Protein AF-0000000087795811 (afdb_homodimer)

InterPro domains:
  IPR001466 Beta-lactamase-related [PF00144] (5-323)
  IPR012338 Beta-lactamase/transpeptidase-like [G3DSA:3.40.710.10] (1-322)
  IPR012338 Beta-lactamase/transpeptidase-like [SSF56601] (5-316)
  IPR058664 Beta-lactamase-like ARB_00930-like, C-terminal domain [PF26335] (332-472)

Radius of gyration: 29.48 Å; Cα contacts (8 Å, |Δi|>4): 2162; chains: 2; bounding box: 72×88×65 Å

Structure (mmCIF, N/CA/C/O backbone):
data_AF-0000000087795811-model_v1
#
loop_
_entity.id
_entity.type
_entity.pdbx_description
1 polymer 'Beta-lactamase/transpeptidase-like protein'
#
loop_
_atom_site.group_PDB
_atom_site.id
_atom_site.type_symbol
_atom_site.label_atom_id
_atom_site.label_alt_id
_atom_site.label_comp_id
_atom_site.label_asym_id
_atom_site.label_entity_id
_atom_site.label_seq_id
_atom_site.pdbx_PDB_ins_code
_atom_site.Cartn_x
_atom_site.Cartn_y
_atom_site.Cartn_z
_atom_site.occupancy
_atom_site.B_iso_or_equiv
_atom_site.auth_seq_id
_atom_site.auth_comp_id
_atom_site.auth_asym_id
_atom_site.auth_atom_id
_atom_site.pdbx_PDB_model_num
ATOM 1 N N . THR A 1 1 ? -34.625 22.969 23.938 1 56.94 1 THR A N 1
ATOM 2 C CA . THR A 1 1 ? -33.406 22.188 23.672 1 56.94 1 THR A CA 1
ATOM 3 C C . THR A 1 1 ? -33.188 22.031 22.172 1 56.94 1 THR A C 1
ATOM 5 O O . THR A 1 1 ? -34.125 21.734 21.422 1 56.94 1 THR A O 1
ATOM 8 N N . THR A 1 2 ? -32.25 22.828 21.625 1 80.12 2 THR A N 1
ATOM 9 C CA . THR A 1 2 ? -31.969 22.828 20.188 1 80.12 2 THR A CA 1
ATOM 10 C C . THR A 1 2 ? -31.469 21.469 19.734 1 80.12 2 THR A C 1
ATOM 12 O O . THR A 1 2 ? -30.594 20.875 20.359 1 80.12 2 THR A O 1
ATOM 15 N N . GLY A 1 3 ? -32.406 20.812 18.812 1 89.06 3 GLY A N 1
ATOM 16 C CA . GLY A 1 3 ? -32.062 19.531 18.234 1 89.06 3 GLY A CA 1
ATOM 17 C C . GLY A 1 3 ? -33.062 18.438 18.609 1 89.06 3 GLY A C 1
ATOM 18 O O . GLY A 1 3 ? -34.156 18.719 19.109 1 89.06 3 GLY A O 1
ATOM 19 N N . VAL A 1 4 ? -32.688 17.188 18.406 1 91.81 4 VAL A N 1
ATOM 20 C CA . VAL A 1 4 ? -33.562 16.062 18.688 1 91.81 4 VAL A CA 1
ATOM 21 C C . VAL A 1 4 ? -33.438 15.648 20.156 1 91.81 4 VAL A C 1
ATOM 23 O O . VAL A 1 4 ? -32.406 15.875 20.781 1 91.81 4 VAL A O 1
ATOM 26 N N . ARG A 1 5 ? -34.469 14.992 20.672 1 88.56 5 ARG A N 1
ATOM 27 C CA . ARG A 1 5 ? -34.469 14.477 22.031 1 88.56 5 ARG A CA 1
ATOM 28 C C . ARG A 1 5 ? -34.281 12.961 22.047 1 88.56 5 ARG A C 1
ATOM 30 O O . ARG A 1 5 ? -33.875 12.391 23.062 1 88.56 5 ARG A O 1
ATOM 37 N N . HIS A 1 6 ? -34.625 12.383 21.062 1 92.31 6 HIS A N 1
ATOM 38 C CA . HIS A 1 6 ? -34.469 10.945 20.875 1 92.31 6 HIS A CA 1
ATOM 39 C C . HIS A 1 6 ? -33.594 10.648 19.641 1 92.31 6 HIS A C 1
ATOM 41 O O . HIS A 1 6 ? -33.875 11.133 18.547 1 92.31 6 HIS A O 1
ATOM 47 N N . VAL A 1 7 ? -32.531 9.883 19.922 1 95.25 7 VAL A N 1
ATOM 48 C CA . VAL A 1 7 ? -31.594 9.531 18.859 1 95.25 7 VAL A CA 1
ATOM 49 C C . VAL A 1 7 ? -32 8.211 18.219 1 95.25 7 VAL A C 1
ATOM 51 O O . VAL A 1 7 ? -32.344 7.25 18.922 1 95.25 7 VAL A O 1
ATOM 54 N N . ASP A 1 8 ? -32.094 8.117 16.984 1 96 8 ASP A N 1
ATOM 55 C CA . ASP A 1 8 ? -32.344 6.898 16.219 1 96 8 ASP A CA 1
ATOM 56 C C . ASP A 1 8 ? -31.5 6.867 14.953 1 96 8 ASP A C 1
ATOM 58 O O . ASP A 1 8 ? -30.562 7.652 14.805 1 96 8 ASP A O 1
ATOM 62 N N . LYS A 1 9 ? -31.781 5.934 14.047 1 97.31 9 LYS A N 1
ATOM 63 C CA . LYS A 1 9 ? -30.938 5.676 12.891 1 97.31 9 LYS A CA 1
ATOM 64 C C . LYS A 1 9 ? -31.016 6.82 11.883 1 97.31 9 LYS A C 1
ATOM 66 O O . LYS A 1 9 ? -30.203 6.891 10.953 1 97.31 9 LYS A O 1
ATOM 71 N N . ASP A 1 10 ? -31.953 7.801 11.953 1 97.19 10 ASP A N 1
ATOM 72 C CA . ASP A 1 10 ? -32.156 8.891 11 1 97.19 10 ASP A CA 1
ATOM 73 C C . ASP A 1 10 ? -31.609 10.211 11.57 1 97.19 10 ASP A C 1
ATOM 75 O O . ASP A 1 10 ? -31.531 11.211 10.859 1 97.19 10 ASP A O 1
ATOM 79 N N . THR A 1 11 ? -31.312 10.156 12.875 1 98 11 THR A N 1
ATOM 80 C CA . THR A 1 11 ? -30.781 11.367 13.5 1 98 11 THR A CA 1
ATOM 81 C C . THR A 1 11 ? -29.469 11.789 12.836 1 98 11 THR A C 1
ATOM 83 O O . THR A 1 11 ? -28.594 10.953 12.586 1 98 11 THR A O 1
ATOM 86 N N . VAL A 1 12 ? -29.391 13.109 12.578 1 98.44 12 VAL A N 1
ATOM 87 C CA . VAL A 1 12 ? -28.25 13.633 11.828 1 98.44 12 VAL A CA 1
ATOM 88 C C . VAL A 1 12 ? -27.156 14.078 12.789 1 98.44 12 VAL A C 1
ATOM 90 O O . VAL A 1 12 ? -27.438 14.664 13.836 1 98.44 12 VAL A O 1
ATOM 93 N N . PHE A 1 13 ? -25.906 13.711 12.469 1 98.5 13 PHE A N 1
ATOM 94 C CA . PHE A 1 13 ? -24.672 14.148 13.133 1 98.5 13 PHE A CA 1
ATOM 95 C C . PHE A 1 13 ? -23.734 14.82 12.133 1 98.5 13 PHE A C 1
ATOM 97 O O . PHE A 1 13 ? -23.859 14.625 10.922 1 98.5 13 PHE A O 1
ATOM 104 N N . ARG A 1 14 ? -22.797 15.711 12.594 1 98.19 14 ARG A N 1
ATOM 105 C CA . ARG A 1 14 ? -21.625 16.031 11.789 1 98.19 14 ARG A CA 1
ATOM 106 C C . ARG A 1 14 ? -20.656 14.859 11.727 1 98.19 14 ARG A C 1
ATOM 108 O O . ARG A 1 14 ? -20.391 14.219 12.742 1 98.19 14 ARG A O 1
ATOM 115 N N . ILE A 1 15 ? -20.172 14.578 10.547 1 98.62 15 ILE A N 1
ATOM 116 C CA . ILE A 1 15 ? -19.344 13.383 10.484 1 98.62 15 ILE A CA 1
ATOM 117 C C . ILE A 1 15 ? -17.891 13.781 10.297 1 98.62 15 ILE A C 1
ATOM 119 O O . ILE A 1 15 ? -17 12.922 10.188 1 98.62 15 ILE A O 1
ATOM 123 N N . GLY A 1 16 ? -17.562 15.086 10.242 1 98.25 16 GLY A N 1
ATOM 124 C CA . GLY A 1 16 ? -16.188 15.562 10.195 1 98.25 16 GLY A CA 1
ATOM 125 C C . GLY A 1 16 ? -15.383 14.938 9.07 1 98.25 16 GLY A C 1
ATOM 126 O O . GLY A 1 16 ? -15.82 14.922 7.922 1 98.25 16 GLY A O 1
ATOM 127 N N . SER A 1 17 ? -14.242 14.414 9.414 1 98.62 17 SER A N 1
ATOM 128 C CA . SER A 1 17 ? -13.312 13.867 8.438 1 98.62 17 SER A CA 1
ATOM 129 C C . SER A 1 17 ? -13.883 12.625 7.754 1 98.62 17 SER A C 1
ATOM 131 O O . SER A 1 17 ? -13.344 12.164 6.75 1 98.62 17 SER A O 1
ATOM 133 N N . GLY A 1 18 ? -15 12.07 8.289 1 98.69 18 GLY A N 1
ATOM 134 C CA . GLY A 1 18 ? -15.695 11.047 7.527 1 98.69 18 GLY A CA 1
ATOM 135 C C . GLY A 1 18 ? -16.031 11.492 6.113 1 98.69 18 GLY A C 1
ATOM 136 O O . GLY A 1 18 ? -16.172 10.656 5.215 1 98.69 18 GLY A O 1
ATOM 137 N N . SER A 1 19 ? -16.125 12.82 5.918 1 98.88 19 SER A N 1
ATOM 138 C CA . SER A 1 19 ? -16.406 13.422 4.617 1 98.88 19 SER A CA 1
ATOM 139 C C . SER A 1 19 ? -15.359 13.008 3.586 1 98.88 19 SER A C 1
ATOM 141 O O . SER A 1 19 ? -15.672 12.867 2.402 1 98.88 19 SER A O 1
ATOM 143 N N . LYS A 1 20 ? -14.148 12.789 4.055 1 98.94 20 LYS A N 1
ATOM 144 C CA . LYS A 1 20 ? -13.047 12.469 3.152 1 98.94 20 LYS A CA 1
ATOM 145 C C . LYS A 1 20 ? -13.312 11.172 2.395 1 98.94 20 LYS A C 1
ATOM 147 O O . LYS A 1 20 ? -12.938 11.039 1.228 1 98.94 20 LYS A O 1
ATOM 152 N N . LEU A 1 21 ? -13.938 10.25 3.068 1 98.88 21 LEU A N 1
ATOM 153 C CA . LEU A 1 21 ? -14.273 8.984 2.41 1 98.88 21 LEU A CA 1
ATOM 154 C C . LEU A 1 21 ? -15.227 9.219 1.245 1 98.88 21 LEU A C 1
ATOM 156 O O . LEU A 1 21 ? -15.062 8.633 0.175 1 98.88 21 LEU A O 1
ATOM 160 N N . TRP A 1 22 ? -16.203 10.07 1.44 1 98.88 22 TRP A N 1
ATOM 161 C CA . TRP A 1 22 ? -17.156 10.383 0.387 1 98.88 22 TRP A CA 1
ATOM 162 C C . TRP A 1 22 ? -16.484 11.086 -0.781 1 98.88 22 TRP A C 1
ATOM 164 O O . TRP A 1 22 ? -16.828 10.852 -1.941 1 98.88 22 TRP A O 1
ATOM 174 N N . THR A 1 23 ? -15.562 11.945 -0.446 1 98.94 23 THR A N 1
ATOM 175 C CA . THR A 1 23 ? -14.812 12.664 -1.474 1 98.94 23 THR A CA 1
ATOM 176 C C . THR A 1 23 ? -14.055 11.695 -2.371 1 98.94 23 THR A C 1
ATOM 178 O O . THR A 1 23 ? -14.102 11.805 -3.598 1 98.94 23 THR A O 1
ATOM 181 N N . VAL A 1 24 ? -13.398 10.695 -1.794 1 98.94 24 VAL A N 1
ATOM 182 C CA . VAL A 1 24 ? -12.625 9.742 -2.588 1 98.94 24 VAL A CA 1
ATOM 183 C C . VAL A 1 24 ? -13.578 8.82 -3.348 1 98.94 24 VAL A C 1
ATOM 185 O O . VAL A 1 24 ? -13.336 8.492 -4.512 1 98.94 24 VAL A O 1
ATOM 188 N N . LEU A 1 25 ? -14.688 8.391 -2.689 1 98.88 25 LEU A N 1
ATOM 189 C CA . LEU A 1 25 ? -15.688 7.586 -3.383 1 98.88 25 LEU A CA 1
ATOM 190 C C . LEU A 1 25 ? -16.219 8.32 -4.605 1 98.88 25 LEU A C 1
ATOM 192 O O . LEU A 1 25 ? -16.359 7.734 -5.684 1 98.88 25 LEU A O 1
ATOM 196 N N . LEU A 1 26 ? -16.531 9.602 -4.41 1 98.62 26 LEU A N 1
ATOM 197 C CA . LEU A 1 26 ? -17.016 10.438 -5.5 1 98.62 26 LEU A CA 1
ATOM 198 C C . LEU A 1 26 ? -15.977 10.547 -6.613 1 98.62 26 LEU A C 1
ATOM 200 O O . LEU A 1 26 ? -16.312 10.438 -7.793 1 98.62 26 LEU A O 1
ATOM 204 N N . LEU A 1 27 ? -14.727 10.789 -6.242 1 98.75 27 LEU A N 1
ATOM 205 C CA . LEU A 1 27 ? -13.625 10.867 -7.191 1 98.75 27 LEU A CA 1
ATOM 206 C C . LEU A 1 27 ? -13.508 9.586 -8 1 98.75 27 LEU A C 1
ATOM 208 O O . LEU A 1 27 ? -13.43 9.625 -9.234 1 98.75 27 LEU A O 1
ATOM 212 N N . LEU A 1 28 ? -13.516 8.43 -7.352 1 98.75 28 LEU A N 1
ATOM 213 C CA . LEU A 1 28 ? -13.406 7.133 -8.008 1 98.75 28 LEU A CA 1
ATOM 214 C C . LEU A 1 28 ? -14.594 6.891 -8.938 1 98.75 28 LEU A C 1
ATOM 216 O O . LEU A 1 28 ? -14.422 6.371 -10.039 1 98.75 28 LEU A O 1
ATOM 220 N N . LYS A 1 29 ? -15.781 7.258 -8.453 1 98.56 29 LYS A N 1
ATOM 221 C CA . LYS A 1 29 ? -16.984 7.062 -9.25 1 98.56 29 LYS A CA 1
ATOM 222 C C . LYS A 1 29 ? -16.922 7.879 -10.539 1 98.56 29 LYS A C 1
ATOM 224 O O . LYS A 1 29 ? -17.25 7.375 -11.617 1 98.56 29 LYS A O 1
ATOM 229 N N . GLU A 1 30 ? -16.453 9.109 -10.43 1 98.56 30 GLU A N 1
ATOM 230 C CA . GLU A 1 30 ? -16.516 10.039 -11.547 1 98.56 30 GLU A CA 1
ATOM 231 C C . GLU A 1 30 ? -15.328 9.867 -12.484 1 98.56 30 GLU A C 1
ATOM 233 O O . GLU A 1 30 ? -15.445 10.094 -13.695 1 98.56 30 GLU A O 1
ATOM 238 N N . MET A 1 31 ? -14.203 9.445 -11.938 1 98.12 31 MET A N 1
ATOM 239 C CA . MET A 1 31 ? -12.984 9.562 -12.734 1 98.12 31 MET A CA 1
ATOM 240 C C . MET A 1 31 ? -12.25 8.234 -12.812 1 98.12 31 MET A C 1
ATOM 242 O O . MET A 1 31 ? -11.289 8.094 -13.57 1 98.12 31 MET A O 1
ATOM 246 N N . GLY A 1 32 ? -12.641 7.199 -12.016 1 97.62 32 GLY A N 1
ATOM 247 C CA . GLY A 1 32 ? -11.898 5.949 -11.945 1 97.62 32 GLY A CA 1
ATOM 248 C C . GLY A 1 32 ? -10.625 6.055 -11.125 1 97.62 32 GLY A C 1
ATOM 249 O O . GLY A 1 32 ? -10.227 7.152 -10.727 1 97.62 32 GLY A O 1
ATOM 250 N N . ASP A 1 33 ? -9.977 4.934 -10.906 1 97.12 33 ASP A N 1
ATOM 251 C CA . ASP A 1 33 ? -8.836 4.945 -9.992 1 97.12 33 ASP A CA 1
ATOM 252 C C . ASP A 1 33 ? -7.543 5.289 -10.734 1 97.12 33 ASP A C 1
ATOM 254 O O . ASP A 1 33 ? -6.52 5.559 -10.109 1 97.12 33 ASP A O 1
ATOM 258 N N . ARG A 1 34 ? -7.539 5.359 -12.094 1 96.25 34 ARG A N 1
ATOM 259 C CA . ARG A 1 34 ? -6.367 5.797 -12.844 1 96.25 34 ARG A CA 1
ATOM 260 C C . ARG A 1 34 ? -5.977 7.223 -12.477 1 96.25 34 ARG A C 1
ATOM 262 O O . ARG A 1 34 ? -4.805 7.59 -12.539 1 96.25 34 ARG A O 1
ATOM 269 N N . VAL A 1 35 ? -6.926 7.984 -12.008 1 97.69 35 VAL A N 1
ATOM 270 C CA . VAL A 1 35 ? -6.715 9.398 -11.703 1 97.69 35 VAL A CA 1
ATOM 271 C C . VAL A 1 35 ? -5.715 9.531 -10.562 1 97.69 35 VAL A C 1
ATOM 273 O O . VAL A 1 35 ? -5.039 10.562 -10.438 1 97.69 35 VAL A O 1
ATOM 276 N N . PHE A 1 36 ? -5.594 8.461 -9.742 1 98 36 PHE A N 1
ATOM 277 C CA . PHE A 1 36 ? -4.699 8.523 -8.594 1 98 36 PHE A CA 1
ATOM 278 C C . PHE A 1 36 ? -3.262 8.766 -9.039 1 98 36 PHE A C 1
ATOM 280 O O . PHE A 1 36 ? -2.467 9.344 -8.297 1 98 36 PHE A O 1
ATOM 287 N N . SER A 1 37 ? -2.889 8.391 -10.258 1 96.81 37 SER A N 1
ATOM 288 C CA . SER A 1 37 ? -1.517 8.539 -10.727 1 96.81 37 SER A CA 1
ATOM 289 C C . SER A 1 37 ? -1.321 9.867 -11.453 1 96.81 37 SER A C 1
ATOM 291 O O . SER A 1 37 ? -0.197 10.227 -11.812 1 96.81 37 SER A O 1
ATOM 293 N N . HIS A 1 38 ? -2.379 10.641 -11.711 1 97.44 38 HIS A N 1
ATOM 294 C CA . HIS A 1 38 ? -2.289 11.898 -12.445 1 97.44 38 HIS A CA 1
ATOM 295 C C . HIS A 1 38 ? -1.685 12.992 -11.578 1 97.44 38 HIS A C 1
ATOM 297 O O . HIS A 1 38 ? -1.966 13.07 -10.383 1 97.44 38 HIS A O 1
ATOM 303 N N . PRO A 1 39 ? -0.82 13.812 -12.211 1 97.06 39 PRO A N 1
ATOM 304 C CA . PRO A 1 39 ? -0.395 15.008 -11.477 1 97.06 39 PRO A CA 1
ATOM 305 C C . PRO A 1 39 ? -1.559 15.93 -11.133 1 97.06 39 PRO A C 1
ATOM 307 O O . PRO A 1 39 ? -2.471 16.109 -11.945 1 97.06 39 PRO A O 1
ATOM 310 N N . VAL A 1 40 ? -1.586 16.469 -10 1 98.31 40 VAL A N 1
ATOM 311 C CA . VAL A 1 40 ? -2.703 17.281 -9.523 1 98.31 40 VAL A CA 1
ATOM 312 C C . VAL A 1 40 ? -2.852 18.516 -10.398 1 98.31 40 VAL A C 1
ATOM 314 O O . VAL A 1 40 ? -3.965 19 -10.617 1 98.31 40 VAL A O 1
ATOM 317 N N . GLY A 1 41 ? -1.752 19.031 -10.977 1 97.75 41 GLY A N 1
ATOM 318 C CA . GLY A 1 41 ? -1.771 20.203 -11.82 1 97.75 41 GLY A CA 1
ATOM 319 C C . GLY A 1 41 ? -2.607 20.031 -13.07 1 97.75 41 GLY A C 1
ATOM 320 O O . GLY A 1 41 ? -3.014 21.016 -13.695 1 97.75 41 GLY A O 1
ATOM 321 N N . ALA A 1 42 ? -2.883 18.797 -13.469 1 97.75 42 ALA A N 1
ATOM 322 C CA . ALA A 1 42 ? -3.725 18.531 -14.633 1 97.75 42 ALA A CA 1
ATOM 323 C C . ALA A 1 42 ? -5.152 19.016 -14.398 1 97.75 42 ALA A C 1
ATOM 325 O O . ALA A 1 42 ? -5.887 19.281 -15.352 1 97.75 42 ALA A O 1
ATOM 326 N N . TYR A 1 43 ? -5.523 19.203 -13.133 1 98.56 43 TYR A N 1
ATOM 327 C CA . TYR A 1 43 ? -6.914 19.5 -12.812 1 98.56 43 TYR A CA 1
ATOM 328 C C . TYR A 1 43 ? -7.023 20.828 -12.055 1 98.56 43 TYR A C 1
ATOM 330 O O . TYR A 1 43 ? -8.109 21.391 -11.93 1 98.56 43 TYR A O 1
ATOM 338 N N . VAL A 1 44 ? -5.949 21.266 -11.508 1 98.75 44 VAL A N 1
ATOM 339 C CA . VAL A 1 44 ? -5.973 22.469 -10.672 1 98.75 44 VAL A CA 1
ATOM 340 C C . VAL A 1 44 ? -5 23.5 -11.227 1 98.75 44 VAL A C 1
ATOM 342 O O . VAL A 1 44 ? -3.818 23.516 -10.867 1 98.75 44 VAL A O 1
ATOM 345 N N . PRO A 1 45 ? -5.449 24.469 -11.953 1 98.19 45 PRO A N 1
ATOM 346 C CA . PRO A 1 45 ? -4.598 25.406 -12.68 1 98.19 45 PRO A CA 1
ATOM 347 C C . PRO A 1 45 ? -3.67 26.203 -11.75 1 98.19 45 PRO A C 1
ATOM 349 O O . PRO A 1 45 ? -2.543 26.516 -12.133 1 98.19 45 PRO A O 1
ATOM 352 N N . GLU A 1 46 ? -4.129 26.578 -10.578 1 98.44 46 GLU A N 1
ATOM 353 C CA . GLU A 1 46 ? -3.295 27.312 -9.625 1 98.44 46 GLU A CA 1
ATOM 354 C C . GLU A 1 46 ? -2.029 26.531 -9.281 1 98.44 46 GLU A C 1
ATOM 356 O O . GLU A 1 46 ? -0.948 27.109 -9.164 1 98.44 46 GLU A O 1
ATOM 361 N N . LEU A 1 47 ? -2.195 25.234 -9.156 1 98.44 47 LEU A N 1
ATOM 362 C CA . LEU A 1 47 ? -1.062 24.375 -8.805 1 98.44 47 LEU A CA 1
ATOM 363 C C . LEU A 1 47 ? -0.162 24.156 -10.016 1 98.44 47 LEU A C 1
ATOM 365 O O . LEU A 1 47 ? 1.057 24.031 -9.875 1 98.44 47 LEU A O 1
ATOM 369 N N . LEU A 1 48 ? -0.762 24.016 -11.203 1 97.38 48 LEU A N 1
ATOM 370 C CA . LEU A 1 48 ? 0.029 23.938 -12.43 1 97.38 48 LEU A CA 1
ATOM 371 C C . LEU A 1 48 ? 0.9 25.188 -12.594 1 97.38 48 LEU A C 1
ATOM 373 O O . LEU A 1 48 ? 2.086 25.078 -12.914 1 97.38 48 LEU A O 1
ATOM 377 N N . GLU A 1 49 ? 0.289 26.328 -12.367 1 96.88 49 GLU A N 1
ATOM 378 C CA . GLU A 1 49 ? 1.024 27.594 -12.477 1 96.88 49 GLU A CA 1
ATOM 379 C C . GLU A 1 49 ? 2.17 27.656 -11.477 1 96.88 49 GLU A C 1
ATOM 381 O O . GLU A 1 49 ? 3.27 28.094 -11.805 1 96.88 49 GLU A O 1
ATOM 386 N N . ALA A 1 50 ? 1.889 27.25 -10.25 1 95.12 50 ALA A N 1
ATOM 387 C CA . ALA A 1 50 ? 2.934 27.219 -9.234 1 95.12 50 ALA A CA 1
ATOM 388 C C . ALA A 1 50 ? 4.078 26.297 -9.648 1 95.12 50 ALA A C 1
ATOM 390 O O . ALA A 1 50 ? 5.25 26.641 -9.461 1 95.12 50 ALA A O 1
ATOM 391 N N . ALA A 1 51 ? 3.766 25.156 -10.172 1 93.5 51 ALA A N 1
ATOM 392 C CA . ALA A 1 51 ? 4.766 24.188 -10.633 1 93.5 51 ALA A CA 1
ATOM 393 C C . ALA A 1 51 ? 5.613 24.781 -11.758 1 93.5 51 ALA A C 1
ATOM 395 O O . ALA A 1 51 ? 6.832 24.578 -11.797 1 93.5 51 ALA A O 1
ATOM 396 N N . GLU A 1 52 ? 4.996 25.438 -12.695 1 93.19 52 GLU A N 1
ATOM 397 C CA . GLU A 1 52 ? 5.691 26.047 -13.828 1 93.19 52 GLU A CA 1
ATOM 398 C C . GLU A 1 52 ? 6.633 27.156 -13.367 1 93.19 52 GLU A C 1
ATOM 400 O O . GLU A 1 52 ? 7.75 27.281 -13.875 1 93.19 52 GLU A O 1
ATOM 405 N N . LYS A 1 53 ? 6.16 27.906 -12.43 1 89.56 53 LYS A N 1
ATOM 406 C CA . LYS A 1 53 ? 7.004 28.953 -11.875 1 89.56 53 LYS A CA 1
ATOM 407 C C . LYS A 1 53 ? 8.258 28.375 -11.234 1 89.56 53 LYS A C 1
ATOM 409 O O . LYS A 1 53 ? 9.344 28.953 -11.352 1 89.56 53 LYS A O 1
ATOM 414 N N . PHE A 1 54 ? 8.055 27.328 -10.555 1 87 54 PHE A N 1
ATOM 415 C CA . PHE A 1 54 ? 9.18 26.656 -9.914 1 87 54 PHE A CA 1
ATOM 416 C C . PHE A 1 54 ? 10.156 26.141 -10.961 1 87 54 PHE A C 1
ATOM 418 O O . PHE A 1 54 ? 11.375 26.234 -10.773 1 87 54 PHE A O 1
ATOM 425 N N . ARG A 1 55 ? 9.727 25.516 -12.008 1 84 55 ARG A N 1
ATOM 426 C CA . ARG A 1 55 ? 10.57 24.938 -13.047 1 84 55 ARG A CA 1
ATOM 427 C C . ARG A 1 55 ? 11.453 26 -13.695 1 84 55 ARG A C 1
ATOM 429 O O . ARG A 1 55 ? 12.57 25.703 -14.125 1 84 55 ARG A O 1
ATOM 436 N N . HIS A 1 56 ? 11.039 27.219 -13.672 1 85.19 56 HIS A N 1
ATOM 437 C CA . HIS A 1 56 ? 11.758 28.297 -14.328 1 85.19 56 HIS A CA 1
ATOM 438 C C . HIS A 1 56 ? 12.727 28.984 -13.359 1 85.19 56 HIS A C 1
ATOM 440 O O . HIS A 1 56 ? 13.523 29.828 -13.773 1 85.19 56 HIS A O 1
ATOM 446 N N . ASN A 1 57 ? 12.617 28.594 -12.133 1 83.56 57 ASN A N 1
ATOM 447 C CA . ASN A 1 57 ? 13.484 29.156 -11.109 1 83.56 57 ASN A CA 1
ATOM 448 C C . ASN A 1 57 ? 14.594 28.188 -10.719 1 83.56 57 ASN A C 1
ATOM 450 O O . ASN A 1 57 ? 14.391 27.312 -9.875 1 83.56 57 ASN A O 1
ATOM 454 N N . LYS A 1 58 ? 15.789 28.328 -11.188 1 76.69 58 LYS A N 1
ATOM 455 C CA . LYS A 1 58 ? 16.906 27.406 -10.992 1 76.69 58 LYS A CA 1
ATOM 456 C C . LYS A 1 58 ? 17.297 27.328 -9.523 1 76.69 58 LYS A C 1
ATOM 458 O O . LYS A 1 58 ? 17.719 26.266 -9.047 1 76.69 58 LYS A O 1
ATOM 463 N N . THR A 1 59 ? 17.188 28.453 -8.805 1 78.81 59 THR A N 1
ATOM 464 C CA . THR A 1 59 ? 17.562 28.469 -7.398 1 78.81 59 THR A CA 1
ATOM 465 C C . THR A 1 59 ? 16.562 27.656 -6.566 1 78.81 59 THR A C 1
ATOM 467 O O . THR A 1 59 ? 16.922 27.109 -5.52 1 78.81 59 THR A O 1
ATOM 470 N N . ALA A 1 60 ? 15.367 27.5 -7.078 1 82 60 ALA A N 1
ATOM 471 C CA . ALA A 1 60 ? 14.289 26.828 -6.363 1 82 60 ALA A CA 1
ATOM 472 C C . ALA A 1 60 ? 14.461 25.312 -6.402 1 82 60 ALA A C 1
ATOM 474 O O . ALA A 1 60 ? 13.914 24.594 -5.566 1 82 60 ALA A O 1
ATOM 475 N N . ALA A 1 61 ? 15.312 24.828 -7.254 1 81.44 61 ALA A N 1
ATOM 476 C CA . ALA A 1 61 ? 15.461 23.391 -7.453 1 81.44 61 ALA A CA 1
ATOM 477 C C . ALA A 1 61 ? 16 22.719 -6.199 1 81.44 61 ALA A C 1
ATOM 479 O O . ALA A 1 61 ? 15.641 21.578 -5.891 1 81.44 61 ALA A O 1
ATOM 480 N N . ASN A 1 62 ? 16.766 23.406 -5.426 1 88.12 62 ASN A N 1
ATOM 481 C CA . ASN A 1 62 ? 17.375 22.812 -4.246 1 88.12 62 ASN A CA 1
ATOM 482 C C . ASN A 1 62 ? 16.75 23.328 -2.959 1 88.12 62 ASN A C 1
ATOM 484 O O . ASN A 1 62 ? 17.312 23.141 -1.874 1 88.12 62 ASN A O 1
ATOM 488 N N . ASP A 1 63 ? 15.594 23.984 -3.051 1 94.38 63 ASP A N 1
ATOM 489 C CA . ASP A 1 63 ? 14.922 24.547 -1.887 1 94.38 63 ASP A CA 1
ATOM 490 C C . ASP A 1 63 ? 13.742 23.672 -1.455 1 94.38 63 ASP A C 1
ATOM 492 O O . ASP A 1 63 ? 12.586 24.109 -1.498 1 94.38 63 ASP A O 1
ATOM 496 N N . GLN A 1 64 ? 14.023 22.531 -0.868 1 94.12 64 GLN A N 1
ATOM 497 C CA . GLN A 1 64 ? 12.984 21.562 -0.551 1 94.12 64 GLN A CA 1
ATOM 498 C C . GLN A 1 64 ? 12.312 21.891 0.778 1 94.12 64 GLN A C 1
ATOM 500 O O . GLN A 1 64 ? 11.156 21.516 1.001 1 94.12 64 GLN A O 1
ATOM 505 N N . ALA A 1 65 ? 12.977 22.594 1.656 1 96.44 65 ALA A N 1
ATOM 506 C CA . ALA A 1 65 ? 12.469 22.844 2.998 1 96.44 65 ALA A CA 1
ATOM 507 C C . ALA A 1 65 ? 11.477 24.016 2.994 1 96.44 65 ALA A C 1
ATOM 509 O O . ALA A 1 65 ? 10.727 24.188 3.953 1 96.44 65 ALA A O 1
ATOM 510 N N . ASN A 1 66 ? 11.477 24.797 1.808 1 95.69 66 ASN A N 1
ATOM 511 C CA . ASN A 1 66 ? 10.688 26.031 1.848 1 95.69 66 ASN A CA 1
ATOM 512 C C . ASN A 1 66 ? 9.625 26.047 0.751 1 95.69 66 ASN A C 1
ATOM 514 O O . ASN A 1 66 ? 8.664 26.812 0.821 1 95.69 66 ASN A O 1
ATOM 518 N N . LEU A 1 67 ? 9.852 25.266 -0.212 1 93.88 67 LEU A N 1
ATOM 519 C CA . LEU A 1 67 ? 8.953 25.328 -1.364 1 93.88 67 LEU A CA 1
ATOM 520 C C . LEU A 1 67 ? 8.398 23.953 -1.693 1 93.88 67 LEU A C 1
ATOM 522 O O . LEU A 1 67 ? 9.156 23 -1.894 1 93.88 67 LEU A O 1
ATOM 526 N N . MET A 1 68 ? 7.086 23.891 -1.761 1 94.5 68 MET A N 1
ATOM 527 C CA . MET A 1 68 ? 6.414 22.656 -2.156 1 94.5 68 MET A CA 1
ATOM 528 C C . MET A 1 68 ? 6.574 22.406 -3.65 1 94.5 68 MET A C 1
ATOM 530 O O . MET A 1 68 ? 6.41 23.312 -4.461 1 94.5 68 MET A O 1
ATOM 534 N N . ARG A 1 69 ? 6.922 21.172 -4.023 1 93.56 69 ARG A N 1
ATOM 535 C CA . ARG A 1 69 ? 7.047 20.797 -5.426 1 93.56 69 ARG A CA 1
ATOM 536 C C . ARG A 1 69 ? 5.73 20.234 -5.961 1 93.56 69 ARG A C 1
ATOM 538 O O . ARG A 1 69 ? 5.586 19.031 -6.133 1 93.56 69 ARG A O 1
ATOM 545 N N . TRP A 1 70 ? 4.902 21.094 -6.41 1 96.38 70 TRP A N 1
ATOM 546 C CA . TRP A 1 70 ? 3.549 20.734 -6.816 1 96.38 70 TRP A CA 1
ATOM 547 C C . TRP A 1 70 ? 3.568 19.922 -8.102 1 96.38 70 TRP A C 1
ATOM 549 O O . TRP A 1 70 ? 2.598 19.234 -8.422 1 96.38 70 TRP A O 1
ATOM 559 N N . ASP A 1 71 ? 4.656 20.031 -8.875 1 93.94 71 ASP A N 1
ATOM 560 C CA . ASP A 1 71 ? 4.801 19.219 -10.086 1 93.94 71 ASP A CA 1
ATOM 561 C C . ASP A 1 71 ? 4.98 17.75 -9.75 1 93.94 71 ASP A C 1
ATOM 563 O O . ASP A 1 71 ? 4.773 16.875 -10.594 1 93.94 71 ASP A O 1
ATOM 567 N N . GLU A 1 72 ? 5.328 17.438 -8.492 1 94.94 72 GLU A N 1
ATOM 568 C CA . GLU A 1 72 ? 5.59 16.062 -8.078 1 94.94 72 GLU A CA 1
ATOM 569 C C . GLU A 1 72 ? 4.352 15.438 -7.441 1 94.94 72 GLU A C 1
ATOM 571 O O . GLU A 1 72 ? 4.301 14.219 -7.242 1 94.94 72 GLU A O 1
ATOM 576 N N . VAL A 1 73 ? 3.326 16.172 -7.145 1 97.94 73 VAL A N 1
ATOM 577 C CA . VAL A 1 73 ? 2.197 15.719 -6.34 1 97.94 73 VAL A CA 1
ATOM 578 C C . VAL A 1 73 ? 1.137 15.094 -7.242 1 97.94 73 VAL A C 1
ATOM 580 O O . VAL A 1 73 ? 0.735 15.688 -8.242 1 97.94 73 VAL A O 1
ATOM 583 N N . THR A 1 74 ? 0.686 13.906 -6.902 1 98.44 74 THR A N 1
ATOM 584 C CA . THR A 1 74 ? -0.382 13.242 -7.645 1 98.44 74 THR A CA 1
ATOM 585 C C . THR A 1 74 ? -1.702 13.328 -6.883 1 98.44 74 THR A C 1
ATOM 587 O O . THR A 1 74 ? -1.717 13.641 -5.688 1 98.44 74 THR A O 1
ATOM 590 N N . VAL A 1 75 ? -2.83 13.055 -7.598 1 98.75 75 VAL A N 1
ATOM 591 C CA . VAL A 1 75 ? -4.16 13.016 -6.996 1 98.75 75 VAL A CA 1
ATOM 592 C C . VAL A 1 75 ? -4.207 11.945 -5.91 1 98.75 75 VAL A C 1
ATOM 594 O O . VAL A 1 75 ? -4.746 12.18 -4.824 1 98.75 75 VAL A O 1
ATOM 597 N N . GLY A 1 76 ? -3.568 10.812 -6.18 1 98.56 76 GLY A N 1
ATOM 598 C CA . GLY A 1 76 ? -3.549 9.727 -5.215 1 98.56 76 GLY A CA 1
ATOM 599 C C . GLY A 1 76 ? -2.793 10.07 -3.943 1 98.56 76 GLY A C 1
ATOM 600 O O . GLY A 1 76 ? -3.164 9.625 -2.855 1 98.56 76 GLY A O 1
ATOM 601 N N . GLU A 1 77 ? -1.738 10.828 -4.086 1 98.69 77 GLU A N 1
ATOM 602 C CA . GLU A 1 77 ? -0.965 11.234 -2.918 1 98.69 77 GLU A CA 1
ATOM 603 C C . GLU A 1 77 ? -1.762 12.195 -2.035 1 98.69 77 GLU A C 1
ATOM 605 O O . GLU A 1 77 ? -1.63 12.172 -0.81 1 98.69 77 GLU A O 1
ATOM 610 N N . LEU A 1 78 ? -2.592 13.047 -2.65 1 98.88 78 LEU A N 1
ATOM 611 C CA . LEU A 1 78 ? -3.51 13.859 -1.864 1 98.88 78 LEU A CA 1
ATOM 612 C C . LEU A 1 78 ? -4.535 12.992 -1.149 1 98.88 78 LEU A C 1
ATOM 614 O O . LEU A 1 78 ? -4.754 13.141 0.055 1 98.88 78 LEU A O 1
ATOM 618 N N . ALA A 1 79 ? -5.074 12.016 -1.817 1 98.88 79 ALA A N 1
ATOM 619 C CA . ALA A 1 79 ? -6.16 11.18 -1.306 1 98.88 79 ALA A CA 1
ATOM 620 C C . ALA A 1 79 ? -5.676 10.281 -0.17 1 98.88 79 ALA A C 1
ATOM 622 O O . ALA A 1 79 ? -6.473 9.828 0.653 1 98.88 79 ALA A O 1
ATOM 623 N N . SER A 1 80 ? -4.371 10.031 -0.087 1 98.62 80 SER A N 1
ATOM 624 C CA . SER A 1 80 ? -3.828 9.062 0.858 1 98.62 80 SER A CA 1
ATOM 625 C C . SER A 1 80 ? -2.947 9.742 1.901 1 98.62 80 SER A C 1
ATOM 627 O O . SER A 1 80 ? -2.186 9.07 2.607 1 98.62 80 SER A O 1
ATOM 629 N N . HIS A 1 81 ? -2.928 11.055 1.926 1 98.5 81 HIS A N 1
ATOM 630 C CA . HIS A 1 81 ? -2.145 11.812 2.895 1 98.5 81 HIS A CA 1
ATOM 631 C C . HIS A 1 81 ? -0.651 11.57 2.699 1 98.5 81 HIS A C 1
ATOM 633 O O . HIS A 1 81 ? 0.117 11.594 3.664 1 98.5 81 HIS A O 1
ATOM 639 N N . MET A 1 82 ? -0.277 11.305 1.448 1 98.38 82 MET A N 1
ATOM 640 C CA . MET A 1 82 ? 1.124 11.031 1.145 1 98.38 82 MET A CA 1
ATOM 641 C C . MET A 1 82 ? 1.776 12.219 0.447 1 98.38 82 MET A C 1
ATOM 643 O O . MET A 1 82 ? 2.934 12.141 0.03 1 98.38 82 MET A O 1
ATOM 647 N N . ALA A 1 83 ? 1.107 13.344 0.338 1 98.38 83 ALA A N 1
ATOM 648 C CA . ALA A 1 83 ? 1.587 14.445 -0.49 1 98.38 83 ALA A CA 1
ATOM 649 C C . ALA A 1 83 ? 2.625 15.281 0.254 1 98.38 83 ALA A C 1
ATOM 651 O O . ALA A 1 83 ? 3.422 15.992 -0.365 1 98.38 83 ALA A O 1
ATOM 652 N N . GLY A 1 84 ? 2.613 15.25 1.586 1 97.94 84 GLY A N 1
ATOM 653 C CA . GLY A 1 84 ? 3.529 16.078 2.363 1 97.94 84 GLY A CA 1
ATOM 654 C C . GLY A 1 84 ? 3.148 17.547 2.377 1 97.94 84 GLY A C 1
ATOM 655 O O . GLY A 1 84 ? 4.004 18.406 2.58 1 97.94 84 GLY A O 1
ATOM 656 N N . VAL A 1 85 ? 1.888 17.875 2.168 1 97.5 85 VAL A N 1
ATOM 657 C CA . VAL A 1 85 ? 1.388 19.25 2.119 1 97.5 85 VAL A CA 1
ATOM 658 C C . VAL A 1 85 ? 0.88 19.656 3.498 1 97.5 85 VAL A C 1
ATOM 660 O O . VAL A 1 85 ? 0.666 18.812 4.367 1 97.5 85 VAL A O 1
ATOM 663 N N . THR A 1 86 ? 0.698 20.906 3.701 1 97.38 86 THR A N 1
ATOM 664 C CA . THR A 1 86 ? 0.276 21.469 4.98 1 97.38 86 THR A CA 1
ATOM 665 C C . THR A 1 86 ? -1.07 20.891 5.406 1 97.38 86 THR A C 1
ATOM 667 O O . THR A 1 86 ? -1.863 20.469 4.562 1 97.38 86 THR A O 1
ATOM 670 N N . ARG A 1 87 ? -1.276 20.891 6.664 1 96.94 87 ARG A N 1
ATOM 671 C CA . ARG A 1 87 ? -2.482 20.359 7.285 1 96.94 87 ARG A CA 1
ATOM 672 C C . ARG A 1 87 ? -3.717 21.141 6.848 1 96.94 87 ARG A C 1
ATOM 674 O O . ARG A 1 87 ? -4.746 20.547 6.516 1 96.94 87 ARG A O 1
ATOM 681 N N . ASP A 1 88 ? -3.654 22.469 6.941 1 96.06 88 ASP A N 1
ATOM 682 C CA . ASP A 1 88 ? -4.762 23.375 6.676 1 96.06 88 ASP A CA 1
ATOM 683 C C . ASP A 1 88 ? -4.25 24.766 6.301 1 96.06 88 ASP A C 1
ATOM 685 O O . ASP A 1 88 ? -3.064 25.062 6.473 1 96.06 88 ASP A O 1
ATOM 689 N N . TYR A 1 89 ? -5.121 25.547 5.711 1 96.56 89 TYR A N 1
ATOM 690 C CA . TYR A 1 89 ? -4.895 26.984 5.613 1 96.56 89 TYR A CA 1
ATOM 691 C C . TYR A 1 89 ? -6.07 27.766 6.188 1 96.56 89 TYR A C 1
ATOM 693 O O . TYR A 1 89 ? -7.219 27.562 5.777 1 96.56 89 TYR A O 1
ATOM 701 N N . GLY A 1 90 ? -5.754 28.609 7.059 1 94.62 90 GLY A N 1
ATOM 702 C CA . GLY A 1 90 ? -6.723 29.547 7.621 1 94.62 90 GLY A CA 1
ATOM 703 C C . GLY A 1 90 ? -7.57 28.922 8.719 1 94.62 90 GLY A C 1
ATOM 704 O O . GLY A 1 90 ? -7.746 29.516 9.781 1 94.62 90 GLY A O 1
ATOM 705 N N . PHE A 1 91 ? -8.047 27.734 8.461 1 89.06 91 PHE A N 1
ATOM 706 C CA . PHE A 1 91 ? -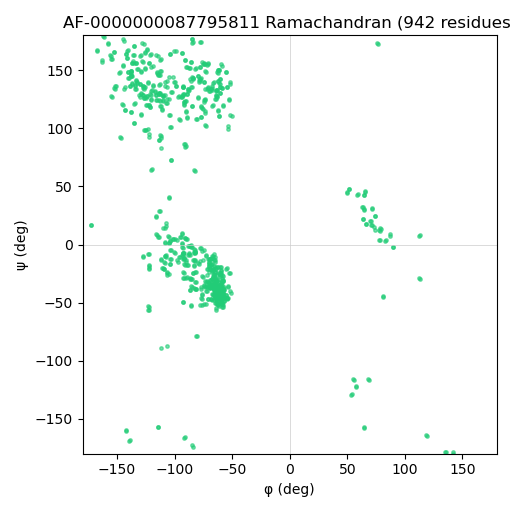8.953 27.078 9.398 1 89.06 91 PHE A CA 1
ATOM 707 C C . PHE A 1 91 ? -8.234 26.734 10.695 1 89.06 91 PHE A C 1
ATOM 709 O O . PHE A 1 91 ? -7.23 26.031 10.688 1 89.06 91 PHE A O 1
ATOM 716 N N . MET A 1 92 ? -8.664 27.25 11.852 1 85.69 92 MET A N 1
ATOM 717 C CA . MET A 1 92 ? -8.188 27 13.211 1 85.69 92 MET A CA 1
ATOM 718 C C . MET A 1 92 ? -6.738 27.453 13.375 1 85.69 92 MET A C 1
ATOM 720 O O . MET A 1 92 ? -6 26.906 14.195 1 85.69 92 MET A O 1
ATOM 724 N N . ASP A 1 93 ? -6.297 28.359 12.516 1 95.44 93 ASP A N 1
ATOM 725 C CA . ASP A 1 93 ? -4.988 28.984 12.719 1 95.44 93 ASP A CA 1
ATOM 726 C C . ASP A 1 93 ? -4.969 29.812 14.008 1 95.44 93 ASP A C 1
ATOM 728 O O . ASP A 1 93 ? -5.844 30.656 14.219 1 95.44 93 ASP A O 1
ATOM 732 N N . THR A 1 94 ? -3.959 29.656 14.82 1 95.94 94 THR A N 1
ATOM 733 C CA . THR A 1 94 ? -3.902 30.297 16.125 1 95.94 94 THR A CA 1
ATOM 734 C C . THR A 1 94 ? -3.52 31.766 15.992 1 95.94 94 THR A C 1
ATOM 736 O O . THR A 1 94 ? -3.547 32.5 16.969 1 95.94 94 THR A O 1
ATOM 739 N N . ALA A 1 95 ? -3.246 32.188 14.797 1 96.81 95 ALA A N 1
ATOM 740 C CA . ALA A 1 95 ? -3.014 33.594 14.523 1 96.81 95 ALA A CA 1
ATOM 741 C C . ALA A 1 95 ? -4.238 34.438 14.883 1 96.81 95 ALA A C 1
ATOM 743 O O . ALA A 1 95 ? -4.133 35.656 15.094 1 96.81 95 ALA A O 1
ATOM 744 N N . PHE A 1 96 ? -5.355 33.812 14.977 1 96 96 PHE A N 1
ATOM 745 C CA . PHE A 1 96 ? -6.594 34.531 15.281 1 96 96 PHE A CA 1
ATOM 746 C C . PHE A 1 96 ? -6.773 34.688 16.781 1 96 96 PHE A C 1
ATOM 748 O O . PHE A 1 96 ? -7.75 35.281 17.234 1 96 96 PHE A O 1
ATOM 755 N N . GLU A 1 97 ? -5.867 34.188 17.547 1 95.5 97 GLU A N 1
ATOM 756 C CA . GLU A 1 97 ? -5.781 34.406 19 1 95.5 97 GLU A CA 1
ATOM 757 C C . GLU A 1 97 ? -4.453 35.062 19.375 1 95.5 97 GLU A C 1
ATOM 759 O O . GLU A 1 97 ? -3.715 34.531 20.203 1 95.5 97 GLU A O 1
ATOM 764 N N . PRO A 1 98 ? -4.246 36.25 18.922 1 95.56 98 PRO A N 1
ATOM 765 C CA . PRO A 1 98 ? -2.92 36.844 19.047 1 95.56 98 PRO A CA 1
ATOM 766 C C . PRO A 1 98 ? -2.523 37.094 20.5 1 95.56 98 PRO A C 1
ATOM 768 O O . PRO A 1 98 ? -1.366 36.875 20.875 1 95.56 98 PRO A O 1
ATOM 771 N N . GLU A 1 99 ? -3.441 37.531 21.359 1 97.12 99 GLU A N 1
ATOM 772 C CA . GLU A 1 99 ? -3.109 37.812 22.75 1 97.12 99 GLU A CA 1
ATOM 773 C C . GLU A 1 99 ? -2.686 36.531 23.484 1 97.12 99 GLU A C 1
ATOM 775 O O . GLU A 1 99 ? -1.703 36.531 24.219 1 97.12 99 GLU A O 1
ATOM 780 N N . LEU A 1 100 ? -3.463 35.531 23.219 1 95.94 100 LEU A N 1
ATOM 781 C CA . LEU A 1 100 ? -3.139 34.25 23.828 1 95.94 100 LEU A CA 1
ATOM 782 C C . LEU A 1 100 ? -1.769 33.75 23.359 1 95.94 100 LEU A C 1
ATOM 784 O O . LEU A 1 100 ? -0.978 33.25 24.172 1 95.94 100 LEU A O 1
ATOM 788 N N . MET A 1 101 ? -1.481 33.906 22.078 1 97 101 MET A N 1
ATOM 789 C CA . MET A 1 101 ? -0.233 33.406 21.516 1 97 101 MET A CA 1
ATOM 790 C C . MET A 1 101 ? 0.953 34.25 21.969 1 97 101 MET A C 1
ATOM 792 O O . MET A 1 101 ? 2.027 33.719 22.25 1 97 101 MET A O 1
ATOM 796 N N . GLN A 1 102 ? 0.737 35.531 22.094 1 97.06 102 GLN A N 1
ATOM 797 C CA . GLN A 1 102 ? 1.801 36.375 22.594 1 97.06 102 GLN A CA 1
ATOM 798 C C . GLN A 1 102 ? 2.086 36.094 24.062 1 97.06 102 GLN A C 1
ATOM 800 O O . GLN A 1 102 ? 3.246 36.062 24.484 1 97.06 102 GLN A O 1
ATOM 805 N N . ALA A 1 103 ? 1.055 35.812 24.781 1 96.94 103 ALA A N 1
ATOM 806 C CA . ALA A 1 103 ? 1.219 35.438 26.188 1 96.94 103 ALA A CA 1
ATOM 807 C C . ALA A 1 103 ? 1.959 34.125 26.312 1 96.94 103 ALA A C 1
ATOM 809 O O . ALA A 1 103 ? 2.654 33.875 27.312 1 96.94 103 ALA A O 1
ATOM 810 N N . ALA A 1 104 ? 1.829 33.344 25.328 1 96.44 104 ALA A N 1
ATOM 811 C CA . ALA A 1 104 ? 2.457 32.031 25.344 1 96.44 104 ALA A CA 1
ATOM 812 C C . ALA A 1 104 ? 3.896 32.094 24.844 1 96.44 104 ALA A C 1
ATOM 814 O O . ALA A 1 104 ? 4.641 31.125 24.922 1 96.44 104 ALA A O 1
ATOM 815 N N . GLY A 1 105 ? 4.336 33.219 24.312 1 96.56 105 GLY A N 1
ATOM 816 C CA . GLY A 1 105 ? 5.727 33.406 23.938 1 96.56 105 GLY A CA 1
ATOM 817 C C . GLY A 1 105 ? 5.93 33.531 22.438 1 96.56 105 GLY A C 1
ATOM 818 O O . GLY A 1 105 ? 7.066 33.562 21.953 1 96.56 105 GLY A O 1
ATOM 819 N N . PHE A 1 106 ? 4.844 33.625 21.672 1 97.5 106 PHE A N 1
ATOM 820 C CA . PHE A 1 106 ? 4.969 33.812 20.234 1 97.5 106 PHE A CA 1
ATOM 821 C C . PHE A 1 106 ? 5 35.281 19.875 1 97.5 106 PHE A C 1
ATOM 823 O O . PHE A 1 106 ? 4.48 36.125 20.625 1 97.5 106 PHE A O 1
ATOM 830 N N . PRO A 1 107 ? 5.621 35.594 18.812 1 96.88 107 PRO A N 1
ATOM 831 C CA . PRO A 1 107 ? 5.715 37 18.422 1 96.88 107 PRO A CA 1
ATOM 832 C C . PRO A 1 107 ? 4.406 37.531 17.859 1 96.88 107 PRO A C 1
ATOM 834 O O . PRO A 1 107 ? 3.559 36.781 17.406 1 96.88 107 PRO A O 1
ATOM 837 N N . LYS A 1 108 ? 4.316 38.812 17.969 1 97.06 108 LYS A N 1
ATOM 838 C CA . LYS A 1 108 ? 3.236 39.438 17.219 1 97.06 108 LYS A CA 1
ATOM 839 C C . LYS A 1 108 ? 3.434 39.25 15.711 1 97.06 108 LYS A C 1
ATOM 841 O O . LYS A 1 108 ? 4.535 39.438 15.195 1 97.06 108 LYS A O 1
ATOM 846 N N . LEU A 1 109 ? 2.414 38.75 15.086 1 97.31 109 LEU A N 1
ATOM 847 C CA . LEU A 1 109 ? 2.494 38.531 13.641 1 97.31 109 LEU A CA 1
ATOM 848 C C . LEU A 1 109 ? 2.299 39.844 12.883 1 97.31 109 LEU A C 1
ATOM 850 O O . LEU A 1 109 ? 1.617 40.75 13.367 1 97.31 109 LEU A O 1
ATOM 854 N N . ARG A 1 110 ? 3.117 40.125 11.688 1 93.31 110 ARG A N 1
ATOM 855 C CA . ARG A 1 110 ? 2.781 41.188 10.734 1 93.31 110 ARG A CA 1
ATOM 856 C C . ARG A 1 110 ? 1.426 40.906 10.086 1 93.31 110 ARG A C 1
ATOM 858 O O . ARG A 1 110 ? 1.008 39.75 9.953 1 93.31 110 ARG A O 1
ATOM 865 N N . ASP A 1 111 ? 0.733 41.75 9.734 1 95.19 111 ASP A N 1
ATOM 866 C CA . ASP A 1 111 ? -0.596 41.656 9.141 1 95.19 111 ASP A CA 1
ATOM 867 C C . ASP A 1 111 ? -0.599 40.688 7.965 1 95.19 111 ASP A C 1
ATOM 869 O O . ASP A 1 111 ? -1.525 39.875 7.816 1 95.19 111 ASP A O 1
ATOM 873 N N . GLN A 1 112 ? 0.373 40.75 7.188 1 93.75 112 GLN A N 1
ATOM 874 C CA . GLN A 1 112 ? 0.451 39.906 5.992 1 93.75 112 GLN A CA 1
ATOM 875 C C . GLN A 1 112 ? 0.625 38.438 6.359 1 93.75 112 GLN A C 1
ATOM 877 O O . GLN A 1 112 ? 0.429 37.562 5.523 1 93.75 112 GLN A O 1
ATOM 882 N N . ASP A 1 113 ? 1.003 38.188 7.566 1 95.38 113 ASP A N 1
ATOM 883 C CA . ASP A 1 113 ? 1.234 36.812 8.008 1 95.38 113 ASP A CA 1
ATOM 884 C C . ASP A 1 113 ? -0.039 36.188 8.586 1 95.38 113 ASP A C 1
ATOM 886 O O . ASP A 1 113 ? -0.105 35 8.812 1 95.38 113 ASP A O 1
ATOM 890 N N . VAL A 1 114 ? -1.048 36.969 8.898 1 96.38 114 VAL A N 1
ATOM 891 C CA . VAL A 1 114 ? -2.34 36.5 9.383 1 96.38 114 VAL A CA 1
ATOM 892 C C . VAL A 1 114 ? -3.236 36.125 8.203 1 96.38 114 VAL A C 1
ATOM 894 O O . VAL A 1 114 ? -3.471 36.938 7.316 1 96.38 114 VAL A O 1
ATOM 897 N N . PRO A 1 115 ? -3.635 34.906 8.141 1 97.12 115 PRO A N 1
ATOM 898 C CA . PRO A 1 115 ? -4.543 34.562 7.035 1 97.12 115 PRO A CA 1
ATOM 899 C C . PRO A 1 115 ? -5.742 35.5 6.953 1 97.12 115 PRO A C 1
ATOM 901 O O . PRO A 1 115 ? -6.297 35.906 7.984 1 97.12 115 PRO A O 1
ATOM 904 N N . PRO A 1 116 ? -6.172 35.938 5.789 1 95.69 116 PRO A N 1
ATOM 905 C CA . PRO A 1 116 ? -7.309 36.844 5.637 1 95.69 116 PRO A CA 1
ATOM 906 C C . PRO A 1 116 ? -8.656 36.156 5.848 1 95.69 116 PRO A C 1
ATOM 908 O O . PRO A 1 116 ? -9.703 36.781 5.809 1 95.69 116 PRO A O 1
ATOM 911 N N . CYS A 1 117 ? -8.664 34.875 6.031 1 95.06 117 CYS A N 1
ATOM 912 C CA . CYS A 1 117 ? -9.844 34.031 6.199 1 95.06 117 CYS A CA 1
ATOM 913 C C . CYS A 1 117 ? -9.602 32.938 7.242 1 95.06 117 CYS A C 1
ATOM 915 O O . CYS A 1 117 ? -8.469 32.75 7.695 1 95.06 117 CYS A O 1
ATOM 917 N N . GLY A 1 118 ? -10.695 32.25 7.707 1 92.12 118 GLY A N 1
ATOM 918 C CA . GLY A 1 118 ? -10.57 31.125 8.633 1 92.12 118 GLY A CA 1
ATOM 919 C C . GLY A 1 118 ? -11.156 31.422 10 1 92.12 118 GLY A C 1
ATOM 920 O O . GLY A 1 118 ? -11.617 30.516 10.688 1 92.12 118 GLY A O 1
ATOM 921 N N . GLU A 1 119 ? -11.133 32.719 10.422 1 86.19 119 GLU A N 1
ATOM 922 C CA . GLU A 1 119 ? -11.656 33.094 11.734 1 86.19 119 GLU A CA 1
ATOM 923 C C . GLU A 1 119 ? -13.164 33.344 11.68 1 86.19 119 GLU A C 1
ATOM 925 O O . GLU A 1 119 ? -13.922 32.781 12.469 1 86.19 119 GLU A O 1
ATOM 930 N N . THR A 1 120 ? -13.531 34.188 10.758 1 84.38 120 THR A N 1
ATOM 931 C CA . THR A 1 120 ? -14.93 34.594 10.703 1 84.38 120 THR A CA 1
ATOM 932 C C . THR A 1 120 ? -15.633 33.938 9.516 1 84.38 120 THR A C 1
ATOM 934 O O . THR A 1 120 ? -16.859 33.812 9.508 1 84.38 120 THR A O 1
ATOM 937 N N . LYS A 1 121 ? -14.797 33.594 8.562 1 88.31 121 LYS A N 1
ATOM 938 C CA . LYS A 1 121 ? -15.344 33 7.344 1 88.31 121 LYS A CA 1
ATOM 939 C C . LYS A 1 121 ? -14.367 32 6.742 1 88.31 121 LYS A C 1
ATOM 941 O O . LYS A 1 121 ? -13.148 32.188 6.809 1 88.31 121 LYS A O 1
ATOM 946 N N . ALA A 1 122 ? -14.938 31 6.129 1 91.75 122 ALA A N 1
ATOM 947 C CA . ALA A 1 122 ? -14.117 30.031 5.41 1 91.75 122 ALA A CA 1
ATOM 948 C C . ALA A 1 122 ? -13.375 30.688 4.254 1 91.75 122 ALA A C 1
ATOM 950 O O . ALA A 1 122 ? -13.859 31.656 3.664 1 91.75 122 ALA A O 1
ATOM 951 N N . CYS A 1 123 ? -12.203 30.188 3.957 1 95.06 123 CYS A N 1
ATOM 952 C CA . CYS A 1 123 ? -11.43 30.719 2.842 1 95.06 123 CYS A CA 1
ATOM 953 C C . CYS A 1 123 ? -12.109 30.406 1.511 1 95.06 123 CYS A C 1
ATOM 955 O O . CYS A 1 123 ? -12.555 29.281 1.287 1 95.06 123 CYS A O 1
ATOM 957 N N . ASN A 1 124 ? -12.203 31.391 0.68 1 95 124 ASN A N 1
ATOM 958 C CA . ASN A 1 124 ? -12.562 31.094 -0.703 1 95 124 ASN A CA 1
ATOM 959 C C . ASN A 1 124 ? -11.367 30.547 -1.481 1 95 124 ASN A C 1
ATOM 961 O O . ASN A 1 124 ? -10.258 30.453 -0.943 1 95 124 ASN A O 1
ATOM 965 N N . ARG A 1 125 ? -11.656 30.156 -2.676 1 97.75 125 ARG A N 1
ATOM 966 C CA . ARG A 1 125 ? -10.641 29.5 -3.488 1 97.75 125 ARG A CA 1
ATOM 967 C C . ARG A 1 125 ? -9.406 30.375 -3.656 1 97.75 125 ARG A C 1
ATOM 969 O O . ARG A 1 125 ? -8.273 29.922 -3.516 1 97.75 125 ARG A O 1
ATOM 976 N N . LYS A 1 126 ? -9.555 31.672 -3.951 1 97.75 126 LYS A N 1
ATOM 977 C CA . LYS A 1 126 ? -8.453 32.594 -4.168 1 97.75 126 LYS A CA 1
ATOM 978 C C . LYS A 1 126 ? -7.594 32.719 -2.914 1 97.75 126 LYS A C 1
ATOM 980 O O . LYS A 1 126 ? -6.367 32.594 -2.975 1 97.75 126 LYS A O 1
ATOM 985 N N . ASP A 1 127 ? -8.227 33.031 -1.748 1 96.81 127 ASP A N 1
ATOM 986 C CA . ASP A 1 127 ? -7.496 33.188 -0.49 1 96.81 127 ASP A CA 1
ATOM 987 C C . ASP A 1 127 ? -6.773 31.875 -0.128 1 96.81 127 ASP A C 1
ATOM 989 O O . ASP A 1 127 ? -5.637 31.906 0.346 1 96.81 127 ASP A O 1
ATOM 993 N N . PHE A 1 128 ? -7.473 30.797 -0.374 1 97.94 128 PHE A N 1
ATOM 994 C CA . PHE A 1 128 ? -6.914 29.484 -0.068 1 97.94 128 PHE A CA 1
ATOM 995 C C . PHE A 1 128 ? -5.602 29.281 -0.814 1 97.94 128 PHE A C 1
ATOM 997 O O . PHE A 1 128 ? -4.574 28.984 -0.201 1 97.94 128 PHE A O 1
ATOM 1004 N N . PHE A 1 129 ? -5.57 29.453 -2.158 1 98.31 129 PHE A N 1
ATOM 1005 C CA . PHE A 1 129 ? -4.375 29.156 -2.941 1 98.31 129 PHE A CA 1
ATOM 1006 C C . PHE A 1 129 ? -3.287 30.188 -2.684 1 98.31 129 PHE A C 1
ATOM 1008 O O . PHE A 1 129 ? -2.098 29.859 -2.703 1 98.31 129 PHE A O 1
ATOM 1015 N N . GLU A 1 130 ? -3.641 31.453 -2.395 1 96.5 130 GLU A N 1
ATOM 1016 C CA . GLU A 1 130 ? -2.639 32.469 -2.059 1 96.5 130 GLU A CA 1
ATOM 1017 C C . GLU A 1 130 ? -1.868 32.062 -0.799 1 96.5 130 GLU A C 1
ATOM 1019 O O . GLU A 1 130 ? -0.655 32.281 -0.719 1 96.5 130 GLU A O 1
ATOM 1024 N N . GLY A 1 131 ? -2.607 31.562 0.138 1 96.88 131 GLY A N 1
ATOM 1025 C CA . GLY A 1 131 ? -1.983 31.125 1.373 1 96.88 131 GLY A CA 1
ATOM 1026 C C . GLY A 1 131 ? -1.276 29.781 1.234 1 96.88 131 GLY A C 1
ATOM 1027 O O . GLY A 1 131 ? -0.132 29.641 1.668 1 96.88 131 GLY A O 1
ATOM 1028 N N . LEU A 1 132 ? -1.941 28.812 0.615 1 97.44 132 LEU A N 1
ATOM 1029 C CA . LEU A 1 132 ? -1.42 27.469 0.453 1 97.44 132 LEU A CA 1
ATOM 1030 C C . LEU A 1 132 ? -0.056 27.484 -0.23 1 97.44 132 LEU A C 1
ATOM 1032 O O . LEU A 1 132 ? 0.855 26.766 0.172 1 97.44 132 LEU A O 1
ATOM 1036 N N . LEU A 1 133 ? 0.096 28.281 -1.255 1 96.88 133 LEU A N 1
ATOM 1037 C CA . LEU A 1 133 ? 1.302 28.297 -2.076 1 96.88 133 LEU A CA 1
ATOM 1038 C C . LEU A 1 133 ? 2.461 28.938 -1.326 1 96.88 133 LEU A C 1
ATOM 1040 O O . LEU A 1 133 ? 3.615 28.828 -1.745 1 96.88 133 LEU A O 1
ATOM 1044 N N . LYS A 1 134 ? 2.178 29.562 -0.164 1 95.69 134 LYS A N 1
ATOM 1045 C CA . LYS A 1 134 ? 3.217 30.156 0.676 1 95.69 134 LYS A CA 1
ATOM 1046 C C . LYS A 1 134 ? 3.576 29.234 1.835 1 95.69 134 LYS A C 1
ATOM 1048 O O . LYS A 1 134 ? 4.527 29.484 2.572 1 95.69 134 LYS A O 1
ATOM 1053 N N . SER A 1 135 ? 2.811 28.172 1.975 1 96.69 135 SER A N 1
ATOM 1054 C CA . SER A 1 135 ? 3.059 27.234 3.066 1 96.69 135 SER A CA 1
ATOM 1055 C C . SER A 1 135 ? 4.305 26.406 2.805 1 96.69 135 SER A C 1
ATOM 1057 O O . SER A 1 135 ? 4.621 26.094 1.654 1 96.69 135 SER A O 1
ATOM 1059 N N . HIS A 1 136 ? 5.027 26 3.879 1 96.94 136 HIS A N 1
ATOM 1060 C CA . HIS A 1 136 ? 6.172 25.094 3.795 1 96.94 136 HIS A CA 1
ATOM 1061 C C . HIS A 1 136 ? 5.723 23.641 3.627 1 96.94 136 HIS A C 1
ATOM 1063 O O . HIS A 1 136 ? 4.719 23.234 4.211 1 96.94 136 HIS A O 1
ATOM 1069 N N . PRO A 1 137 ? 6.477 22.844 2.793 1 97.69 137 PRO A N 1
ATOM 1070 C CA . PRO A 1 137 ? 6.207 21.406 2.795 1 97.69 137 PRO A CA 1
ATOM 1071 C C . PRO A 1 137 ? 6.465 20.75 4.156 1 97.69 137 PRO A C 1
ATOM 1073 O O . PRO A 1 137 ? 7.324 21.219 4.91 1 97.69 137 PRO A O 1
ATOM 1076 N N . VAL A 1 138 ? 5.75 19.703 4.488 1 98.25 138 VAL A N 1
ATOM 1077 C CA . VAL A 1 138 ? 5.887 19.047 5.781 1 98.25 138 VAL A CA 1
ATOM 1078 C C . VAL A 1 138 ? 6.898 17.906 5.68 1 98.25 138 VAL A C 1
ATOM 1080 O O . VAL A 1 138 ? 7.785 17.781 6.527 1 98.25 138 VAL A O 1
ATOM 1083 N N . VAL A 1 139 ? 6.785 17.047 4.734 1 97.62 139 VAL A N 1
ATOM 1084 C CA . VAL A 1 139 ? 7.684 15.961 4.367 1 97.62 139 VAL A CA 1
ATOM 1085 C C . VAL A 1 139 ? 7.738 15.828 2.85 1 97.62 139 VAL A C 1
ATOM 1087 O O . VAL A 1 139 ? 6.934 16.422 2.135 1 97.62 139 VAL A O 1
ATOM 1090 N N . PRO A 1 140 ? 8.781 15.094 2.342 1 96.94 140 PRO A N 1
ATOM 1091 C CA . PRO A 1 140 ? 8.805 14.883 0.891 1 96.94 140 PRO A CA 1
ATOM 1092 C C . PRO A 1 140 ? 7.566 14.141 0.388 1 96.94 140 PRO A C 1
ATOM 1094 O O . PRO A 1 140 ? 7.07 13.234 1.061 1 96.94 140 PRO A O 1
ATOM 1097 N N . THR A 1 141 ? 7.094 14.578 -0.833 1 97.06 141 THR A N 1
ATOM 1098 C CA . THR A 1 141 ? 6 13.844 -1.465 1 97.06 141 THR A CA 1
ATOM 1099 C C . THR A 1 141 ? 6.352 12.367 -1.601 1 97.06 141 THR A C 1
ATOM 1101 O O . THR A 1 141 ? 7.484 12.023 -1.948 1 97.06 141 THR A O 1
ATOM 1104 N N . GLY A 1 142 ? 5.379 11.492 -1.255 1 96.5 142 GLY A N 1
ATOM 1105 C CA . GLY A 1 142 ? 5.582 10.062 -1.356 1 96.5 142 GLY A CA 1
ATOM 1106 C C . GLY A 1 142 ? 6.406 9.492 -0.215 1 96.5 142 GLY A C 1
ATOM 1107 O O . GLY A 1 142 ? 6.742 8.305 -0.215 1 96.5 142 GLY A O 1
ATOM 1108 N N . GLY A 1 143 ? 6.793 10.281 0.8 1 94.94 143 GLY A N 1
ATOM 1109 C CA . GLY A 1 143 ? 7.641 9.844 1.896 1 94.94 143 GLY A CA 1
ATOM 1110 C C . GLY A 1 143 ? 6.883 9.094 2.977 1 94.94 143 GLY A C 1
ATOM 1111 O O . GLY A 1 143 ? 6.895 7.863 3.01 1 94.94 143 GLY A O 1
ATOM 1112 N N . THR A 1 144 ? 6.188 9.734 3.848 1 95 144 THR A N 1
ATOM 1113 C CA . THR A 1 144 ? 5.395 9.156 4.93 1 95 144 THR A CA 1
ATOM 1114 C C . THR A 1 144 ? 4.051 9.867 5.051 1 95 144 THR A C 1
ATOM 1116 O O . THR A 1 144 ? 3.875 10.977 4.531 1 95 144 THR A O 1
ATOM 1119 N N . PRO A 1 145 ? 3.111 9.18 5.613 1 96.38 145 PRO A N 1
ATOM 1120 C CA . PRO A 1 145 ? 1.803 9.828 5.715 1 96.38 145 PRO A CA 1
ATOM 1121 C C . PRO A 1 145 ? 1.792 10.992 6.711 1 96.38 145 PRO A C 1
ATOM 1123 O O . PRO A 1 145 ? 2.289 10.852 7.828 1 96.38 145 PRO A O 1
ATOM 1126 N N . VAL A 1 146 ? 1.258 12.078 6.309 1 97 146 VAL A N 1
ATOM 1127 C CA . VAL A 1 146 ? 0.946 13.242 7.133 1 97 146 VAL A CA 1
ATOM 1128 C C . VAL A 1 146 ? -0.455 13.75 6.801 1 97 146 VAL A C 1
ATOM 1130 O O . VAL A 1 146 ? -0.729 14.133 5.664 1 97 146 VAL A O 1
ATOM 1133 N N . TYR A 1 147 ? -1.226 13.758 7.801 1 97.38 147 TYR A N 1
ATOM 1134 C CA . TYR A 1 147 ? -2.641 14.07 7.629 1 97.38 147 TYR A CA 1
ATOM 1135 C C . TYR A 1 147 ? -2.828 15.484 7.113 1 97.38 147 TYR A C 1
ATOM 1137 O O . TYR A 1 147 ? -2.232 16.438 7.637 1 97.38 147 TYR A O 1
ATOM 1145 N N . SER A 1 148 ? -3.719 15.664 6.027 1 98.19 148 SER A N 1
ATOM 1146 C CA . SER A 1 148 ? -3.9 16.984 5.441 1 98.19 148 SER A CA 1
ATOM 1147 C C . SER A 1 148 ? -5.352 17.219 5.027 1 98.19 148 SER A C 1
ATOM 1149 O O . SER A 1 148 ? -5.855 16.547 4.125 1 98.19 148 SER A O 1
ATOM 1151 N N . ASN A 1 149 ? -6.027 18.172 5.648 1 98.06 149 ASN A N 1
ATOM 1152 C CA . ASN A 1 149 ? -7.34 18.625 5.211 1 98.06 149 ASN A CA 1
ATOM 1153 C C . ASN A 1 149 ? -7.25 19.438 3.918 1 98.06 149 ASN A C 1
ATOM 1155 O O . ASN A 1 149 ? -8.125 19.328 3.057 1 98.06 149 ASN A O 1
ATOM 1159 N N . ALA A 1 150 ? -6.16 20.219 3.812 1 98.25 150 ALA A N 1
ATOM 1160 C CA . ALA A 1 150 ? -5.941 21.016 2.613 1 98.25 150 ALA A CA 1
ATOM 1161 C C . ALA A 1 150 ? -5.914 20.141 1.362 1 98.25 150 ALA A C 1
ATOM 1163 O O . ALA A 1 150 ? -6.426 20.531 0.312 1 98.25 150 ALA A O 1
ATOM 1164 N N . ALA A 1 151 ? -5.328 18.969 1.47 1 98.81 151 ALA A N 1
ATOM 1165 C CA . ALA A 1 151 ? -5.285 18.031 0.356 1 98.81 151 ALA A CA 1
ATOM 1166 C C . ALA A 1 151 ? -6.695 17.688 -0.127 1 98.81 151 ALA A C 1
ATOM 1168 O O . ALA A 1 151 ? -6.938 17.594 -1.333 1 98.81 151 ALA A O 1
ATOM 1169 N N . PHE A 1 152 ? -7.633 17.562 0.746 1 98.88 152 PHE A N 1
ATOM 1170 C CA . PHE A 1 152 ? -8.977 17.141 0.378 1 98.88 152 PHE A CA 1
ATOM 1171 C C . PHE A 1 152 ? -9.781 18.328 -0.158 1 98.88 152 PHE A C 1
ATOM 1173 O O . PHE A 1 152 ? -10.664 18.156 -1.002 1 98.88 152 PHE A O 1
ATOM 1180 N N . GLN A 1 153 ? -9.508 19.531 0.364 1 98.69 153 GLN A N 1
ATOM 1181 C CA . GLN A 1 153 ? -10.078 20.688 -0.313 1 98.69 153 GLN A CA 1
ATOM 1182 C C . GLN A 1 153 ? -9.625 20.75 -1.771 1 98.69 153 GLN A C 1
ATOM 1184 O O . GLN A 1 153 ? -10.438 21 -2.666 1 98.69 153 GLN A O 1
ATOM 1189 N N . ILE A 1 154 ? -8.32 20.484 -2.023 1 98.88 154 ILE A N 1
ATOM 1190 C CA . ILE A 1 154 ? -7.797 20.438 -3.385 1 98.88 154 ILE A CA 1
ATOM 1191 C C . ILE A 1 154 ? -8.508 19.344 -4.176 1 98.88 154 ILE A C 1
ATOM 1193 O O . ILE A 1 154 ? -8.867 19.547 -5.34 1 98.88 154 ILE A O 1
ATOM 1197 N N . LEU A 1 155 ? -8.734 18.125 -3.58 1 98.94 155 LEU A N 1
ATOM 1198 C CA . LEU A 1 155 ? -9.43 17.047 -4.262 1 98.94 155 LEU A CA 1
ATOM 1199 C C . LEU A 1 155 ? -10.844 17.469 -4.656 1 98.94 155 LEU A C 1
ATOM 1201 O O . LEU A 1 155 ? -11.352 17.047 -5.695 1 98.94 155 LEU A O 1
ATOM 1205 N N . GLY A 1 156 ? -11.5 18.297 -3.758 1 98.81 156 GLY A N 1
ATOM 1206 C CA . GLY A 1 156 ? -12.766 18.891 -4.164 1 98.81 156 GLY A CA 1
ATOM 1207 C C . GLY A 1 156 ? -12.68 19.641 -5.473 1 98.81 156 GLY A C 1
ATOM 1208 O O . GLY A 1 156 ? -13.508 19.453 -6.363 1 98.81 156 GLY A O 1
ATOM 1209 N N . TYR A 1 157 ? -11.617 20.484 -5.605 1 98.88 157 TYR A N 1
ATOM 1210 C CA . TYR A 1 157 ? -11.414 21.25 -6.828 1 98.88 157 TYR A CA 1
ATOM 1211 C C . TYR A 1 157 ? -11.094 20.328 -8 1 98.88 157 TYR A C 1
ATOM 1213 O O . TYR A 1 157 ? -11.477 20.609 -9.141 1 98.88 157 TYR A O 1
ATOM 1221 N N . VAL A 1 158 ? -10.344 19.188 -7.77 1 98.88 158 VAL A N 1
ATOM 1222 C CA . VAL A 1 158 ? -10.023 18.219 -8.812 1 98.88 158 VAL A CA 1
ATOM 1223 C C . VAL A 1 158 ? -11.312 17.672 -9.422 1 98.88 158 VAL A C 1
ATOM 1225 O O . VAL A 1 158 ? -11.492 17.703 -10.641 1 98.88 158 VAL A O 1
ATOM 1228 N N . VAL A 1 159 ? -12.25 17.188 -8.578 1 98.69 159 VAL A N 1
ATOM 1229 C CA . VAL A 1 159 ? -13.453 16.562 -9.102 1 98.69 159 VAL A CA 1
ATOM 1230 C C . VAL A 1 159 ? -14.344 17.609 -9.766 1 98.69 159 VAL A C 1
ATOM 1232 O O . VAL A 1 159 ? -15 17.328 -10.773 1 98.69 159 VAL A O 1
ATOM 1235 N N . GLU A 1 160 ? -14.414 18.844 -9.203 1 98.75 160 GLU A N 1
ATOM 1236 C CA . GLU A 1 160 ? -15.18 19.938 -9.812 1 98.75 160 GLU A CA 1
ATOM 1237 C C . GLU A 1 160 ? -14.672 20.234 -11.219 1 98.75 160 GLU A C 1
ATOM 1239 O O . GLU A 1 160 ? -15.453 20.297 -12.172 1 98.75 160 GLU A O 1
ATOM 1244 N N . ASN A 1 161 ? -13.375 20.422 -11.32 1 98.75 161 ASN A N 1
ATOM 1245 C CA . ASN A 1 161 ? -12.789 20.812 -12.602 1 98.75 161 ASN A CA 1
ATOM 1246 C C . ASN A 1 161 ? -12.852 19.672 -13.609 1 98.75 161 ASN A C 1
ATOM 1248 O O . ASN A 1 161 ? -12.992 19.906 -14.812 1 98.75 161 ASN A O 1
ATOM 1252 N N . ALA A 1 162 ? -12.734 18.438 -13.141 1 98.5 162 ALA A N 1
ATOM 1253 C CA . ALA A 1 162 ? -12.797 17.281 -14.031 1 98.5 162 ALA A CA 1
ATOM 1254 C C . ALA A 1 162 ? -14.203 17.094 -14.594 1 98.5 162 ALA A C 1
ATOM 1256 O O . ALA A 1 162 ? -14.367 16.609 -15.711 1 98.5 162 ALA A O 1
ATOM 1257 N N . THR A 1 163 ? -15.281 17.484 -13.852 1 98.38 163 THR A N 1
ATOM 1258 C CA . THR A 1 163 ? -16.656 17.141 -14.227 1 98.38 163 THR A CA 1
ATOM 1259 C C . THR A 1 163 ? -17.406 18.391 -14.711 1 98.38 163 THR A C 1
ATOM 1261 O O . THR A 1 163 ? -18.453 18.281 -15.344 1 98.38 163 THR A O 1
ATOM 1264 N N . GLY A 1 164 ? -16.906 19.578 -14.328 1 98.44 164 GLY A N 1
ATOM 1265 C CA . GLY A 1 164 ? -17.594 20.812 -14.633 1 98.44 164 GLY A CA 1
ATOM 1266 C C . GLY A 1 164 ? -18.766 21.094 -13.711 1 98.44 164 GLY A C 1
ATOM 1267 O O . GLY A 1 164 ? -19.594 21.953 -13.992 1 98.44 164 GLY A O 1
ATOM 1268 N N . ARG A 1 165 ? -18.906 20.359 -12.625 1 98.44 165 ARG A N 1
ATOM 1269 C CA . ARG A 1 165 ? -19.984 20.5 -11.641 1 98.44 165 ARG A CA 1
ATOM 1270 C C . ARG A 1 165 ? -19.422 20.844 -10.266 1 98.44 165 ARG A C 1
ATOM 1272 O O . ARG A 1 165 ? -18.266 20.531 -9.969 1 98.44 165 ARG A O 1
ATOM 1279 N N . SER A 1 166 ? -20.219 21.516 -9.422 1 98.38 166 SER A N 1
ATOM 1280 C CA . SER A 1 166 ? -19.75 21.828 -8.078 1 98.38 166 SER A CA 1
ATOM 1281 C C . SER A 1 166 ? -19.672 20.578 -7.211 1 98.38 166 SER A C 1
ATOM 1283 O O . SER A 1 166 ? -20.406 19.609 -7.441 1 98.38 166 SER A O 1
ATOM 1285 N N . TYR A 1 167 ? -18.891 20.625 -6.246 1 98.38 167 TYR A N 1
ATOM 1286 C CA . TYR A 1 167 ? -18.734 19.5 -5.328 1 98.38 167 TYR A CA 1
ATOM 1287 C C . TYR A 1 167 ? -20.062 19.156 -4.66 1 98.38 167 TYR A C 1
ATOM 1289 O O . TYR A 1 167 ? -20.438 17.984 -4.605 1 98.38 167 TYR A O 1
ATOM 1297 N N . ASN A 1 168 ? -20.734 20.109 -4.148 1 98.06 168 ASN A N 1
ATOM 1298 C CA . ASN A 1 168 ? -21.984 19.875 -3.453 1 98.06 168 ASN A CA 1
ATOM 1299 C C . ASN A 1 168 ? -23.031 19.25 -4.375 1 98.06 168 ASN A C 1
ATOM 1301 O O . ASN A 1 168 ? -23.766 18.344 -3.961 1 98.06 168 ASN A O 1
ATOM 1305 N N . ASP A 1 169 ? -23.062 19.734 -5.598 1 98.25 169 ASP A N 1
ATOM 1306 C CA . ASP A 1 169 ? -23.969 19.125 -6.57 1 98.25 169 ASP A CA 1
ATOM 1307 C C . ASP A 1 169 ? -23.609 17.672 -6.82 1 98.25 169 ASP A C 1
ATOM 1309 O O . ASP A 1 169 ? -24.5 16.812 -6.914 1 98.25 169 ASP A O 1
ATOM 1313 N N . LEU A 1 170 ? -22.344 17.375 -6.941 1 98.69 170 LEU A N 1
ATOM 1314 C CA . LEU A 1 170 ? -21.891 16.016 -7.184 1 98.69 170 LEU A CA 1
ATOM 1315 C C . LEU A 1 170 ? -22.219 15.109 -6.008 1 98.69 170 LEU A C 1
ATOM 1317 O O . LEU A 1 170 ? -22.672 13.977 -6.199 1 98.69 170 LEU A O 1
ATOM 1321 N N . VAL A 1 171 ? -22.031 15.57 -4.75 1 98.62 171 VAL A N 1
ATOM 1322 C CA . VAL A 1 171 ? -22.375 14.789 -3.57 1 98.62 171 VAL A CA 1
ATOM 1323 C C . VAL A 1 171 ? -23.859 14.469 -3.586 1 98.62 171 VAL A C 1
ATOM 1325 O O . VAL A 1 171 ? -24.266 13.328 -3.348 1 98.62 171 VAL A O 1
ATOM 1328 N N . HIS A 1 172 ? -24.656 15.414 -3.883 1 98.19 172 HIS A N 1
ATOM 1329 C CA . HIS A 1 172 ? -26.109 15.242 -3.846 1 98.19 172 HIS A CA 1
ATOM 1330 C C . HIS A 1 172 ? -26.578 14.297 -4.945 1 98.19 172 HIS A C 1
ATOM 1332 O O . HIS A 1 172 ? -27.312 13.336 -4.68 1 98.19 172 HIS A O 1
ATOM 1338 N N . THR A 1 173 ? -26.125 14.469 -6.172 1 98.31 173 THR A N 1
ATOM 1339 C CA . THR A 1 173 ? -26.656 13.734 -7.309 1 98.31 173 THR A CA 1
ATOM 1340 C C . THR A 1 173 ? -26.016 12.352 -7.406 1 98.31 173 THR A C 1
ATOM 1342 O O . THR A 1 173 ? -26.672 11.367 -7.738 1 98.31 173 THR A O 1
ATOM 1345 N N . GLU A 1 174 ? -24.688 12.281 -7.098 1 98.38 174 GLU A N 1
ATOM 1346 C CA . GLU A 1 174 ? -23.953 11.062 -7.422 1 98.38 174 GLU A CA 1
ATOM 1347 C C . GLU A 1 174 ? -23.828 10.148 -6.207 1 98.38 174 GLU A C 1
ATOM 1349 O O . GLU A 1 174 ? -23.5 8.969 -6.34 1 98.38 174 GLU A O 1
ATOM 1354 N N . LEU A 1 175 ? -24.125 10.656 -4.98 1 98.5 175 LEU A N 1
ATOM 1355 C CA . LEU A 1 175 ? -24.062 9.82 -3.787 1 98.5 175 LEU A CA 1
ATOM 1356 C C . LEU A 1 175 ? -25.406 9.828 -3.064 1 98.5 175 LEU A C 1
ATOM 1358 O O . LEU A 1 175 ? -26.062 8.789 -2.939 1 98.5 175 LEU A O 1
ATOM 1362 N N . VAL A 1 176 ? -25.922 10.977 -2.697 1 98.5 176 VAL A N 1
ATOM 1363 C CA . VAL A 1 176 ? -27.125 11.086 -1.877 1 98.5 176 VAL A CA 1
ATOM 1364 C C . VAL A 1 176 ? -28.312 10.523 -2.639 1 98.5 176 VAL A C 1
ATOM 1366 O O . VAL A 1 176 ? -28.969 9.586 -2.176 1 98.5 176 VAL A O 1
ATOM 1369 N N . ASP A 1 177 ? -28.562 11.047 -3.822 1 98.38 177 ASP A N 1
ATOM 1370 C CA . ASP A 1 177 ? -29.703 10.602 -4.609 1 98.38 177 ASP A CA 1
ATOM 1371 C C . ASP A 1 177 ? -29.531 9.148 -5.047 1 98.38 177 ASP A C 1
ATOM 1373 O O . ASP A 1 177 ? -30.469 8.344 -4.926 1 98.38 177 ASP A O 1
ATOM 1377 N N . ARG A 1 178 ? -28.375 8.766 -5.488 1 98.12 178 ARG A N 1
ATOM 1378 C CA . ARG A 1 178 ? -28.109 7.441 -6.039 1 98.12 178 ARG A CA 1
ATOM 1379 C C . ARG A 1 178 ? -28.266 6.367 -4.969 1 98.12 178 ARG A C 1
ATOM 1381 O O . ARG A 1 178 ? -28.672 5.242 -5.266 1 98.12 178 ARG A O 1
ATOM 1388 N N . LEU A 1 179 ? -27.891 6.703 -3.703 1 98.56 179 LEU A N 1
ATOM 1389 C CA . LEU A 1 179 ? -27.891 5.703 -2.641 1 98.56 179 LEU A CA 1
ATOM 1390 C C . LEU A 1 179 ? -29.078 5.91 -1.7 1 98.56 179 LEU A C 1
ATOM 1392 O O . LEU A 1 179 ? -29.219 5.191 -0.708 1 98.56 179 LEU A O 1
ATOM 1396 N N . GLY A 1 180 ? -29.875 6.879 -1.988 1 98.31 180 GLY A N 1
ATOM 1397 C CA . GLY A 1 180 ? -31.031 7.148 -1.155 1 98.31 180 GLY A CA 1
ATOM 1398 C C . GLY A 1 180 ? -30.672 7.59 0.25 1 98.31 180 GLY A C 1
ATOM 1399 O O . GLY A 1 180 ? -31.25 7.105 1.226 1 98.31 180 GLY A O 1
ATOM 1400 N N . LEU A 1 181 ? -29.75 8.5 0.392 1 98.56 181 LEU A N 1
ATOM 1401 C CA . LEU A 1 181 ? -29.234 8.961 1.684 1 98.56 181 LEU A CA 1
ATOM 1402 C C . LEU A 1 181 ? -30.047 10.156 2.186 1 98.56 181 LEU A C 1
ATOM 1404 O O . LEU A 1 181 ? -29.547 11.281 2.207 1 98.56 181 LEU A O 1
ATOM 1408 N N . ASN A 1 182 ? -31.109 9.969 2.797 1 95.81 182 ASN A N 1
ATOM 1409 C CA . ASN A 1 182 ? -32.094 11.008 3.09 1 95.81 182 ASN A CA 1
ATOM 1410 C C . ASN A 1 182 ? -31.703 11.805 4.336 1 95.81 182 ASN A C 1
ATOM 1412 O O . ASN A 1 182 ? -32.344 12.805 4.656 1 95.81 182 ASN A O 1
ATOM 1416 N N . GLY A 1 183 ? -30.734 11.484 5.062 1 97.94 183 GLY A N 1
ATOM 1417 C CA . GLY A 1 183 ? -30.234 12.203 6.227 1 97.94 183 GLY A CA 1
ATOM 1418 C C . GLY A 1 183 ? -28.828 12.727 6.047 1 97.94 183 GLY A C 1
ATOM 1419 O O . GLY A 1 183 ? -28.078 12.836 7.016 1 97.94 183 GLY A O 1
ATOM 1420 N N . SER A 1 184 ? -28.422 12.922 4.824 1 98.75 184 SER A N 1
ATOM 1421 C CA . SER A 1 184 ? -27.062 13.383 4.559 1 98.75 184 SER A CA 1
ATOM 1422 C C . SER A 1 184 ? -27.062 14.734 3.854 1 98.75 184 SER A C 1
ATOM 1424 O O . SER A 1 184 ? -27.875 14.977 2.967 1 98.75 184 SER A O 1
ATOM 1426 N N . TYR A 1 185 ? -26.172 15.617 4.297 1 98.44 185 TYR A N 1
ATOM 1427 C CA . TYR A 1 185 ? -26.141 17 3.828 1 98.44 185 TYR A CA 1
ATOM 1428 C C . TYR A 1 185 ? -24.719 17.5 3.643 1 98.44 185 TYR A C 1
ATOM 1430 O O . TYR A 1 185 ? -23.812 17.047 4.352 1 98.44 185 TYR A O 1
ATOM 1438 N N . SER A 1 186 ? -24.547 18.406 2.664 1 98 186 SER A N 1
ATOM 1439 C CA . SER A 1 186 ? -23.234 18.969 2.391 1 98 186 SER A CA 1
ATOM 1440 C C . SER A 1 186 ? -23.125 20.391 2.934 1 98 186 SER A C 1
ATOM 1442 O O . SER A 1 186 ? -22.141 21.094 2.68 1 98 186 SER A O 1
ATOM 1444 N N . SER A 1 187 ? -24.141 20.875 3.588 1 96.5 187 SER A N 1
ATOM 1445 C CA . SER A 1 187 ? -24.219 22.125 4.344 1 96.5 187 SER A CA 1
ATOM 1446 C C . SER A 1 187 ? -25.031 21.953 5.613 1 96.5 187 SER A C 1
ATOM 1448 O O . SER A 1 187 ? -25.781 20.984 5.754 1 96.5 187 SER A O 1
ATOM 1450 N N . PRO A 1 188 ? -24.859 22.875 6.574 1 96.81 188 PRO A N 1
ATOM 1451 C CA . PRO A 1 188 ? -25.594 22.688 7.832 1 96.81 188 PRO A CA 1
ATOM 1452 C C . PRO A 1 188 ? -27.094 22.609 7.637 1 96.81 188 PRO A C 1
ATOM 1454 O O . PRO A 1 188 ? -27.703 23.562 7.137 1 96.81 188 PRO A O 1
ATOM 1457 N N . PRO A 1 189 ? -27.641 21.5 8.039 1 97.25 189 PRO A N 1
ATOM 1458 C CA . PRO A 1 189 ? -29.094 21.375 7.949 1 97.25 189 PRO A CA 1
ATOM 1459 C C . PRO A 1 189 ? -29.812 21.969 9.156 1 97.25 189 PRO A C 1
ATOM 1461 O O . PRO A 1 189 ? -29.172 22.438 10.094 1 97.25 189 PRO A O 1
ATOM 1464 N N . ASP A 1 190 ? -31.156 21.922 9.055 1 96.5 190 ASP A N 1
ATOM 1465 C CA . ASP A 1 190 ? -31.984 22.375 10.172 1 96.5 190 ASP A CA 1
ATOM 1466 C C . ASP A 1 190 ? -31.578 21.672 11.469 1 96.5 190 ASP A C 1
ATOM 1468 O O . ASP A 1 190 ? -31.562 20.438 11.523 1 96.5 190 ASP A O 1
ATOM 1472 N N . PRO A 1 191 ? -31.266 22.453 12.5 1 96.06 191 PRO A N 1
ATOM 1473 C CA . PRO A 1 191 ? -30.844 21.859 13.758 1 96.06 191 PRO A CA 1
ATOM 1474 C C . PRO A 1 191 ? -31.859 20.859 14.312 1 96.06 191 PRO A C 1
ATOM 1476 O O . PRO A 1 191 ? -31.5 19.984 15.102 1 96.06 191 PRO A O 1
ATOM 1479 N N . LYS A 1 192 ? -33.094 20.922 13.914 1 94.88 192 LYS A N 1
ATOM 1480 C CA . LYS A 1 192 ? -34.125 20.031 14.406 1 94.88 192 LYS A CA 1
ATOM 1481 C C . LYS A 1 192 ? -33.906 18.594 13.953 1 94.88 192 LYS A C 1
ATOM 1483 O O . LYS A 1 192 ? -34.5 17.672 14.492 1 94.88 192 LYS A O 1
ATOM 1488 N N . LEU A 1 193 ? -32.969 18.469 13.008 1 96.12 193 LEU A N 1
ATOM 1489 C CA . LEU A 1 193 ? -32.719 17.141 12.453 1 96.12 193 LEU A CA 1
ATOM 1490 C C . LEU A 1 193 ? -31.594 16.453 13.211 1 96.12 193 LEU A C 1
ATOM 1492 O O . LEU A 1 193 ? -31.406 15.242 13.055 1 96.12 193 LEU A O 1
ATOM 1496 N N . GLY A 1 194 ? -30.922 17.266 14.016 1 96.81 194 GLY A N 1
ATOM 1497 C CA . GLY A 1 194 ? -29.672 16.703 14.531 1 96.81 194 GLY A CA 1
ATOM 1498 C C . GLY A 1 194 ? -29.609 16.703 16.047 1 96.81 194 GLY A C 1
ATOM 1499 O O . GLY A 1 194 ? -30.516 17.203 16.719 1 96.81 194 GLY A O 1
ATOM 1500 N N . VAL A 1 195 ? -28.594 15.953 16.562 1 94.38 195 VAL A N 1
ATOM 1501 C CA . VAL A 1 195 ? -28.203 16.047 17.969 1 94.38 195 VAL A CA 1
ATOM 1502 C C . VAL A 1 195 ? -27.328 17.281 18.172 1 94.38 195 VAL A C 1
ATOM 1504 O O . VAL A 1 195 ? -26.312 17.469 17.5 1 94.38 195 VAL A O 1
ATOM 1507 N N . ILE A 1 196 ? -27.719 18.125 19.125 1 95.81 196 ILE A N 1
ATOM 1508 C CA . ILE A 1 196 ? -26.984 19.359 19.375 1 95.81 196 ILE A CA 1
ATOM 1509 C C . ILE A 1 196 ? -26.516 19.406 20.812 1 95.81 196 ILE A C 1
ATOM 1511 O O . ILE A 1 196 ? -27.234 19.875 21.703 1 95.81 196 ILE A O 1
ATOM 1515 N N . PRO A 1 197 ? -25.281 18.969 21 1 92.69 197 PRO A N 1
ATOM 1516 C CA . PRO A 1 197 ? -24.75 19.188 22.344 1 92.69 197 PRO A CA 1
ATOM 1517 C C . PRO A 1 197 ? -24.594 20.672 22.672 1 92.69 197 PRO A C 1
ATOM 1519 O O . PRO A 1 197 ? -23.875 21.391 21.953 1 92.69 197 PRO A O 1
ATOM 1522 N N . GLY A 1 198 ? -25.188 21.109 23.766 1 91.81 198 GLY A N 1
ATOM 1523 C CA . GLY A 1 198 ? -25.125 22.531 24.047 1 91.81 198 GLY A CA 1
ATOM 1524 C C . GLY A 1 198 ? -25.938 23.375 23.062 1 91.81 198 GLY A C 1
ATOM 1525 O O . GLY A 1 198 ? -27.141 23.188 22.922 1 91.81 198 GLY A O 1
ATOM 1526 N N . ASP A 1 199 ? -25.172 24.234 22.328 1 92.44 199 ASP A N 1
ATOM 1527 C CA . ASP A 1 199 ? -25.891 25.047 21.344 1 92.44 199 ASP A CA 1
ATOM 1528 C C . ASP A 1 199 ? -25.281 24.922 19.953 1 92.44 199 ASP A C 1
ATOM 1530 O O . ASP A 1 199 ? -24.234 24.281 19.797 1 92.44 199 ASP A O 1
ATOM 1534 N N . VAL A 1 200 ? -25.953 25.484 19.031 1 93.88 200 VAL A N 1
ATOM 1535 C CA . VAL A 1 200 ? -25.625 25.359 17.609 1 93.88 200 VAL A CA 1
ATOM 1536 C C . VAL A 1 200 ? -24.219 25.906 17.359 1 93.88 200 VAL A C 1
ATOM 1538 O O . VAL A 1 200 ? -23.469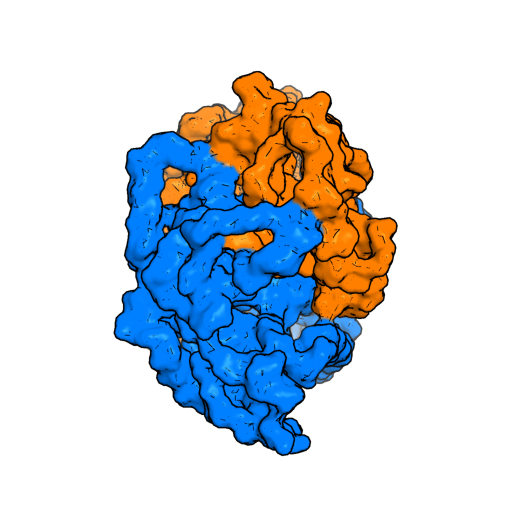 25.359 16.562 1 93.88 200 VAL A O 1
ATOM 1541 N N . ARG A 1 201 ? -23.859 26.984 18.016 1 91.44 201 ARG A N 1
ATOM 1542 C CA . ARG A 1 201 ? -22.547 27.609 17.828 1 91.44 201 ARG A CA 1
ATOM 1543 C C . ARG A 1 201 ? -21.453 26.828 18.531 1 91.44 201 ARG A C 1
ATOM 1545 O O . ARG A 1 201 ? -20.453 26.453 17.906 1 91.44 201 ARG A O 1
ATOM 1552 N N . SER A 1 202 ? -21.625 26.531 19.812 1 91.69 202 SER A N 1
ATOM 1553 C CA . SER A 1 202 ? -20.578 25.891 20.594 1 91.69 202 SER A CA 1
ATOM 1554 C C . SER A 1 202 ? -20.328 24.453 20.109 1 91.69 202 SER A C 1
ATOM 1556 O O . SER A 1 202 ? -19.203 23.969 20.188 1 91.69 202 SER A O 1
ATOM 1558 N N . SER A 1 203 ? -21.344 23.781 19.578 1 94.56 203 SER A N 1
ATOM 1559 C CA . SER A 1 203 ? -21.188 22.422 19.047 1 94.56 203 SER A CA 1
ATOM 1560 C C . SER A 1 203 ? -20.562 22.438 17.656 1 94.56 203 SER A C 1
ATOM 1562 O O . SER A 1 203 ? -20.156 21.391 17.156 1 94.56 203 SER A O 1
ATOM 1564 N N . MET A 1 204 ? -20.562 23.594 16.984 1 93.94 204 MET A N 1
ATOM 1565 C CA . MET A 1 204 ? -20.109 23.812 15.602 1 93.94 204 MET A CA 1
ATOM 1566 C C . MET A 1 204 ? -21.078 23.172 14.609 1 93.94 204 MET A C 1
ATOM 1568 O O . MET A 1 204 ? -20.703 22.922 13.461 1 93.94 204 MET A O 1
ATOM 1572 N N . TRP A 1 205 ? -22.328 22.906 15.023 1 95.88 205 TRP A N 1
ATOM 1573 C CA . TRP A 1 205 ? -23.359 22.406 14.117 1 95.88 205 TRP A CA 1
ATOM 1574 C C . TRP A 1 205 ? -23.562 23.375 12.953 1 95.88 205 TRP A C 1
ATOM 1576 O O . TRP A 1 205 ? -23.703 22.938 11.805 1 95.88 205 TRP A O 1
ATOM 1586 N N . GLY A 1 206 ? -23.578 24.625 13.266 1 93.88 206 GLY A N 1
ATOM 1587 C CA . GLY A 1 206 ? -23.938 25.625 12.281 1 93.88 206 GLY A CA 1
ATOM 1588 C C . GLY A 1 206 ? -22.766 26.094 11.43 1 93.88 206 GLY A C 1
ATOM 1589 O O . GLY A 1 206 ? -22.938 26.891 10.508 1 93.88 206 GLY A O 1
ATOM 1590 N N . LEU A 1 207 ? -21.562 25.562 11.711 1 93.06 207 LEU A N 1
ATOM 1591 C CA . LEU A 1 207 ? -20.375 26.016 10.992 1 93.06 207 LEU A CA 1
ATOM 1592 C C . LEU A 1 207 ? -20.375 25.469 9.562 1 93.06 207 LEU A C 1
ATOM 1594 O O . LEU A 1 207 ? -20.328 24.25 9.367 1 93.06 207 LEU A O 1
ATOM 1598 N N . ASP A 1 208 ? -20.484 26.359 8.625 1 94.12 208 ASP A N 1
ATOM 1599 C CA . ASP A 1 208 ? -20.281 26.016 7.219 1 94.12 208 ASP A CA 1
ATOM 1600 C C . ASP A 1 208 ? -18.812 26.203 6.812 1 94.12 208 ASP A C 1
ATOM 1602 O O . ASP A 1 208 ? -18.328 27.344 6.746 1 94.12 208 ASP A O 1
ATOM 1606 N N . ILE A 1 209 ? -18.125 25.125 6.465 1 93.75 209 ILE A N 1
ATOM 1607 C CA . ILE A 1 209 ? -16.703 25.25 6.184 1 93.75 209 ILE A CA 1
ATOM 1608 C C . ILE A 1 209 ? -16.484 25.422 4.68 1 93.75 209 ILE A C 1
ATOM 1610 O O . ILE A 1 209 ? -15.352 25.344 4.195 1 93.75 209 ILE A O 1
ATOM 1614 N N . ALA A 1 210 ? -17.578 25.562 3.914 1 95.56 210 ALA A N 1
ATOM 1615 C CA . ALA A 1 210 ? -17.578 25.969 2.514 1 95.56 210 ALA A CA 1
ATOM 1616 C C . ALA A 1 210 ? -16.703 25.047 1.671 1 95.56 210 ALA A C 1
ATOM 1618 O O . ALA A 1 210 ? -16.875 23.828 1.679 1 95.56 210 ALA A O 1
ATOM 1619 N N . ASP A 1 211 ? -15.594 25.594 1.058 1 96.69 211 ASP A N 1
ATOM 1620 C CA . ASP A 1 211 ? -14.789 24.828 0.106 1 96.69 211 ASP A CA 1
ATOM 1621 C C . ASP A 1 211 ? -14.023 23.703 0.804 1 96.69 211 ASP A C 1
ATOM 1623 O O . ASP A 1 211 ? -13.492 22.812 0.149 1 96.69 211 ASP A O 1
ATOM 1627 N N . GLU A 1 212 ? -13.961 23.688 2.107 1 97.06 212 GLU A N 1
ATOM 1628 C CA . GLU A 1 212 ? -13.273 22.641 2.836 1 97.06 212 GLU A CA 1
ATOM 1629 C C . GLU A 1 212 ? -14.219 21.484 3.16 1 97.06 212 GLU A C 1
ATOM 1631 O O . GLU A 1 212 ? -13.836 20.531 3.85 1 97.06 212 GLU A O 1
ATOM 1636 N N . THR A 1 213 ? -15.469 21.516 2.678 1 98.19 213 THR A N 1
ATOM 1637 C CA . THR A 1 213 ? -16.469 20.484 2.898 1 98.19 213 THR A CA 1
ATOM 1638 C C . THR A 1 213 ? -15.945 19.109 2.484 1 98.19 213 THR A C 1
ATOM 1640 O O . THR A 1 213 ? -16.156 18.109 3.184 1 98.19 213 THR A O 1
ATOM 1643 N N . PRO A 1 214 ? -15.117 18.984 1.396 1 98.81 214 PRO A N 1
ATOM 1644 C CA . PRO A 1 214 ? -14.562 17.672 1.043 1 98.81 214 PRO A CA 1
ATOM 1645 C C . PRO A 1 214 ? -13.711 17.062 2.16 1 98.81 214 PRO A C 1
ATOM 1647 O O . PRO A 1 214 ? -13.555 15.852 2.229 1 98.81 214 PRO A O 1
ATOM 1650 N N . ALA A 1 215 ? -13.227 17.891 3.039 1 98.44 215 ALA A N 1
ATOM 1651 C CA . ALA A 1 215 ? -12.359 17.422 4.117 1 98.44 215 ALA A CA 1
ATOM 1652 C C . ALA A 1 215 ? -13.172 17.094 5.367 1 98.44 215 ALA A C 1
ATOM 1654 O O . ALA A 1 215 ? -12.773 16.25 6.168 1 98.44 215 ALA A O 1
ATOM 1655 N N . GLY A 1 216 ? -14.359 17.828 5.539 1 98.06 216 GLY A N 1
ATOM 1656 C CA . GLY A 1 216 ? -14.953 17.578 6.84 1 98.06 216 GLY A CA 1
ATOM 1657 C C . GLY A 1 216 ? -16.312 18.203 7.008 1 98.06 216 GLY A C 1
ATOM 1658 O O . GLY A 1 216 ? -16.812 18.328 8.133 1 98.06 216 GLY A O 1
ATOM 1659 N N . GLY A 1 217 ? -17.016 18.625 5.926 1 97.81 217 GLY A N 1
ATOM 1660 C CA . GLY A 1 217 ? -18.172 19.469 6.094 1 97.81 217 GLY A CA 1
ATOM 1661 C C . GLY A 1 217 ? -19.484 18.719 5.98 1 97.81 217 GLY A C 1
ATOM 1662 O O . GLY A 1 217 ? -20.562 19.312 6.09 1 97.81 217 GLY A O 1
ATOM 1663 N N . LEU A 1 218 ? -19.438 17.391 5.84 1 98.81 218 LEU A N 1
ATOM 1664 C CA . LEU A 1 218 ? -20.656 16.641 5.59 1 98.81 218 LEU A CA 1
ATOM 1665 C C . LEU A 1 218 ? -21.344 16.281 6.898 1 98.81 218 LEU A C 1
ATOM 1667 O O . LEU A 1 218 ? -20.703 16.188 7.945 1 98.81 218 LEU A O 1
ATOM 1671 N N . PHE A 1 219 ? -22.672 16.141 6.828 1 98.75 219 PHE A N 1
ATOM 1672 C CA . PHE A 1 219 ? -23.562 15.625 7.852 1 98.75 219 PHE A CA 1
ATOM 1673 C C . PHE A 1 219 ? -24.203 14.32 7.402 1 98.75 219 PHE A C 1
ATOM 1675 O O . PHE A 1 219 ? -24.484 14.133 6.215 1 98.75 219 PHE A O 1
ATOM 1682 N N . SER A 1 220 ? -24.438 13.445 8.352 1 98.81 220 SER A N 1
ATOM 1683 C CA . SER A 1 220 ? -25.078 12.195 7.957 1 98.81 220 SER A CA 1
ATOM 1684 C C . SER A 1 220 ? -25.688 11.484 9.164 1 98.81 220 SER A C 1
ATOM 1686 O O . SER A 1 220 ? -25.75 12.055 10.258 1 98.81 220 SER A O 1
ATOM 1688 N N . SER A 1 221 ? -26.312 10.344 8.938 1 98.69 221 SER A N 1
ATOM 1689 C CA . SER A 1 221 ? -26.938 9.5 9.945 1 98.69 221 SER A CA 1
ATOM 1690 C C . SER A 1 221 ? -26.344 8.094 9.945 1 98.69 221 SER A C 1
ATOM 1692 O O . SER A 1 221 ? -25.594 7.738 9.031 1 98.69 221 SER A O 1
ATOM 1694 N N . THR A 1 222 ? -26.594 7.375 11.031 1 98.5 222 THR A N 1
ATOM 1695 C CA . THR A 1 222 ? -26.078 6.012 11.078 1 98.5 222 THR A CA 1
ATOM 1696 C C . THR A 1 222 ? -26.625 5.184 9.922 1 98.5 222 THR A C 1
ATOM 1698 O O . THR A 1 222 ? -25.891 4.391 9.32 1 98.5 222 THR A O 1
ATOM 1701 N N . ARG A 1 223 ? -27.891 5.375 9.547 1 98.56 223 ARG A N 1
ATOM 1702 C CA . ARG A 1 223 ? -28.484 4.656 8.422 1 98.56 223 ARG A CA 1
ATOM 1703 C C . ARG A 1 223 ? -27.766 4.988 7.121 1 98.56 223 ARG A C 1
ATOM 1705 O O . ARG A 1 223 ? -27.391 4.09 6.363 1 98.56 223 ARG A O 1
ATOM 1712 N N . ASP A 1 224 ? -27.625 6.277 6.883 1 98.88 224 ASP A N 1
ATOM 1713 C CA . ASP A 1 224 ? -27.016 6.711 5.625 1 98.88 224 ASP A CA 1
ATOM 1714 C C . ASP A 1 224 ? -25.562 6.266 5.535 1 98.88 224 ASP A C 1
ATOM 1716 O O . ASP A 1 224 ? -25.109 5.797 4.484 1 98.88 224 ASP A O 1
ATOM 1720 N N . MET A 1 225 ? -24.797 6.41 6.613 1 98.88 225 MET A N 1
ATOM 1721 C CA . MET A 1 225 ? -23.406 5.98 6.609 1 98.88 225 MET A CA 1
ATOM 1722 C C . MET A 1 225 ? -23.312 4.469 6.41 1 98.88 225 MET A C 1
ATOM 1724 O O . MET A 1 225 ? -22.391 3.99 5.73 1 98.88 225 MET A O 1
ATOM 1728 N N . ALA A 1 226 ? -24.188 3.729 7.02 1 98.69 226 ALA A N 1
ATOM 1729 C CA . ALA A 1 226 ? -24.219 2.285 6.797 1 98.69 226 ALA A CA 1
ATOM 1730 C C . ALA A 1 226 ? -24.5 1.963 5.332 1 98.69 226 ALA A C 1
ATOM 1732 O O . ALA A 1 226 ? -23.922 1.032 4.773 1 98.69 226 ALA A O 1
ATOM 1733 N N . ASN A 1 227 ? -25.422 2.727 4.719 1 98.81 227 ASN A N 1
ATOM 1734 C CA . ASN A 1 227 ? -25.719 2.523 3.305 1 98.81 227 ASN A CA 1
ATOM 1735 C C . ASN A 1 227 ? -24.5 2.799 2.428 1 98.81 227 ASN A C 1
ATOM 1737 O O . ASN A 1 227 ? -24.266 2.096 1.443 1 98.81 227 ASN A O 1
ATOM 1741 N N . VAL A 1 228 ? -23.734 3.814 2.777 1 98.88 228 VAL A N 1
ATOM 1742 C CA . VAL A 1 228 ? -22.5 4.086 2.062 1 98.88 228 VAL A CA 1
ATOM 1743 C C . VAL A 1 228 ? -21.531 2.918 2.236 1 98.88 228 VAL A C 1
ATOM 1745 O O . VAL A 1 228 ? -20.922 2.455 1.267 1 98.88 228 VAL A O 1
ATOM 1748 N N . GLY A 1 229 ? -21.406 2.416 3.506 1 98.88 229 GLY A N 1
ATOM 1749 C CA . GLY A 1 229 ? -20.562 1.258 3.758 1 98.88 229 GLY A CA 1
ATOM 1750 C C . GLY A 1 229 ? -20.969 0.036 2.959 1 98.88 229 GLY A C 1
ATOM 1751 O O . GLY A 1 229 ? -20.125 -0.643 2.373 1 98.88 229 GLY A O 1
ATOM 1752 N N . ARG A 1 230 ? -22.266 -0.205 2.904 1 98.62 230 ARG A N 1
ATOM 1753 C CA . ARG A 1 230 ? -22.797 -1.333 2.141 1 98.62 230 ARG A CA 1
ATOM 1754 C C . ARG A 1 230 ? -22.516 -1.162 0.651 1 98.62 230 ARG A C 1
ATOM 1756 O O . ARG A 1 230 ? -22.172 -2.127 -0.038 1 98.62 230 ARG A O 1
ATOM 1763 N N . ALA A 1 231 ? -22.688 0.053 0.193 1 98.81 231 ALA A N 1
ATOM 1764 C CA . ALA A 1 231 ? -22.422 0.333 -1.217 1 98.81 231 ALA A CA 1
ATOM 1765 C C . ALA A 1 231 ? -20.969 0.046 -1.57 1 98.81 231 ALA A C 1
ATOM 1767 O O . ALA A 1 231 ? -20.672 -0.433 -2.668 1 98.81 231 ALA A O 1
ATOM 1768 N N . ILE A 1 232 ? -20.047 0.33 -0.649 1 98.81 232 ILE A N 1
ATOM 1769 C CA . ILE A 1 232 ? -18.625 0.084 -0.884 1 98.81 232 ILE A CA 1
ATOM 1770 C C . ILE A 1 232 ? -18.359 -1.419 -0.883 1 98.81 232 ILE A C 1
ATOM 1772 O O . ILE A 1 232 ? -17.719 -1.943 -1.807 1 98.81 232 ILE A O 1
ATOM 1776 N N . LEU A 1 233 ? -18.891 -2.148 0.112 1 98.56 233 LEU A N 1
ATOM 1777 C CA . LEU A 1 233 ? -18.656 -3.584 0.228 1 98.56 233 LEU A CA 1
ATOM 1778 C C . LEU A 1 233 ? -19.25 -4.324 -0.966 1 98.56 233 LEU A C 1
ATOM 1780 O O . LEU A 1 233 ? -18.672 -5.305 -1.442 1 98.56 233 LEU A O 1
ATOM 1784 N N . ASN A 1 234 ? -20.391 -3.732 -1.512 1 97.81 234 ASN A N 1
ATOM 1785 C CA . ASN A 1 234 ? -21.094 -4.379 -2.613 1 97.81 234 ASN A CA 1
ATOM 1786 C C . ASN A 1 234 ? -20.594 -3.877 -3.967 1 97.81 234 ASN A C 1
ATOM 1788 O O . ASN A 1 234 ? -21.062 -4.34 -5.012 1 97.81 234 ASN A O 1
ATOM 1792 N N . SER A 1 235 ? -19.703 -2.953 -3.945 1 97.62 235 SER A N 1
ATOM 1793 C CA . SER A 1 235 ? -19.266 -2.311 -5.184 1 97.62 235 SER A CA 1
ATOM 1794 C C . SER A 1 235 ? -20.469 -1.815 -5.992 1 97.62 235 SER A C 1
ATOM 1796 O O . SER A 1 235 ? -20.547 -2.064 -7.199 1 97.62 235 SER A O 1
ATOM 1798 N N . THR A 1 236 ? -21.359 -1.126 -5.289 1 97.81 236 THR A N 1
ATOM 1799 C CA . THR A 1 236 ? -22.594 -0.654 -5.91 1 97.81 236 THR A CA 1
ATOM 1800 C C . THR A 1 236 ? -22.297 0.452 -6.922 1 97.81 236 THR A C 1
ATOM 1802 O O . THR A 1 236 ? -22.953 0.533 -7.965 1 97.81 236 THR A O 1
ATOM 1805 N N . LEU A 1 237 ? -21.297 1.304 -6.605 1 98.19 237 LEU A N 1
ATOM 1806 C CA . LEU A 1 237 ? -21.047 2.49 -7.414 1 98.19 237 LEU A CA 1
ATOM 1807 C C . LEU A 1 237 ? -19.766 2.336 -8.227 1 98.19 237 LEU A C 1
ATOM 1809 O O . LEU A 1 237 ? -19.469 3.158 -9.094 1 98.19 237 LEU A O 1
ATOM 1813 N N . LEU A 1 238 ? -18.969 1.271 -7.926 1 98.25 238 LEU A N 1
ATOM 1814 C CA . LEU A 1 238 ? -17.672 1.036 -8.547 1 98.25 238 LEU A CA 1
ATOM 1815 C C . LEU A 1 238 ? -17.578 -0.389 -9.086 1 98.25 238 LEU A C 1
ATOM 1817 O O . LEU A 1 238 ? -18.203 -1.302 -8.547 1 98.25 238 LEU A O 1
ATOM 1821 N N . PRO A 1 239 ? -16.781 -0.592 -10.195 1 96.5 239 PRO A N 1
ATOM 1822 C CA . PRO A 1 239 ? -16.453 -1.978 -10.531 1 96.5 239 PRO A CA 1
ATOM 1823 C C . PRO A 1 239 ? -15.797 -2.727 -9.375 1 96.5 239 PRO A C 1
ATOM 1825 O O . PRO A 1 239 ? -15.016 -2.139 -8.617 1 96.5 239 PRO A O 1
ATOM 1828 N N . ARG A 1 240 ? -16.031 -3.998 -9.297 1 95.69 240 ARG A N 1
ATOM 1829 C CA . ARG A 1 240 ? -15.562 -4.812 -8.18 1 95.69 240 ARG A CA 1
ATOM 1830 C C . ARG A 1 240 ? -14.039 -4.793 -8.086 1 95.69 240 ARG A C 1
ATOM 1832 O O . ARG A 1 240 ? -13.484 -4.734 -6.984 1 95.69 240 ARG A O 1
ATOM 1839 N N . GLU A 1 241 ? -13.336 -4.895 -9.242 1 96.38 241 GLU A N 1
ATOM 1840 C CA . GLU A 1 241 ? -11.875 -4.906 -9.227 1 96.38 241 GLU A CA 1
ATOM 1841 C C . GLU A 1 241 ? -11.312 -3.576 -8.734 1 96.38 241 GLU A C 1
ATOM 1843 O O . GLU A 1 241 ? -10.266 -3.539 -8.086 1 96.38 241 GLU A O 1
ATOM 1848 N N . MET A 1 242 ? -11.984 -2.453 -9.062 1 97.62 242 MET A N 1
ATOM 1849 C CA . MET A 1 242 ? -11.562 -1.139 -8.586 1 97.62 242 MET A CA 1
ATOM 1850 C C . MET A 1 242 ? -11.734 -1.033 -7.074 1 97.62 242 MET A C 1
ATOM 1852 O O . MET A 1 242 ? -10.867 -0.489 -6.387 1 97.62 242 MET A O 1
ATOM 1856 N N . THR A 1 243 ? -12.875 -1.531 -6.539 1 98.44 243 THR A N 1
ATOM 1857 C CA . THR A 1 243 ? -13.094 -1.542 -5.098 1 98.44 243 THR A CA 1
ATOM 1858 C C . THR A 1 243 ? -11.992 -2.336 -4.395 1 98.44 243 THR A C 1
ATOM 1860 O O . THR A 1 243 ? -11.461 -1.898 -3.373 1 98.44 243 THR A O 1
ATOM 1863 N N . ARG A 1 244 ? -11.594 -3.479 -4.977 1 97.38 244 ARG A N 1
ATOM 1864 C CA . ARG A 1 244 ? -10.539 -4.285 -4.375 1 97.38 244 ARG A CA 1
ATOM 1865 C C . ARG A 1 244 ? -9.211 -3.529 -4.359 1 97.38 244 ARG A C 1
ATOM 1867 O O . ARG A 1 244 ? -8.492 -3.551 -3.357 1 97.38 244 ARG A O 1
ATOM 1874 N N . ARG A 1 245 ? -8.898 -2.805 -5.473 1 97.25 245 ARG A N 1
ATOM 1875 C CA . ARG A 1 245 ? -7.668 -2.023 -5.535 1 97.25 245 ARG A CA 1
ATOM 1876 C C . ARG A 1 245 ? -7.695 -0.88 -4.527 1 97.25 245 ARG A C 1
ATOM 1878 O O . ARG A 1 245 ? -6.656 -0.499 -3.984 1 97.25 245 ARG A O 1
ATOM 1885 N N . TRP A 1 246 ? -8.891 -0.368 -4.305 1 98.19 246 TRP A N 1
ATOM 1886 C CA . TRP A 1 246 ? -9.047 0.771 -3.404 1 98.19 246 TRP A CA 1
ATOM 1887 C C . TRP A 1 246 ? -8.906 0.34 -1.949 1 98.19 246 TRP A C 1
ATOM 1889 O O . TRP A 1 246 ? -8.375 1.086 -1.123 1 98.19 246 TRP A O 1
ATOM 1899 N N . LEU A 1 247 ? -9.375 -0.879 -1.621 1 98.12 247 LEU A N 1
ATOM 1900 C CA . LEU A 1 247 ? -9.289 -1.429 -0.272 1 98.12 247 LEU A CA 1
ATOM 1901 C C . LEU A 1 247 ? -7.922 -2.059 -0.028 1 98.12 247 LEU A C 1
ATOM 1903 O O . LEU A 1 247 ? -7.82 -3.271 0.181 1 98.12 247 LEU A O 1
ATOM 1907 N N . LYS A 1 248 ? -6.883 -1.23 -0.06 1 97.12 248 LYS A N 1
ATOM 1908 C CA . LYS A 1 248 ? -5.484 -1.595 0.153 1 97.12 248 LYS A CA 1
ATOM 1909 C C . LYS A 1 248 ? -4.73 -0.48 0.871 1 97.12 248 LYS A C 1
ATOM 1911 O O . LYS A 1 248 ? -5.09 0.693 0.761 1 97.12 248 LYS A O 1
ATOM 1916 N N . PRO A 1 249 ? -3.664 -0.809 1.581 1 96.56 249 PRO A N 1
ATOM 1917 C CA . PRO A 1 249 ? -2.791 0.226 2.143 1 96.56 249 PRO A CA 1
ATOM 1918 C C . PRO A 1 249 ? -1.901 0.882 1.089 1 96.56 249 PRO A C 1
ATOM 1920 O O . PRO A 1 249 ? -1.678 0.308 0.02 1 96.56 249 PRO A O 1
ATOM 1923 N N . VAL A 1 250 ? -1.498 2.113 1.401 1 96.56 250 VAL A N 1
ATOM 1924 C CA . VAL A 1 250 ? -0.464 2.752 0.595 1 96.56 250 VAL A CA 1
ATOM 1925 C C . VAL A 1 250 ? 0.821 2.879 1.409 1 96.56 250 VAL A C 1
ATOM 1927 O O . VAL A 1 250 ? 1.9 3.088 0.849 1 96.56 250 VAL A O 1
ATOM 1930 N N . SER A 1 251 ? 0.673 2.814 2.707 1 95.56 251 SER A N 1
ATOM 1931 C CA . SER A 1 251 ? 1.777 2.861 3.66 1 95.56 251 SER A CA 1
ATOM 1932 C C . SER A 1 251 ? 1.348 2.35 5.031 1 95.56 251 SER A C 1
ATOM 1934 O O . SER A 1 251 ? 0.152 2.283 5.328 1 95.56 251 SER A O 1
ATOM 1936 N N . HIS A 1 252 ? 2.254 1.94 5.832 1 91.94 252 HIS A N 1
ATOM 1937 C CA . HIS A 1 252 ? 1.946 1.777 7.25 1 91.94 252 HIS A CA 1
ATOM 1938 C C . HIS A 1 252 ? 2.457 2.961 8.062 1 91.94 252 HIS A C 1
ATOM 1940 O O . HIS A 1 252 ? 3.119 3.852 7.523 1 91.94 252 HIS A O 1
ATOM 1946 N N . THR A 1 253 ? 2.021 3.055 9.258 1 91.88 253 THR A N 1
ATOM 1947 C CA . THR A 1 253 ? 2.508 4.051 10.211 1 91.88 253 THR A CA 1
ATOM 1948 C C . THR A 1 253 ? 3.672 3.494 11.023 1 91.88 253 THR A C 1
ATOM 1950 O O . THR A 1 253 ? 4.355 2.566 10.586 1 91.88 253 THR A O 1
ATOM 1953 N N . SER A 1 254 ? 4.016 4.18 12.125 1 88.81 254 SER A N 1
ATOM 1954 C CA . SER A 1 254 ? 5.059 3.664 13 1 88.81 254 SER A CA 1
ATOM 1955 C C . SER A 1 254 ? 4.609 2.379 13.695 1 88.81 254 SER A C 1
ATOM 1957 O O . SER A 1 254 ? 5.414 1.693 14.328 1 88.81 254 SER A O 1
ATOM 1959 N N . SER A 1 255 ? 3.328 2.064 13.555 1 88.69 255 SER A N 1
ATOM 1960 C CA . SER A 1 255 ? 2.756 0.799 14.008 1 88.69 255 SER A CA 1
ATOM 1961 C C . SER A 1 255 ? 2.365 -0.079 12.82 1 88.69 255 SER A C 1
ATOM 1963 O O . SER A 1 255 ? 1.617 0.353 11.938 1 88.69 255 SER A O 1
ATOM 1965 N N . LEU A 1 256 ? 2.818 -1.298 12.82 1 90.12 256 LEU A N 1
ATOM 1966 C CA . LEU A 1 256 ? 2.553 -2.188 11.695 1 90.12 256 LEU A CA 1
ATOM 1967 C C . LEU A 1 256 ? 1.081 -2.582 11.648 1 90.12 256 LEU A C 1
ATOM 1969 O O . LEU A 1 256 ? 0.589 -3.047 10.617 1 90.12 256 LEU A O 1
ATOM 1973 N N . ASN A 1 257 ? 0.346 -2.42 12.789 1 91.44 257 ASN A N 1
ATOM 1974 C CA . ASN A 1 257 ? -1.06 -2.812 12.797 1 91.44 257 ASN A CA 1
ATOM 1975 C C . ASN A 1 257 ? -1.969 -1.649 12.406 1 91.44 257 ASN A C 1
ATOM 1977 O O . ASN A 1 257 ? -3.189 -1.738 12.547 1 91.44 257 ASN A O 1
ATOM 1981 N N . MET A 1 258 ? -1.407 -0.531 12.016 1 93.38 258 MET A N 1
ATOM 1982 C CA . MET A 1 258 ? -2.143 0.627 11.516 1 93.38 258 MET A CA 1
ATOM 1983 C C . MET A 1 258 ? -1.564 1.107 10.188 1 93.38 258 MET A C 1
ATOM 1985 O O . MET A 1 258 ? -0.431 1.59 10.133 1 93.38 258 MET A O 1
ATOM 1989 N N . ALA A 1 259 ? -2.299 0.938 9.156 1 95.69 259 ALA A N 1
ATOM 1990 C CA . ALA A 1 259 ? -1.879 1.385 7.828 1 95.69 259 ALA A CA 1
ATOM 1991 C C . ALA A 1 259 ? -2.781 2.502 7.316 1 95.69 259 ALA A C 1
ATOM 1993 O O . ALA A 1 259 ? -3.824 2.791 7.906 1 95.69 259 ALA A O 1
ATOM 1994 N N . VAL A 1 260 ? -2.299 3.189 6.34 1 97 260 VAL A N 1
ATOM 1995 C CA . VAL A 1 260 ? -3.01 4.293 5.703 1 97 260 VAL A CA 1
ATOM 1996 C C . VAL A 1 260 ? -3.355 3.922 4.262 1 97 260 VAL A C 1
ATOM 1998 O O . VAL A 1 260 ? -2.531 3.346 3.549 1 97 260 VAL A O 1
ATOM 2001 N N . GLY A 1 261 ? -4.617 4.086 3.852 1 97.94 261 GLY A N 1
ATOM 2002 C CA . GLY A 1 261 ? -5.082 4.004 2.477 1 97.94 261 GLY A CA 1
ATOM 2003 C C . GLY A 1 261 ? -5.613 5.324 1.946 1 97.94 261 GLY A C 1
ATOM 2004 O O . GLY A 1 261 ? -5.211 6.391 2.416 1 97.94 261 GLY A O 1
ATOM 2005 N N . ALA A 1 262 ? -6.457 5.293 0.936 1 98.56 262 ALA A N 1
ATOM 2006 C CA . ALA A 1 262 ? -7.008 6.504 0.334 1 98.56 262 ALA A CA 1
ATOM 2007 C C . ALA A 1 262 ? -8.516 6.598 0.578 1 98.56 262 ALA A C 1
ATOM 2009 O O . ALA A 1 262 ? -9.312 6.078 -0.207 1 98.56 262 ALA A O 1
ATOM 2010 N N . PRO A 1 263 ? -9.055 7.152 1.555 1 98.56 263 PRO A N 1
ATOM 2011 C CA . PRO A 1 263 ? -8.297 7.715 2.674 1 98.56 263 PRO A CA 1
ATOM 2012 C C . PRO A 1 263 ? -8.359 6.844 3.926 1 98.56 263 PRO A C 1
ATOM 2014 O O . PRO A 1 263 ? -8.484 7.363 5.039 1 98.56 263 PRO A O 1
ATOM 2017 N N . TRP A 1 264 ? -8.305 5.66 3.854 1 98.5 264 TRP A N 1
ATOM 2018 C CA . TRP A 1 264 ? -8.586 4.664 4.883 1 98.5 264 TRP A CA 1
ATOM 2019 C C . TRP A 1 264 ? -7.582 4.754 6.023 1 98.5 264 TRP A C 1
ATOM 2021 O O . TRP A 1 264 ? -6.395 4.996 5.793 1 98.5 264 TRP A O 1
ATOM 2031 N N . GLU A 1 265 ? -8.086 4.609 7.234 1 97.25 265 GLU A N 1
ATOM 2032 C CA . GLU A 1 265 ? -7.328 4.129 8.391 1 97.25 265 GLU A CA 1
ATOM 2033 C C . GLU A 1 265 ? -7.531 2.631 8.594 1 97.25 265 GLU A C 1
ATOM 2035 O O . GLU A 1 265 ? -8.594 2.195 9.031 1 97.25 265 GLU A O 1
ATOM 2040 N N . ILE A 1 266 ? -6.512 1.884 8.297 1 97.06 266 ILE A N 1
ATOM 2041 C CA . ILE A 1 266 ? -6.645 0.432 8.227 1 97.06 266 ILE A CA 1
ATOM 2042 C C . ILE A 1 266 ? -6.008 -0.206 9.453 1 97.06 266 ILE A C 1
ATOM 2044 O O . ILE A 1 266 ? -4.789 -0.146 9.633 1 97.06 266 ILE A O 1
ATOM 2048 N N . ALA A 1 267 ? -6.824 -0.764 10.297 1 95.81 267 ALA A N 1
ATOM 2049 C CA . ALA A 1 267 ? -6.344 -1.484 11.477 1 95.81 267 ALA A CA 1
ATOM 2050 C C . ALA A 1 267 ? -6.324 -2.99 11.227 1 95.81 267 ALA A C 1
ATOM 2052 O O . ALA A 1 267 ? -7.242 -3.535 10.609 1 95.81 267 ALA A O 1
ATOM 2053 N N . SER A 1 268 ? -5.266 -3.602 11.641 1 94.12 268 SER A N 1
ATOM 2054 C CA . SER A 1 268 ? -5.156 -5.051 11.508 1 94.12 268 SER A CA 1
ATOM 2055 C C . SER A 1 268 ? -5.238 -5.734 12.875 1 94.12 268 SER A C 1
ATOM 2057 O O . SER A 1 268 ? -4.52 -5.367 13.805 1 94.12 268 SER A O 1
ATOM 2059 N N . TYR A 1 269 ? -6.156 -6.633 13.008 1 91.81 269 TYR A N 1
ATOM 2060 C CA . TYR A 1 269 ? -6.281 -7.488 14.188 1 91.81 269 TYR A CA 1
ATOM 2061 C C . TYR A 1 269 ? -5.617 -8.836 13.945 1 91.81 269 TYR A C 1
ATOM 2063 O O . TYR A 1 269 ? -5.805 -9.453 12.898 1 91.81 269 TYR A O 1
ATOM 2071 N N . GLU A 1 270 ? -4.676 -9.148 14.961 1 84.75 270 GLU A N 1
ATOM 2072 C CA . GLU A 1 270 ? -3.941 -10.406 14.82 1 84.75 270 GLU A CA 1
ATOM 2073 C C . GLU A 1 270 ? -4.344 -11.406 15.898 1 84.75 270 GLU A C 1
ATOM 2075 O O . GLU A 1 270 ? -3.941 -11.273 17.062 1 84.75 270 GLU A O 1
ATOM 2080 N N . GLU A 1 271 ? -5.211 -12.227 15.789 1 79.31 271 GLU A N 1
ATOM 2081 C CA . GLU A 1 271 ? -5.52 -13.32 16.703 1 79.31 271 GLU A CA 1
ATOM 2082 C C . GLU A 1 271 ? -5.215 -14.672 16.078 1 79.31 271 GLU A C 1
ATOM 2084 O O . GLU A 1 271 ? -4.051 -15.008 15.844 1 79.31 271 GLU A O 1
ATOM 2089 N N . ASP A 1 272 ? -6.199 -15.227 15.398 1 77.69 272 ASP A N 1
ATOM 2090 C CA . ASP A 1 272 ? -6.023 -16.5 14.703 1 77.69 272 ASP A CA 1
ATOM 2091 C C . ASP A 1 272 ? -5.527 -16.281 13.273 1 77.69 272 ASP A C 1
ATOM 2093 O O . ASP A 1 272 ? -4.734 -17.062 12.758 1 77.69 272 ASP A O 1
ATOM 2097 N N . ARG A 1 273 ? -5.871 -15.164 12.766 1 86.38 273 ARG A N 1
ATOM 2098 C CA . ARG A 1 273 ? -5.445 -14.688 11.453 1 86.38 273 ARG A CA 1
ATOM 2099 C C . ARG A 1 273 ? -5.473 -13.164 11.383 1 86.38 273 ARG A C 1
ATOM 2101 O O . ARG A 1 273 ? -6.113 -12.516 12.211 1 86.38 273 ARG A O 1
ATOM 2108 N N . VAL A 1 274 ? -4.762 -12.641 10.469 1 90.75 274 VAL A N 1
ATOM 2109 C CA . VAL A 1 274 ? -4.793 -11.195 10.289 1 90.75 274 VAL A CA 1
ATOM 2110 C C . VAL A 1 274 ? -6.117 -10.789 9.641 1 90.75 274 VAL A C 1
ATOM 2112 O O . VAL A 1 274 ? -6.508 -11.336 8.609 1 90.75 274 VAL A O 1
ATOM 2115 N N . VAL A 1 275 ? -6.824 -9.914 10.242 1 94.38 275 VAL A N 1
ATOM 2116 C CA . VAL A 1 275 ? -8.039 -9.32 9.703 1 94.38 275 VAL A CA 1
ATOM 2117 C C . VAL A 1 275 ? -7.879 -7.805 9.617 1 94.38 275 VAL A C 1
ATOM 2119 O O . VAL A 1 275 ? -7.633 -7.141 10.625 1 94.38 275 VAL A O 1
ATOM 2122 N N . ASP A 1 276 ? -7.957 -7.32 8.43 1 96.19 276 ASP A N 1
ATOM 2123 C CA . ASP A 1 276 ? -7.902 -5.875 8.227 1 96.19 276 ASP A CA 1
ATOM 2124 C C . ASP A 1 276 ? -9.297 -5.254 8.32 1 96.19 276 ASP A C 1
ATOM 2126 O O . ASP A 1 276 ? -10.242 -5.73 7.691 1 96.19 276 ASP A O 1
ATOM 2130 N N . ILE A 1 277 ? -9.391 -4.195 9.07 1 97.56 277 ILE A N 1
ATOM 2131 C CA . ILE A 1 277 ? -10.609 -3.389 9.133 1 97.56 277 ILE A CA 1
ATOM 2132 C C . ILE A 1 277 ? -10.344 -2.016 8.523 1 97.56 277 ILE A C 1
ATOM 2134 O O . ILE A 1 277 ? -9.398 -1.325 8.906 1 97.56 277 ILE A O 1
ATOM 2138 N N . TYR A 1 278 ? -11.148 -1.711 7.547 1 98.56 278 TYR A N 1
ATOM 2139 C CA . TYR A 1 278 ? -11.055 -0.421 6.871 1 98.56 278 TYR A CA 1
ATOM 2140 C C . TYR A 1 278 ? -11.977 0.604 7.523 1 98.56 278 TYR A C 1
ATOM 2142 O O . TYR A 1 278 ? -13.188 0.396 7.602 1 98.56 278 TYR A O 1
ATOM 2150 N N . THR A 1 279 ? -11.344 1.731 7.977 1 98.44 279 THR A N 1
ATOM 2151 C CA . THR A 1 279 ? -12.109 2.699 8.75 1 98.44 279 THR A CA 1
ATOM 2152 C C . THR A 1 279 ? -11.844 4.117 8.258 1 98.44 279 THR A C 1
ATOM 2154 O O . THR A 1 279 ? -10.852 4.367 7.57 1 98.44 279 THR A O 1
ATOM 2157 N N . LYS A 1 280 ? -12.773 4.984 8.5 1 98.56 280 LYS A N 1
ATOM 2158 C CA . LYS A 1 280 ? -12.57 6.426 8.414 1 98.56 280 LYS A CA 1
ATOM 2159 C C . LYS A 1 280 ? -13.242 7.148 9.578 1 98.56 280 LYS A C 1
ATOM 2161 O O . LYS A 1 280 ? -14.469 7.117 9.703 1 98.56 280 LYS A O 1
ATOM 2166 N N . SER A 1 281 ? -12.43 7.73 10.383 1 97.5 281 SER A N 1
ATOM 2167 C CA . SER A 1 281 ? -12.898 8.492 11.531 1 97.5 281 SER A CA 1
ATOM 2168 C C . SER A 1 281 ? -13.094 9.969 11.18 1 97.5 281 SER A C 1
ATOM 2170 O O . SER A 1 281 ? -12.602 10.43 10.148 1 97.5 281 SER A O 1
ATOM 2172 N N . GLY A 1 282 ? -13.883 10.609 11.961 1 97.94 282 GLY A N 1
ATOM 2173 C CA . GLY A 1 282 ? -14.078 12.047 11.805 1 97.94 282 GLY A CA 1
ATOM 2174 C C . GLY A 1 282 ? -14.422 12.75 13.102 1 97.94 282 GLY A C 1
ATOM 2175 O O . GLY A 1 282 ? -15.211 12.234 13.898 1 97.94 282 GLY A O 1
ATOM 2176 N N . ASP A 1 283 ? -13.812 13.867 13.32 1 96.75 283 ASP A N 1
ATOM 2177 C CA . ASP A 1 283 ? -14.094 14.727 14.461 1 96.75 283 ASP A CA 1
ATOM 2178 C C . ASP A 1 283 ? -14.211 16.188 14.023 1 96.75 283 ASP A C 1
ATOM 2180 O O . ASP A 1 283 ? -13.453 16.656 13.172 1 96.75 283 ASP A O 1
ATOM 2184 N N . VAL A 1 284 ? -15.195 16.812 14.484 1 95.62 284 VAL A N 1
ATOM 2185 C CA . VAL A 1 284 ? -15.344 18.25 14.344 1 95.62 284 VAL A CA 1
ATOM 2186 C C . VAL A 1 284 ? -16.219 18.797 15.469 1 95.62 284 VAL A C 1
ATOM 2188 O O . VAL A 1 284 ? -17.344 18.297 15.672 1 95.62 284 VAL A O 1
ATOM 2191 N N . GLY A 1 285 ? -15.719 19.766 16.156 1 94.5 285 GLY A N 1
ATOM 2192 C CA . GLY A 1 285 ? -16.484 20.297 17.281 1 94.5 285 GLY A CA 1
ATOM 2193 C C . GLY A 1 285 ? -16.828 19.234 18.312 1 94.5 285 GLY A C 1
ATOM 2194 O O . GLY A 1 285 ? -15.945 18.531 18.797 1 94.5 285 GLY A O 1
ATOM 2195 N N . SER A 1 286 ? -18.172 19.094 18.562 1 96.75 286 SER A N 1
ATOM 2196 C CA . SER A 1 286 ? -18.625 18.172 19.594 1 96.75 286 SER A CA 1
ATOM 2197 C C . SER A 1 286 ? -18.953 16.812 19 1 96.75 286 SER A C 1
ATOM 2199 O O . SER A 1 286 ? -19.594 15.984 19.656 1 96.75 286 SER A O 1
ATOM 2201 N N . TYR A 1 287 ? -18.594 16.656 17.766 1 98.06 287 TYR A N 1
ATOM 2202 C CA . TYR A 1 287 ? -19.047 15.453 17.062 1 98.06 287 TYR A CA 1
ATOM 2203 C C . TYR A 1 287 ? -17.875 14.531 16.734 1 98.06 287 TYR A C 1
ATOM 2205 O O . TYR A 1 287 ? -16.766 14.992 16.469 1 98.06 287 TYR A O 1
ATOM 2213 N N . SER A 1 288 ? -18.109 13.219 16.766 1 98.25 288 SER A N 1
ATOM 2214 C CA . SER A 1 288 ? -17.188 12.18 16.359 1 98.25 288 SER A CA 1
ATOM 2215 C C . SER A 1 288 ? -17.906 11.078 15.57 1 98.25 288 SER A C 1
ATOM 2217 O O . SER A 1 288 ? -19.031 10.711 15.906 1 98.25 288 SER A O 1
ATOM 2219 N N . SER A 1 289 ? -17.312 10.656 14.531 1 98.56 289 SER A N 1
ATOM 2220 C CA . SER A 1 289 ? -17.891 9.633 13.672 1 98.56 289 SER A CA 1
ATOM 2221 C C . SER A 1 289 ? -16.859 8.547 13.352 1 98.56 289 SER A C 1
ATOM 2223 O O . SER A 1 289 ? -15.656 8.789 13.375 1 98.56 289 SER A O 1
ATOM 2225 N N . MET A 1 290 ? -17.375 7.309 13.125 1 98.56 290 MET A N 1
ATOM 2226 C CA . MET A 1 290 ? -16.562 6.172 12.688 1 98.56 290 MET A CA 1
ATOM 2227 C C . MET A 1 290 ? -17.344 5.27 11.742 1 98.56 290 MET A C 1
ATOM 2229 O O . MET A 1 290 ? -18.469 4.852 12.062 1 98.56 290 MET A O 1
ATOM 2233 N N . LEU A 1 291 ? -16.828 5.133 10.555 1 98.88 291 LEU A N 1
ATOM 2234 C CA . LEU A 1 291 ? -17.281 4.062 9.68 1 98.88 291 LEU A CA 1
ATOM 2235 C C . LEU A 1 291 ? -16.281 2.912 9.656 1 98.88 291 LEU A C 1
ATOM 2237 O O . LEU A 1 291 ? -15.078 3.137 9.508 1 98.88 291 LEU A O 1
ATOM 2241 N N . VAL A 1 292 ? -16.766 1.665 9.828 1 98.81 292 VAL A N 1
ATOM 2242 C CA . VAL A 1 292 ? -15.914 0.482 9.906 1 98.81 292 VAL A CA 1
ATOM 2243 C C . VAL A 1 292 ? -16.391 -0.566 8.898 1 98.81 292 VAL A C 1
ATOM 2245 O O . VAL A 1 292 ? -17.578 -0.902 8.867 1 98.81 292 VAL A O 1
ATOM 2248 N N . LEU A 1 293 ? -15.477 -1.059 8.102 1 98.81 293 LEU A N 1
ATOM 2249 C CA . LEU A 1 293 ? -15.773 -2.133 7.156 1 98.81 293 LEU A CA 1
ATOM 2250 C C . LEU A 1 293 ? -14.797 -3.293 7.332 1 98.81 293 LEU A C 1
ATOM 2252 O O . LEU A 1 293 ? -13.586 -3.08 7.441 1 98.81 293 LEU A O 1
ATOM 2256 N N . SER A 1 294 ? -15.305 -4.5 7.363 1 98.06 294 SER A N 1
ATOM 2257 C CA . SER A 1 294 ? -14.523 -5.727 7.258 1 98.06 294 SER A CA 1
ATOM 2258 C C . SER A 1 294 ? -14.812 -6.453 5.945 1 98.06 294 SER A C 1
ATOM 2260 O O . SER A 1 294 ? -15.703 -7.301 5.883 1 98.06 294 SER A O 1
ATOM 2262 N N . PRO A 1 295 ? -13.984 -6.152 4.973 1 97.06 295 PRO A N 1
ATOM 2263 C CA . PRO A 1 295 ? -14.227 -6.836 3.699 1 97.06 295 PRO A CA 1
ATOM 2264 C C . PRO A 1 295 ? -14.133 -8.352 3.822 1 97.06 295 PRO A C 1
ATOM 2266 O O . PRO A 1 295 ? -14.875 -9.078 3.15 1 97.06 295 PRO A O 1
ATOM 2269 N N . ASP A 1 296 ? -13.273 -8.836 4.676 1 94.12 296 ASP A N 1
ATOM 2270 C CA . ASP A 1 296 ? -13.117 -10.281 4.855 1 94.12 296 ASP A CA 1
ATOM 2271 C C . ASP A 1 296 ? -14.438 -10.922 5.273 1 94.12 296 ASP A C 1
ATOM 2273 O O . ASP A 1 296 ? -14.711 -12.078 4.934 1 94.12 296 ASP A O 1
ATOM 2277 N N . HIS A 1 297 ? -15.219 -10.156 6 1 95.88 297 HIS A N 1
ATOM 2278 C CA . HIS A 1 297 ? -16.453 -10.703 6.555 1 95.88 297 HIS A CA 1
ATOM 2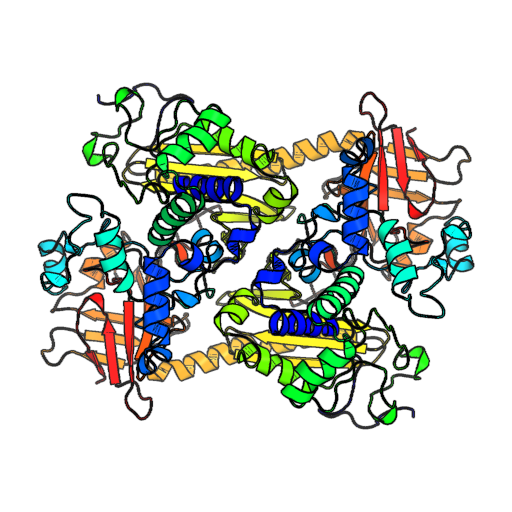279 C C . HIS A 1 297 ? -17.672 -10.156 5.824 1 95.88 297 HIS A C 1
ATOM 2281 O O . HIS A 1 297 ? -18.797 -10.555 6.109 1 95.88 297 HIS A O 1
ATOM 2287 N N . ASP A 1 298 ? -17.438 -9.18 4.984 1 96.38 298 ASP A N 1
ATOM 2288 C CA . ASP A 1 298 ? -18.5 -8.5 4.25 1 96.38 298 ASP A CA 1
ATOM 2289 C C . ASP A 1 298 ? -19.516 -7.871 5.203 1 96.38 298 ASP A C 1
ATOM 2291 O O . ASP A 1 298 ? -20.734 -8.031 5.031 1 96.38 298 ASP A O 1
ATOM 2295 N N . VAL A 1 299 ? -18.984 -7.258 6.238 1 97.88 299 VAL A N 1
ATOM 2296 C CA . VAL A 1 299 ? -19.812 -6.582 7.23 1 97.88 299 VAL A CA 1
ATOM 2297 C C . VAL A 1 299 ? -19.219 -5.227 7.574 1 97.88 299 VAL A C 1
ATOM 2299 O O . VAL A 1 299 ? -18.078 -4.938 7.215 1 97.88 299 VAL A O 1
ATOM 2302 N N . GLY A 1 300 ? -19.953 -4.402 8.148 1 98.12 300 GLY A N 1
ATOM 2303 C CA . GLY A 1 300 ? -19.5 -3.137 8.703 1 98.12 300 GLY A CA 1
ATOM 2304 C C . GLY A 1 300 ? -20.422 -2.594 9.781 1 98.12 300 GLY A C 1
ATOM 2305 O O . GLY A 1 300 ? -21.469 -3.188 10.078 1 98.12 300 GLY A O 1
ATOM 2306 N N . PHE A 1 301 ? -20 -1.555 10.422 1 98.56 301 PHE A N 1
ATOM 2307 C CA . PHE A 1 301 ? -20.844 -0.829 11.359 1 98.56 301 PHE A CA 1
ATOM 2308 C C . PHE A 1 301 ? -20.422 0.634 11.453 1 98.56 301 PHE A C 1
ATOM 2310 O O . PHE A 1 301 ? -19.391 1.021 10.906 1 98.56 301 PHE A O 1
ATOM 2317 N N . VAL A 1 302 ? -21.297 1.451 12.039 1 98.69 302 VAL A N 1
ATOM 2318 C CA . VAL A 1 302 ? -21.109 2.893 12.164 1 98.69 302 VAL A CA 1
ATOM 2319 C C . VAL A 1 302 ? -21.281 3.309 13.625 1 98.69 302 VAL A C 1
ATOM 2321 O O . VAL A 1 302 ? -22.156 2.791 14.328 1 98.69 302 VAL A O 1
ATOM 2324 N N . VAL A 1 303 ? -20.406 4.156 14.062 1 98.38 303 VAL A N 1
ATOM 2325 C CA . VAL A 1 303 ? -20.547 4.793 15.375 1 98.38 303 VAL A CA 1
ATOM 2326 C C . VAL A 1 303 ? -20.578 6.312 15.203 1 98.38 303 VAL A C 1
ATOM 2328 O O . VAL A 1 303 ? -19.656 6.902 14.633 1 98.38 303 VAL A O 1
ATOM 2331 N N . LEU A 1 304 ? -21.656 6.969 15.617 1 98.25 304 LEU A N 1
ATOM 2332 C CA . LEU A 1 304 ? -21.766 8.422 15.703 1 98.25 304 LEU A CA 1
ATOM 2333 C C . LEU A 1 304 ? -21.969 8.859 17.141 1 98.25 304 LEU A C 1
ATOM 2335 O O . LEU A 1 304 ? -22.781 8.266 17.875 1 98.25 304 LEU A O 1
ATOM 2339 N N . ALA A 1 305 ? -21.219 9.828 17.562 1 97.5 305 ALA A N 1
ATOM 2340 C CA . ALA A 1 305 ? -21.312 10.336 18.922 1 97.5 305 ALA A CA 1
ATOM 2341 C C . ALA A 1 305 ? -21.25 11.859 18.953 1 97.5 305 ALA A C 1
ATOM 2343 O O . ALA A 1 305 ? -20.672 12.477 18.047 1 97.5 305 ALA A O 1
ATOM 2344 N N . ALA A 1 306 ? -21.906 12.469 19.906 1 96.69 306 ALA A N 1
ATOM 2345 C CA . ALA A 1 306 ? -21.859 13.914 20.156 1 96.69 306 ALA A CA 1
ATOM 2346 C C . ALA A 1 306 ? -21.672 14.211 21.641 1 96.69 306 ALA A C 1
ATOM 2348 O O . ALA A 1 306 ? -22.266 13.539 22.5 1 96.69 306 ALA A O 1
ATOM 2349 N N . GLY A 1 307 ? -20.797 15.156 21.938 1 94.75 307 GLY A N 1
ATOM 2350 C CA . GLY A 1 307 ? -20.516 15.547 23.312 1 94.75 307 GLY A CA 1
ATOM 2351 C C . GLY A 1 307 ? -19.031 15.719 23.578 1 94.75 307 GLY A C 1
ATOM 2352 O O . GLY A 1 307 ? -18.219 15.609 22.672 1 94.75 307 GLY A O 1
ATOM 2353 N N . ASP A 1 308 ? -18.625 16.047 24.797 1 89.81 308 ASP A N 1
ATOM 2354 C CA . ASP A 1 308 ? -17.266 16.406 25.188 1 89.81 308 ASP A CA 1
ATOM 2355 C C . ASP A 1 308 ? -16.312 15.219 25 1 89.81 308 ASP A C 1
ATOM 2357 O O . ASP A 1 308 ? -15.164 15.398 24.578 1 89.81 308 ASP A O 1
ATOM 2361 N N . SER A 1 309 ? -16.688 14 25.172 1 91.5 309 SER A N 1
ATOM 2362 C CA . SER A 1 309 ? -15.805 12.844 25.094 1 91.5 309 SER A CA 1
ATOM 2363 C C . SER A 1 309 ? -16.141 11.961 23.906 1 91.5 309 SER A C 1
ATOM 2365 O O . SER A 1 309 ? -15.875 10.758 23.906 1 91.5 309 SER A O 1
ATOM 2367 N N . ALA A 1 310 ? -16.688 12.664 22.891 1 94.75 310 ALA A N 1
ATOM 2368 C CA . ALA A 1 310 ? -17.188 11.898 21.75 1 94.75 310 ALA A CA 1
ATOM 2369 C C . ALA A 1 310 ? -16.047 11.172 21.031 1 94.75 310 ALA A C 1
ATOM 2371 O O . ALA A 1 310 ? -16.156 9.984 20.719 1 94.75 310 ALA A O 1
ATOM 2372 N N . PRO A 1 311 ? -14.867 11.836 20.797 1 92.62 311 PRO A N 1
ATOM 2373 C CA . PRO A 1 311 ? -13.797 11.133 20.078 1 92.62 311 PRO A CA 1
ATOM 2374 C C . PRO A 1 311 ? -13.289 9.906 20.828 1 92.62 311 PRO A C 1
ATOM 2376 O O . PRO A 1 311 ? -13.078 8.852 20.234 1 92.62 311 PRO A O 1
ATOM 2379 N N . GLN A 1 312 ? -13.062 9.984 22.109 1 89.75 312 GLN A N 1
ATOM 2380 C CA . GLN A 1 312 ? -12.625 8.844 22.922 1 89.75 312 GLN A CA 1
ATOM 2381 C C . GLN A 1 312 ? -13.664 7.73 22.906 1 89.75 312 GLN A C 1
ATOM 2383 O O . GLN A 1 312 ? -13.312 6.555 22.797 1 89.75 312 GLN A O 1
ATOM 2388 N N . ALA A 1 313 ? -14.898 8.133 23.031 1 93.31 313 ALA A N 1
ATOM 2389 C CA . ALA A 1 313 ? -15.984 7.152 23.047 1 93.31 313 ALA A CA 1
ATOM 2390 C C . ALA A 1 313 ? -16.047 6.371 21.734 1 93.31 313 ALA A C 1
ATOM 2392 O O . ALA A 1 313 ? -16.203 5.148 21.75 1 93.31 313 ALA A O 1
ATOM 2393 N N . THR A 1 314 ? -15.961 7.086 20.625 1 95.31 314 THR A N 1
ATOM 2394 C CA . THR A 1 314 ? -16.062 6.43 19.328 1 95.31 314 THR A CA 1
ATOM 2395 C C . THR A 1 314 ? -14.906 5.449 19.125 1 95.31 314 THR A C 1
ATOM 2397 O O . THR A 1 314 ? -15.109 4.344 18.609 1 95.31 314 THR A O 1
ATOM 2400 N N . ARG A 1 315 ? -13.68 5.773 19.531 1 93.12 315 ARG A N 1
ATOM 2401 C CA . ARG A 1 315 ? -12.523 4.895 19.391 1 93.12 315 ARG A CA 1
ATOM 2402 C C . ARG A 1 315 ? -12.664 3.65 20.25 1 93.12 315 ARG A C 1
ATOM 2404 O O . ARG A 1 315 ? -12.445 2.531 19.781 1 93.12 315 ARG A O 1
ATOM 2411 N N . ILE A 1 316 ? -13.039 3.838 21.516 1 92.94 316 ILE A N 1
ATOM 2412 C CA . ILE A 1 316 ? -13.18 2.73 22.453 1 92.94 316 ILE A CA 1
ATOM 2413 C C . ILE A 1 316 ? -14.289 1.794 21.984 1 92.94 316 ILE A C 1
ATOM 2415 O O . ILE A 1 316 ? -14.117 0.572 21.984 1 92.94 316 ILE A O 1
ATOM 2419 N N . LEU A 1 317 ? -15.414 2.391 21.578 1 95.25 317 LEU A N 1
ATOM 2420 C CA . LEU A 1 317 ? -16.531 1.579 21.125 1 95.25 317 LEU A CA 1
ATOM 2421 C C . LEU A 1 317 ? -16.156 0.782 19.875 1 95.25 317 LEU A C 1
ATOM 2423 O O . LEU A 1 317 ? -16.547 -0.375 19.734 1 95.25 317 LEU A O 1
ATOM 2427 N N . THR A 1 318 ? -15.406 1.41 18.969 1 95.94 318 THR A N 1
ATOM 2428 C CA . THR A 1 318 ? -14.953 0.713 17.781 1 95.94 318 THR A CA 1
ATOM 2429 C C . THR A 1 318 ? -14.109 -0.504 18.141 1 95.94 318 THR A C 1
ATOM 2431 O O . THR A 1 318 ? -14.328 -1.599 17.625 1 95.94 318 THR A O 1
ATOM 2434 N N . ASP A 1 319 ? -13.164 -0.377 19.078 1 95.38 319 ASP A N 1
ATOM 2435 C CA . ASP A 1 319 ? -12.336 -1.483 19.547 1 95.38 319 ASP A CA 1
ATOM 2436 C C . ASP A 1 319 ? -13.188 -2.582 20.172 1 95.38 319 ASP A C 1
ATOM 2438 O O . ASP A 1 319 ? -13.008 -3.764 19.875 1 95.38 319 ASP A O 1
ATOM 2442 N N . LEU A 1 320 ? -14.133 -2.152 21 1 95.5 320 LEU A N 1
ATOM 2443 C CA . LEU A 1 320 ? -14.969 -3.107 21.719 1 95.5 320 LEU A CA 1
ATOM 2444 C C . LEU A 1 320 ? -15.836 -3.908 20.734 1 95.5 320 LEU A C 1
ATOM 2446 O O . LEU A 1 320 ? -15.938 -5.133 20.859 1 95.5 320 LEU A O 1
ATOM 2450 N N . VAL A 1 321 ? -16.422 -3.193 19.812 1 96.75 321 VAL A N 1
ATOM 2451 C CA . VAL A 1 321 ? -17.297 -3.859 18.844 1 96.75 321 VAL A CA 1
ATOM 2452 C C . VAL A 1 321 ? -16.469 -4.844 18 1 96.75 321 VAL A C 1
ATOM 2454 O O . VAL A 1 321 ? -16.875 -5.996 17.828 1 96.75 321 VAL A O 1
ATOM 2457 N N . ASN A 1 322 ? -15.312 -4.465 17.484 1 95.56 322 ASN A N 1
ATOM 2458 C CA . ASN A 1 322 ? -14.484 -5.344 16.672 1 95.56 322 ASN A CA 1
ATOM 2459 C C . ASN A 1 322 ? -14 -6.555 17.453 1 95.56 322 ASN A C 1
ATOM 2461 O O . ASN A 1 322 ? -13.945 -7.664 16.938 1 95.56 322 ASN A O 1
ATOM 2465 N N . GLU A 1 323 ? -13.625 -6.324 18.719 1 93.19 323 GLU A N 1
ATOM 2466 C CA . GLU A 1 323 ? -13.148 -7.414 19.562 1 93.19 323 GLU A CA 1
ATOM 2467 C C . GLU A 1 323 ? -14.227 -8.484 19.734 1 93.19 323 GLU A C 1
ATOM 2469 O O . GLU A 1 323 ? -13.914 -9.672 19.859 1 93.19 323 GLU A O 1
ATOM 2474 N N . ALA A 1 324 ? -15.43 -8 19.734 1 94 324 ALA A N 1
ATOM 2475 C CA . ALA A 1 324 ? -16.547 -8.922 19.891 1 94 324 ALA A CA 1
ATOM 2476 C C . ALA A 1 324 ? -16.969 -9.5 18.531 1 94 324 ALA A C 1
ATOM 2478 O O . ALA A 1 324 ? -17.25 -10.695 18.422 1 94 324 ALA A O 1
ATOM 2479 N N . LEU A 1 325 ? -16.969 -8.719 17.516 1 95.06 325 LEU A N 1
ATOM 2480 C CA . LEU A 1 325 ? -17.562 -9.055 16.219 1 95.06 325 LEU A CA 1
ATOM 2481 C C . LEU A 1 325 ? -16.672 -10.008 15.445 1 95.06 325 LEU A C 1
ATOM 2483 O O . LEU A 1 325 ? -17.141 -10.969 14.844 1 95.06 325 LEU A O 1
ATOM 2487 N N . ILE A 1 326 ? -15.344 -9.805 15.414 1 94.12 326 ILE A N 1
ATOM 2488 C CA . ILE A 1 326 ? -14.438 -10.539 14.539 1 94.12 326 ILE A CA 1
ATOM 2489 C C . ILE A 1 326 ? -14.461 -12.023 14.906 1 94.12 326 ILE A C 1
ATOM 2491 O O . ILE A 1 326 ? -14.75 -12.867 14.062 1 94.12 326 ILE A O 1
ATOM 2495 N N . PRO A 1 327 ? -14.281 -12.383 16.219 1 93.25 327 PRO A N 1
ATOM 2496 C CA . PRO A 1 327 ? -14.367 -13.805 16.547 1 93.25 327 PRO A CA 1
ATOM 2497 C C . PRO A 1 327 ? -15.75 -14.391 16.297 1 93.25 327 PRO A C 1
ATOM 2499 O O . PRO A 1 327 ? -15.867 -15.547 15.875 1 93.25 327 PRO A O 1
ATOM 2502 N N . GLY A 1 328 ? -16.797 -13.57 16.609 1 94.69 328 GLY A N 1
ATOM 2503 C CA . GLY A 1 328 ? -18.156 -14.031 16.328 1 94.69 328 GLY A CA 1
ATOM 2504 C C . GLY A 1 328 ? -18.406 -14.336 14.867 1 94.69 328 GLY A C 1
ATOM 2505 O O . GLY A 1 328 ? -19.016 -15.359 14.539 1 94.69 328 GLY A O 1
ATOM 2506 N N . LEU A 1 329 ? -17.922 -13.492 14 1 95.38 329 LEU A N 1
ATOM 2507 C CA . LEU A 1 329 ? -18.078 -13.68 12.562 1 95.38 329 LEU A CA 1
ATOM 2508 C C . LEU A 1 329 ? -17.25 -14.867 12.078 1 95.38 329 LEU A C 1
ATOM 2510 O O . LEU A 1 329 ? -17.688 -15.609 11.195 1 95.38 329 LEU A O 1
ATOM 2514 N N . ASP A 1 330 ? -16.078 -15.07 12.617 1 93.31 330 ASP A N 1
ATOM 2515 C CA . ASP A 1 330 ? -15.266 -16.234 12.266 1 93.31 330 ASP A CA 1
ATOM 2516 C C . ASP A 1 330 ? -15.945 -17.531 12.672 1 93.31 330 ASP A C 1
ATOM 2518 O O . ASP A 1 330 ? -15.906 -18.516 11.93 1 93.31 330 ASP A O 1
ATOM 2522 N N . GLN A 1 331 ? -16.547 -17.5 13.852 1 92.94 331 GLN A N 1
ATOM 2523 C CA . GLN A 1 331 ? -17.281 -18.672 14.297 1 92.94 331 GLN A CA 1
ATOM 2524 C C . GLN A 1 331 ? -18.484 -18.969 13.406 1 92.94 331 GLN A C 1
ATOM 2526 O O . GLN A 1 331 ? -18.781 -20.125 13.094 1 92.94 331 GLN A O 1
ATOM 2531 N N . ALA A 1 332 ? -19.188 -17.906 13.047 1 94.81 332 ALA A N 1
ATOM 2532 C CA . ALA A 1 332 ? -20.312 -18.078 12.133 1 94.81 332 ALA A CA 1
ATOM 2533 C C . ALA A 1 332 ? -19.859 -18.656 10.797 1 94.81 332 ALA A C 1
ATOM 2535 O O . ALA A 1 332 ? -20.531 -19.5 10.219 1 94.81 332 ALA A O 1
ATOM 2536 N N . ALA A 1 333 ? -18.781 -18.188 10.289 1 93.19 333 ALA A N 1
ATOM 2537 C CA . ALA A 1 333 ? -18.219 -18.688 9.039 1 93.19 333 ALA A CA 1
ATOM 2538 C C . ALA A 1 333 ? -17.859 -20.172 9.148 1 93.19 333 ALA A C 1
ATOM 2540 O O . ALA A 1 333 ? -18.047 -20.938 8.203 1 93.19 333 ALA A O 1
ATOM 2541 N N . LYS A 1 334 ? -17.281 -20.516 10.234 1 92.94 334 LYS A N 1
ATOM 2542 C CA . LYS A 1 334 ? -16.938 -21.922 10.469 1 92.94 334 LYS A CA 1
ATOM 2543 C C . LYS A 1 334 ? -18.188 -22.812 10.43 1 92.94 334 LYS A C 1
ATOM 2545 O O . LYS A 1 334 ? -18.156 -23.906 9.875 1 92.94 334 LYS A O 1
ATOM 2550 N N . LYS A 1 335 ? -19.203 -22.328 11.047 1 95.06 335 LYS A N 1
ATOM 2551 C CA . LYS A 1 335 ? -20.469 -23.062 11.023 1 95.06 335 LYS A CA 1
ATOM 2552 C C . LYS A 1 335 ? -20.984 -23.219 9.602 1 95.06 335 LYS A C 1
ATOM 2554 O O . LYS A 1 335 ? -21.438 -24.297 9.211 1 95.06 335 LYS A O 1
ATOM 2559 N N . GLU A 1 336 ? -20.922 -22.172 8.875 1 94.25 336 GLU A N 1
ATOM 2560 C CA . GLU A 1 336 ? -21.375 -22.219 7.484 1 94.25 336 GLU A CA 1
ATOM 2561 C C . GLU A 1 336 ? -20.5 -23.156 6.66 1 94.25 336 GLU A C 1
ATOM 2563 O O . GLU A 1 336 ? -21 -23.812 5.734 1 94.25 336 GLU A O 1
ATOM 2568 N N . ALA A 1 337 ? -19.281 -23.234 6.953 1 95.94 337 ALA A N 1
ATOM 2569 C CA . ALA A 1 337 ? -18.312 -24.047 6.211 1 95.94 337 ALA A CA 1
ATOM 2570 C C . ALA A 1 337 ? -18.641 -25.531 6.332 1 95.94 337 ALA A C 1
ATOM 2572 O O . ALA A 1 337 ? -18.141 -26.344 5.547 1 95.94 337 ALA A O 1
ATOM 2573 N N . GLN A 1 338 ? -19.484 -25.891 7.277 1 96 338 GLN A N 1
ATOM 2574 C CA . GLN A 1 338 ? -19.875 -27.281 7.48 1 96 338 GLN A CA 1
ATOM 2575 C C . GLN A 1 338 ? -20.531 -27.859 6.234 1 96 338 GLN A C 1
ATOM 2577 O O . GLN A 1 338 ? -20.469 -29.062 5.992 1 96 338 GLN A O 1
ATOM 2582 N N . ARG A 1 339 ? -21.078 -26.984 5.445 1 96.62 339 ARG A N 1
ATOM 2583 C CA . ARG A 1 339 ? -21.75 -27.453 4.238 1 96.62 339 ARG A CA 1
ATOM 2584 C C . ARG A 1 339 ? -20.766 -28.109 3.275 1 96.62 339 ARG A C 1
ATOM 2586 O O . ARG A 1 339 ? -21.156 -28.875 2.398 1 96.62 339 ARG A O 1
ATOM 2593 N N . PHE A 1 340 ? -19.484 -27.812 3.398 1 98.31 340 PHE A N 1
ATOM 2594 C CA . PHE A 1 340 ? -18.469 -28.328 2.508 1 98.31 340 PHE A CA 1
ATOM 2595 C C . PHE A 1 340 ? -17.875 -29.625 3.053 1 98.31 340 PHE A C 1
ATOM 2597 O O . PHE A 1 340 ? -17.141 -30.328 2.357 1 98.31 340 PHE A O 1
ATOM 2604 N N . THR A 1 341 ? -18.141 -30 4.293 1 98.25 341 THR A N 1
ATOM 2605 C CA . THR A 1 341 ? -17.516 -31.156 4.938 1 98.25 341 THR A CA 1
ATOM 2606 C C . THR A 1 341 ? -18.172 -32.438 4.457 1 98.25 341 THR A C 1
ATOM 2608 O O . THR A 1 341 ? -19.312 -32.438 3.977 1 98.25 341 THR A O 1
ATOM 2611 N N . GLY A 1 342 ? -17.391 -33.5 4.496 1 98.25 342 GLY A N 1
ATOM 2612 C CA . GLY A 1 342 ? -17.906 -34.812 4.141 1 98.25 342 GLY A CA 1
ATOM 2613 C C . GLY A 1 342 ? -16.906 -35.656 3.379 1 98.25 342 GLY A C 1
ATOM 2614 O O . GLY A 1 342 ? -15.734 -35.281 3.24 1 98.25 342 GLY A O 1
ATOM 2615 N N . ASP A 1 343 ? -17.422 -36.844 3.076 1 98.5 343 ASP A N 1
ATOM 2616 C CA . ASP A 1 343 ? -16.672 -37.75 2.205 1 98.5 343 ASP A CA 1
ATOM 2617 C C . ASP A 1 343 ? -17.094 -37.562 0.747 1 98.5 343 ASP A C 1
ATOM 2619 O O . ASP A 1 343 ? -18.281 -37.531 0.439 1 98.5 343 ASP A O 1
ATOM 2623 N N . TYR A 1 344 ? -16.172 -37.375 -0.065 1 98.81 344 TYR A N 1
ATOM 2624 C CA . TYR A 1 344 ? -16.359 -37.281 -1.508 1 98.81 344 TYR A CA 1
ATOM 2625 C C . TYR A 1 344 ? -15.664 -38.406 -2.23 1 98.81 344 TYR A C 1
ATOM 2627 O O . TYR A 1 344 ? -14.477 -38.656 -2.012 1 98.81 344 TYR A O 1
ATOM 2635 N N . THR A 1 345 ? -16.375 -39.094 -3.088 1 98.31 345 THR A N 1
ATOM 2636 C CA . THR A 1 345 ? -15.805 -40.312 -3.697 1 98.31 345 THR A CA 1
ATOM 2637 C C . THR A 1 345 ? -16.141 -40.375 -5.188 1 98.31 345 THR A C 1
ATOM 2639 O O . THR A 1 345 ? -17.125 -39.781 -5.633 1 98.31 345 THR A O 1
ATOM 2642 N N . LEU A 1 346 ? -15.25 -40.938 -5.906 1 97.44 346 LEU A N 1
ATOM 2643 C CA . LEU A 1 346 ? -15.531 -41.312 -7.285 1 97.44 346 LEU A CA 1
ATOM 2644 C C . LEU A 1 346 ? -16.281 -42.656 -7.348 1 97.44 346 LEU A C 1
ATOM 2646 O O . LEU A 1 346 ? -16.062 -43.531 -6.512 1 97.44 346 LEU A O 1
ATOM 2650 N N . GLU A 1 347 ? -17.047 -42.844 -8.336 1 93.88 347 GLU A N 1
ATOM 2651 C CA . GLU A 1 347 ? -17.922 -44.031 -8.453 1 93.88 347 GLU A CA 1
ATOM 2652 C C . GLU A 1 347 ? -17.094 -45.312 -8.461 1 93.88 347 GLU A C 1
ATOM 2654 O O . GLU A 1 347 ? -17.531 -46.312 -7.906 1 93.88 347 GLU A O 1
ATOM 2659 N N . ASP A 1 348 ? -15.961 -45.312 -9.016 1 94.31 348 ASP A N 1
ATOM 2660 C CA . ASP A 1 348 ? -15.164 -46.531 -9.148 1 94.31 348 ASP A CA 1
ATOM 2661 C C . ASP A 1 348 ? -14.391 -46.812 -7.863 1 94.31 348 ASP A C 1
ATOM 2663 O O . ASP A 1 348 ? -13.711 -47.844 -7.766 1 94.31 348 ASP A O 1
ATOM 2667 N N . GLY A 1 349 ? -14.438 -45.906 -6.91 1 93.75 349 GLY A N 1
ATOM 2668 C CA . GLY A 1 349 ? -13.852 -46.125 -5.598 1 93.75 349 GLY A CA 1
ATOM 2669 C C . GLY A 1 349 ? -12.367 -45.844 -5.551 1 93.75 349 GLY A C 1
ATOM 2670 O O . GLY A 1 349 ? -11.742 -45.969 -4.496 1 93.75 349 GLY A O 1
ATOM 2671 N N . LYS A 1 350 ? -11.781 -45.406 -6.574 1 96.75 350 LYS A N 1
ATOM 2672 C CA . LYS A 1 350 ? -10.336 -45.25 -6.66 1 96.75 350 LYS A CA 1
ATOM 2673 C C . LYS A 1 350 ? -9.891 -43.875 -6.16 1 96.75 350 LYS A C 1
ATOM 2675 O O . LYS A 1 350 ? -8.703 -43.656 -5.918 1 96.75 350 LYS A O 1
ATOM 2680 N N . SER A 1 351 ? -10.82 -43 -6.09 1 98.19 351 SER A N 1
ATOM 2681 C CA . SER A 1 351 ? -10.5 -41.656 -5.629 1 98.19 351 SER A CA 1
ATOM 2682 C C . SER A 1 351 ? -11.461 -41.219 -4.531 1 98.19 351 SER A C 1
ATOM 2684 O O . SER A 1 351 ? -12.656 -41.5 -4.578 1 98.19 351 SER A O 1
ATOM 2686 N N . HIS A 1 352 ? -10.852 -40.562 -3.498 1 98.06 352 HIS A N 1
ATOM 2687 C CA . HIS A 1 352 ? -11.57 -40.156 -2.291 1 98.06 352 HIS A CA 1
ATOM 2688 C C . HIS A 1 352 ? -10.938 -38.938 -1.651 1 98.06 352 HIS A C 1
ATOM 2690 O O . HIS A 1 352 ? -9.711 -38.812 -1.599 1 98.06 352 HIS A O 1
ATOM 2696 N N . MET A 1 353 ? -11.789 -38 -1.271 1 98.56 353 MET A N 1
ATOM 2697 C CA . MET A 1 353 ? -11.352 -36.875 -0.471 1 98.56 353 MET A CA 1
ATOM 2698 C C . MET A 1 353 ? -12.266 -36.656 0.729 1 98.56 353 MET A C 1
ATOM 2700 O O . MET A 1 353 ? -13.492 -36.656 0.59 1 98.56 353 MET A O 1
ATOM 2704 N N . ARG A 1 354 ? -11.719 -36.562 1.94 1 98.69 354 ARG A N 1
ATOM 2705 C CA . ARG A 1 354 ? -12.469 -36.219 3.146 1 98.69 354 ARG A CA 1
ATOM 2706 C C . ARG A 1 354 ? -12.148 -34.812 3.617 1 98.69 354 ARG A C 1
ATOM 2708 O O . ARG A 1 354 ? -10.984 -34.469 3.838 1 98.69 354 ARG A O 1
ATOM 2715 N N . VAL A 1 355 ? -13.156 -34 3.705 1 98.69 355 VAL A N 1
ATOM 2716 C CA . VAL A 1 355 ? -13.031 -32.625 4.109 1 98.69 355 VAL A CA 1
ATOM 2717 C C . VAL A 1 355 ? -13.734 -32.406 5.449 1 98.69 355 VAL A C 1
ATOM 2719 O O . VAL A 1 355 ? -14.875 -32.844 5.641 1 98.69 355 VAL A O 1
ATOM 2722 N N . THR A 1 356 ? -13.055 -31.781 6.387 1 97.75 356 THR A N 1
ATOM 2723 C CA . THR A 1 356 ? -13.617 -31.484 7.703 1 97.75 356 THR A CA 1
ATOM 2724 C C . THR A 1 356 ? -13.297 -30.062 8.117 1 97.75 356 THR A C 1
ATOM 2726 O O . THR A 1 356 ? -12.656 -29.312 7.363 1 97.75 356 THR A O 1
ATOM 2729 N N . THR A 1 357 ? -13.922 -29.625 9.211 1 95.62 357 THR A N 1
ATOM 2730 C CA . THR A 1 357 ? -13.578 -28.359 9.852 1 95.62 357 THR A CA 1
ATOM 2731 C C . THR A 1 357 ? -12.938 -28.594 11.219 1 95.62 357 THR A C 1
ATOM 2733 O O . THR A 1 357 ? -13.117 -29.656 11.812 1 95.62 357 THR A O 1
ATOM 2736 N N . ASP A 1 358 ? -12.078 -27.766 11.672 1 92.38 358 ASP A N 1
ATOM 2737 C CA . ASP A 1 358 ? -11.508 -27.703 13.016 1 92.38 358 ASP A CA 1
ATOM 2738 C C . ASP A 1 358 ? -11.312 -26.25 13.453 1 92.38 358 ASP A C 1
ATOM 2740 O O . ASP A 1 358 ? -12.023 -25.359 13 1 92.38 358 ASP A O 1
ATOM 2744 N N . ASP A 1 359 ? -10.461 -26.047 14.438 1 86.62 359 ASP A N 1
ATOM 2745 C CA . ASP A 1 359 ? -10.305 -24.703 14.977 1 86.62 359 ASP A CA 1
ATOM 2746 C C . ASP A 1 359 ? -9.352 -23.875 14.109 1 86.62 359 ASP A C 1
ATOM 2748 O O . ASP A 1 359 ? -9.164 -22.688 14.352 1 86.62 359 ASP A O 1
ATOM 2752 N N . GLY A 1 360 ? -8.75 -24.484 13.109 1 86.56 360 GLY A N 1
ATOM 2753 C CA . GLY A 1 360 ? -7.871 -23.766 12.195 1 86.56 360 GLY A CA 1
ATOM 2754 C C . GLY A 1 360 ? -8.617 -23.078 11.07 1 86.56 360 GLY A C 1
ATOM 2755 O O . GLY A 1 360 ? -9.836 -23.188 10.969 1 86.56 360 GLY A O 1
ATOM 2756 N N . PRO A 1 361 ? -7.914 -22.344 10.312 1 87.31 361 PRO A N 1
ATOM 2757 C CA . PRO A 1 361 ? -8.539 -21.641 9.188 1 87.31 361 PRO A CA 1
ATOM 2758 C C . PRO A 1 361 ? -8.898 -22.594 8.039 1 87.31 361 PRO A C 1
ATOM 2760 O O . PRO A 1 361 ? -8.312 -23.672 7.914 1 87.31 361 PRO A O 1
ATOM 2763 N N . GLY A 1 362 ? -9.898 -22.156 7.25 1 92.06 362 GLY A N 1
ATOM 2764 C CA . GLY A 1 362 ? -10.281 -22.938 6.086 1 92.06 362 GLY A CA 1
ATOM 2765 C C . GLY A 1 362 ? -10.836 -24.297 6.438 1 92.06 362 GLY A C 1
ATOM 2766 O O . GLY A 1 362 ? -11.445 -24.469 7.496 1 92.06 362 GLY A O 1
ATOM 2767 N N . LEU A 1 363 ? -10.742 -25.219 5.414 1 97.38 363 LEU A N 1
ATOM 2768 C CA . LEU A 1 363 ? -11.195 -26.594 5.559 1 97.38 363 LEU A CA 1
ATOM 2769 C C . LEU A 1 363 ? -10.016 -27.547 5.633 1 97.38 363 LEU A C 1
ATOM 2771 O O . LEU A 1 363 ? -9.023 -27.375 4.922 1 97.38 363 LEU A O 1
ATOM 2775 N N . LEU A 1 364 ? -10.133 -28.531 6.496 1 97 364 LEU A N 1
ATOM 2776 C CA . LEU A 1 364 ? -9.062 -29.516 6.648 1 97 364 LEU A CA 1
ATOM 2777 C C . LEU A 1 364 ? -9.32 -30.734 5.77 1 97 364 LEU A C 1
ATOM 2779 O O . LEU A 1 364 ? -10.422 -31.297 5.781 1 97 364 LEU A O 1
ATOM 2783 N N . VAL A 1 365 ? -8.352 -31.078 4.965 1 98.12 365 VAL A N 1
ATOM 2784 C CA . VAL A 1 365 ? -8.398 -32.344 4.211 1 98.12 365 VAL A CA 1
ATOM 2785 C C . VAL A 1 365 ? -7.719 -33.438 5.012 1 98.12 365 VAL A C 1
ATOM 2787 O O . VAL A 1 365 ? -6.527 -33.344 5.324 1 98.12 365 VAL A O 1
ATOM 2790 N N . THR A 1 366 ? -8.461 -34.469 5.316 1 97.06 366 THR A N 1
ATOM 2791 C CA . THR A 1 366 ? -7.898 -35.5 6.184 1 97.06 366 THR A CA 1
ATOM 2792 C C . THR A 1 366 ? -7.617 -36.75 5.398 1 97.06 366 THR A C 1
ATOM 2794 O O . THR A 1 366 ? -6.93 -37.656 5.887 1 97.06 366 THR A O 1
ATOM 2797 N N . LYS A 1 367 ? -8.148 -36.906 4.246 1 96.94 367 LYS A N 1
ATOM 2798 C CA . LYS A 1 367 ? -7.891 -37.969 3.307 1 96.94 367 LYS A CA 1
ATOM 2799 C C . LYS A 1 367 ? -7.902 -37.469 1.866 1 96.94 367 LYS A C 1
ATOM 2801 O O . LYS A 1 367 ? -8.781 -36.719 1.479 1 96.94 367 LYS A O 1
ATOM 2806 N N . TRP A 1 368 ? -6.977 -37.875 1.111 1 97.81 368 TRP A N 1
ATOM 2807 C CA . TRP A 1 368 ? -6.883 -37.5 -0.296 1 97.81 368 TRP A CA 1
ATOM 2808 C C . TRP A 1 368 ? -6.273 -38.625 -1.119 1 97.81 368 TRP A C 1
ATOM 2810 O O . TRP A 1 368 ? -5.051 -38.719 -1.259 1 97.81 368 TRP A O 1
ATOM 2820 N N . ILE A 1 369 ? -7.16 -39.438 -1.638 1 98 369 ILE A N 1
ATOM 2821 C CA . ILE A 1 369 ? -6.773 -40.594 -2.469 1 98 369 ILE A CA 1
ATOM 2822 C C . ILE A 1 369 ? -7.098 -40.281 -3.93 1 98 369 ILE A C 1
ATOM 2824 O O . ILE A 1 369 ? -8.219 -39.875 -4.254 1 98 369 ILE A O 1
ATOM 2828 N N . SER A 1 370 ? -6.203 -40.375 -4.805 1 97.88 370 SER A N 1
ATOM 2829 C CA . SER A 1 370 ? -6.371 -40.219 -6.246 1 97.88 370 SER A CA 1
ATOM 2830 C C . SER A 1 370 ? -5.863 -41.469 -6.996 1 97.88 370 SER A C 1
ATOM 2832 O O . SER A 1 370 ? -4.68 -41.781 -6.914 1 97.88 370 SER A O 1
ATOM 2834 N N . ASN A 1 371 ? -6.754 -42.125 -7.746 1 97.38 371 ASN A N 1
ATOM 2835 C CA . ASN A 1 371 ? -6.406 -43.344 -8.484 1 97.38 371 ASN A CA 1
ATOM 2836 C C . ASN A 1 371 ? -5.691 -44.344 -7.602 1 97.38 371 ASN A C 1
ATOM 2838 O O . ASN A 1 371 ? -4.605 -44.812 -7.945 1 97.38 371 ASN A O 1
ATOM 2842 N N . SER A 1 372 ? -6.18 -44.531 -6.441 1 97.5 372 SER A N 1
ATOM 2843 C CA . SER A 1 372 ? -5.789 -45.531 -5.449 1 97.5 372 SER A CA 1
ATOM 2844 C C . SER A 1 372 ? -4.445 -45.188 -4.816 1 97.5 372 SER A C 1
ATOM 2846 O O . SER A 1 372 ? -3.803 -46.031 -4.207 1 97.5 372 SER A O 1
ATOM 2848 N N . LYS A 1 373 ? -3.982 -43.969 -4.992 1 97.75 373 LYS A N 1
ATOM 2849 C CA . LYS A 1 373 ? -2.75 -43.5 -4.363 1 97.75 373 LYS A CA 1
ATOM 2850 C C . LYS A 1 373 ? -3.041 -42.406 -3.326 1 97.75 373 LYS A C 1
ATOM 2852 O O . LYS A 1 373 ? -3.877 -41.531 -3.551 1 97.75 373 LYS A O 1
ATOM 2857 N N . ASP A 1 374 ? -2.369 -42.5 -2.197 1 96.75 374 ASP A N 1
ATOM 2858 C CA . ASP A 1 374 ? -2.492 -41.469 -1.147 1 96.75 374 ASP A CA 1
ATOM 2859 C C . ASP A 1 374 ? -1.629 -40.25 -1.456 1 96.75 374 ASP A C 1
ATOM 2861 O O . ASP A 1 374 ? -0.414 -40.281 -1.246 1 96.75 374 ASP A O 1
ATOM 2865 N N . LEU A 1 375 ? -2.232 -39.188 -1.806 1 95.94 375 LEU A N 1
ATOM 2866 C CA . LEU A 1 375 ? -1.51 -38 -2.258 1 95.94 375 LEU A CA 1
ATOM 2867 C C . LEU A 1 375 ? -0.703 -37.406 -1.118 1 95.94 375 LEU A C 1
ATOM 2869 O O . LEU A 1 375 ? 0.271 -36.688 -1.357 1 95.94 375 LEU A O 1
ATOM 2873 N N . PHE A 1 376 ? -1.085 -37.562 0.158 1 95.19 376 PHE A N 1
ATOM 2874 C CA . PHE A 1 376 ? -0.254 -37.125 1.271 1 95.19 376 PHE A CA 1
ATOM 2875 C C . PHE A 1 376 ? 1.137 -37.719 1.187 1 95.19 376 PHE A C 1
ATOM 2877 O O . PHE A 1 376 ? 2.141 -37.031 1.248 1 95.19 376 PHE A O 1
ATOM 2884 N N . SER A 1 377 ? 1.192 -38.969 0.937 1 94.06 377 SER A N 1
ATOM 2885 C CA . SER A 1 377 ? 2.455 -39.719 0.934 1 94.06 377 SER A CA 1
ATOM 2886 C C . SER A 1 377 ? 3.193 -39.531 -0.389 1 94.06 377 SER A C 1
ATOM 2888 O O . SER A 1 377 ? 4.422 -39.438 -0.411 1 94.06 377 SER A O 1
ATOM 2890 N N . THR A 1 378 ? 2.461 -39.5 -1.448 1 93.38 378 THR A N 1
ATOM 2891 C CA . THR A 1 378 ? 3.102 -39.594 -2.756 1 93.38 378 THR A CA 1
ATOM 2892 C C . THR A 1 378 ? 3.529 -38.188 -3.236 1 93.38 378 THR A C 1
ATOM 2894 O O . THR A 1 378 ? 4.473 -38.062 -4.02 1 93.38 378 THR A O 1
ATOM 2897 N N . VAL A 1 379 ? 2.83 -37.188 -2.834 1 93.94 379 VAL A N 1
ATOM 2898 C CA . VAL A 1 379 ? 3.082 -35.875 -3.414 1 93.94 379 VAL A CA 1
ATOM 2899 C C . VAL A 1 379 ? 3.441 -34.875 -2.311 1 93.94 379 VAL A C 1
ATOM 2901 O O . VAL A 1 379 ? 4.516 -34.281 -2.342 1 93.94 379 VAL A O 1
ATOM 2904 N N . ILE A 1 380 ? 2.625 -34.75 -1.293 1 93.38 380 ILE A N 1
ATOM 2905 C CA . ILE A 1 380 ? 2.688 -33.656 -0.353 1 93.38 380 ILE A CA 1
ATOM 2906 C C . ILE A 1 380 ? 3.895 -33.812 0.568 1 93.38 380 ILE A C 1
ATOM 2908 O O . ILE A 1 380 ? 4.676 -32.875 0.754 1 93.38 380 ILE A O 1
ATOM 2912 N N . MET A 1 381 ? 4.082 -34.938 1.181 1 92.19 381 MET A N 1
ATOM 2913 C CA . MET A 1 381 ? 5.191 -35.188 2.102 1 92.19 381 MET A CA 1
ATOM 2914 C C . MET A 1 381 ? 6.531 -35 1.398 1 92.19 381 MET A C 1
ATOM 2916 O O . MET A 1 381 ? 7.41 -34.281 1.902 1 92.19 381 MET A O 1
ATOM 2920 N N . PRO A 1 382 ? 6.664 -35.562 0.228 1 88.31 382 PRO A N 1
ATOM 2921 C CA . PRO A 1 382 ? 7.914 -35.312 -0.488 1 88.31 382 PRO A CA 1
ATOM 2922 C C . PRO A 1 382 ? 8.125 -33.844 -0.802 1 88.31 382 PRO A C 1
ATOM 2924 O O . PRO A 1 382 ? 9.242 -33.312 -0.676 1 88.31 382 PRO A O 1
ATOM 2927 N N . ALA A 1 383 ? 7.09 -33.188 -1.216 1 86.06 383 ALA A N 1
ATOM 2928 C CA . ALA A 1 383 ? 7.184 -31.766 -1.57 1 86.06 383 ALA A CA 1
ATOM 2929 C C . ALA A 1 383 ? 7.602 -30.922 -0.368 1 86.06 383 ALA A C 1
ATOM 2931 O O . ALA A 1 383 ? 8.32 -29.938 -0.515 1 86.06 383 ALA A O 1
ATOM 2932 N N . LEU A 1 384 ? 7.168 -31.266 0.837 1 87.5 384 LEU A N 1
ATOM 2933 C CA . LEU A 1 384 ? 7.445 -30.5 2.049 1 87.5 384 LEU A CA 1
ATOM 2934 C C . LEU A 1 384 ? 8.695 -31.031 2.75 1 87.5 384 LEU A C 1
ATOM 2936 O O . LEU A 1 384 ? 9.172 -30.422 3.717 1 87.5 384 LEU A O 1
ATOM 2940 N N . GLY A 1 385 ? 9.219 -32.156 2.303 1 86.38 385 GLY A N 1
ATOM 2941 C CA . GLY A 1 385 ? 10.406 -32.75 2.891 1 86.38 385 GLY A CA 1
ATOM 2942 C C . GLY A 1 385 ? 10.164 -33.344 4.27 1 86.38 385 GLY A C 1
ATOM 2943 O O . GLY A 1 385 ? 11.016 -33.219 5.156 1 86.38 385 GLY A O 1
ATOM 2944 N N . VAL A 1 386 ? 8.953 -33.812 4.469 1 88.75 386 VAL A N 1
ATOM 2945 C CA . VAL A 1 386 ? 8.641 -34.375 5.766 1 88.75 386 VAL A CA 1
ATOM 2946 C C . VAL A 1 386 ? 8.414 -35.906 5.609 1 88.75 386 VAL A C 1
ATOM 2948 O O . VAL A 1 386 ? 8.094 -36.375 4.52 1 88.75 386 VAL A O 1
ATOM 2951 N N . LYS A 1 387 ? 8.57 -36.656 6.812 1 87.88 387 LYS A N 1
ATOM 2952 C CA . LYS A 1 387 ? 8.586 -38.094 6.723 1 87.88 387 LYS A CA 1
ATOM 2953 C C . LYS A 1 387 ? 7.34 -38.688 7.363 1 87.88 387 LYS A C 1
ATOM 2955 O O . LYS A 1 387 ? 7.082 -39.906 7.227 1 87.88 387 LYS A O 1
ATOM 2960 N N . LYS A 1 388 ? 6.625 -37.844 8.086 1 89.25 388 LYS A N 1
ATOM 2961 C CA . LYS A 1 388 ? 5.438 -38.375 8.773 1 89.25 388 LYS A CA 1
ATOM 2962 C C . LYS A 1 388 ? 4.199 -37.531 8.398 1 89.25 388 LYS A C 1
ATOM 2964 O O . LYS A 1 388 ? 4.254 -36.312 8.359 1 89.25 388 LYS A O 1
ATOM 2969 N N . PRO A 1 389 ? 3.166 -38.281 8.125 1 86.38 389 PRO A N 1
ATOM 2970 C CA . PRO A 1 389 ? 1.932 -37.562 7.773 1 86.38 389 PRO A CA 1
ATOM 2971 C C . PRO A 1 389 ? 1.462 -36.625 8.875 1 86.38 389 PRO A C 1
ATOM 2973 O O . PRO A 1 389 ? 0.818 -35.594 8.586 1 86.38 389 PRO A O 1
ATOM 2976 N N . SER A 1 390 ? 1.771 -36.969 10.109 1 88.69 390 SER A N 1
ATOM 2977 C CA . SER A 1 390 ? 1.329 -36.125 11.234 1 88.69 390 SER A CA 1
ATOM 2978 C C . SER A 1 390 ? 1.996 -34.781 11.203 1 88.69 390 SER A C 1
ATOM 2980 O O . SER A 1 390 ? 1.555 -33.844 11.891 1 88.69 390 SER A O 1
ATOM 2982 N N . LEU A 1 391 ? 2.939 -34.656 10.336 1 91.19 391 LEU A N 1
ATOM 2983 C CA . LEU A 1 391 ? 3.721 -33.406 10.305 1 91.19 391 LEU A CA 1
ATOM 2984 C C . LEU A 1 391 ? 3.223 -32.5 9.203 1 91.19 391 LEU A C 1
ATOM 2986 O O . LEU A 1 391 ? 3.814 -31.438 8.961 1 91.19 391 LEU A O 1
ATOM 2990 N N . ILE A 1 392 ? 2.178 -32.906 8.555 1 92.38 392 ILE A N 1
ATOM 2991 C CA . ILE A 1 392 ? 1.66 -32.062 7.5 1 92.38 392 ILE A CA 1
ATOM 2992 C C . ILE A 1 392 ? 0.167 -31.812 7.711 1 92.38 392 ILE A C 1
ATOM 2994 O O . ILE A 1 392 ? -0.494 -32.562 8.422 1 92.38 392 ILE A O 1
ATOM 2998 N N . GLU A 1 393 ? -0.294 -30.781 7.172 1 93.81 393 GLU A N 1
ATOM 2999 C CA . GLU A 1 393 ? -1.721 -30.516 7.023 1 93.81 393 GLU A CA 1
ATOM 3000 C C . GLU A 1 393 ? -2.027 -29.891 5.664 1 93.81 393 GLU A C 1
ATOM 3002 O O . GLU A 1 393 ? -1.188 -29.188 5.094 1 93.81 393 GLU A O 1
ATOM 3007 N N . VAL A 1 394 ? -3.111 -30.266 5.129 1 95.88 394 VAL A N 1
ATOM 3008 C CA . VAL A 1 394 ? -3.617 -29.656 3.902 1 95.88 394 VAL A CA 1
ATOM 3009 C C . VAL A 1 394 ? -4.938 -28.938 4.184 1 95.88 394 VAL A C 1
ATOM 3011 O O . VAL A 1 394 ? -5.883 -29.547 4.699 1 95.88 394 VAL A O 1
ATOM 3014 N N . ARG A 1 395 ? -4.938 -27.719 3.859 1 96.06 395 ARG A N 1
ATOM 3015 C CA . ARG A 1 395 ? -6.156 -26.953 4.094 1 96.06 395 ARG A CA 1
ATOM 3016 C C . ARG A 1 395 ? -6.672 -26.328 2.801 1 96.06 395 ARG A C 1
ATOM 3018 O O . ARG A 1 395 ? -5.883 -25.859 1.976 1 96.06 395 ARG A O 1
ATOM 3025 N N . LEU A 1 396 ? -8.008 -26.359 2.646 1 97.81 396 LEU A N 1
ATOM 3026 C CA . LEU A 1 396 ? -8.68 -25.672 1.548 1 97.81 396 LEU A CA 1
ATOM 3027 C C . LEU A 1 396 ? -9.07 -24.25 1.952 1 97.81 396 LEU A C 1
ATOM 3029 O O . LEU A 1 396 ? -9.773 -24.062 2.949 1 97.81 396 LEU A O 1
ATOM 3033 N N . TYR A 1 397 ? -8.602 -23.344 1.197 1 95.69 397 TYR A N 1
ATOM 3034 C CA . TYR A 1 397 ? -8.961 -21.938 1.398 1 95.69 397 TYR A CA 1
ATOM 3035 C C . TYR A 1 397 ? -9.797 -21.422 0.234 1 95.69 397 TYR A C 1
ATOM 3037 O O . TYR A 1 397 ? -9.453 -21.641 -0.931 1 95.69 397 TYR A O 1
ATOM 3045 N N . PRO A 1 398 ? -10.961 -20.781 0.548 1 96.31 398 PRO A N 1
ATOM 3046 C CA . PRO A 1 398 ? -11.695 -20.172 -0.56 1 96.31 398 PRO A CA 1
ATOM 3047 C C . PRO A 1 398 ? -10.906 -19.078 -1.265 1 96.31 398 PRO A C 1
ATOM 3049 O O . PRO A 1 398 ? -10.18 -18.312 -0.615 1 96.31 398 PRO A O 1
ATOM 3052 N N . THR A 1 399 ? -11 -19 -2.57 1 96.81 399 THR A N 1
ATOM 3053 C CA . THR A 1 399 ? -10.242 -18.016 -3.332 1 96.81 399 THR A CA 1
ATOM 3054 C C . THR A 1 399 ? -11.055 -16.734 -3.514 1 96.81 399 THR A C 1
ATOM 3056 O O . THR A 1 399 ? -10.508 -15.688 -3.871 1 96.81 399 THR A O 1
ATOM 3059 N N . GLY A 1 400 ? -12.305 -16.781 -3.312 1 95.19 400 GLY A N 1
ATOM 3060 C CA . GLY A 1 400 ? -13.203 -15.672 -3.625 1 95.19 400 GLY A CA 1
ATOM 3061 C C . GLY A 1 400 ? -13.742 -15.727 -5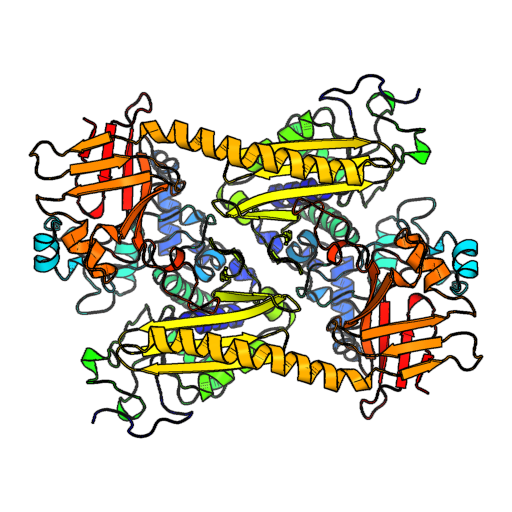.039 1 95.19 400 GLY A C 1
ATOM 3062 O O . GLY A 1 400 ? -14.586 -14.914 -5.418 1 95.19 400 GLY A O 1
ATOM 3063 N N . LEU A 1 401 ? -13.328 -16.703 -5.844 1 97.19 401 LEU A N 1
ATOM 3064 C CA . LEU A 1 401 ? -13.82 -16.891 -7.207 1 97.19 401 LEU A CA 1
ATOM 3065 C C . LEU A 1 401 ? -15 -17.859 -7.23 1 97.19 401 LEU A C 1
ATOM 3067 O O . LEU A 1 401 ? -14.992 -18.859 -6.527 1 97.19 401 LEU A O 1
ATOM 3071 N N . LYS A 1 402 ? -15.961 -17.453 -7.984 1 95.75 402 LYS A N 1
ATOM 3072 C CA . LYS A 1 402 ? -17.156 -18.281 -8.125 1 95.75 402 LYS A CA 1
ATOM 3073 C C . LYS A 1 402 ? -17.625 -18.328 -9.578 1 95.75 402 LYS A C 1
ATOM 3075 O O . LYS A 1 402 ? -17.406 -17.391 -10.336 1 95.75 402 LYS A O 1
ATOM 3080 N N . SER A 1 403 ? -18.156 -19.438 -9.984 1 95.38 403 SER A N 1
ATOM 3081 C CA . SER A 1 403 ? -18.906 -19.641 -11.219 1 95.38 403 SER A CA 1
ATOM 3082 C C . SER A 1 403 ? -20.266 -20.25 -10.945 1 95.38 403 SER A C 1
ATOM 3084 O O . SER A 1 403 ? -20.547 -20.672 -9.82 1 95.38 403 SER A O 1
ATOM 3086 N N . PRO A 1 404 ? -21.141 -20.156 -12 1 92.81 404 PRO A N 1
ATOM 3087 C CA . PRO A 1 404 ? -22.422 -20.844 -11.758 1 92.81 404 PRO A CA 1
ATOM 3088 C C . PRO A 1 404 ? -22.25 -22.266 -11.258 1 92.81 404 PRO A C 1
ATOM 3090 O O . PRO A 1 404 ? -21.688 -23.109 -11.969 1 92.81 404 PRO A O 1
ATOM 3093 N N . ARG A 1 405 ? -22.578 -22.547 -10.047 1 95.06 405 ARG A N 1
ATOM 3094 C CA . ARG A 1 405 ? -22.594 -23.859 -9.414 1 95.06 405 ARG A CA 1
ATOM 3095 C C . ARG A 1 405 ? -21.188 -24.297 -8.992 1 95.06 405 ARG A C 1
ATOM 3097 O O . ARG A 1 405 ? -20.938 -25.484 -8.812 1 95.06 405 ARG A O 1
ATOM 3104 N N . GLN A 1 406 ? -20.281 -23.391 -9 1 97.5 406 GLN A N 1
ATOM 3105 C CA . GLN A 1 406 ? -18.922 -23.734 -8.57 1 97.5 406 GLN A CA 1
ATOM 3106 C C . GLN A 1 406 ? -18.375 -22.688 -7.598 1 97.5 406 GLN A C 1
ATOM 3108 O O . GLN A 1 406 ? -18.641 -21.5 -7.75 1 97.5 406 GLN A O 1
ATOM 3113 N N . ILE A 1 407 ? -17.672 -23.125 -6.613 1 98.06 407 ILE A N 1
ATOM 3114 C CA . ILE A 1 407 ? -16.891 -22.266 -5.719 1 98.06 407 ILE A CA 1
ATOM 3115 C C . ILE A 1 407 ? -15.438 -22.719 -5.703 1 98.06 407 ILE A C 1
ATOM 3117 O O . ILE A 1 407 ? -15.148 -23.891 -5.488 1 98.06 407 ILE A O 1
ATOM 3121 N N . SER A 1 408 ? -14.555 -21.781 -5.945 1 98.5 408 SER A N 1
ATOM 3122 C CA . SER A 1 408 ? -13.133 -22.078 -6.105 1 98.5 408 SER A CA 1
ATOM 3123 C C . SER A 1 408 ? -12.406 -22.062 -4.766 1 98.5 408 SER A C 1
ATOM 3125 O O . SER A 1 408 ? -12.633 -21.172 -3.947 1 98.5 408 SER A O 1
ATOM 3127 N N . PHE A 1 409 ? -11.578 -23.047 -4.5 1 98.56 409 PHE A N 1
ATOM 3128 C CA . PHE A 1 409 ? -10.68 -23.156 -3.357 1 98.56 409 PHE A CA 1
ATOM 3129 C C . PHE A 1 409 ? -9.266 -23.484 -3.811 1 98.56 409 PHE A C 1
ATOM 3131 O O . PHE A 1 409 ? -9.055 -23.891 -4.957 1 98.56 409 PHE A O 1
ATOM 3138 N N . ARG A 1 410 ? -8.281 -23.281 -2.967 1 98.06 410 ARG A N 1
ATOM 3139 C CA . ARG A 1 410 ? -6.926 -23.781 -3.129 1 98.06 410 ARG A CA 1
ATOM 3140 C C . ARG A 1 410 ? -6.535 -24.688 -1.969 1 98.06 410 ARG A C 1
ATOM 3142 O O . ARG A 1 410 ? -6.789 -24.375 -0.807 1 98.06 410 ARG A O 1
ATOM 3149 N N . ALA A 1 411 ? -5.984 -25.812 -2.287 1 97.69 411 ALA A N 1
ATOM 3150 C CA . ALA A 1 411 ? -5.465 -26.75 -1.289 1 97.69 411 ALA A CA 1
ATOM 3151 C C . ALA A 1 411 ? -4.004 -26.453 -0.967 1 97.69 411 ALA A C 1
ATOM 3153 O O . ALA A 1 411 ? -3.111 -26.766 -1.759 1 97.69 411 ALA A O 1
ATOM 3154 N N . ILE A 1 412 ? -3.791 -25.953 0.201 1 95.06 412 ILE A N 1
ATOM 3155 C CA . ILE A 1 412 ? -2.443 -25.516 0.549 1 95.06 412 ILE A CA 1
ATOM 3156 C C . ILE A 1 412 ? -1.853 -26.438 1.604 1 95.06 412 ILE A C 1
ATOM 3158 O O . ILE A 1 412 ? -2.371 -26.531 2.719 1 95.06 412 ILE A O 1
ATOM 3162 N N . PRO A 1 413 ? -0.808 -27.109 1.252 1 93.44 413 PRO A N 1
ATOM 3163 C CA . PRO A 1 413 ? -0.112 -27.922 2.256 1 93.44 413 PRO A CA 1
ATOM 3164 C C . PRO A 1 413 ? 0.762 -27.094 3.186 1 93.44 413 PRO A C 1
ATOM 3166 O O . PRO A 1 413 ? 1.36 -26.094 2.752 1 93.44 413 PRO A O 1
ATOM 3169 N N . ARG A 1 414 ? 0.814 -27.438 4.379 1 88.06 414 ARG A N 1
ATOM 3170 C CA . ARG A 1 414 ? 1.681 -26.781 5.352 1 88.06 414 ARG A CA 1
ATOM 3171 C C . ARG A 1 414 ? 2.369 -27.797 6.25 1 88.06 414 ARG A C 1
ATOM 3173 O O . ARG A 1 414 ? 1.813 -28.859 6.527 1 88.06 414 ARG A O 1
ATOM 3180 N N . SER A 1 415 ? 3.557 -27.453 6.586 1 85.88 415 SER A N 1
ATOM 3181 C CA . SER A 1 415 ? 4.281 -28.25 7.574 1 85.88 415 SER A CA 1
ATOM 3182 C C . SER A 1 415 ? 3.941 -27.797 8.992 1 85.88 415 SER A C 1
ATOM 3184 O O . SER A 1 415 ? 3.822 -26.609 9.266 1 85.88 415 SER A O 1
ATOM 3186 N N . ARG A 1 416 ? 3.707 -28.734 9.844 1 82.56 416 ARG A N 1
ATOM 3187 C CA . ARG A 1 416 ? 3.469 -28.453 11.258 1 82.56 416 ARG A CA 1
ATOM 3188 C C . ARG A 1 416 ? 4.785 -28.281 12.008 1 82.56 416 ARG A C 1
ATOM 3190 O O . ARG A 1 416 ? 4.789 -27.906 13.188 1 82.56 416 ARG A O 1
ATOM 3197 N N . VAL A 1 417 ? 5.84 -28.547 11.281 1 75.06 417 VAL A N 1
ATOM 3198 C CA . VAL A 1 417 ? 7.156 -28.422 11.898 1 75.06 417 VAL A CA 1
ATOM 3199 C C . VAL A 1 417 ? 7.547 -26.953 11.992 1 75.06 417 VAL A C 1
ATOM 3201 O O . VAL A 1 417 ? 7.492 -26.234 10.992 1 75.06 417 VAL A O 1
ATOM 3204 N N . GLU A 1 418 ? 7.719 -26.547 13.258 1 65.62 418 GLU A N 1
ATOM 3205 C CA . GLU A 1 418 ? 8.172 -25.172 13.445 1 65.62 418 GLU A CA 1
ATOM 3206 C C . GLU A 1 418 ? 9.641 -25.031 13.055 1 65.62 418 GLU A C 1
ATOM 3208 O O . GLU A 1 418 ? 10.484 -25.828 13.477 1 65.62 418 GLU A O 1
ATOM 3213 N N . THR A 1 419 ? 9.93 -24.516 11.93 1 64.19 419 THR A N 1
ATOM 3214 C CA . THR A 1 419 ? 11.328 -24.172 11.68 1 64.19 419 THR A CA 1
ATOM 3215 C C . THR A 1 419 ? 11.719 -22.891 12.398 1 64.19 419 THR A C 1
ATOM 3217 O O . THR A 1 419 ? 11.117 -21.844 12.172 1 64.19 419 THR A O 1
ATOM 3220 N N . PRO A 1 420 ? 12.562 -23.078 13.445 1 63.84 420 PRO A N 1
ATOM 3221 C CA . PRO A 1 420 ? 12.984 -21.875 14.172 1 63.84 420 PRO A CA 1
ATOM 3222 C C . PRO A 1 420 ? 13.578 -20.812 13.25 1 63.84 420 PRO A C 1
ATOM 3224 O O . PRO A 1 420 ? 14.383 -21.141 12.375 1 63.84 420 PRO A O 1
ATOM 3227 N N . GLY A 1 421 ? 12.898 -19.828 12.844 1 66.69 421 GLY A N 1
ATOM 3228 C CA . GLY A 1 421 ? 13.531 -18.703 12.18 1 66.69 421 GLY A CA 1
ATOM 3229 C C . GLY A 1 421 ? 13.727 -17.5 13.078 1 66.69 421 GLY A C 1
ATOM 3230 O O . GLY A 1 421 ? 13.156 -17.438 14.172 1 66.69 421 GLY A O 1
ATOM 3231 N N . PHE A 1 422 ? 14.883 -16.766 12.867 1 75.19 422 PHE A N 1
ATOM 3232 C CA . PHE A 1 422 ? 15.164 -15.68 13.789 1 75.19 422 PHE A CA 1
ATOM 3233 C C . PHE A 1 422 ? 14.844 -14.336 13.156 1 75.19 422 PHE A C 1
ATOM 3235 O O . PHE A 1 422 ? 14.938 -13.297 13.812 1 75.19 422 PHE A O 1
ATOM 3242 N N . GLY A 1 423 ? 14.477 -14.43 11.867 1 83.38 423 GLY A N 1
ATOM 3243 C CA . GLY A 1 423 ? 14.109 -13.164 11.242 1 83.38 423 GLY A CA 1
ATOM 3244 C C . GLY A 1 423 ? 12.984 -13.305 10.234 1 83.38 423 GLY A C 1
ATOM 3245 O O . GLY A 1 423 ? 12.484 -14.406 10 1 83.38 423 GLY A O 1
ATOM 3246 N N . PRO A 1 424 ? 12.586 -12.109 9.695 1 84.81 424 PRO A N 1
ATOM 3247 C CA . PRO A 1 424 ? 11.414 -12.117 8.82 1 84.81 424 PRO A CA 1
ATOM 3248 C C . PRO A 1 424 ? 11.617 -12.953 7.559 1 84.81 424 PRO A C 1
ATOM 3250 O O . PRO A 1 424 ? 10.656 -13.469 6.988 1 84.81 424 PRO A O 1
ATOM 3253 N N . PHE A 1 425 ? 12.812 -13.117 7.117 1 86.06 425 PHE A N 1
ATOM 3254 C CA . PHE A 1 425 ? 13.039 -13.859 5.883 1 86.06 425 PHE A CA 1
ATOM 3255 C C . PHE A 1 425 ? 13.125 -15.359 6.156 1 86.06 425 PHE A C 1
ATOM 3257 O O . PHE A 1 425 ? 12.625 -16.172 5.371 1 86.06 425 PHE A O 1
ATOM 3264 N N . SER A 1 426 ? 13.664 -15.75 7.234 1 81.06 426 SER A N 1
ATOM 3265 C CA . SER A 1 426 ? 13.797 -17.172 7.547 1 81.06 426 SER A CA 1
ATOM 3266 C C . SER A 1 426 ? 12.508 -17.719 8.156 1 81.06 426 SER A C 1
ATOM 3268 O O . SER A 1 426 ? 12.289 -18.922 8.18 1 81.06 426 SER A O 1
ATOM 3270 N N . ASN A 1 427 ? 11.617 -16.797 8.672 1 75.69 427 ASN A N 1
ATOM 3271 C CA . ASN A 1 427 ? 10.414 -17.234 9.375 1 75.69 427 ASN A CA 1
ATOM 3272 C C . ASN A 1 427 ? 9.148 -16.859 8.609 1 75.69 427 ASN A C 1
ATOM 3274 O O . ASN A 1 427 ? 8.031 -17.062 9.094 1 75.69 427 ASN A O 1
ATOM 3278 N N . SER A 1 428 ? 9.242 -16.391 7.535 1 71.81 428 SER A N 1
ATOM 3279 C CA . SER A 1 428 ? 8.055 -15.812 6.902 1 71.81 428 SER A CA 1
ATOM 3280 C C . SER A 1 428 ? 7.172 -16.906 6.301 1 71.81 428 SER A C 1
ATOM 3282 O O . SER A 1 428 ? 7.668 -17.969 5.914 1 71.81 428 SER A O 1
ATOM 3284 N N . CYS A 1 429 ? 5.848 -16.578 6.426 1 74.75 429 CYS A N 1
ATOM 3285 C CA . CYS A 1 429 ? 4.875 -17.406 5.707 1 74.75 429 CYS A CA 1
ATOM 3286 C C . CYS A 1 429 ? 5.086 -17.297 4.203 1 74.75 429 CYS A C 1
ATOM 3288 O O . CYS A 1 429 ? 5.207 -16.203 3.66 1 74.75 429 CYS A O 1
ATOM 3290 N N . THR A 1 430 ? 5.215 -18.438 3.574 1 80.19 430 THR A N 1
ATOM 3291 C CA . THR A 1 430 ? 5.57 -18.453 2.16 1 80.19 430 THR A CA 1
ATOM 3292 C C . THR A 1 430 ? 4.371 -18.859 1.306 1 80.19 430 THR A C 1
ATOM 3294 O O . THR A 1 430 ? 4.523 -19.203 0.134 1 80.19 430 THR A O 1
ATOM 3297 N N . SER A 1 431 ? 3.166 -18.75 1.917 1 84.88 431 SER A N 1
ATOM 3298 C CA . SER A 1 431 ? 1.991 -19.219 1.19 1 84.88 431 SER A CA 1
ATOM 3299 C C . SER A 1 431 ? 1.779 -18.422 -0.092 1 84.88 431 SER A C 1
ATOM 3301 O O . SER A 1 431 ? 1.427 -19 -1.129 1 84.88 431 SER A O 1
ATOM 3303 N N . TRP A 1 432 ? 2.043 -17.094 -0.09 1 90.81 432 TRP A N 1
ATOM 3304 C CA . TRP A 1 432 ? 1.816 -16.281 -1.285 1 90.81 432 TRP A CA 1
ATOM 3305 C C . TRP A 1 432 ? 2.83 -16.625 -2.373 1 90.81 432 TRP A C 1
ATOM 3307 O O . TRP A 1 432 ? 2.598 -16.359 -3.553 1 90.81 432 TRP A O 1
ATOM 3317 N N . LEU A 1 433 ? 3.92 -17.328 -1.984 1 91.88 433 LEU A N 1
ATOM 3318 C CA . LEU A 1 433 ? 4.949 -17.75 -2.93 1 91.88 433 LEU A CA 1
ATOM 3319 C C . LEU A 1 433 ? 4.656 -19.141 -3.467 1 91.88 433 LEU A C 1
ATOM 3321 O O . LEU A 1 433 ? 5.082 -19.484 -4.57 1 91.88 433 LEU A O 1
ATOM 3325 N N . SER A 1 434 ? 3.893 -19.938 -2.703 1 91.06 434 SER A N 1
ATOM 3326 C CA . SER A 1 434 ? 3.783 -21.359 -3.031 1 91.06 434 SER A CA 1
ATOM 3327 C C . SER A 1 434 ? 2.445 -21.672 -3.697 1 91.06 434 SER A C 1
ATOM 3329 O O . SER A 1 434 ? 2.271 -22.734 -4.277 1 91.06 434 SER A O 1
ATOM 3331 N N . MET A 1 435 ? 1.511 -20.766 -3.559 1 94.44 435 MET A N 1
ATOM 3332 C CA . MET A 1 435 ? 0.22 -20.984 -4.207 1 94.44 435 MET A CA 1
ATOM 3333 C C . MET A 1 435 ? 0.381 -21.094 -5.719 1 94.44 435 MET A C 1
ATOM 3335 O O . MET A 1 435 ? 1.098 -20.297 -6.328 1 94.44 435 MET A O 1
ATOM 3339 N N . ASP A 1 436 ? -0.216 -22.141 -6.297 1 96.19 436 ASP A N 1
ATOM 3340 C CA . ASP A 1 436 ? -0.214 -22.406 -7.73 1 96.19 436 ASP A CA 1
ATOM 3341 C C . ASP A 1 436 ? 1.194 -22.719 -8.234 1 96.19 436 ASP A C 1
ATOM 3343 O O . ASP A 1 436 ? 1.448 -22.703 -9.438 1 96.19 436 ASP A O 1
ATOM 3347 N N . ALA A 1 437 ? 2.137 -23.062 -7.336 1 93.19 437 ALA A N 1
ATOM 3348 C CA . ALA A 1 437 ? 3.549 -23.203 -7.68 1 93.19 437 ALA A CA 1
ATOM 3349 C C . ALA A 1 437 ? 3.781 -24.484 -8.484 1 93.19 437 ALA A C 1
ATOM 3351 O O . ALA A 1 437 ? 4.703 -24.547 -9.305 1 93.19 437 ALA A O 1
ATOM 3352 N N . GLN A 1 438 ? 2.986 -25.5 -8.211 1 93.88 438 GLN A N 1
ATOM 3353 C CA . GLN A 1 438 ? 3.107 -26.766 -8.922 1 93.88 438 GLN A CA 1
ATOM 3354 C C . GLN A 1 438 ? 1.922 -27 -9.859 1 93.88 438 GLN A C 1
ATOM 3356 O O . GLN A 1 438 ? 0.767 -26.906 -9.438 1 93.88 438 GLN A O 1
ATOM 3361 N N . ARG A 1 439 ? 2.279 -27.297 -11.055 1 95.94 439 ARG A N 1
ATOM 3362 C CA . ARG A 1 439 ? 1.241 -27.453 -12.07 1 95.94 439 ARG A CA 1
ATOM 3363 C C . ARG A 1 439 ? 1.344 -28.797 -12.758 1 95.94 439 ARG A C 1
ATOM 3365 O O . ARG A 1 439 ? 2.422 -29.391 -12.812 1 95.94 439 ARG A O 1
ATOM 3372 N N . TYR A 1 440 ? 0.251 -29.312 -13.234 1 97.38 440 TYR A N 1
ATOM 3373 C CA . TYR A 1 440 ? 0.123 -30.531 -14.008 1 97.38 440 TYR A CA 1
ATOM 3374 C C . TYR A 1 440 ? -0.813 -30.328 -15.195 1 97.38 440 TYR A C 1
ATOM 3376 O O . TYR A 1 440 ? -2.031 -30.25 -15.031 1 97.38 440 TYR A O 1
ATOM 3384 N N . GLY A 1 441 ? -0.213 -30.219 -16.438 1 97.56 441 GLY A N 1
ATOM 3385 C CA . GLY A 1 441 ? -1.009 -29.953 -17.625 1 97.56 441 GLY A CA 1
ATOM 3386 C C . GLY A 1 441 ? -1.7 -28.594 -17.594 1 97.56 441 GLY A C 1
ATOM 3387 O O . GLY A 1 441 ? -2.9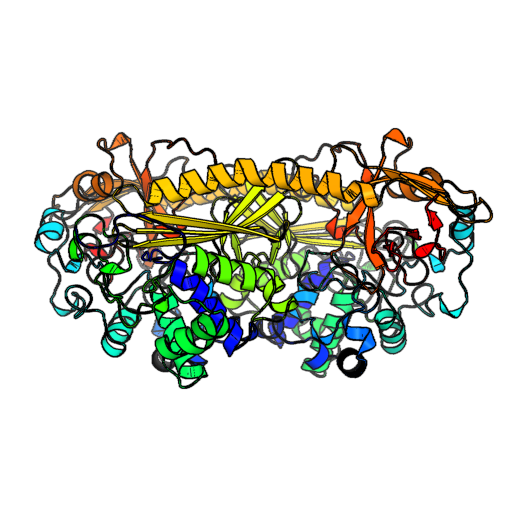08 -28.516 -17.828 1 97.56 441 GLY A O 1
ATOM 3388 N N . ASN A 1 442 ? -1.019 -27.562 -17.172 1 97.19 442 ASN A N 1
ATOM 3389 C CA . ASN A 1 442 ? -1.471 -26.172 -17.141 1 97.19 442 ASN A CA 1
ATOM 3390 C C . ASN A 1 442 ? -2.541 -25.953 -16.078 1 97.19 442 ASN A C 1
ATOM 3392 O O . ASN A 1 442 ? -3.293 -24.984 -16.141 1 97.19 442 ASN A O 1
ATOM 3396 N N . VAL A 1 443 ? -2.682 -26.875 -15.133 1 97.94 443 VAL A N 1
ATOM 3397 C CA . VAL A 1 443 ? -3.607 -26.75 -14.016 1 97.94 443 VAL A CA 1
ATOM 3398 C C . VAL A 1 443 ? -2.84 -26.812 -12.695 1 97.94 443 VAL A C 1
ATOM 3400 O O . VAL A 1 443 ? -1.961 -27.656 -12.523 1 97.94 443 VAL A O 1
ATOM 3403 N N . GLY A 1 444 ? -3.086 -25.844 -11.836 1 97.06 444 GLY A N 1
ATOM 3404 C CA . GLY A 1 444 ? -2.463 -25.906 -10.523 1 97.06 444 GLY A CA 1
ATOM 3405 C C . GLY A 1 444 ? -2.824 -27.172 -9.75 1 97.06 444 GLY A C 1
ATOM 3406 O O . GLY A 1 444 ? -3.992 -27.562 -9.711 1 97.06 444 GLY A O 1
ATOM 3407 N N . MET A 1 445 ? -1.835 -27.812 -9.148 1 96.5 445 MET A N 1
ATOM 3408 C CA . MET A 1 445 ? -2.09 -29.031 -8.383 1 96.5 445 MET A CA 1
ATOM 3409 C C . MET A 1 445 ? -2.926 -28.734 -7.145 1 96.5 445 MET A C 1
ATOM 3411 O O . MET A 1 445 ? -3.549 -29.625 -6.578 1 96.5 445 MET A O 1
ATOM 3415 N N . ASP A 1 446 ? -2.9 -27.469 -6.73 1 97.12 446 ASP A N 1
ATOM 3416 C CA . ASP A 1 446 ? -3.646 -27.062 -5.543 1 97.12 446 ASP A CA 1
ATOM 3417 C C . ASP A 1 446 ? -5.031 -26.547 -5.922 1 97.12 446 ASP A C 1
ATOM 3419 O O . ASP A 1 446 ? -5.781 -26.078 -5.062 1 97.12 446 ASP A O 1
ATOM 3423 N N . ASP A 1 447 ? -5.406 -26.531 -7.207 1 98.38 447 ASP A N 1
ATOM 3424 C CA . ASP A 1 447 ? -6.664 -26 -7.711 1 98.38 447 ASP A CA 1
ATOM 3425 C C . ASP A 1 447 ? -7.828 -26.938 -7.414 1 98.38 447 ASP A C 1
ATOM 3427 O O . ASP A 1 447 ? -7.859 -28.062 -7.91 1 98.38 447 ASP A O 1
ATOM 3431 N N . VAL A 1 448 ? -8.781 -26.469 -6.617 1 98.75 448 VAL A N 1
ATOM 3432 C CA . VAL A 1 448 ? -9.93 -27.281 -6.223 1 98.75 448 VAL A CA 1
ATOM 3433 C C . VAL A 1 448 ? -11.211 -26.469 -6.414 1 98.75 448 VAL A C 1
ATOM 3435 O O . VAL A 1 448 ? -11.258 -25.281 -6.098 1 98.75 448 VAL A O 1
ATOM 3438 N N . VAL A 1 449 ? -12.273 -27.141 -6.918 1 98.69 449 VAL A N 1
ATOM 3439 C CA . VAL A 1 449 ? -13.57 -26.484 -7.059 1 98.69 449 VAL A CA 1
ATOM 3440 C C . VAL A 1 449 ? -14.656 -27.344 -6.422 1 98.69 449 VAL A C 1
ATOM 3442 O O . VAL A 1 449 ? -14.688 -28.562 -6.617 1 98.69 449 VAL A O 1
ATOM 3445 N N . PHE A 1 450 ? -15.445 -26.719 -5.594 1 98.81 450 PHE A N 1
ATOM 3446 C CA . PHE A 1 450 ? -16.672 -27.375 -5.125 1 98.81 450 PHE A CA 1
ATOM 3447 C C . PHE A 1 450 ? -17.797 -27.172 -6.121 1 98.81 450 PHE A C 1
ATOM 3449 O O . PHE A 1 450 ? -17.938 -26.094 -6.707 1 98.81 450 PHE A O 1
ATOM 3456 N N . GLU A 1 451 ? -18.594 -28.203 -6.234 1 98.38 451 GLU A N 1
ATOM 3457 C CA . GLU A 1 451 ? -19.766 -28.141 -7.102 1 98.38 451 GLU A CA 1
ATOM 3458 C C . GLU A 1 451 ? -21.047 -28.078 -6.281 1 98.38 451 GLU A C 1
ATOM 3460 O O . GLU A 1 451 ? -21.203 -28.781 -5.285 1 98.38 451 GLU A O 1
ATOM 3465 N N . MET A 1 452 ? -21.844 -27.219 -6.754 1 97.5 452 MET A N 1
ATOM 3466 C CA . MET A 1 452 ? -23.125 -27.016 -6.09 1 97.5 452 MET A CA 1
ATOM 3467 C C . MET A 1 452 ? -24.281 -27.422 -7.008 1 97.5 452 MET A C 1
ATOM 3469 O O . MET A 1 452 ? -24.156 -27.328 -8.234 1 97.5 452 MET A O 1
ATOM 3473 N N . ASN A 1 453 ? -25.391 -27.938 -6.418 1 97.25 453 ASN A N 1
ATOM 3474 C CA . ASN A 1 453 ? -26.609 -28.141 -7.203 1 97.25 453 ASN A CA 1
ATOM 3475 C C . ASN A 1 453 ? -27.438 -26.859 -7.289 1 97.25 453 ASN A C 1
ATOM 3477 O O . ASN A 1 453 ? -26.969 -25.781 -6.879 1 97.25 453 ASN A O 1
ATOM 3481 N N . GLU A 1 454 ? -28.594 -26.922 -7.848 1 95 454 GLU A N 1
ATOM 3482 C CA . GLU A 1 454 ? -29.453 -25.766 -8.094 1 95 454 GLU A CA 1
ATOM 3483 C C . GLU A 1 454 ? -29.922 -25.141 -6.785 1 95 454 GLU A C 1
ATOM 3485 O O . GLU A 1 454 ? -30.219 -23.938 -6.73 1 95 454 GLU A O 1
ATOM 3490 N N . LYS A 1 455 ? -29.969 -25.938 -5.738 1 94.88 455 LYS A N 1
ATOM 3491 C CA . LYS A 1 455 ? -30.438 -25.453 -4.441 1 94.88 455 LYS A CA 1
ATOM 3492 C C . LYS A 1 455 ? -29.281 -24.859 -3.631 1 94.88 455 LYS A C 1
ATOM 3494 O O . LYS A 1 455 ? -29.484 -24.391 -2.506 1 94.88 455 LYS A O 1
ATOM 3499 N N . GLY A 1 456 ? -28.047 -24.906 -4.223 1 93.06 456 GLY A N 1
ATOM 3500 C CA . GLY A 1 456 ? -26.891 -24.328 -3.547 1 93.06 456 GLY A CA 1
ATOM 3501 C C . GLY A 1 456 ? -26.203 -25.297 -2.605 1 93.06 456 GLY A C 1
ATOM 3502 O O . GLY A 1 456 ? -25.328 -24.906 -1.833 1 93.06 456 GLY A O 1
ATOM 3503 N N . GLU A 1 457 ? -26.609 -26.5 -2.674 1 96.81 457 GLU A N 1
ATOM 3504 C CA . GLU A 1 457 ? -25.984 -27.531 -1.834 1 96.81 457 GLU A CA 1
ATOM 3505 C C . GLU A 1 457 ? -24.719 -28.078 -2.484 1 96.81 457 GLU A C 1
ATOM 3507 O O . GLU A 1 457 ? -24.672 -28.25 -3.703 1 96.81 457 GLU A O 1
ATOM 3512 N N . VAL A 1 458 ? -23.797 -28.344 -1.661 1 98.5 458 VAL A N 1
ATOM 3513 C CA . VAL A 1 458 ? -22.547 -28.922 -2.162 1 98.5 458 VAL A CA 1
ATOM 3514 C C . VAL A 1 458 ? -22.766 -30.391 -2.52 1 98.5 458 VAL A C 1
ATOM 3516 O O . VAL A 1 458 ? -23.172 -31.188 -1.672 1 98.5 458 VAL A O 1
ATOM 3519 N N . VAL A 1 459 ? -22.453 -30.734 -3.766 1 98.5 459 VAL A N 1
ATOM 3520 C CA . VAL A 1 459 ? -22.766 -32.094 -4.207 1 98.5 459 VAL A CA 1
ATOM 3521 C C . VAL A 1 459 ? -21.484 -32.781 -4.707 1 98.5 459 VAL A C 1
ATOM 3523 O O . VAL A 1 459 ? -21.484 -33.969 -4.965 1 98.5 459 VAL A O 1
ATOM 3526 N N . GLY A 1 460 ? -20.422 -32.031 -4.809 1 98.69 460 GLY A N 1
ATOM 3527 C CA . GLY A 1 460 ? -19.188 -32.594 -5.297 1 98.69 460 GLY A CA 1
ATOM 3528 C C . GLY A 1 460 ? -17.984 -31.719 -5.086 1 98.69 460 GLY A C 1
ATOM 3529 O O . GLY A 1 460 ? -18.125 -30.547 -4.711 1 98.69 460 GLY A O 1
ATOM 3530 N N . ILE A 1 461 ? -16.844 -32.25 -5.246 1 98.75 461 ILE A N 1
ATOM 3531 C CA . ILE A 1 461 ? -15.562 -31.547 -5.199 1 98.75 461 ILE A CA 1
ATOM 3532 C C . ILE A 1 461 ? -14.672 -32.031 -6.336 1 98.75 461 ILE A C 1
ATOM 3534 O O . ILE A 1 461 ? -14.711 -33.219 -6.703 1 98.75 461 ILE A O 1
ATOM 3538 N N . SER A 1 462 ? -13.992 -31.141 -6.961 1 98.31 462 SER A N 1
ATOM 3539 C CA . SER A 1 462 ? -13.102 -31.484 -8.062 1 98.31 462 SER A CA 1
ATOM 3540 C C . SER A 1 462 ? -11.695 -30.938 -7.828 1 98.31 462 SER A C 1
ATOM 3542 O O . SER A 1 462 ? -11.453 -29.75 -8 1 98.31 462 SER A O 1
ATOM 3544 N N . PRO A 1 463 ? -10.742 -31.766 -7.332 1 98.19 463 PRO A N 1
ATOM 3545 C CA . PRO A 1 463 ? -9.344 -31.406 -7.57 1 98.19 463 PRO A CA 1
ATOM 3546 C C . PRO A 1 463 ? -8.992 -31.359 -9.055 1 98.19 463 PRO A C 1
ATOM 3548 O O . PRO A 1 463 ? -8.859 -32.406 -9.695 1 98.19 463 PRO A O 1
ATOM 3551 N N . ARG A 1 464 ? -8.75 -30.297 -9.578 1 97.88 464 ARG A N 1
ATOM 3552 C CA . ARG A 1 464 ? -8.852 -30.125 -11.023 1 97.88 464 ARG A CA 1
ATOM 3553 C C . ARG A 1 464 ? -7.664 -30.75 -11.742 1 97.88 464 ARG A C 1
ATOM 3555 O O . ARG A 1 464 ? -7.777 -31.172 -12.891 1 97.88 464 ARG A O 1
ATOM 3562 N N . ALA A 1 465 ? -6.562 -30.828 -11.094 1 97.31 465 ALA A N 1
ATOM 3563 C CA . ALA A 1 465 ? -5.406 -31.469 -11.711 1 97.31 465 ALA A CA 1
ATOM 3564 C C . ALA A 1 465 ? -5.648 -32.969 -11.891 1 97.31 465 ALA A C 1
ATOM 3566 O O . ALA A 1 465 ? -5.004 -33.625 -12.719 1 97.31 465 ALA A O 1
ATOM 3567 N N . SER A 1 466 ? -6.574 -33.594 -11.117 1 96.81 466 SER A N 1
ATOM 3568 C CA . SER A 1 466 ? -6.906 -35 -11.211 1 96.81 466 SER A CA 1
ATOM 3569 C C . SER A 1 466 ? -7.93 -3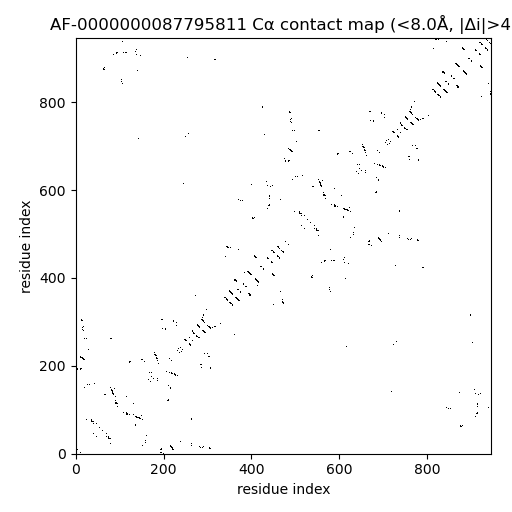5.25 -12.312 1 96.81 466 SER A C 1
ATOM 3571 O O . SER A 1 466 ? -8.18 -36.406 -12.688 1 96.81 466 SER A O 1
ATOM 3573 N N . ARG A 1 467 ? -8.539 -34.312 -12.805 1 96.44 467 ARG A N 1
ATOM 3574 C CA . ARG A 1 467 ? -9.477 -34.375 -13.922 1 96.44 467 ARG A CA 1
ATOM 3575 C C . ARG A 1 467 ? -10.68 -35.219 -13.578 1 96.44 467 ARG A C 1
ATOM 3577 O O . ARG A 1 467 ? -11.188 -35.969 -14.43 1 96.44 467 ARG A O 1
ATOM 3584 N N . VAL A 1 468 ? -11.07 -35.219 -12.312 1 96.62 468 VAL A N 1
ATOM 3585 C CA . VAL A 1 468 ? -12.266 -35.938 -11.898 1 96.62 468 VAL A CA 1
ATOM 3586 C C . VAL A 1 468 ? -13.094 -35.094 -10.961 1 96.62 468 VAL A C 1
ATOM 3588 O O . VAL A 1 468 ? -12.586 -34.125 -10.383 1 96.62 468 VAL A O 1
ATOM 3591 N N . THR A 1 469 ? -14.328 -35.375 -10.906 1 97.56 469 THR A N 1
ATOM 3592 C CA . THR A 1 469 ? -15.234 -34.812 -9.906 1 97.56 469 THR A CA 1
ATOM 3593 C C . THR A 1 469 ? -15.703 -35.906 -8.938 1 97.56 469 THR A C 1
ATOM 3595 O O . THR A 1 469 ? -16.281 -36.906 -9.359 1 97.56 469 THR A O 1
ATOM 3598 N N . LEU A 1 470 ? -15.383 -35.688 -7.758 1 98.69 470 LEU A N 1
ATOM 3599 C CA . LEU A 1 470 ? -15.844 -36.562 -6.703 1 98.69 470 LEU A CA 1
ATOM 3600 C C . LEU A 1 470 ? -17.219 -36.156 -6.203 1 98.69 470 LEU A C 1
ATOM 3602 O O . LEU A 1 470 ? -17.5 -34.969 -6.062 1 98.69 470 LEU A O 1
ATOM 3606 N N . ARG A 1 471 ? -18.078 -37.156 -5.914 1 98.44 471 ARG A N 1
ATOM 3607 C CA . ARG A 1 471 ? -19.438 -36.875 -5.461 1 98.44 471 ARG A CA 1
ATOM 3608 C C . ARG A 1 471 ? -19.547 -37 -3.947 1 98.44 471 ARG A C 1
ATOM 3610 O O . ARG A 1 471 ? -18.953 -37.906 -3.352 1 98.44 471 ARG A O 1
ATOM 3617 N N . LYS A 1 472 ? -20.266 -36.094 -3.453 1 98 472 LYS A N 1
ATOM 3618 C CA . LYS A 1 472 ? -20.5 -36.125 -2.012 1 98 472 LYS A CA 1
ATOM 3619 C C . LYS A 1 472 ? -21.344 -37.312 -1.609 1 98 472 LYS A C 1
ATOM 3621 O O . LYS A 1 472 ? -22.359 -37.625 -2.244 1 98 472 LYS A O 1
ATOM 3626 N N . GLU A 1 473 ? -20.969 -38.031 -0.553 1 94.12 473 GLU A N 1
ATOM 3627 C CA . GLU A 1 473 ? -21.703 -39.188 -0.053 1 94.12 473 GLU A CA 1
ATOM 3628 C C . GLU A 1 473 ? -22.812 -38.75 0.906 1 94.12 473 GLU A C 1
ATOM 3630 O O . GLU A 1 473 ? -22.672 -37.781 1.635 1 94.12 473 GLU A O 1
ATOM 3635 N N . THR B 1 1 ? 37.219 -28.219 -13.914 1 56.75 1 THR B N 1
ATOM 3636 C CA . THR B 1 1 ? 36.125 -27.672 -13.109 1 56.75 1 THR B CA 1
ATOM 3637 C C . THR B 1 1 ? 35.438 -26.5 -13.82 1 56.75 1 THR B C 1
ATOM 3639 O O . THR B 1 1 ? 36.125 -25.609 -14.336 1 56.75 1 THR B O 1
ATOM 3642 N N . THR B 1 2 ? 34.281 -26.734 -14.438 1 80.38 2 THR B N 1
ATOM 3643 C CA . THR B 1 2 ? 33.594 -25.719 -15.219 1 80.38 2 THR B CA 1
ATOM 3644 C C . THR B 1 2 ? 33.188 -24.547 -14.336 1 80.38 2 THR B C 1
ATOM 3646 O O . THR B 1 2 ? 32.656 -24.75 -13.242 1 80.38 2 THR B O 1
ATOM 3649 N N . GLY B 1 3 ? 33.844 -23.328 -14.695 1 89.12 3 GLY B N 1
ATOM 3650 C CA . GLY B 1 3 ? 33.531 -22.094 -14 1 89.12 3 GLY B CA 1
ATOM 3651 C C . GLY B 1 3 ? 34.75 -21.5 -13.281 1 89.12 3 GLY B C 1
ATOM 3652 O O . GLY B 1 3 ? 35.875 -21.891 -13.539 1 89.12 3 GLY B O 1
ATOM 3653 N N . VAL B 1 4 ? 34.531 -20.578 -12.375 1 91.75 4 VAL B N 1
ATOM 3654 C CA . VAL B 1 4 ? 35.594 -19.891 -11.672 1 91.75 4 VAL B CA 1
ATOM 3655 C C . VAL B 1 4 ? 36.031 -20.719 -10.453 1 91.75 4 VAL B C 1
ATOM 3657 O O . VAL B 1 4 ? 35.219 -21.484 -9.906 1 91.75 4 VAL B O 1
ATOM 3660 N N . ARG B 1 5 ? 37.219 -20.5 -9.992 1 88.69 5 ARG B N 1
ATOM 3661 C CA . ARG B 1 5 ? 37.75 -21.156 -8.805 1 88.69 5 ARG B CA 1
ATOM 3662 C C . ARG B 1 5 ? 37.812 -20.188 -7.629 1 88.69 5 ARG B C 1
ATOM 3664 O O . ARG B 1 5 ? 37.906 -20.609 -6.473 1 88.69 5 ARG B O 1
ATOM 3671 N N . HIS B 1 6 ? 37.906 -19.031 -7.891 1 92.31 6 HIS B N 1
ATOM 3672 C CA . HIS B 1 6 ? 37.906 -17.969 -6.902 1 92.31 6 HIS B CA 1
ATOM 3673 C C . HIS B 1 6 ? 36.75 -17 -7.133 1 92.31 6 HIS B C 1
ATOM 3675 O O . HIS B 1 6 ? 36.562 -16.484 -8.242 1 92.31 6 HIS B O 1
ATOM 3681 N N . VAL B 1 7 ? 35.969 -16.844 -6.062 1 95.38 7 VAL B N 1
ATOM 3682 C CA . VAL B 1 7 ? 34.781 -15.977 -6.141 1 95.38 7 VAL B CA 1
ATOM 3683 C C . VAL B 1 7 ? 35.156 -14.562 -5.688 1 95.38 7 VAL B C 1
ATOM 3685 O O . VAL B 1 7 ? 35.844 -14.391 -4.676 1 95.38 7 VAL B O 1
ATOM 3688 N N . ASP B 1 8 ? 34.875 -13.578 -6.383 1 96.06 8 ASP B N 1
ATOM 3689 C CA . ASP B 1 8 ? 35.031 -12.172 -6.023 1 96.06 8 ASP B CA 1
ATOM 3690 C C . ASP B 1 8 ? 33.812 -11.344 -6.492 1 96.06 8 ASP B C 1
ATOM 3692 O O . ASP B 1 8 ? 32.781 -11.898 -6.859 1 96.06 8 ASP B O 1
ATOM 3696 N N . LYS B 1 9 ? 33.938 -10.023 -6.441 1 97.38 9 LYS B N 1
ATOM 3697 C CA . LYS B 1 9 ? 32.812 -9.133 -6.672 1 97.38 9 LYS B CA 1
ATOM 3698 C C . LYS B 1 9 ? 32.375 -9.133 -8.141 1 97.38 9 LYS B C 1
ATOM 3700 O O . LYS B 1 9 ? 31.328 -8.617 -8.492 1 97.38 9 LYS B O 1
ATOM 3705 N N . ASP B 1 10 ? 33.156 -9.703 -9.125 1 97.25 10 ASP B N 1
ATOM 3706 C CA . ASP B 1 10 ? 32.875 -9.703 -10.555 1 97.25 10 ASP B CA 1
ATOM 3707 C C . ASP B 1 10 ? 32.344 -11.078 -11.008 1 97.25 10 ASP B C 1
ATOM 3709 O O . ASP B 1 10 ? 31.906 -11.227 -12.148 1 97.25 10 ASP B O 1
ATOM 3713 N N . THR B 1 11 ? 32.5 -12.039 -10.094 1 98.06 11 THR B N 1
ATOM 3714 C CA . THR B 1 11 ? 32.031 -13.375 -10.438 1 98.06 11 THR B CA 1
ATOM 3715 C C . THR B 1 11 ? 30.531 -13.367 -10.719 1 98.06 11 THR B C 1
ATOM 3717 O O . THR B 1 11 ? 29.75 -12.758 -9.977 1 98.06 11 THR B O 1
ATOM 3720 N N . VAL B 1 12 ? 30.172 -14.07 -11.82 1 98.44 12 VAL B N 1
ATOM 3721 C CA . VAL B 1 12 ? 28.797 -14.031 -12.297 1 98.44 12 VAL B CA 1
ATOM 3722 C C . VAL B 1 12 ? 28 -15.188 -11.695 1 98.44 12 VAL B C 1
ATOM 3724 O O . VAL B 1 12 ? 28.516 -16.312 -11.586 1 98.44 12 VAL B O 1
ATOM 3727 N N . PHE B 1 13 ? 26.781 -14.906 -11.219 1 98.5 13 PHE B N 1
ATOM 3728 C CA . PHE B 1 13 ? 25.781 -15.859 -10.758 1 98.5 13 PHE B CA 1
ATOM 3729 C C . PHE B 1 13 ? 24.484 -15.703 -11.547 1 98.5 13 PHE B C 1
ATOM 3731 O O . PHE B 1 13 ? 24.25 -14.664 -12.164 1 98.5 13 PHE B O 1
ATOM 3738 N N . ARG B 1 14 ? 23.625 -16.766 -11.625 1 98.19 14 ARG B N 1
ATOM 3739 C CA . ARG B 1 14 ? 22.219 -16.562 -11.969 1 98.19 14 ARG B CA 1
ATOM 3740 C C . ARG B 1 14 ? 21.469 -15.875 -10.828 1 98.19 14 ARG B C 1
ATOM 3742 O O . ARG B 1 14 ? 21.656 -16.234 -9.664 1 98.19 14 ARG B O 1
ATOM 3749 N N . ILE B 1 15 ? 20.672 -14.898 -11.188 1 98.62 15 ILE B N 1
ATOM 3750 C CA . ILE B 1 15 ? 20.062 -14.18 -10.078 1 98.62 15 ILE B CA 1
ATOM 3751 C C . ILE B 1 15 ? 18.562 -14.523 -10.008 1 98.62 15 ILE B C 1
ATOM 3753 O O . ILE B 1 15 ? 17.844 -14 -9.164 1 98.62 15 ILE B O 1
ATOM 3757 N N . GLY B 1 16 ? 18.062 -15.406 -10.891 1 98.25 16 GLY B N 1
ATOM 3758 C CA . GLY B 1 16 ? 16.688 -15.883 -10.828 1 98.25 16 GLY B CA 1
ATOM 3759 C C . GLY B 1 16 ? 15.664 -14.758 -10.789 1 98.25 16 GLY B C 1
ATOM 3760 O O . GLY B 1 16 ? 15.711 -13.844 -11.609 1 98.25 16 GLY B O 1
ATOM 3761 N N . SER B 1 17 ? 14.781 -14.836 -9.844 1 98.62 17 SER B N 1
ATOM 3762 C CA . SER B 1 17 ? 13.68 -13.891 -9.719 1 98.62 17 SER B CA 1
ATOM 3763 C C . SER B 1 17 ? 14.188 -12.484 -9.406 1 98.62 17 SER B C 1
ATOM 3765 O O . SER B 1 17 ? 13.43 -11.516 -9.508 1 98.62 17 SER B O 1
ATOM 3767 N N . GLY B 1 18 ? 15.484 -12.336 -9.023 1 98.69 18 GLY B N 1
ATOM 3768 C CA . GLY B 1 18 ? 16.047 -11 -8.961 1 98.69 18 GLY B CA 1
ATOM 3769 C C . GLY B 1 18 ? 15.844 -10.203 -10.234 1 98.69 18 GLY B C 1
ATOM 3770 O O . GLY B 1 18 ? 15.812 -8.969 -10.211 1 98.69 18 GLY B O 1
ATOM 3771 N N . SER B 1 19 ? 15.672 -10.93 -11.367 1 98.88 19 SER B N 1
ATOM 3772 C CA . SER B 1 19 ? 15.422 -10.336 -12.672 1 98.88 19 SER B CA 1
ATOM 3773 C C . SER B 1 19 ? 14.18 -9.461 -12.656 1 98.88 19 SER B C 1
ATOM 3775 O O . SER B 1 19 ? 14.117 -8.445 -13.352 1 98.88 19 SER B O 1
ATOM 3777 N N . LYS B 1 20 ? 13.227 -9.836 -11.82 1 98.94 20 LYS B N 1
ATOM 3778 C CA . LYS B 1 20 ? 11.953 -9.125 -11.773 1 98.94 20 LYS B CA 1
ATOM 3779 C C . LYS B 1 20 ? 12.148 -7.668 -11.359 1 98.94 20 LYS B C 1
ATOM 3781 O O . LYS B 1 20 ? 11.445 -6.781 -11.836 1 98.94 20 LYS B O 1
ATOM 3786 N N . LEU B 1 21 ? 13.094 -7.449 -10.484 1 98.88 21 LEU B N 1
ATOM 3787 C CA . LEU B 1 21 ? 13.375 -6.086 -10.062 1 98.88 21 LEU B CA 1
ATOM 3788 C C . LEU B 1 21 ? 13.867 -5.242 -11.234 1 98.88 21 LEU B C 1
ATOM 3790 O O . LEU B 1 21 ? 13.461 -4.09 -11.391 1 98.88 21 LEU B O 1
ATOM 3794 N N . TRP B 1 22 ? 14.711 -5.812 -12.055 1 98.88 22 TRP B N 1
ATOM 3795 C CA . TRP B 1 22 ? 15.234 -5.102 -13.219 1 98.88 22 TRP B CA 1
ATOM 3796 C C . TRP B 1 22 ? 14.117 -4.812 -14.219 1 98.88 22 TRP B C 1
ATOM 3798 O O . TRP B 1 22 ? 14.102 -3.752 -14.852 1 98.88 22 TRP B O 1
ATOM 3808 N N . THR B 1 23 ? 13.234 -5.762 -14.344 1 98.94 23 THR B N 1
ATOM 3809 C CA . THR B 1 23 ? 12.109 -5.594 -15.25 1 98.94 23 THR B CA 1
ATOM 3810 C C . THR B 1 23 ? 11.25 -4.402 -14.828 1 98.94 23 THR B C 1
ATOM 3812 O O . THR B 1 23 ? 10.891 -3.568 -15.664 1 98.94 23 THR B O 1
ATOM 3815 N N . VAL B 1 24 ? 10.961 -4.27 -13.547 1 98.94 24 VAL B N 1
ATOM 3816 C CA . VAL B 1 24 ? 10.133 -3.168 -13.078 1 98.94 24 VAL B CA 1
ATOM 3817 C C . VAL B 1 24 ? 10.914 -1.858 -13.156 1 98.94 24 VAL B C 1
ATOM 3819 O O . VAL B 1 24 ? 10.359 -0.821 -13.531 1 98.94 24 VAL B O 1
ATOM 3822 N N . LEU B 1 25 ? 12.227 -1.887 -12.797 1 98.88 25 LEU B N 1
ATOM 3823 C CA . LEU B 1 25 ? 13.062 -0.696 -12.945 1 98.88 25 LEU B CA 1
ATOM 3824 C C . LEU B 1 25 ? 13.062 -0.205 -14.383 1 98.88 25 LEU B C 1
ATOM 3826 O O . LEU B 1 25 ? 12.93 0.994 -14.641 1 98.88 25 LEU B O 1
ATOM 3830 N N . LEU B 1 26 ? 13.219 -1.154 -15.305 1 98.62 26 LEU B N 1
ATOM 3831 C CA . LEU B 1 26 ? 13.203 -0.833 -16.734 1 98.62 26 LEU B CA 1
ATOM 3832 C C . LEU B 1 26 ? 11.859 -0.243 -17.141 1 98.62 26 LEU B C 1
ATOM 3834 O O . LEU B 1 26 ? 11.812 0.749 -17.875 1 98.62 26 LEU B O 1
ATOM 3838 N N . LEU B 1 27 ? 10.766 -0.856 -16.703 1 98.75 27 LEU B N 1
ATOM 3839 C CA . LEU B 1 27 ? 9.422 -0.377 -16.969 1 98.75 27 LEU B CA 1
ATOM 3840 C C . LEU B 1 27 ? 9.234 1.053 -16.469 1 98.75 27 LEU B C 1
ATOM 3842 O O . LEU B 1 27 ? 8.758 1.917 -17.219 1 98.75 27 LEU B O 1
ATOM 3846 N N . LEU B 1 28 ? 9.625 1.335 -15.234 1 98.75 28 LEU B N 1
ATOM 3847 C CA . LEU B 1 28 ? 9.5 2.66 -14.633 1 98.75 28 LEU B CA 1
ATOM 3848 C C . LEU B 1 28 ? 10.352 3.678 -15.391 1 98.75 28 LEU B C 1
ATOM 3850 O O . LEU B 1 28 ? 9.914 4.809 -15.617 1 98.75 28 LEU B O 1
ATOM 3854 N N . LYS B 1 29 ? 11.562 3.266 -15.758 1 98.56 29 LYS B N 1
ATOM 3855 C CA . LYS B 1 29 ? 12.461 4.164 -16.484 1 98.56 29 LYS B CA 1
ATOM 3856 C C . LYS B 1 29 ? 11.867 4.559 -17.828 1 98.56 29 LYS B C 1
ATOM 3858 O O . LYS B 1 29 ? 11.906 5.73 -18.219 1 98.56 29 LYS B O 1
ATOM 3863 N N . GLU B 1 30 ? 11.281 3.592 -18.516 1 98.5 30 GLU B N 1
ATOM 3864 C CA . GLU B 1 30 ? 10.852 3.803 -19.906 1 98.5 30 GLU B CA 1
ATOM 3865 C C . GLU B 1 30 ? 9.461 4.426 -19.953 1 98.5 30 GLU B C 1
ATOM 3867 O O . GLU B 1 30 ? 9.148 5.184 -20.875 1 98.5 30 GLU B O 1
ATOM 3872 N N . MET B 1 31 ? 8.648 4.141 -18.953 1 98.12 31 MET B N 1
ATOM 3873 C CA . MET B 1 31 ? 7.238 4.465 -19.125 1 98.12 31 MET B CA 1
ATOM 3874 C C . MET B 1 31 ? 6.723 5.301 -17.953 1 98.12 31 MET B C 1
ATOM 3876 O O . MET B 1 31 ? 5.602 5.812 -18 1 98.12 31 MET B O 1
ATOM 3880 N N . GLY B 1 32 ? 7.488 5.457 -16.844 1 97.56 32 GLY B N 1
ATOM 3881 C CA . GLY B 1 32 ? 7 6.121 -15.648 1 97.56 32 GLY B CA 1
ATOM 3882 C C . GLY B 1 32 ? 6.062 5.258 -14.828 1 97.56 32 GLY B C 1
ATOM 3883 O O . GLY B 1 32 ? 5.652 4.184 -15.273 1 97.56 32 GLY B O 1
ATOM 3884 N N . ASP B 1 33 ? 5.703 5.73 -13.664 1 97.12 33 ASP B N 1
ATOM 3885 C CA . ASP B 1 33 ? 4.93 4.887 -12.766 1 97.12 33 ASP B CA 1
ATOM 3886 C C . ASP B 1 33 ? 3.432 5.016 -13.039 1 97.12 33 ASP B C 1
ATOM 3888 O O . ASP B 1 33 ? 2.631 4.223 -12.539 1 97.12 33 ASP B O 1
ATOM 3892 N N . ARG B 1 34 ? 2.982 5.961 -13.906 1 96.25 34 ARG B N 1
ATOM 3893 C CA . ARG B 1 34 ? 1.58 6.055 -14.289 1 96.25 34 ARG B CA 1
ATOM 3894 C C . ARG B 1 34 ? 1.121 4.785 -15 1 96.25 34 ARG B C 1
ATOM 3896 O O . ARG B 1 34 ? -0.055 4.422 -14.938 1 96.25 34 ARG B O 1
ATOM 3903 N N . VAL B 1 35 ? 2.041 4.086 -15.586 1 97.69 35 VAL B N 1
ATOM 3904 C CA . VAL B 1 35 ? 1.729 2.895 -16.375 1 97.69 35 VAL B CA 1
ATOM 3905 C C . VAL B 1 35 ? 1.136 1.817 -15.469 1 97.69 35 VAL B C 1
ATOM 3907 O O . VAL B 1 35 ? 0.389 0.952 -15.938 1 97.69 35 VAL B O 1
ATOM 3910 N N . PHE B 1 36 ? 1.445 1.9 -14.156 1 98 36 PHE B N 1
ATOM 3911 C CA . PHE B 1 36 ? 0.966 0.88 -13.234 1 98 36 PHE B CA 1
ATOM 3912 C C . PHE B 1 36 ? -0.558 0.838 -13.219 1 98 36 PHE B C 1
ATOM 3914 O O . PHE B 1 36 ? -1.151 -0.207 -12.945 1 98 36 PHE B O 1
ATOM 3921 N N . SER B 1 37 ? -1.239 1.935 -13.539 1 96.81 37 SER B N 1
ATOM 3922 C CA . SER B 1 37 ? -2.697 1.981 -13.492 1 96.81 37 SER B CA 1
ATOM 3923 C C . SER B 1 37 ? -3.307 1.604 -14.844 1 96.81 37 SER B C 1
ATOM 3925 O O . SER B 1 37 ? -4.523 1.46 -14.961 1 96.81 37 SER B O 1
ATOM 3927 N N . HIS B 1 38 ? -2.512 1.438 -15.898 1 97.5 38 HIS B N 1
ATOM 3928 C CA . HIS B 1 38 ? -3.016 1.132 -17.234 1 97.5 38 HIS B CA 1
ATOM 3929 C C . HIS B 1 38 ? -3.467 -0.322 -17.328 1 97.5 38 HIS B C 1
ATOM 3931 O O . HIS B 1 38 ? -2.832 -1.213 -16.766 1 97.5 38 HIS B O 1
ATOM 3937 N N . PRO B 1 39 ? -4.594 -0.53 -18.031 1 97.12 39 PRO B N 1
ATOM 3938 C CA . PRO B 1 39 ? -4.938 -1.922 -18.344 1 97.12 39 PRO B CA 1
ATOM 3939 C C . PRO B 1 39 ? -3.873 -2.619 -19.188 1 97.12 39 PRO B C 1
ATOM 3941 O O . PRO B 1 39 ? -3.303 -2.008 -20.094 1 97.12 39 PRO B O 1
ATOM 3944 N N . VAL B 1 40 ? -3.572 -3.799 -18.906 1 98.31 40 VAL B N 1
ATOM 3945 C CA . VAL B 1 40 ? -2.492 -4.523 -19.578 1 98.31 40 VAL B CA 1
ATOM 3946 C C . VAL B 1 40 ? -2.816 -4.684 -21.062 1 98.31 40 VAL B C 1
ATOM 3948 O O . VAL B 1 40 ? -1.915 -4.68 -21.906 1 98.31 40 VAL B O 1
ATOM 3951 N N . GLY B 1 41 ? -4.098 -4.75 -21.422 1 97.75 41 GLY B N 1
ATOM 3952 C CA . GLY B 1 41 ? -4.52 -4.918 -22.812 1 97.75 41 GLY B CA 1
ATOM 3953 C C . GLY B 1 41 ? -4.109 -3.762 -23.703 1 97.75 41 GLY B C 1
ATOM 3954 O O . GLY B 1 41 ? -4.066 -3.9 -24.922 1 97.75 41 GLY B O 1
ATOM 3955 N N . ALA B 1 42 ? -3.801 -2.609 -23.109 1 97.75 42 ALA B N 1
ATOM 3956 C CA . ALA B 1 42 ? -3.348 -1.452 -23.891 1 97.75 42 ALA B CA 1
ATOM 3957 C C . ALA B 1 42 ? -2.004 -1.731 -24.547 1 97.75 42 ALA B C 1
ATOM 3959 O O . ALA B 1 42 ? -1.66 -1.103 -25.562 1 97.75 42 ALA B O 1
ATOM 3960 N N . TYR B 1 43 ? -1.272 -2.74 -24.047 1 98.56 43 TYR B N 1
ATOM 3961 C CA . TYR B 1 43 ? 0.089 -2.969 -24.516 1 98.56 43 TYR B CA 1
ATOM 3962 C C . TYR B 1 43 ? 0.244 -4.383 -25.078 1 98.56 43 TYR B C 1
ATOM 3964 O O . TYR B 1 43 ? 1.227 -4.688 -25.75 1 98.56 43 TYR B O 1
ATOM 3972 N N . VAL B 1 44 ? -0.671 -5.234 -24.75 1 98.75 44 VAL B N 1
ATOM 3973 C CA . VAL B 1 44 ? -0.554 -6.637 -25.125 1 98.75 44 VAL B CA 1
ATOM 3974 C C . VAL B 1 44 ? -1.794 -7.066 -25.906 1 98.75 44 VAL B C 1
ATOM 3976 O O . VAL B 1 44 ? -2.785 -7.504 -25.328 1 98.75 44 VAL B O 1
ATOM 3979 N N . PRO B 1 45 ? -1.735 -7.105 -27.188 1 98.19 45 PRO B N 1
ATOM 3980 C CA . PRO B 1 45 ? -2.904 -7.328 -28.047 1 98.19 45 PRO B CA 1
ATOM 3981 C C . PRO B 1 45 ? -3.588 -8.664 -27.766 1 98.19 45 PRO B C 1
ATOM 3983 O O . PRO B 1 45 ? -4.812 -8.766 -27.875 1 98.19 45 PRO B O 1
ATOM 3986 N N . GLU B 1 46 ? -2.846 -9.703 -27.484 1 98.44 46 GLU B N 1
ATOM 3987 C CA . GLU B 1 46 ? -3.43 -11.008 -27.188 1 98.44 46 GLU B CA 1
ATOM 3988 C C . GLU B 1 46 ? -4.391 -10.922 -26 1 98.44 46 GLU B C 1
ATOM 3990 O O . GLU B 1 46 ? -5.449 -11.555 -26.016 1 98.44 46 GLU B O 1
ATOM 3995 N N . LEU B 1 47 ? -4.008 -10.133 -25.031 1 98.44 47 LEU B N 1
ATOM 3996 C CA . LEU B 1 47 ? -4.832 -9.992 -23.844 1 98.44 47 LEU B CA 1
ATOM 3997 C C . LEU B 1 47 ? -6.027 -9.078 -24.109 1 98.44 47 LEU B C 1
ATOM 3999 O O . LEU B 1 47 ? -7.102 -9.281 -23.547 1 98.44 47 LEU B O 1
ATOM 4003 N N . LEU B 1 48 ? -5.82 -8.031 -24.922 1 97.44 48 LEU B N 1
ATOM 4004 C CA . LEU B 1 48 ? -6.938 -7.203 -25.344 1 97.44 48 LEU B CA 1
ATOM 4005 C C . LEU B 1 48 ? -7.988 -8.031 -26.062 1 97.44 48 LEU B C 1
ATOM 4007 O O . LEU B 1 48 ? -9.188 -7.895 -25.812 1 97.44 48 LEU B O 1
ATOM 4011 N N . GLU B 1 49 ? -7.512 -8.875 -26.969 1 97 49 GLU B N 1
ATOM 4012 C CA . GLU B 1 49 ? -8.422 -9.734 -27.719 1 97 49 GLU B CA 1
ATOM 4013 C C . GLU B 1 49 ? -9.18 -10.672 -26.781 1 97 49 GLU B C 1
ATOM 4015 O O . GLU B 1 49 ? -10.383 -10.891 -26.953 1 97 49 GLU B O 1
ATOM 4020 N N . ALA B 1 50 ? -8.469 -11.266 -25.859 1 95.31 50 ALA B N 1
ATOM 4021 C CA . ALA B 1 50 ? -9.117 -12.141 -24.875 1 95.31 50 ALA B CA 1
ATOM 4022 C C . ALA B 1 50 ? -10.188 -11.383 -24.094 1 95.31 50 ALA B C 1
ATOM 4024 O O . ALA B 1 50 ? -11.273 -11.906 -23.844 1 95.31 50 ALA B O 1
ATOM 4025 N N . ALA B 1 51 ? -9.891 -10.188 -23.656 1 93.62 51 ALA B N 1
ATOM 4026 C CA . ALA B 1 51 ? -10.828 -9.352 -22.922 1 93.62 51 ALA B CA 1
ATOM 4027 C C . ALA B 1 51 ? -12.07 -9.039 -23.75 1 93.62 51 ALA B C 1
ATOM 4029 O O . ALA B 1 51 ? -13.195 -9.062 -23.234 1 93.62 51 ALA B O 1
ATOM 4030 N N . GLU B 1 52 ? -11.875 -8.703 -25 1 93.44 52 GLU B N 1
ATOM 4031 C CA . GLU B 1 52 ? -12.984 -8.383 -25.891 1 93.44 52 GLU B CA 1
ATOM 4032 C C . GLU B 1 52 ? -13.883 -9.594 -26.125 1 93.44 52 GLU B C 1
ATOM 4034 O O . GLU B 1 52 ? -15.102 -9.469 -26.156 1 93.44 52 GLU B O 1
ATOM 4039 N N . LYS B 1 53 ? -13.25 -10.719 -26.266 1 89.88 53 LYS B N 1
ATOM 4040 C CA . LYS B 1 53 ? -14.023 -11.945 -26.422 1 89.88 53 LYS B CA 1
ATOM 4041 C C . LYS B 1 53 ? -14.898 -12.203 -25.203 1 89.88 53 LYS B C 1
ATOM 4043 O O . LYS B 1 53 ? -16.047 -12.648 -25.328 1 89.88 53 LYS B O 1
ATOM 4048 N N . PHE B 1 54 ? -14.344 -11.977 -24.125 1 87.31 54 PHE B N 1
ATOM 4049 C CA . PHE B 1 54 ? -15.094 -12.141 -22.875 1 87.31 54 PHE B CA 1
ATOM 4050 C C . PHE B 1 54 ? -16.266 -11.18 -22.828 1 87.31 54 PHE B C 1
ATOM 4052 O O . PHE B 1 54 ? -17.375 -11.555 -22.406 1 87.31 54 PHE B O 1
ATOM 4059 N N . ARG B 1 55 ? -16.094 -9.93 -23.125 1 84.31 55 ARG B N 1
ATOM 4060 C CA . ARG B 1 55 ? -17.125 -8.906 -23.078 1 84.31 55 ARG B CA 1
ATOM 4061 C C . ARG B 1 55 ? -18.297 -9.273 -23.969 1 84.31 55 ARG B C 1
ATOM 4063 O O . ARG B 1 55 ? -19.453 -8.922 -23.672 1 84.31 55 ARG B O 1
ATOM 4070 N N . HIS B 1 56 ? -18.062 -10.031 -24.969 1 85.94 56 HIS B N 1
ATOM 4071 C CA . HIS B 1 56 ? -19.109 -10.383 -25.938 1 85.94 56 HIS B CA 1
ATOM 4072 C C . HIS B 1 56 ? -19.797 -11.688 -25.547 1 85.94 56 HIS B C 1
ATOM 4074 O O . HIS B 1 56 ? -20.797 -12.062 -26.156 1 85.94 56 HIS B O 1
ATOM 4080 N N . ASN B 1 57 ? -19.234 -12.289 -24.547 1 83.5 57 ASN B N 1
ATOM 4081 C CA . ASN B 1 57 ? -19.812 -13.539 -24.078 1 83.5 57 ASN B CA 1
ATOM 4082 C C . ASN B 1 57 ? -20.594 -13.336 -22.781 1 83.5 57 ASN B C 1
ATOM 4084 O O . ASN B 1 57 ? -20.016 -13.375 -21.688 1 83.5 57 ASN B O 1
ATOM 4088 N N . LYS B 1 58 ? -21.891 -13.25 -22.812 1 76.06 58 LYS B N 1
ATOM 4089 C CA . LYS B 1 58 ? -22.75 -12.938 -21.688 1 76.06 58 LYS B CA 1
ATOM 4090 C C . LYS B 1 58 ? -22.688 -14.023 -20.609 1 76.06 58 LYS B C 1
ATOM 4092 O O . LYS B 1 58 ? -22.828 -13.734 -19.422 1 76.06 58 LYS B O 1
ATOM 4097 N N . THR B 1 59 ? -22.484 -15.312 -21 1 78.44 59 THR B N 1
ATOM 4098 C CA . THR B 1 59 ? -22.406 -16.422 -20.062 1 78.44 59 THR B CA 1
ATOM 4099 C C . THR B 1 59 ? -21.109 -16.375 -19.266 1 78.44 59 THR B C 1
ATOM 4101 O O . THR B 1 59 ? -21.047 -16.844 -18.125 1 78.44 59 THR B O 1
ATOM 4104 N N . ALA B 1 60 ? -20.109 -15.773 -19.844 1 82.25 60 ALA B N 1
ATOM 4105 C CA . ALA B 1 60 ? -18.781 -15.711 -19.25 1 82.25 60 ALA B CA 1
ATOM 4106 C C . ALA B 1 60 ? -18.734 -14.695 -18.109 1 82.25 60 ALA B C 1
ATOM 4108 O O . ALA B 1 60 ? -17.859 -14.758 -17.25 1 82.25 60 ALA B O 1
ATOM 4109 N N . ALA B 1 61 ? -19.734 -13.867 -18 1 81.5 61 ALA B N 1
ATOM 4110 C CA . ALA B 1 61 ? -19.734 -12.781 -17.016 1 81.5 61 ALA B CA 1
ATOM 4111 C C . ALA B 1 61 ? -19.75 -13.336 -15.594 1 81.5 61 ALA B C 1
ATOM 4113 O O . ALA B 1 61 ? -19.141 -12.758 -14.688 1 81.5 61 ALA B O 1
ATOM 4114 N N . ASN B 1 62 ? -20.297 -14.477 -15.398 1 88.31 62 ASN B N 1
ATOM 4115 C CA . ASN B 1 62 ? -20.406 -15.031 -14.055 1 88.31 62 ASN B CA 1
ATOM 4116 C C . ASN B 1 62 ? -19.484 -16.234 -13.859 1 88.31 62 ASN B C 1
ATOM 4118 O O . ASN B 1 62 ? -19.625 -16.984 -12.898 1 88.31 62 ASN B O 1
ATOM 4122 N N . ASP B 1 63 ? -18.531 -16.422 -14.766 1 94.38 63 ASP B N 1
ATOM 4123 C CA . ASP B 1 63 ? -17.594 -17.547 -14.695 1 94.38 63 ASP B CA 1
ATOM 4124 C C . ASP B 1 63 ? -16.234 -17.109 -14.18 1 94.38 63 ASP B C 1
ATOM 4126 O O . ASP B 1 63 ? -15.234 -17.172 -14.898 1 94.38 63 ASP B O 1
ATOM 4130 N N . GLN B 1 64 ? -16.141 -16.828 -12.906 1 94.12 64 GLN B N 1
ATOM 4131 C CA . GLN B 1 64 ? -14.93 -16.266 -12.328 1 94.12 64 GLN B CA 1
ATOM 4132 C C . GLN B 1 64 ? -13.914 -17.359 -11.984 1 94.12 64 GLN B C 1
ATOM 4134 O O . GLN B 1 64 ? -12.711 -17.094 -11.945 1 94.12 64 GLN B O 1
ATOM 4139 N N . ALA B 1 65 ? -14.367 -18.562 -11.773 1 96.44 65 ALA B N 1
ATOM 4140 C CA . ALA B 1 65 ? -13.492 -19.641 -11.32 1 96.44 65 ALA B CA 1
ATOM 4141 C C . ALA B 1 65 ? -12.734 -20.266 -12.492 1 96.44 65 ALA B C 1
ATOM 4143 O O . ALA B 1 65 ? -11.75 -20.984 -12.289 1 96.44 65 ALA B O 1
ATOM 4144 N N . ASN B 1 66 ? -13.227 -19.922 -13.781 1 95.69 66 ASN B N 1
ATOM 4145 C CA . ASN B 1 66 ? -12.648 -20.656 -14.906 1 95.69 66 ASN B CA 1
ATOM 4146 C C . ASN B 1 66 ? -12.008 -19.703 -15.914 1 95.69 66 ASN B C 1
ATOM 4148 O O . ASN B 1 66 ? -11.203 -20.125 -16.734 1 95.69 66 ASN B O 1
ATOM 4152 N N . LEU B 1 67 ? -12.414 -18.516 -15.852 1 94 67 LEU B N 1
ATOM 4153 C CA . LEU B 1 67 ? -11.953 -17.578 -16.875 1 94 67 LEU B CA 1
ATOM 4154 C C . LEU B 1 67 ? -11.336 -16.328 -16.234 1 94 67 LEU B C 1
ATOM 4156 O O . LEU B 1 67 ? -11.969 -15.672 -15.414 1 94 67 LEU B O 1
ATOM 4160 N N . MET B 1 68 ? -10.109 -16.062 -16.656 1 94.56 68 MET B N 1
ATOM 4161 C CA . MET B 1 68 ? -9.43 -14.852 -16.203 1 94.56 68 MET B CA 1
ATOM 4162 C C . MET B 1 68 ? -10.031 -13.609 -16.844 1 94.56 68 MET B C 1
ATOM 4164 O O . MET B 1 68 ? -10.281 -13.594 -18.047 1 94.56 68 MET B O 1
ATOM 4168 N N . ARG B 1 69 ? -10.289 -12.57 -16.047 1 93.69 69 ARG B N 1
ATOM 4169 C CA . ARG B 1 69 ? -10.805 -11.297 -16.547 1 93.69 69 ARG B CA 1
ATOM 4170 C C . ARG B 1 69 ? -9.664 -10.344 -16.891 1 93.69 69 ARG B C 1
ATOM 4172 O O . ARG B 1 69 ? -9.398 -9.398 -16.156 1 93.69 69 ARG B O 1
ATOM 4179 N N . TRP B 1 70 ? -9.172 -10.461 -18.078 1 96.44 70 TRP B N 1
ATOM 4180 C CA . TRP B 1 70 ? -7.98 -9.719 -18.484 1 96.44 70 TRP B CA 1
ATOM 4181 C C . TRP B 1 70 ? -8.297 -8.242 -18.656 1 96.44 70 TRP B C 1
ATOM 4183 O O . TRP B 1 70 ? -7.391 -7.402 -18.656 1 96.44 70 TRP B O 1
ATOM 4193 N N . ASP B 1 71 ? -9.57 -7.906 -18.844 1 94.06 71 ASP B N 1
ATOM 4194 C CA . ASP B 1 71 ? -9.977 -6.508 -18.938 1 94.06 71 ASP B CA 1
ATOM 4195 C C . ASP B 1 71 ? -9.82 -5.797 -17.594 1 94.06 71 ASP B C 1
ATOM 4197 O O . ASP B 1 71 ? -9.773 -4.566 -17.531 1 94.06 71 ASP B O 1
ATOM 4201 N N . GLU B 1 72 ? -9.703 -6.57 -16.5 1 95.12 72 GLU B N 1
ATOM 4202 C CA . GLU B 1 72 ? -9.617 -6.004 -15.164 1 95.12 72 GLU B CA 1
ATOM 4203 C C . GLU B 1 72 ? -8.164 -5.867 -14.719 1 95.12 72 GLU B C 1
ATOM 4205 O O . GLU B 1 72 ? -7.871 -5.195 -13.727 1 95.12 72 GLU B O 1
ATOM 4210 N N . VAL B 1 73 ? -7.211 -6.422 -15.414 1 98 73 VAL B N 1
ATOM 4211 C CA . VAL B 1 73 ? -5.828 -6.547 -14.961 1 98 73 VAL B CA 1
ATOM 4212 C C . VAL B 1 73 ? -5.031 -5.312 -15.375 1 98 73 VAL B C 1
ATOM 4214 O O . VAL B 1 73 ? -5.066 -4.91 -16.547 1 98 73 VAL B O 1
ATOM 4217 N N . THR B 1 74 ? -4.324 -4.711 -14.453 1 98.44 74 THR B N 1
ATOM 4218 C CA . THR B 1 74 ? -3.465 -3.57 -14.75 1 98.44 74 THR B CA 1
ATOM 4219 C C . THR B 1 74 ? -2 -3.994 -14.781 1 98.44 74 THR B C 1
ATOM 4221 O O . THR B 1 74 ? -1.649 -5.074 -14.297 1 98.44 74 THR B O 1
ATOM 4224 N N . VAL B 1 75 ? -1.133 -3.119 -15.367 1 98.75 75 VAL B N 1
ATOM 4225 C CA . VAL B 1 75 ? 0.309 -3.342 -15.414 1 98.75 75 VAL B CA 1
ATOM 4226 C C . VAL B 1 75 ? 0.86 -3.422 -13.992 1 98.75 75 VAL B C 1
ATOM 4228 O O . VAL B 1 75 ? 1.68 -4.289 -13.68 1 98.75 75 VAL B O 1
ATOM 4231 N N . GLY B 1 76 ? 0.345 -2.562 -13.109 1 98.62 76 GLY B N 1
ATOM 4232 C CA . GLY B 1 76 ? 0.799 -2.555 -11.734 1 98.62 76 GLY B CA 1
ATOM 4233 C C . GLY B 1 76 ? 0.45 -3.826 -10.984 1 98.62 76 GLY B C 1
ATOM 4234 O O . GLY B 1 76 ? 1.211 -4.273 -10.117 1 98.62 76 GLY B O 1
ATOM 4235 N N . GLU B 1 77 ? -0.695 -4.383 -11.289 1 98.69 77 GLU B N 1
ATOM 4236 C CA . GLU B 1 77 ? -1.101 -5.625 -10.641 1 98.69 77 GLU B CA 1
ATOM 4237 C C . GLU B 1 77 ? -0.214 -6.789 -11.07 1 98.69 77 GLU B C 1
ATOM 4239 O O . GLU B 1 77 ? 0.061 -7.695 -10.281 1 98.69 77 GLU B O 1
ATOM 4244 N N . LEU B 1 78 ? 0.241 -6.777 -12.328 1 98.88 78 LEU B N 1
ATOM 4245 C CA . LEU B 1 78 ? 1.232 -7.762 -12.75 1 98.88 78 LEU B CA 1
ATOM 4246 C C . LEU B 1 78 ? 2.551 -7.559 -12.008 1 98.88 78 LEU B C 1
ATOM 4248 O O . LEU B 1 78 ? 3.117 -8.508 -11.469 1 98.88 78 LEU B O 1
ATOM 4252 N N . ALA B 1 79 ? 2.984 -6.34 -11.859 1 98.88 79 ALA B N 1
ATOM 4253 C CA . ALA B 1 79 ? 4.285 -6.004 -11.289 1 98.88 79 ALA B CA 1
ATOM 4254 C C . ALA B 1 79 ? 4.328 -6.312 -9.797 1 98.88 79 ALA B C 1
ATOM 4256 O O . ALA B 1 79 ? 5.406 -6.48 -9.219 1 98.88 79 ALA B O 1
ATOM 4257 N N . SER B 1 80 ? 3.17 -6.414 -9.156 1 98.62 80 SER B N 1
ATOM 4258 C CA . SER B 1 80 ? 3.109 -6.547 -7.703 1 98.62 80 SER B CA 1
ATOM 4259 C C . SER B 1 80 ? 2.512 -7.887 -7.289 1 98.62 80 SER B C 1
ATOM 4261 O O . SER B 1 80 ? 2.115 -8.07 -6.137 1 98.62 80 SER B O 1
ATOM 4263 N N . HIS B 1 81 ? 2.312 -8.773 -8.227 1 98.5 81 HIS B N 1
ATOM 4264 C CA . HIS B 1 81 ? 1.776 -10.102 -7.953 1 98.5 81 HIS B CA 1
ATOM 4265 C C . HIS B 1 81 ? 0.349 -10.023 -7.422 1 98.5 81 HIS B C 1
ATOM 4267 O O . HIS B 1 81 ? -0.062 -10.852 -6.609 1 98.5 81 HIS B O 1
ATOM 4273 N N . MET B 1 82 ? -0.364 -8.984 -7.859 1 98.38 82 MET B N 1
ATOM 4274 C CA . MET B 1 82 ? -1.732 -8.781 -7.391 1 98.38 82 MET B CA 1
ATOM 4275 C C . MET B 1 82 ? -2.74 -9.156 -8.469 1 98.38 82 MET B C 1
ATOM 4277 O O . MET B 1 82 ? -3.945 -8.961 -8.297 1 98.38 82 MET B O 1
ATOM 4281 N N . ALA B 1 83 ? -2.307 -9.719 -9.578 1 98.38 83 ALA B N 1
ATOM 4282 C CA . ALA B 1 83 ? -3.184 -9.914 -10.727 1 98.38 83 ALA B CA 1
ATOM 4283 C C . ALA B 1 83 ? -4.039 -11.164 -10.562 1 98.38 83 ALA B C 1
ATOM 4285 O O . ALA B 1 83 ? -5.086 -11.297 -11.195 1 98.38 83 ALA B O 1
ATOM 4286 N N . GLY B 1 84 ? -3.607 -12.117 -9.75 1 97.94 84 GLY B N 1
ATOM 4287 C CA . GLY B 1 84 ? -4.34 -13.367 -9.586 1 97.94 84 GLY B CA 1
ATOM 4288 C C . GLY B 1 84 ? -4.203 -14.297 -10.773 1 97.94 84 GLY B C 1
ATOM 4289 O O . GLY B 1 84 ? -5.07 -15.141 -11.016 1 97.94 84 GLY B O 1
ATOM 4290 N N . VAL B 1 85 ? -3.135 -14.18 -11.555 1 97.44 85 VAL B N 1
ATOM 4291 C CA . VAL B 1 85 ? -2.889 -14.984 -12.75 1 97.44 85 VAL B CA 1
ATOM 4292 C C . VAL B 1 85 ? -2.029 -16.203 -12.391 1 97.44 85 VAL B C 1
ATOM 4294 O O . VAL B 1 85 ? -1.424 -16.234 -11.312 1 97.44 85 VAL B O 1
ATOM 4297 N N . THR B 1 86 ? -1.972 -17.141 -13.242 1 97.31 86 THR B N 1
ATOM 4298 C CA . THR B 1 86 ? -1.244 -18.391 -13.016 1 97.31 86 THR B CA 1
ATOM 4299 C C . THR B 1 86 ? 0.237 -18.109 -12.766 1 97.31 86 THR B C 1
ATOM 4301 O O . THR B 1 86 ? 0.767 -17.094 -13.219 1 97.31 86 THR B O 1
ATOM 4304 N N . ARG B 1 87 ? 0.837 -19.016 -12.094 1 96.88 87 ARG B N 1
ATOM 4305 C CA . ARG B 1 87 ? 2.244 -18.922 -11.719 1 96.88 87 ARG B CA 1
ATOM 4306 C C . ARG B 1 87 ? 3.143 -18.938 -12.953 1 96.88 87 ARG B C 1
ATOM 4308 O O . ARG B 1 87 ? 4.078 -18.156 -13.055 1 96.88 87 ARG B O 1
ATOM 4315 N N . ASP B 1 88 ? 2.93 -19.906 -13.844 1 96.12 88 ASP B N 1
ATOM 4316 C CA . ASP B 1 88 ? 3.744 -20.156 -15.023 1 96.12 88 ASP B CA 1
ATOM 4317 C C . ASP B 1 88 ? 2.939 -20.875 -16.109 1 96.12 88 ASP B C 1
ATOM 4319 O O . ASP B 1 88 ? 1.847 -21.391 -15.836 1 96.12 88 ASP B O 1
ATOM 4323 N N . TYR B 1 89 ? 3.443 -20.828 -17.328 1 96.62 89 TYR B N 1
ATOM 4324 C CA . TYR B 1 89 ? 2.988 -21.75 -18.359 1 96.62 89 TYR B CA 1
ATOM 4325 C C . TYR B 1 89 ? 4.16 -22.516 -18.969 1 96.62 89 TYR B C 1
ATOM 4327 O O . TYR B 1 89 ? 5.137 -21.906 -19.422 1 96.62 89 TYR B O 1
ATOM 4335 N N . GLY B 1 90 ? 4.031 -23.734 -18.953 1 94.69 90 GLY B N 1
ATOM 4336 C CA . GLY B 1 90 ? 4.98 -24.625 -19.594 1 94.69 90 GLY B CA 1
ATOM 4337 C C . GLY B 1 90 ? 6.219 -24.891 -18.766 1 94.69 90 GLY B C 1
ATOM 4338 O O . GLY B 1 90 ? 6.633 -26.047 -18.609 1 94.69 90 GLY B O 1
ATOM 4339 N N . PHE B 1 91 ? 6.754 -23.859 -18.203 1 89.25 91 PHE B N 1
ATOM 4340 C CA . PHE B 1 91 ? 8 -23.969 -17.453 1 89.25 91 PHE B CA 1
ATOM 4341 C C . PHE B 1 91 ? 7.793 -24.797 -16.188 1 89.25 91 PHE B C 1
ATOM 4343 O O . PHE B 1 91 ? 6.941 -24.469 -15.359 1 89.25 91 PHE B O 1
ATOM 4350 N N . MET B 1 92 ? 8.484 -25.922 -16.016 1 86 92 MET B N 1
ATOM 4351 C CA . MET B 1 92 ? 8.508 -26.812 -14.852 1 86 92 MET B CA 1
ATOM 4352 C C . MET B 1 92 ? 7.145 -27.438 -14.625 1 86 92 MET B C 1
ATOM 4354 O O . MET B 1 92 ? 6.793 -27.781 -13.492 1 86 92 MET B O 1
ATOM 4358 N N . ASP B 1 93 ? 6.324 -27.484 -15.648 1 95.62 93 ASP B N 1
ATOM 4359 C CA . ASP B 1 93 ? 5.078 -28.234 -15.57 1 95.62 93 ASP B CA 1
ATOM 4360 C C . ASP B 1 93 ? 5.352 -29.734 -15.398 1 95.62 93 ASP B C 1
ATOM 4362 O O . ASP B 1 93 ? 6.117 -30.328 -16.156 1 95.62 93 ASP B O 1
ATOM 4366 N N . THR B 1 94 ? 4.695 -30.375 -14.469 1 96 94 THR B N 1
ATOM 4367 C CA . THR B 1 94 ? 4.969 -31.766 -14.133 1 96 94 THR B CA 1
ATOM 4368 C C . THR B 1 94 ? 4.355 -32.688 -15.172 1 96 94 THR B C 1
ATOM 4370 O O . THR B 1 94 ? 4.586 -33.906 -15.141 1 96 94 THR B O 1
ATOM 4373 N N . ALA B 1 95 ? 3.654 -32.156 -16.125 1 96.94 95 ALA B N 1
ATOM 4374 C CA . ALA B 1 95 ? 3.146 -32.938 -17.25 1 96.94 95 ALA B CA 1
ATOM 4375 C C . ALA B 1 95 ? 4.289 -33.562 -18.031 1 96.94 95 ALA B C 1
ATOM 4377 O O . ALA B 1 95 ? 4.082 -34.531 -18.75 1 96.94 95 ALA B O 1
ATOM 4378 N N . PHE B 1 96 ? 5.453 -33.062 -17.891 1 96.06 96 PHE B N 1
ATOM 4379 C CA . PHE B 1 96 ? 6.609 -33.562 -18.609 1 96.06 96 PHE B CA 1
ATOM 4380 C C . PHE B 1 96 ? 7.238 -34.75 -17.875 1 96.06 96 PHE B C 1
ATOM 4382 O O . PHE B 1 96 ? 8.219 -35.312 -18.344 1 96.06 96 PHE B O 1
ATOM 4389 N N . GLU B 1 97 ? 6.715 -35.094 -16.766 1 95.5 97 GLU B N 1
ATOM 4390 C CA . GLU B 1 97 ? 7.066 -36.312 -16.031 1 95.5 97 GLU B CA 1
ATOM 4391 C C . GLU B 1 97 ? 5.855 -37.219 -15.852 1 95.5 97 GLU B C 1
ATOM 4393 O O . GLU B 1 97 ? 5.504 -37.594 -14.727 1 95.5 97 GLU B O 1
ATOM 4398 N N . PRO B 1 98 ? 5.34 -37.719 -16.938 1 95.62 98 PRO B N 1
ATOM 4399 C CA . PRO B 1 98 ? 4.055 -38.406 -16.875 1 95.62 98 PRO B CA 1
ATOM 4400 C C . PRO B 1 98 ? 4.117 -39.688 -16.062 1 95.62 98 PRO B C 1
ATOM 4402 O O . PRO B 1 98 ? 3.18 -40 -15.312 1 95.62 98 PRO B O 1
ATOM 4405 N N . GLU B 1 99 ? 5.188 -40.469 -16.156 1 97.12 99 GLU B N 1
ATOM 4406 C CA . GLU B 1 99 ? 5.281 -41.719 -15.422 1 97.12 99 GLU B CA 1
ATOM 4407 C C . GLU B 1 99 ? 5.301 -41.469 -13.914 1 97.12 99 GLU B C 1
ATOM 4409 O O . GLU B 1 99 ? 4.617 -42.156 -13.156 1 97.12 99 GLU B O 1
ATOM 4414 N N . LEU B 1 100 ? 6.086 -40.5 -13.586 1 95.94 100 LEU B N 1
ATOM 4415 C CA . LEU B 1 100 ? 6.164 -40.125 -12.172 1 95.94 100 LEU B CA 1
ATOM 4416 C C . LEU B 1 100 ? 4.805 -39.688 -11.648 1 95.94 100 LEU B C 1
ATOM 4418 O O . LEU B 1 100 ? 4.395 -40.062 -10.547 1 95.94 100 LEU B O 1
ATOM 4422 N N . MET B 1 101 ? 4.098 -38.906 -12.461 1 96.94 101 MET B N 1
ATOM 4423 C CA . MET B 1 101 ? 2.824 -38.344 -12.016 1 96.94 101 MET B CA 1
ATOM 4424 C C . MET B 1 101 ? 1.737 -39.406 -11.984 1 96.94 101 MET B C 1
ATOM 4426 O O . MET B 1 101 ? 0.903 -39.406 -11.07 1 96.94 101 MET B O 1
ATOM 4430 N N . GLN B 1 102 ? 1.788 -40.281 -12.922 1 97 102 GLN B N 1
ATOM 4431 C CA . GLN B 1 102 ? 0.83 -41.406 -12.906 1 97 102 GLN B CA 1
ATOM 4432 C C . GLN B 1 102 ? 1.076 -42.312 -11.719 1 97 102 GLN B C 1
ATOM 4434 O O . GLN B 1 102 ? 0.13 -42.781 -11.078 1 97 102 GLN B O 1
ATOM 4439 N N . ALA B 1 103 ? 2.311 -42.5 -11.422 1 96.94 103 ALA B N 1
ATOM 4440 C CA . ALA B 1 103 ? 2.662 -43.312 -10.25 1 96.94 103 ALA B CA 1
ATOM 4441 C C . ALA B 1 103 ? 2.203 -42.625 -8.961 1 96.94 103 ALA B C 1
ATOM 4443 O O . ALA B 1 103 ? 1.908 -43.312 -7.969 1 96.94 103 ALA B O 1
ATOM 4444 N N . ALA B 1 104 ? 2.113 -41.406 -9.039 1 96.38 104 ALA B N 1
ATOM 4445 C CA . ALA B 1 104 ? 1.718 -40.625 -7.867 1 96.38 104 ALA B CA 1
ATOM 4446 C C . ALA B 1 104 ? 0.198 -40.5 -7.77 1 96.38 104 ALA B C 1
ATOM 4448 O O . ALA B 1 104 ? -0.331 -40.031 -6.77 1 96.38 104 ALA B O 1
ATOM 4449 N N . GLY B 1 105 ? -0.539 -40.938 -8.758 1 96.5 105 GLY B N 1
ATOM 4450 C CA . GLY B 1 105 ? -1.989 -41 -8.672 1 96.5 105 GLY B CA 1
ATOM 4451 C C . GLY B 1 105 ? -2.676 -40 -9.609 1 96.5 105 GLY B C 1
ATOM 4452 O O . GLY B 1 105 ? -3.898 -39.844 -9.562 1 96.5 105 GLY B O 1
ATOM 4453 N N . PHE B 1 106 ? -1.915 -39.344 -10.461 1 97.5 106 PHE B N 1
ATOM 4454 C CA . PHE B 1 106 ? -2.518 -38.438 -11.422 1 97.5 106 PHE B CA 1
ATOM 4455 C C . PHE B 1 106 ? -2.879 -39.156 -12.711 1 97.5 106 PHE B C 1
ATOM 4457 O O . PHE B 1 106 ? -2.271 -40.156 -13.047 1 97.5 106 PHE B O 1
ATOM 4464 N N . PRO B 1 107 ? -3.855 -38.656 -13.375 1 96.88 107 PRO B N 1
ATOM 4465 C CA . PRO B 1 107 ? -4.273 -39.344 -14.609 1 96.88 107 PRO B CA 1
ATOM 4466 C C . PRO B 1 107 ? -3.312 -39.094 -15.773 1 96.88 107 PRO B C 1
ATOM 4468 O O . PRO B 1 107 ? -2.555 -38.125 -15.758 1 96.88 107 PRO B O 1
ATOM 4471 N N . LYS B 1 108 ? -3.381 -40 -16.656 1 97.12 108 LYS B N 1
ATOM 4472 C CA . LYS B 1 108 ? -2.705 -39.688 -17.906 1 97.12 108 LYS B CA 1
ATOM 4473 C C . LYS B 1 108 ? -3.34 -38.5 -18.609 1 97.12 108 LYS B C 1
ATOM 4475 O O . LYS B 1 108 ? -4.566 -38.406 -18.719 1 97.12 108 LYS B O 1
ATOM 4480 N N . LEU B 1 109 ? -2.512 -37.562 -18.953 1 97.31 109 LEU B N 1
ATOM 4481 C CA . LEU B 1 109 ? -3.014 -36.375 -19.625 1 97.31 109 LEU B CA 1
ATOM 4482 C C . LEU B 1 109 ? -3.268 -36.656 -21.109 1 97.31 109 LEU B C 1
ATOM 4484 O O . LEU B 1 109 ? -2.609 -37.531 -21.703 1 97.31 109 LEU B O 1
ATOM 4488 N N . ARG B 1 110 ? -4.461 -36.094 -21.766 1 93.19 110 ARG B N 1
ATOM 4489 C CA . ARG B 1 110 ? -4.609 -36.062 -23.219 1 93.19 110 ARG B CA 1
ATOM 4490 C C . ARG B 1 110 ? -3.51 -35.219 -23.859 1 93.19 110 ARG B C 1
ATOM 4492 O O . ARG B 1 110 ? -2.994 -34.281 -23.234 1 93.19 110 ARG B O 1
ATOM 4499 N N . ASP B 1 111 ? -3.098 -35.406 -24.906 1 95.25 111 ASP B N 1
ATOM 4500 C CA . ASP B 1 111 ? -2.029 -34.688 -25.609 1 95.25 111 ASP B CA 1
ATOM 4501 C C . ASP B 1 111 ? -2.262 -33.188 -25.609 1 95.25 111 ASP B C 1
ATOM 4503 O O . ASP B 1 111 ? -1.324 -32.406 -25.406 1 95.25 111 ASP B O 1
ATOM 4507 N N . GLN B 1 112 ? -3.424 -32.812 -25.781 1 93.69 112 GLN B N 1
ATOM 4508 C CA . GLN B 1 112 ? -3.758 -31.391 -25.875 1 93.69 112 GLN B CA 1
ATOM 4509 C C . GLN B 1 112 ? -3.588 -30.703 -24.516 1 93.69 112 GLN B C 1
ATOM 4511 O O . GLN B 1 112 ? -3.559 -29.469 -24.438 1 93.69 112 GLN B O 1
ATOM 4516 N N . ASP B 1 113 ? -3.525 -31.484 -23.5 1 95.31 113 ASP B N 1
ATOM 4517 C CA . ASP B 1 113 ? -3.4 -30.922 -22.156 1 95.31 113 ASP B CA 1
ATOM 4518 C C . ASP B 1 113 ? -1.933 -30.75 -21.766 1 95.31 113 ASP B C 1
ATOM 4520 O O . ASP B 1 113 ? -1.623 -30.109 -20.766 1 95.31 113 ASP B O 1
ATOM 4524 N N . VAL B 1 114 ? -0.995 -31.328 -22.469 1 96.44 114 VAL B N 1
ATOM 4525 C CA . VAL B 1 114 ? 0.44 -31.188 -22.25 1 96.44 114 VAL B CA 1
ATOM 4526 C C . VAL B 1 114 ? 0.952 -29.938 -22.969 1 96.44 114 VAL B C 1
ATOM 4528 O O . VAL B 1 114 ? 0.766 -29.812 -24.188 1 96.44 114 VAL B O 1
ATOM 4531 N N . PRO B 1 115 ? 1.476 -29.031 -22.25 1 97.25 115 PRO B N 1
ATOM 4532 C CA . PRO B 1 115 ? 2.021 -27.859 -22.953 1 97.25 115 PRO B CA 1
ATOM 4533 C C . PRO B 1 115 ? 2.982 -28.25 -24.078 1 97.25 115 PRO B C 1
ATOM 4535 O O . PRO B 1 115 ? 3.771 -29.188 -23.922 1 97.25 115 PRO B O 1
ATOM 4538 N N . PRO B 1 116 ? 2.955 -27.609 -25.219 1 95.75 116 PRO B N 1
ATOM 4539 C CA . PRO B 1 116 ? 3.836 -27.938 -26.344 1 95.75 116 PRO B CA 1
ATOM 4540 C C . PRO B 1 116 ? 5.262 -27.438 -26.141 1 95.75 116 PRO B C 1
ATOM 4542 O O . PRO B 1 116 ? 6.137 -27.688 -26.969 1 95.75 116 PRO B O 1
ATOM 4545 N N . CYS B 1 117 ? 5.516 -26.703 -25.094 1 95.12 117 CYS B N 1
ATOM 4546 C CA . CYS B 1 117 ? 6.797 -26.109 -24.766 1 95.12 117 CYS B CA 1
ATOM 4547 C C . CYS B 1 117 ? 7.059 -26.188 -23.266 1 95.12 117 CYS B C 1
ATOM 4549 O O . CYS B 1 117 ? 6.172 -26.562 -22.484 1 95.12 117 CYS B O 1
ATOM 4551 N N . GLY B 1 118 ? 8.336 -25.906 -22.812 1 92.12 118 GLY B N 1
ATOM 4552 C CA . GLY B 1 118 ? 8.672 -25.859 -21.406 1 92.12 118 GLY B CA 1
ATOM 4553 C C . GLY B 1 118 ? 9.609 -26.984 -20.984 1 92.12 118 GLY B C 1
ATOM 4554 O O . GLY B 1 118 ? 10.391 -26.828 -20.047 1 92.12 118 GLY B O 1
ATOM 4555 N N . GLU B 1 119 ? 9.539 -28.156 -21.688 1 86.12 119 GLU B N 1
ATOM 4556 C CA . GLU B 1 119 ? 10.391 -29.281 -21.344 1 86.12 119 GLU B CA 1
ATOM 4557 C C . GLU B 1 119 ? 11.742 -29.188 -22.031 1 86.12 119 GLU B C 1
ATOM 4559 O O . GLU B 1 119 ? 12.789 -29.281 -21.391 1 86.12 119 GLU B O 1
ATOM 4564 N N . THR B 1 120 ? 11.672 -29.016 -23.328 1 84.31 120 THR B N 1
ATOM 4565 C CA . THR B 1 120 ? 12.898 -29.047 -24.109 1 84.31 120 THR B CA 1
ATOM 4566 C C . THR B 1 120 ? 13.281 -27.641 -24.562 1 84.31 120 THR B C 1
ATOM 4568 O O . THR B 1 120 ? 14.453 -27.359 -24.844 1 84.31 120 THR B O 1
ATOM 4571 N N . LYS B 1 121 ? 12.242 -26.828 -24.625 1 88.19 121 LYS B N 1
ATOM 4572 C CA . LYS B 1 121 ? 12.461 -25.453 -25.078 1 88.19 121 LYS B CA 1
ATOM 4573 C C . LYS B 1 121 ? 11.5 -24.5 -24.391 1 88.19 121 LYS B C 1
ATOM 4575 O O . LYS B 1 121 ? 10.359 -24.844 -24.094 1 88.19 121 LYS B O 1
ATOM 4580 N N . ALA B 1 122 ? 11.977 -23.312 -24.203 1 91.81 122 ALA B N 1
ATOM 4581 C CA . ALA B 1 122 ? 11.117 -22.25 -23.656 1 91.81 122 ALA B CA 1
ATOM 4582 C C . ALA B 1 122 ? 9.953 -21.953 -24.594 1 91.81 122 ALA B C 1
ATOM 4584 O O . ALA B 1 122 ? 10.086 -22.094 -25.812 1 91.81 122 ALA B O 1
ATOM 4585 N N . CYS B 1 123 ? 8.836 -21.578 -24.016 1 95.06 123 CYS B N 1
ATOM 4586 C CA . CYS B 1 123 ? 7.68 -21.234 -24.828 1 95.06 123 CYS B CA 1
ATOM 4587 C C . CYS B 1 123 ? 7.934 -19.938 -25.609 1 95.06 123 CYS B C 1
ATOM 4589 O O . CYS B 1 123 ? 8.453 -18.969 -25.062 1 95.06 123 CYS B O 1
ATOM 4591 N N . ASN B 1 124 ? 7.609 -19.969 -26.875 1 95 124 ASN B N 1
ATOM 4592 C CA . ASN B 1 124 ? 7.547 -18.703 -27.594 1 95 124 ASN B CA 1
ATOM 4593 C C . ASN B 1 124 ? 6.262 -17.938 -27.266 1 95 124 ASN B C 1
ATOM 4595 O O . ASN B 1 124 ? 5.414 -18.438 -26.531 1 95 124 ASN B O 1
ATOM 4599 N N . ARG B 1 125 ? 6.203 -16.766 -27.781 1 97.75 125 ARG B N 1
ATOM 4600 C CA . ARG B 1 125 ? 5.09 -15.883 -27.469 1 97.75 125 ARG B CA 1
ATOM 4601 C C . ARG B 1 125 ? 3.756 -16.531 -27.828 1 97.75 125 ARG B C 1
ATOM 4603 O O . ARG B 1 125 ? 2.809 -16.484 -27.031 1 97.75 125 ARG B O 1
ATOM 4610 N N . LYS B 1 126 ? 3.617 -17.141 -28.984 1 97.75 126 LYS B N 1
ATOM 4611 C CA . LYS B 1 126 ? 2.375 -17.75 -29.438 1 97.75 126 LYS B CA 1
ATOM 4612 C C . LYS B 1 126 ? 1.954 -18.891 -28.516 1 97.75 126 LYS B C 1
ATOM 4614 O O . LYS B 1 126 ? 0.811 -18.938 -28.062 1 97.75 126 LYS B O 1
ATOM 4619 N N . ASP B 1 127 ? 2.871 -19.859 -28.25 1 96.81 127 ASP B N 1
ATOM 4620 C CA . ASP B 1 127 ? 2.572 -20.984 -27.375 1 96.81 127 ASP B CA 1
ATOM 4621 C C . ASP B 1 127 ? 2.201 -20.5 -25.969 1 96.81 127 ASP B C 1
ATOM 4623 O O . ASP B 1 127 ? 1.283 -21.031 -25.344 1 96.81 127 ASP B O 1
ATOM 4627 N N . PHE B 1 128 ? 2.928 -19.5 -25.547 1 98 128 PHE B N 1
ATOM 4628 C CA . PHE B 1 128 ? 2.693 -18.938 -24.219 1 98 128 PHE B CA 1
ATOM 4629 C C . PHE B 1 128 ? 1.26 -18.438 -24.094 1 98 128 PHE B C 1
ATOM 4631 O O . PHE B 1 128 ? 0.535 -18.844 -23.188 1 98 128 PHE B O 1
ATOM 4638 N N . PHE B 1 129 ? 0.772 -17.562 -25.016 1 98.31 129 PHE B N 1
ATOM 4639 C CA . PHE B 1 129 ? -0.552 -16.969 -24.891 1 98.31 129 PHE B CA 1
ATOM 4640 C C . PHE B 1 129 ? -1.64 -18 -25.141 1 98.31 129 PHE B C 1
ATOM 4642 O O . PHE B 1 129 ? -2.711 -17.953 -24.531 1 98.31 129 PHE B O 1
ATOM 4649 N N . GLU B 1 130 ? -1.401 -19 -26.016 1 96.62 130 GLU B N 1
ATOM 4650 C CA . GLU B 1 130 ? -2.379 -20.062 -26.234 1 96.62 130 GLU B CA 1
ATOM 4651 C C . GLU B 1 130 ? -2.639 -20.844 -24.953 1 96.62 130 GLU B C 1
ATOM 4653 O O . GLU B 1 130 ? -3.779 -21.219 -24.656 1 96.62 130 GLU B O 1
ATOM 4658 N N . GLY B 1 131 ? -1.571 -21.094 -24.266 1 96.81 131 GLY B N 1
ATOM 4659 C CA . GLY B 1 131 ? -1.693 -21.797 -23 1 96.81 131 GLY B CA 1
ATOM 4660 C C . GLY B 1 131 ? -2.209 -20.922 -21.875 1 96.81 131 GLY B C 1
ATOM 4661 O O . GLY B 1 131 ? -3.123 -21.312 -21.141 1 96.81 131 GLY B O 1
ATOM 4662 N N . LEU B 1 132 ? -1.644 -19.719 -21.734 1 97.38 132 LEU B N 1
ATOM 4663 C CA . LEU B 1 132 ? -1.991 -18.781 -20.672 1 97.38 132 LEU B CA 1
ATOM 4664 C C . LEU B 1 132 ? -3.49 -18.5 -20.672 1 97.38 132 LEU B C 1
ATOM 4666 O O . LEU B 1 132 ? -4.109 -18.453 -19.594 1 97.38 132 LEU B O 1
ATOM 4670 N N . LEU B 1 133 ? -4.074 -18.297 -21.797 1 96.94 133 LEU B N 1
ATOM 4671 C CA . LEU B 1 133 ? -5.469 -17.891 -21.922 1 96.94 133 LEU B CA 1
ATOM 4672 C C . LEU B 1 133 ? -6.406 -19.031 -21.594 1 96.94 133 LEU B C 1
ATOM 4674 O O . LEU B 1 133 ? -7.605 -18.828 -21.391 1 96.94 133 LEU B O 1
ATOM 4678 N N . LYS B 1 134 ? -5.848 -20.266 -21.438 1 95.75 134 LYS B N 1
ATOM 4679 C CA . LYS B 1 134 ? -6.637 -21.422 -21.031 1 95.75 134 LYS B CA 1
ATOM 4680 C C . LYS B 1 134 ? -6.469 -21.719 -19.547 1 95.75 134 LYS B C 1
ATOM 4682 O O . LYS B 1 134 ? -7.156 -22.578 -19 1 95.75 134 LYS B O 1
ATOM 4687 N N . SER B 1 135 ? -5.562 -21 -18.922 1 96.69 135 SER B N 1
ATOM 4688 C CA . SER B 1 135 ? -5.309 -21.219 -17.516 1 96.69 135 SER B CA 1
ATOM 4689 C C . SER B 1 135 ? -6.438 -20.656 -16.656 1 96.69 135 SER B C 1
ATOM 4691 O O . SER B 1 135 ? -7.062 -19.672 -17.016 1 96.69 135 SER B O 1
ATOM 4693 N N . HIS B 1 136 ? -6.707 -21.281 -15.477 1 97 136 HIS B N 1
ATOM 4694 C CA . HIS B 1 136 ? -7.672 -20.797 -14.5 1 97 136 HIS B CA 1
ATOM 4695 C C . HIS B 1 136 ? -7.09 -19.656 -13.68 1 97 136 HIS B C 1
ATOM 4697 O O . HIS B 1 136 ? -5.906 -19.656 -13.344 1 97 136 HIS B O 1
ATOM 4703 N N . PRO B 1 137 ? -7.945 -18.609 -13.359 1 97.69 137 PRO B N 1
ATOM 4704 C CA . PRO B 1 137 ? -7.484 -17.625 -12.391 1 97.69 137 PRO B CA 1
ATOM 4705 C C . PRO B 1 137 ? -7.195 -18.234 -11.016 1 97.69 137 PRO B C 1
ATOM 4707 O O . PRO B 1 137 ? -7.824 -19.219 -10.633 1 97.69 137 PRO B O 1
ATOM 4710 N N . VAL B 1 138 ? -6.266 -17.672 -10.266 1 98.25 138 VAL B N 1
ATOM 4711 C CA . VAL B 1 138 ? -5.883 -18.203 -8.961 1 98.25 138 VAL B CA 1
ATOM 4712 C C . VAL B 1 138 ? -6.695 -17.516 -7.863 1 98.25 138 VAL B C 1
ATOM 4714 O O . VAL B 1 138 ? -7.238 -18.172 -6.977 1 98.25 138 VAL B O 1
ATOM 4717 N N . VAL B 1 139 ? -6.77 -16.234 -7.844 1 97.62 139 VAL B N 1
ATOM 4718 C CA . VAL B 1 139 ? -7.57 -15.375 -6.98 1 97.62 139 VAL B CA 1
ATOM 4719 C C . VAL B 1 139 ? -8.094 -14.18 -7.777 1 97.62 139 VAL B C 1
ATOM 4721 O O . VAL B 1 139 ? -7.652 -13.938 -8.898 1 97.62 139 VAL B O 1
ATOM 4724 N N . PRO B 1 140 ? -9.117 -13.477 -7.215 1 97 140 PRO B N 1
ATOM 4725 C CA . PRO B 1 140 ? -9.57 -12.281 -7.93 1 97 140 PRO B CA 1
ATOM 4726 C C . PRO B 1 140 ? -8.461 -11.234 -8.078 1 97 140 PRO B C 1
ATOM 4728 O O . PRO B 1 140 ? -7.648 -11.055 -7.172 1 97 140 PRO B O 1
ATOM 4731 N N . THR B 1 141 ? -8.469 -10.562 -9.273 1 97.06 141 THR B N 1
ATOM 4732 C CA . THR B 1 141 ? -7.547 -9.453 -9.461 1 97.06 141 THR B CA 1
ATOM 4733 C C . THR B 1 141 ? -7.699 -8.422 -8.344 1 97.06 141 THR B C 1
ATOM 4735 O O . THR B 1 141 ? -8.82 -8.109 -7.934 1 97.06 141 THR B O 1
ATOM 4738 N N . GLY B 1 142 ? -6.551 -7.949 -7.816 1 96.5 142 GLY B N 1
ATOM 4739 C CA . GLY B 1 142 ? -6.562 -6.957 -6.754 1 96.5 142 GLY B CA 1
ATOM 4740 C C . GLY B 1 142 ? -6.883 -7.543 -5.391 1 96.5 142 GLY B C 1
ATOM 4741 O O . GLY B 1 142 ? -7.02 -6.809 -4.41 1 96.5 142 GLY B O 1
ATOM 4742 N N . GLY B 1 143 ? -7.043 -8.867 -5.246 1 94.94 143 GLY B N 1
ATOM 4743 C CA . GLY B 1 143 ? -7.422 -9.508 -3.998 1 94.94 143 GLY B CA 1
ATOM 4744 C C . GLY B 1 143 ? -6.258 -9.695 -3.045 1 94.94 143 GLY B C 1
ATOM 4745 O O . GLY B 1 143 ? -6.082 -8.914 -2.109 1 94.94 143 GLY B O 1
ATOM 4746 N N . THR B 1 144 ? -5.418 -10.656 -3.207 1 95.06 144 THR B N 1
ATOM 4747 C CA . THR B 1 144 ? -4.246 -10.953 -2.391 1 95.06 144 THR B CA 1
ATOM 4748 C C . THR B 1 144 ? -3.053 -11.312 -3.27 1 95.06 144 THR B C 1
ATOM 4750 O O . THR B 1 144 ? -3.219 -11.641 -4.445 1 95.06 144 THR B O 1
ATOM 4753 N N . PRO B 1 145 ? -1.894 -11.133 -2.729 1 96.38 145 PRO B N 1
ATOM 4754 C CA . PRO B 1 145 ? -0.732 -11.445 -3.564 1 96.38 145 PRO B CA 1
ATOM 4755 C C . PRO B 1 145 ? -0.574 -12.938 -3.82 1 96.38 145 PRO B C 1
ATOM 4757 O O . PRO B 1 145 ? -0.664 -13.742 -2.889 1 96.38 145 PRO B O 1
ATOM 4760 N N . VAL B 1 146 ? -0.364 -13.281 -5.023 1 97 146 VAL B N 1
ATOM 4761 C CA . VAL B 1 146 ? 0.023 -14.609 -5.48 1 97 146 VAL B CA 1
ATOM 4762 C C . VAL B 1 146 ? 1.155 -14.5 -6.5 1 97 146 VAL B C 1
ATOM 4764 O O . VAL B 1 146 ? 0.996 -13.867 -7.547 1 97 146 VAL B O 1
ATOM 4767 N N . TYR B 1 147 ? 2.199 -15.133 -6.152 1 97.38 147 TYR B N 1
ATOM 4768 C CA . TYR B 1 147 ? 3.424 -15.008 -6.934 1 97.38 147 TYR B CA 1
ATOM 4769 C C . TYR B 1 147 ? 3.227 -15.539 -8.344 1 97.38 147 TYR B C 1
ATOM 4771 O O . TYR B 1 147 ? 2.697 -16.641 -8.531 1 97.38 147 TYR B O 1
ATOM 4779 N N . SER B 1 148 ? 3.688 -14.727 -9.414 1 98.25 148 SER B N 1
ATOM 4780 C CA . SER B 1 148 ? 3.475 -15.148 -10.789 1 98.25 148 SER B CA 1
ATOM 4781 C C . SER B 1 148 ? 4.664 -14.781 -11.672 1 98.25 148 SER B C 1
ATOM 4783 O O . SER B 1 148 ? 4.941 -13.594 -11.883 1 98.25 148 SER B O 1
ATOM 4785 N N . ASN B 1 149 ? 5.355 -15.766 -12.219 1 98.06 149 ASN B N 1
ATOM 4786 C CA . ASN B 1 149 ? 6.375 -15.555 -13.242 1 98.06 149 ASN B CA 1
ATOM 4787 C C . ASN B 1 149 ? 5.758 -15.148 -14.578 1 98.06 149 ASN B C 1
ATOM 4789 O O . ASN B 1 149 ? 6.316 -14.32 -15.305 1 98.06 149 ASN B O 1
ATOM 4793 N N . ALA B 1 150 ? 4.594 -15.75 -14.859 1 98.31 150 ALA B N 1
ATOM 4794 C CA . ALA B 1 150 ? 3.883 -15.43 -16.094 1 98.31 150 ALA B CA 1
ATOM 4795 C C . ALA B 1 150 ? 3.586 -13.938 -16.188 1 98.31 150 ALA B C 1
ATOM 4797 O O . ALA B 1 150 ? 3.674 -13.352 -17.281 1 98.31 150 ALA B O 1
ATOM 4798 N N . ALA B 1 151 ? 3.238 -13.328 -15.078 1 98.81 151 ALA B N 1
ATOM 4799 C CA . ALA B 1 151 ? 2.98 -11.891 -15.039 1 98.81 151 ALA B CA 1
ATOM 4800 C C . ALA B 1 151 ? 4.191 -11.102 -15.523 1 98.81 151 ALA B C 1
ATOM 4802 O O . ALA B 1 151 ? 4.047 -10.125 -16.266 1 98.81 151 ALA B O 1
ATOM 4803 N N . PHE B 1 152 ? 5.371 -11.531 -15.219 1 98.88 152 PHE B N 1
ATOM 4804 C CA . PHE B 1 152 ? 6.578 -10.789 -15.562 1 98.88 152 PHE B CA 1
ATOM 4805 C C . PHE B 1 152 ? 6.984 -11.055 -17 1 98.88 152 PHE B C 1
ATOM 4807 O O . PHE B 1 152 ? 7.559 -10.188 -17.672 1 98.88 152 PHE B O 1
ATOM 4814 N N . GLN B 1 153 ? 6.707 -12.281 -17.484 1 98.69 153 GLN B N 1
ATOM 4815 C CA . GLN B 1 153 ? 6.855 -12.469 -18.922 1 98.69 153 GLN B CA 1
ATOM 4816 C C . GLN B 1 153 ? 5.961 -11.508 -19.703 1 98.69 153 GLN B C 1
ATOM 4818 O O . GLN B 1 153 ? 6.398 -10.898 -20.688 1 98.69 153 GLN B O 1
ATOM 4823 N N . ILE B 1 154 ? 4.703 -11.328 -19.234 1 98.88 154 ILE B N 1
ATOM 4824 C CA . ILE B 1 154 ? 3.783 -10.383 -19.859 1 98.88 154 ILE B CA 1
ATOM 4825 C C . ILE B 1 154 ? 4.359 -8.969 -19.75 1 98.88 154 ILE B C 1
ATOM 4827 O O . ILE B 1 154 ? 4.293 -8.195 -20.703 1 98.88 154 ILE B O 1
ATOM 4831 N N . LEU B 1 155 ? 4.938 -8.562 -18.578 1 98.94 155 LEU B N 1
ATOM 4832 C CA . LEU B 1 155 ? 5.535 -7.242 -18.406 1 98.94 155 LEU B CA 1
ATOM 4833 C C . LEU B 1 155 ? 6.664 -7.027 -19.406 1 98.94 155 LEU B C 1
ATOM 4835 O O . LEU B 1 155 ? 6.875 -5.906 -19.875 1 98.94 155 LEU B O 1
ATOM 4839 N N . GLY B 1 156 ? 7.441 -8.141 -19.688 1 98.81 156 GLY B N 1
ATOM 4840 C CA . GLY B 1 156 ? 8.414 -8.047 -20.766 1 98.81 156 GLY B CA 1
ATOM 4841 C C . GLY B 1 156 ? 7.797 -7.602 -22.078 1 98.81 156 GLY B C 1
ATOM 4842 O O . GLY B 1 156 ? 8.32 -6.699 -22.734 1 98.81 156 GLY B O 1
ATOM 4843 N N . TYR B 1 157 ? 6.633 -8.227 -22.438 1 98.88 157 TYR B N 1
ATOM 4844 C CA . TYR B 1 157 ? 5.945 -7.855 -23.672 1 98.88 157 TYR B CA 1
ATOM 4845 C C . TYR B 1 157 ? 5.402 -6.434 -23.594 1 98.88 157 TYR B C 1
ATOM 4847 O O . TYR B 1 157 ? 5.359 -5.723 -24.594 1 98.88 157 TYR B O 1
ATOM 4855 N N . VAL B 1 158 ? 4.945 -5.953 -22.375 1 98.88 158 VAL B N 1
ATOM 4856 C CA . VAL B 1 158 ? 4.457 -4.59 -22.188 1 98.88 158 VAL B CA 1
ATOM 4857 C C . VAL B 1 158 ? 5.551 -3.592 -22.562 1 98.88 158 VAL B C 1
ATOM 4859 O O . VAL B 1 158 ? 5.324 -2.689 -23.375 1 98.88 158 VAL B O 1
ATOM 4862 N N . VAL B 1 159 ? 6.766 -3.754 -22 1 98.69 159 VAL B N 1
ATOM 4863 C CA . VAL B 1 159 ? 7.824 -2.773 -22.234 1 98.69 159 VAL B CA 1
ATOM 4864 C C . VAL B 1 159 ? 8.297 -2.85 -23.688 1 98.69 159 VAL B C 1
ATOM 4866 O O . VAL B 1 159 ? 8.625 -1.829 -24.297 1 98.69 159 VAL B O 1
ATOM 4869 N N . GLU B 1 160 ? 8.352 -4.078 -24.281 1 98.75 160 GLU B N 1
ATOM 4870 C CA . GLU B 1 160 ? 8.711 -4.23 -25.688 1 98.75 160 GLU B CA 1
ATOM 4871 C C . GLU B 1 160 ? 7.742 -3.48 -26.594 1 98.75 160 GLU B C 1
ATOM 4873 O O . GLU B 1 160 ? 8.164 -2.709 -27.453 1 98.75 160 GLU B O 1
ATOM 4878 N N . ASN B 1 161 ? 6.469 -3.711 -26.375 1 98.69 161 ASN B N 1
ATOM 4879 C CA . ASN B 1 161 ? 5.453 -3.115 -27.234 1 98.69 161 ASN B CA 1
ATOM 4880 C C . ASN B 1 161 ? 5.355 -1.607 -27.016 1 98.69 161 ASN B C 1
ATOM 4882 O O . ASN B 1 161 ? 5.074 -0.86 -27.953 1 98.69 161 ASN B O 1
ATOM 4886 N N . ALA B 1 162 ? 5.578 -1.162 -25.797 1 98.44 162 ALA B N 1
ATOM 4887 C CA . ALA B 1 162 ? 5.527 0.266 -25.5 1 98.44 162 ALA B CA 1
ATOM 4888 C C . ALA B 1 162 ? 6.691 1.007 -26.156 1 98.44 162 ALA B C 1
ATOM 4890 O O . ALA B 1 162 ? 6.562 2.176 -26.516 1 98.44 162 ALA B O 1
ATOM 4891 N N . THR B 1 163 ? 7.891 0.365 -26.344 1 98.38 163 THR B N 1
ATOM 4892 C CA . THR B 1 163 ? 9.102 1.062 -26.75 1 98.38 163 THR B CA 1
ATOM 4893 C C . THR B 1 163 ? 9.461 0.705 -28.188 1 98.38 163 THR B C 1
ATOM 4895 O O . THR B 1 163 ? 10.266 1.396 -28.828 1 98.38 163 THR B O 1
ATOM 4898 N N . GLY B 1 164 ? 8.945 -0.429 -28.688 1 98.44 164 GLY B N 1
ATOM 4899 C CA . GLY B 1 164 ? 9.305 -0.926 -30 1 98.44 164 GLY B CA 1
ATOM 4900 C C . GLY B 1 164 ? 10.656 -1.612 -30.031 1 98.44 164 GLY B C 1
ATOM 4901 O O . GLY B 1 164 ? 11.219 -1.862 -31.109 1 98.44 164 GLY B O 1
ATOM 4902 N N . ARG B 1 165 ? 11.242 -1.917 -28.891 1 98.5 165 ARG B N 1
ATOM 4903 C CA . ARG B 1 165 ? 12.539 -2.57 -28.75 1 98.5 165 ARG B CA 1
ATOM 4904 C C . ARG B 1 165 ? 12.414 -3.887 -27.984 1 98.5 165 ARG B C 1
ATOM 4906 O O . ARG B 1 165 ? 11.469 -4.074 -27.219 1 98.5 165 ARG B O 1
ATOM 4913 N N . SER B 1 166 ? 13.32 -4.836 -28.234 1 98.38 166 SER B N 1
ATOM 4914 C CA . SER B 1 166 ? 13.266 -6.102 -27.516 1 98.38 166 SER B CA 1
ATOM 4915 C C . SER B 1 166 ? 13.664 -5.922 -26.047 1 98.38 166 SER B C 1
ATOM 4917 O O . SER B 1 166 ? 14.414 -5.004 -25.719 1 98.38 166 SER B O 1
ATOM 4919 N N . TYR B 1 167 ? 13.219 -6.781 -25.25 1 98.38 167 TYR B N 1
ATOM 4920 C CA . TYR B 1 167 ? 13.531 -6.73 -23.828 1 98.38 167 TYR B CA 1
ATOM 4921 C C . TYR B 1 167 ? 15.031 -6.797 -23.594 1 98.38 167 TYR B C 1
ATOM 4923 O O . TYR B 1 167 ? 15.586 -6.004 -22.828 1 98.38 167 TYR B O 1
ATOM 4931 N N . ASN B 1 168 ? 15.695 -7.711 -24.203 1 98.06 168 ASN B N 1
ATOM 4932 C CA . ASN B 1 168 ? 17.125 -7.879 -24.016 1 98.06 168 ASN B CA 1
ATOM 4933 C C . ASN B 1 168 ? 17.906 -6.629 -24.438 1 98.06 168 ASN B C 1
ATOM 4935 O O . ASN B 1 168 ? 18.859 -6.227 -23.766 1 98.06 168 ASN B O 1
ATOM 4939 N N . ASP B 1 169 ? 17.469 -6.047 -25.531 1 98.31 169 ASP B N 1
ATOM 4940 C CA . ASP B 1 169 ? 18.094 -4.805 -25.969 1 98.31 169 ASP B CA 1
ATOM 4941 C C . ASP B 1 169 ? 17.891 -3.699 -24.938 1 98.31 169 ASP B C 1
ATOM 4943 O O . ASP B 1 169 ? 18.812 -2.932 -24.656 1 98.31 169 ASP B O 1
ATOM 4947 N N . LEU B 1 170 ? 16.703 -3.611 -24.391 1 98.69 170 LEU B N 1
ATOM 4948 C CA . LEU B 1 170 ? 16.391 -2.598 -23.375 1 98.69 170 LEU B CA 1
ATOM 4949 C C . LEU B 1 170 ? 17.219 -2.811 -22.125 1 98.69 170 LEU B C 1
ATOM 4951 O O . LEU B 1 170 ? 17.75 -1.853 -21.547 1 98.69 170 LEU B O 1
ATOM 4955 N N . VAL B 1 171 ? 17.375 -4.059 -21.641 1 98.62 171 VAL B N 1
ATOM 4956 C CA . VAL B 1 171 ? 18.203 -4.359 -20.484 1 98.62 171 VAL B CA 1
ATOM 4957 C C . VAL B 1 171 ? 19.641 -3.914 -20.734 1 98.62 171 VAL B C 1
ATOM 4959 O O . VAL B 1 171 ? 20.25 -3.271 -19.875 1 98.62 171 VAL B O 1
ATOM 4962 N N . HIS B 1 172 ? 20.141 -4.211 -21.844 1 98.19 172 HIS B N 1
ATOM 4963 C CA . HIS B 1 172 ? 21.531 -3.912 -22.156 1 98.19 172 HIS B CA 1
ATOM 4964 C C . HIS B 1 172 ? 21.766 -2.408 -22.281 1 98.19 172 HIS B C 1
ATOM 4966 O O . HIS B 1 172 ? 22.672 -1.864 -21.656 1 98.19 172 HIS B O 1
ATOM 4972 N N . THR B 1 173 ? 20.922 -1.686 -23 1 98.31 173 THR B N 1
ATOM 4973 C CA . THR B 1 173 ? 21.172 -0.281 -23.297 1 98.31 173 THR B CA 1
ATOM 4974 C C . THR B 1 173 ? 20.734 0.61 -22.141 1 98.31 173 THR B C 1
ATOM 4976 O O . THR B 1 173 ? 21.391 1.598 -21.828 1 98.31 173 THR B O 1
ATOM 4979 N N . GLU B 1 174 ? 19.609 0.236 -21.484 1 98.38 174 GLU B N 1
ATOM 4980 C CA . GLU B 1 174 ? 18.984 1.17 -20.547 1 98.38 174 GLU B CA 1
ATOM 4981 C C . GLU B 1 174 ? 19.406 0.868 -19.109 1 98.38 174 GLU B C 1
ATOM 4983 O O . GLU B 1 174 ? 19.219 1.7 -18.219 1 98.38 174 GLU B O 1
ATOM 4988 N N . LEU B 1 175 ? 19.984 -0.325 -18.844 1 98.5 175 LEU B N 1
ATOM 4989 C CA . LEU B 1 175 ? 20.438 -0.655 -17.5 1 98.5 175 LEU B CA 1
ATOM 4990 C C . LEU B 1 175 ? 21.922 -0.993 -17.516 1 98.5 175 LEU B C 1
ATOM 4992 O O . LEU B 1 175 ? 22.734 -0.298 -16.875 1 98.5 175 LEU B O 1
ATOM 4996 N N . VAL B 1 176 ? 22.344 -1.951 -18.297 1 98.5 176 VAL B N 1
ATOM 4997 C CA . VAL B 1 176 ? 23.719 -2.447 -18.266 1 98.5 176 VAL B CA 1
ATOM 4998 C C . VAL B 1 176 ? 24.688 -1.337 -18.703 1 98.5 176 VAL B C 1
ATOM 5000 O O . VAL B 1 176 ? 25.578 -0.96 -17.938 1 98.5 176 VAL B O 1
ATOM 5003 N N . ASP B 1 177 ? 24.453 -0.78 -19.859 1 98.38 177 ASP B N 1
ATOM 5004 C CA . ASP B 1 177 ? 25.344 0.264 -20.375 1 98.38 177 ASP B CA 1
ATOM 5005 C C . ASP B 1 177 ? 25.25 1.523 -19.516 1 98.38 177 ASP B C 1
ATOM 5007 O O . ASP B 1 177 ? 26.281 2.102 -19.141 1 98.38 177 ASP B O 1
ATOM 5011 N N . ARG B 1 178 ? 24.078 1.923 -19.125 1 98.12 178 ARG B N 1
ATOM 5012 C CA . ARG B 1 178 ? 23.859 3.168 -18.391 1 98.12 178 ARG B CA 1
ATOM 5013 C C . ARG B 1 178 ? 24.5 3.117 -17.016 1 98.12 178 ARG B C 1
ATOM 5015 O O . ARG B 1 178 ? 24.953 4.141 -16.5 1 98.12 178 ARG B O 1
ATOM 5022 N N . LEU B 1 179 ? 24.5 1.918 -16.375 1 98.56 179 LEU B N 1
ATOM 5023 C CA . LEU B 1 179 ? 24.984 1.797 -15.008 1 98.56 179 LEU B CA 1
ATOM 5024 C C . LEU B 1 179 ? 26.359 1.148 -14.977 1 98.56 179 LEU B C 1
ATOM 5026 O O . LEU B 1 179 ? 26.922 0.921 -13.898 1 98.56 179 LEU B O 1
ATOM 5030 N N . GLY B 1 180 ? 26.875 0.84 -16.125 1 98.31 180 GLY B N 1
ATOM 5031 C CA . GLY B 1 180 ? 28.188 0.225 -16.188 1 98.31 180 GLY B CA 1
ATOM 5032 C C . GLY B 1 180 ? 28.25 -1.152 -15.562 1 98.31 180 GLY B C 1
ATOM 5033 O O . GLY B 1 180 ? 29.172 -1.462 -14.805 1 98.31 180 GLY B O 1
ATOM 5034 N N . LEU B 1 181 ? 27.281 -2.014 -15.852 1 98.56 181 LEU B N 1
ATOM 5035 C CA . LEU B 1 181 ? 27.156 -3.34 -15.258 1 98.56 181 LEU B CA 1
ATOM 5036 C C . LEU B 1 181 ? 27.906 -4.379 -16.094 1 98.56 181 LEU B C 1
ATOM 5038 O O . LEU B 1 181 ? 27.266 -5.211 -16.75 1 98.56 181 LEU B O 1
ATOM 5042 N N . ASN B 1 182 ? 29.125 -4.562 -15.914 1 96 182 ASN B N 1
ATOM 5043 C CA . ASN B 1 182 ? 29.984 -5.324 -16.812 1 96 182 ASN B CA 1
ATOM 5044 C C . ASN B 1 182 ? 29.891 -6.82 -16.531 1 96 182 ASN B C 1
ATOM 5046 O O . ASN B 1 182 ? 30.453 -7.629 -17.281 1 96 182 ASN B O 1
ATOM 5050 N N . GLY B 1 183 ? 29.266 -7.281 -15.555 1 97.94 183 GLY B N 1
ATOM 5051 C CA . GLY B 1 183 ? 29.062 -8.688 -15.227 1 97.94 183 GLY B CA 1
ATOM 5052 C C . GLY B 1 183 ? 27.609 -9.102 -15.266 1 97.94 183 GLY B C 1
ATOM 5053 O O . GLY B 1 183 ? 27.203 -10.008 -14.531 1 97.94 183 GLY B O 1
ATOM 5054 N N . SER B 1 184 ? 26.797 -8.398 -16.016 1 98.75 184 SER B N 1
ATOM 5055 C CA . SER B 1 184 ? 25.375 -8.703 -16.078 1 98.75 184 SER B CA 1
ATOM 5056 C C . SER B 1 184 ? 24.953 -9.086 -17.5 1 98.75 184 SER B C 1
ATOM 5058 O O . SER B 1 184 ? 25.406 -8.477 -18.469 1 98.75 184 SER B O 1
ATOM 5060 N N . TYR B 1 185 ? 24.141 -10.125 -17.594 1 98.44 185 TYR B N 1
ATOM 5061 C CA . TYR B 1 185 ? 23.766 -10.703 -18.891 1 98.44 185 TYR B CA 1
ATOM 5062 C C . TYR B 1 185 ? 22.297 -11.102 -18.906 1 98.44 185 TYR B C 1
ATOM 5064 O O . TYR B 1 185 ? 21.734 -11.461 -17.859 1 98.44 185 TYR B O 1
ATOM 5072 N N . SER B 1 186 ? 21.688 -11.008 -20.094 1 98 186 SER B N 1
ATOM 5073 C CA . SER B 1 186 ? 20.281 -11.391 -20.25 1 98 186 SER B CA 1
ATOM 5074 C C . SER B 1 186 ? 20.156 -12.742 -20.938 1 98 186 SER B C 1
ATOM 5076 O O . SER B 1 186 ? 19.062 -13.164 -21.297 1 98 186 SER B O 1
ATOM 5078 N N . SER B 1 187 ? 21.25 -13.383 -21.234 1 96.56 187 SER B N 1
ATOM 5079 C CA . SER B 1 187 ? 21.375 -14.758 -21.734 1 96.56 187 SER B CA 1
ATOM 5080 C C . SER B 1 187 ? 22.578 -15.453 -21.109 1 96.56 187 SER B C 1
ATOM 5082 O O . SER B 1 187 ? 23.469 -14.805 -20.547 1 96.56 187 SER B O 1
ATOM 5084 N N . PRO B 1 188 ? 22.594 -16.781 -21.141 1 96.88 188 PRO B N 1
ATOM 5085 C CA . PRO B 1 188 ? 23.703 -17.484 -20.484 1 96.88 188 PRO B CA 1
ATOM 5086 C C . PRO B 1 188 ? 25.062 -17.078 -21.031 1 96.88 188 PRO B C 1
ATOM 5088 O O . PRO B 1 188 ? 25.328 -17.25 -22.234 1 96.88 188 PRO B O 1
ATOM 5091 N N . PRO B 1 189 ? 25.859 -16.547 -20.156 1 97.31 189 PRO B N 1
ATOM 5092 C CA . PRO B 1 189 ? 27.219 -16.188 -20.594 1 97.31 189 PRO B CA 1
ATOM 5093 C C . PRO B 1 189 ? 28.188 -17.359 -20.531 1 97.31 189 PRO B C 1
ATOM 5095 O O . PRO B 1 189 ? 27.812 -18.453 -20.094 1 97.31 189 PRO B O 1
ATOM 5098 N N . ASP B 1 190 ? 29.422 -17.062 -20.984 1 96.5 190 ASP B N 1
ATOM 5099 C CA . ASP B 1 190 ? 30.484 -18.062 -20.906 1 96.5 190 ASP B CA 1
ATOM 5100 C C . ASP B 1 190 ? 30.625 -18.609 -19.484 1 96.5 190 ASP B C 1
ATOM 5102 O O . ASP B 1 190 ? 30.797 -17.844 -18.547 1 96.5 190 ASP B O 1
ATOM 5106 N N . PRO B 1 191 ? 30.531 -19.938 -19.344 1 96.12 191 PRO B N 1
ATOM 5107 C CA . PRO B 1 191 ? 30.625 -20.531 -18.016 1 96.12 191 PRO B CA 1
ATOM 5108 C C . PRO B 1 191 ? 31.906 -20.125 -17.266 1 96.12 191 PRO B C 1
ATOM 5110 O O . PRO B 1 191 ? 31.953 -20.188 -16.047 1 96.12 191 PRO B O 1
ATOM 5113 N N . LYS B 1 192 ? 32.906 -19.688 -17.938 1 94.94 192 LYS B N 1
ATOM 5114 C CA . LYS B 1 192 ? 34.188 -19.312 -17.328 1 94.94 192 LYS B CA 1
ATOM 5115 C C . LYS B 1 192 ? 34.031 -18.062 -16.469 1 94.94 192 LYS B C 1
ATOM 5117 O O . LYS B 1 192 ? 34.906 -17.75 -15.664 1 94.94 192 LYS B O 1
ATOM 5122 N N . LEU B 1 193 ? 32.875 -17.422 -16.656 1 96.25 193 LEU B N 1
ATOM 5123 C CA . LEU B 1 193 ? 32.656 -16.172 -15.93 1 96.25 193 LEU B CA 1
ATOM 5124 C C . LEU B 1 193 ? 31.953 -16.422 -14.602 1 96.25 193 LEU B C 1
ATOM 5126 O O . LEU B 1 193 ? 31.906 -15.539 -13.742 1 96.25 193 LEU B O 1
ATOM 5130 N N . GLY B 1 194 ? 31.453 -17.672 -14.492 1 96.88 194 GLY B N 1
ATOM 5131 C CA . GLY B 1 194 ? 30.531 -17.859 -13.383 1 96.88 194 GLY B CA 1
ATOM 5132 C C . GLY B 1 194 ? 30.953 -18.984 -12.445 1 96.88 194 GLY B C 1
ATOM 5133 O O . GLY B 1 194 ? 31.922 -19.688 -12.711 1 96.88 194 GLY B O 1
ATOM 5134 N N . VAL B 1 195 ? 30.25 -19.016 -11.266 1 94.5 195 VAL B N 1
ATOM 5135 C CA . VAL B 1 195 ? 30.312 -20.172 -10.375 1 94.5 195 VAL B CA 1
ATOM 5136 C C . VAL B 1 195 ? 29.391 -21.281 -10.891 1 94.5 195 VAL B C 1
ATOM 5138 O O . VAL B 1 195 ? 28.203 -21.047 -11.117 1 94.5 195 VAL B O 1
ATOM 5141 N N . ILE B 1 196 ? 29.953 -22.453 -11.055 1 95.88 196 ILE B N 1
ATOM 5142 C CA . ILE B 1 196 ? 29.172 -23.562 -11.602 1 95.88 196 ILE B CA 1
ATOM 5143 C C . ILE B 1 196 ? 29.172 -24.734 -10.617 1 95.88 196 ILE B C 1
ATOM 5145 O O . ILE B 1 196 ? 30.062 -25.578 -10.672 1 95.88 196 ILE B O 1
ATOM 5149 N N . PRO B 1 197 ? 28.156 -24.734 -9.789 1 92.88 197 PRO B N 1
ATOM 5150 C CA . PRO B 1 197 ? 28.047 -25.953 -8.984 1 92.88 197 PRO B CA 1
ATOM 5151 C C . PRO B 1 197 ? 27.781 -27.188 -9.828 1 92.88 197 PRO B C 1
ATOM 5153 O O . PRO B 1 197 ? 26.797 -27.234 -10.57 1 92.88 197 PRO B O 1
ATOM 5156 N N . GLY B 1 198 ? 28.625 -28.203 -9.688 1 91.94 198 GLY B N 1
ATOM 5157 C CA . GLY B 1 198 ? 28.453 -29.359 -10.547 1 91.94 198 GLY B CA 1
ATOM 5158 C C . GLY B 1 198 ? 28.766 -29.078 -12.008 1 91.94 198 GLY B C 1
ATOM 5159 O O . GLY B 1 198 ? 29.891 -28.672 -12.336 1 91.94 198 GLY B O 1
ATOM 5160 N N . ASP B 1 199 ? 27.688 -29.203 -12.836 1 92.5 199 ASP B N 1
ATOM 5161 C CA . ASP B 1 199 ? 27.938 -28.906 -14.25 1 92.5 199 ASP B CA 1
ATOM 5162 C C . ASP B 1 199 ? 26.922 -27.891 -14.789 1 92.5 199 ASP B C 1
ATOM 5164 O O . ASP B 1 199 ? 26 -27.5 -14.078 1 92.5 199 ASP B O 1
ATOM 5168 N N . VAL B 1 200 ? 27.188 -27.5 -15.984 1 94.06 200 VAL B N 1
ATOM 5169 C CA . VAL B 1 200 ? 26.438 -26.422 -16.641 1 94.06 200 VAL B CA 1
ATOM 5170 C C . VAL B 1 200 ? 24.953 -26.812 -16.734 1 94.06 200 VAL B C 1
ATOM 5172 O O . VAL B 1 200 ? 24.078 -25.953 -16.562 1 94.06 200 VAL B O 1
ATOM 5175 N N . ARG B 1 201 ? 24.672 -28.047 -16.984 1 91.44 201 ARG B N 1
ATOM 5176 C CA . ARG B 1 201 ? 23.297 -28.516 -17.156 1 91.44 201 ARG B CA 1
ATOM 5177 C C . ARG B 1 201 ? 22.594 -28.672 -15.805 1 91.44 201 ARG B C 1
ATOM 5179 O O . ARG B 1 201 ? 21.531 -28.094 -15.578 1 91.44 201 ARG B O 1
ATOM 5186 N N . SER B 1 202 ? 23.219 -29.391 -14.875 1 91.75 202 SER B N 1
ATOM 5187 C CA . SER B 1 202 ? 22.594 -29.688 -13.602 1 91.75 202 SER B CA 1
ATOM 5188 C C . SER B 1 202 ? 22.422 -28.438 -12.758 1 91.75 202 SER B C 1
ATOM 5190 O O . SER B 1 202 ? 21.469 -28.328 -11.977 1 91.75 202 SER B O 1
ATOM 5192 N N . SER B 1 203 ? 23.297 -27.438 -12.898 1 94.56 203 SER B N 1
ATOM 5193 C CA . SER B 1 203 ? 23.188 -26.188 -12.164 1 94.56 203 SER B CA 1
ATOM 5194 C C . SER B 1 203 ? 22.156 -25.25 -12.805 1 94.56 203 SER B C 1
ATOM 5196 O O . SER B 1 203 ? 21.766 -24.25 -12.211 1 94.56 203 SER B O 1
ATOM 5198 N N . MET B 1 204 ? 21.766 -25.531 -14.047 1 94.06 204 MET B N 1
ATOM 5199 C CA . MET B 1 204 ? 20.875 -24.734 -14.891 1 94.06 204 MET B CA 1
ATOM 5200 C C . MET B 1 204 ? 21.547 -23.438 -15.336 1 94.06 204 MET B C 1
ATOM 5202 O O . MET B 1 204 ? 20.875 -22.469 -15.711 1 94.06 204 MET B O 1
ATOM 5206 N N . TRP B 1 205 ? 22.891 -23.391 -15.289 1 95.88 205 TRP B N 1
ATOM 5207 C CA . TRP B 1 205 ? 23.641 -22.234 -15.805 1 95.88 205 TRP B CA 1
ATOM 5208 C C . TRP B 1 205 ? 23.328 -22 -17.281 1 95.88 205 TRP B C 1
ATOM 5210 O O . TRP B 1 205 ? 23.141 -20.844 -17.688 1 95.88 205 TRP B O 1
ATOM 5220 N N . GLY B 1 206 ? 23.25 -23.062 -18.016 1 94.06 206 GLY B N 1
ATOM 5221 C CA . GLY B 1 206 ? 23.125 -22.953 -19.469 1 94.06 206 GLY B CA 1
ATOM 5222 C C . GLY B 1 206 ? 21.688 -22.797 -19.922 1 94.06 206 GLY B C 1
ATOM 5223 O O . GLY B 1 206 ? 21.438 -22.641 -21.125 1 94.06 206 GLY B O 1
ATOM 5224 N N . LEU B 1 207 ? 20.734 -22.828 -18.984 1 93.12 207 LEU B N 1
ATOM 5225 C CA . LEU B 1 207 ? 19.328 -22.766 -19.359 1 93.12 207 LEU B CA 1
ATOM 5226 C C . LEU B 1 207 ? 18.938 -21.359 -19.812 1 93.12 207 LEU B C 1
ATOM 5228 O O . LEU B 1 207 ? 19.016 -20.406 -19.031 1 93.12 207 LEU B O 1
ATOM 5232 N N . ASP B 1 208 ? 18.625 -21.25 -21.062 1 94.19 208 ASP B N 1
ATOM 5233 C CA . ASP B 1 208 ? 18.031 -20.016 -21.594 1 94.19 208 ASP B CA 1
ATOM 5234 C C . ASP B 1 208 ? 16.516 -20.062 -21.516 1 94.19 208 ASP B C 1
ATOM 5236 O O . ASP B 1 208 ? 15.867 -20.844 -22.219 1 94.19 208 ASP B O 1
ATOM 5240 N N . ILE B 1 209 ? 15.906 -19.203 -20.703 1 93.75 209 ILE B N 1
ATOM 5241 C CA . ILE B 1 209 ? 14.469 -19.281 -20.516 1 93.75 209 ILE B CA 1
ATOM 5242 C C . ILE B 1 209 ? 13.758 -18.312 -21.469 1 93.75 209 ILE B C 1
ATOM 5244 O O . ILE B 1 209 ? 12.555 -18.078 -21.344 1 93.75 209 ILE B O 1
ATOM 5248 N N . ALA B 1 210 ? 14.523 -17.688 -22.375 1 95.62 210 ALA B N 1
ATOM 5249 C CA . ALA B 1 210 ? 14.023 -16.922 -23.516 1 95.62 210 ALA B CA 1
ATOM 5250 C C . ALA B 1 210 ? 13.062 -15.828 -23.062 1 95.62 210 ALA B C 1
ATOM 5252 O O . ALA B 1 210 ? 13.406 -15 -22.234 1 95.62 210 ALA B O 1
ATOM 5253 N N . ASP B 1 211 ? 11.758 -15.906 -23.469 1 96.62 211 ASP B N 1
ATOM 5254 C CA . ASP B 1 211 ? 10.805 -14.828 -23.234 1 96.62 211 ASP B CA 1
ATOM 5255 C C . ASP B 1 211 ? 10.477 -14.703 -21.75 1 96.62 211 ASP B C 1
ATOM 5257 O O . ASP B 1 211 ? 9.898 -13.703 -21.312 1 96.62 211 ASP B O 1
ATOM 5261 N N . GLU B 1 212 ? 10.836 -15.656 -20.938 1 97.12 212 GLU B N 1
ATOM 5262 C CA . GLU B 1 212 ? 10.578 -15.594 -19.5 1 97.12 212 GLU B CA 1
ATOM 5263 C C . GLU B 1 212 ? 11.734 -14.922 -18.766 1 97.12 212 GLU B C 1
ATOM 5265 O O . GLU B 1 212 ? 11.734 -14.859 -17.531 1 97.12 212 GLU B O 1
ATOM 5270 N N . THR B 1 213 ? 12.75 -14.398 -19.469 1 98.19 213 THR B N 1
ATOM 5271 C CA . THR B 1 213 ? 13.914 -13.727 -18.906 1 98.19 213 THR B CA 1
ATOM 5272 C C . THR B 1 213 ? 13.484 -12.594 -17.969 1 98.19 213 THR B C 1
ATOM 5274 O O . THR B 1 213 ? 14.055 -12.422 -16.891 1 98.19 213 THR B O 1
ATOM 5277 N N . PRO B 1 214 ? 12.375 -11.836 -18.266 1 98.81 214 PRO B N 1
ATOM 5278 C CA . PRO B 1 214 ? 11.938 -10.797 -17.344 1 98.81 214 PRO B CA 1
ATOM 5279 C C . PRO B 1 214 ? 11.594 -11.344 -15.953 1 98.81 214 PRO B C 1
ATOM 5281 O O . PRO B 1 214 ? 11.648 -10.617 -14.961 1 98.81 214 PRO B O 1
ATOM 5284 N N . ALA B 1 215 ? 11.289 -12.602 -15.883 1 98.44 215 ALA B N 1
ATOM 5285 C CA . ALA B 1 215 ? 10.891 -13.211 -14.617 1 98.44 215 ALA B CA 1
ATOM 5286 C C . ALA B 1 215 ? 12.094 -13.797 -13.891 1 98.44 215 ALA B C 1
ATOM 5288 O O . ALA B 1 215 ? 12.109 -13.883 -12.656 1 98.44 215 ALA B O 1
ATOM 5289 N N . GLY B 1 216 ? 13.156 -14.234 -14.711 1 98.06 216 GLY B N 1
ATOM 5290 C CA . GLY B 1 216 ? 14.164 -14.93 -13.93 1 98.06 216 GLY B CA 1
ATOM 5291 C C . GLY B 1 216 ? 15.406 -15.266 -14.727 1 98.06 216 GLY B C 1
ATOM 5292 O O . GLY B 1 216 ? 16.219 -16.094 -14.305 1 98.06 216 GLY B O 1
ATOM 5293 N N . GLY B 1 217 ? 15.648 -14.648 -15.898 1 97.81 217 GLY B N 1
ATOM 5294 C CA . GLY B 1 217 ? 16.672 -15.164 -16.797 1 97.81 217 GLY B CA 1
ATOM 5295 C C . GLY B 1 217 ? 17.969 -14.391 -16.734 1 97.81 217 GLY B C 1
ATOM 5296 O O . GLY B 1 217 ? 18.922 -14.703 -17.453 1 97.81 217 GLY B O 1
ATOM 5297 N N . LEU B 1 218 ? 18.078 -13.414 -15.82 1 98.81 218 LEU B N 1
ATOM 5298 C CA . LEU B 1 218 ? 19.25 -12.555 -15.812 1 98.81 218 LEU B CA 1
ATOM 5299 C C . LEU B 1 218 ? 20.359 -13.172 -14.977 1 98.81 218 LEU B C 1
ATOM 5301 O O . LEU B 1 218 ? 20.109 -13.977 -14.078 1 98.81 218 LEU B O 1
ATOM 5305 N N . PHE B 1 219 ? 21.594 -12.836 -15.344 1 98.75 219 PHE B N 1
ATOM 5306 C CA . PHE B 1 219 ? 22.844 -13.117 -14.641 1 98.75 219 PHE B CA 1
ATOM 5307 C C . PHE B 1 219 ? 23.484 -11.828 -14.156 1 98.75 219 PHE B C 1
ATOM 5309 O O . PHE B 1 219 ? 23.391 -10.797 -14.82 1 98.75 219 PHE B O 1
ATOM 5316 N N . SER B 1 220 ? 24.125 -11.914 -13.016 1 98.88 220 SER B N 1
ATOM 5317 C CA . SER B 1 220 ? 24.781 -10.703 -12.531 1 98.88 220 SER B CA 1
ATOM 5318 C C . SER B 1 220 ? 25.844 -11.023 -11.492 1 98.88 220 SER B C 1
ATOM 5320 O O . SER B 1 220 ? 26.172 -12.195 -11.273 1 98.88 220 SER B O 1
ATOM 5322 N N . SER B 1 221 ? 26.547 -10.016 -10.984 1 98.69 221 SER B N 1
ATOM 5323 C CA . SER B 1 221 ? 27.578 -10.102 -9.961 1 98.69 221 SER B CA 1
ATOM 5324 C C . SER B 1 221 ? 27.219 -9.258 -8.742 1 98.69 221 SER B C 1
ATOM 5326 O O . SER B 1 221 ? 26.281 -8.469 -8.781 1 98.69 221 SER B O 1
ATOM 5328 N N . THR B 1 222 ? 27.906 -9.531 -7.645 1 98.56 222 THR B N 1
ATOM 5329 C CA . THR B 1 222 ? 27.641 -8.742 -6.449 1 98.56 222 THR B CA 1
ATOM 5330 C C . THR B 1 222 ? 27.906 -7.262 -6.707 1 98.56 222 THR B C 1
ATOM 5332 O O . THR B 1 222 ? 27.141 -6.406 -6.254 1 98.56 222 THR B O 1
ATOM 5335 N N . ARG B 1 223 ? 28.938 -6.926 -7.484 1 98.62 223 ARG B N 1
ATOM 5336 C CA . ARG B 1 223 ? 29.234 -5.535 -7.82 1 98.62 223 ARG B CA 1
ATOM 5337 C C . ARG B 1 223 ? 28.094 -4.91 -8.609 1 98.62 223 ARG B C 1
ATOM 5339 O O . ARG B 1 223 ? 27.641 -3.814 -8.289 1 98.62 223 ARG B O 1
ATOM 5346 N N . ASP B 1 224 ? 27.703 -5.609 -9.656 1 98.88 224 ASP B N 1
ATOM 5347 C CA . ASP B 1 224 ? 26.672 -5.062 -10.531 1 98.88 224 ASP B CA 1
ATOM 5348 C C . ASP B 1 224 ? 25.344 -4.918 -9.789 1 98.88 224 ASP B C 1
ATOM 5350 O O . ASP B 1 224 ? 24.656 -3.902 -9.938 1 98.88 224 ASP B O 1
ATOM 5354 N N . MET B 1 225 ? 24.953 -5.914 -9.008 1 98.88 225 MET B N 1
ATOM 5355 C CA . MET B 1 225 ? 23.719 -5.832 -8.25 1 98.88 225 MET B CA 1
ATOM 5356 C C . MET B 1 225 ? 23.781 -4.703 -7.227 1 98.88 225 MET B C 1
ATOM 5358 O O . MET B 1 225 ? 22.781 -4.02 -6.988 1 98.88 225 MET B O 1
ATOM 5362 N N . ALA B 1 226 ? 24.922 -4.523 -6.594 1 98.69 226 ALA B N 1
ATOM 5363 C CA . ALA B 1 226 ? 25.078 -3.398 -5.68 1 98.69 226 ALA B CA 1
ATOM 5364 C C . ALA B 1 226 ? 24.922 -2.068 -6.41 1 98.69 226 ALA B C 1
ATOM 5366 O O . ALA B 1 226 ? 24.328 -1.128 -5.871 1 98.69 226 ALA B O 1
ATOM 5367 N N . ASN B 1 227 ? 25.469 -1.989 -7.641 1 98.81 227 ASN B N 1
ATOM 5368 C CA . ASN B 1 227 ? 25.328 -0.773 -8.43 1 98.81 227 ASN B CA 1
ATOM 5369 C C . ASN B 1 227 ? 23.859 -0.49 -8.766 1 98.81 227 ASN B C 1
ATOM 5371 O O . ASN B 1 227 ? 23.438 0.665 -8.758 1 98.81 227 ASN B O 1
ATOM 5375 N N . VAL B 1 228 ? 23.125 -1.538 -9.062 1 98.88 228 VAL B N 1
ATOM 5376 C CA . VAL B 1 228 ? 21.688 -1.38 -9.289 1 98.88 228 VAL B CA 1
ATOM 5377 C C . VAL B 1 228 ? 21.016 -0.874 -8.016 1 98.88 228 VAL B C 1
ATOM 5379 O O . VAL B 1 228 ? 20.203 0.053 -8.062 1 98.88 228 VAL B O 1
ATOM 5382 N N . GLY B 1 229 ? 21.359 -1.492 -6.848 1 98.88 229 GLY B N 1
ATOM 5383 C CA . GLY B 1 229 ? 20.828 -1.034 -5.578 1 98.88 229 GLY B CA 1
ATOM 5384 C C . GLY B 1 229 ? 21.125 0.423 -5.289 1 98.88 229 GLY B C 1
ATOM 5385 O O . GLY B 1 229 ? 20.25 1.178 -4.867 1 98.88 229 GLY B O 1
ATOM 5386 N N . ARG B 1 230 ? 22.375 0.821 -5.559 1 98.62 230 ARG B N 1
ATOM 5387 C CA . ARG B 1 230 ? 22.781 2.207 -5.355 1 98.62 230 ARG B CA 1
ATOM 5388 C C . ARG B 1 230 ? 22.016 3.145 -6.285 1 98.62 230 ARG B C 1
ATOM 5390 O O . ARG B 1 230 ? 21.609 4.238 -5.879 1 98.62 230 ARG B O 1
ATOM 5397 N N . ALA B 1 231 ? 21.859 2.701 -7.512 1 98.81 231 ALA B N 1
ATOM 5398 C CA . ALA B 1 231 ? 21.109 3.51 -8.477 1 98.81 231 ALA B CA 1
ATOM 5399 C C . ALA B 1 231 ? 19.672 3.744 -8.016 1 98.81 231 ALA B C 1
ATOM 5401 O O . ALA B 1 231 ? 19.125 4.82 -8.227 1 98.81 231 ALA B O 1
ATOM 5402 N N . ILE B 1 232 ? 19.062 2.738 -7.371 1 98.81 232 ILE B N 1
ATOM 5403 C CA . ILE B 1 232 ? 17.703 2.865 -6.879 1 98.81 232 ILE B CA 1
ATOM 5404 C C . ILE B 1 232 ? 17.672 3.82 -5.688 1 98.81 232 ILE B C 1
ATOM 5406 O O . ILE B 1 232 ? 16.859 4.754 -5.652 1 98.81 232 ILE B O 1
ATOM 5410 N N . LEU B 1 233 ? 18.594 3.656 -4.73 1 98.56 233 LEU B N 1
ATOM 5411 C CA . LEU B 1 233 ? 18.625 4.488 -3.531 1 98.56 233 LEU B CA 1
ATOM 5412 C C . LEU B 1 233 ? 18.906 5.945 -3.891 1 98.56 233 LEU B C 1
ATOM 5414 O O . LEU B 1 233 ? 18.359 6.859 -3.268 1 98.56 233 LEU B O 1
ATOM 5418 N N . ASN B 1 234 ? 19.703 6.121 -5.016 1 97.75 234 ASN B N 1
ATOM 5419 C CA . ASN B 1 234 ? 20.094 7.465 -5.422 1 97.75 234 ASN B CA 1
ATOM 5420 C C . ASN B 1 234 ? 19.141 8.055 -6.449 1 97.75 234 ASN B C 1
ATOM 5422 O O . ASN B 1 234 ? 19.297 9.195 -6.883 1 97.75 234 ASN B O 1
ATOM 5426 N N . SER B 1 235 ? 18.188 7.293 -6.836 1 97.56 235 SER B N 1
ATOM 5427 C CA . SER B 1 235 ? 17.297 7.711 -7.906 1 97.56 235 SER B CA 1
ATOM 5428 C C . SER B 1 235 ? 18.078 8.156 -9.141 1 97.56 235 SER B C 1
ATOM 5430 O O . SER B 1 235 ? 17.797 9.211 -9.711 1 97.56 235 SER B O 1
ATOM 5432 N N . THR B 1 236 ? 19.031 7.32 -9.508 1 97.75 236 THR B N 1
ATOM 5433 C CA . THR B 1 236 ? 19.922 7.645 -10.625 1 97.75 236 THR B CA 1
ATOM 5434 C C . THR B 1 236 ? 19.156 7.602 -11.945 1 97.75 236 THR B C 1
ATOM 5436 O O . THR B 1 236 ? 19.406 8.414 -12.844 1 97.75 236 THR B O 1
ATOM 5439 N N . LEU B 1 237 ? 18.203 6.648 -12.062 1 98.12 237 LEU B N 1
ATOM 5440 C CA . LEU B 1 237 ? 17.531 6.41 -13.336 1 98.12 237 LEU B CA 1
ATOM 5441 C C . LEU B 1 237 ? 16.094 6.922 -13.297 1 98.12 237 LEU B C 1
ATOM 5443 O O . LEU B 1 237 ? 15.422 6.965 -14.328 1 98.12 237 LEU B O 1
ATOM 5447 N N . LEU B 1 238 ? 15.594 7.293 -12.078 1 98.19 238 LEU B N 1
ATOM 5448 C CA . LEU B 1 238 ? 14.219 7.719 -11.859 1 98.19 238 LEU B CA 1
ATOM 5449 C C . LEU B 1 238 ? 14.164 9.039 -11.102 1 98.19 238 LEU B C 1
ATOM 5451 O O . LEU B 1 238 ? 15.07 9.352 -10.32 1 98.19 238 LEU B O 1
ATOM 5455 N N . PRO B 1 239 ? 13.109 9.883 -11.367 1 96.44 239 PRO B N 1
ATOM 5456 C CA . PRO B 1 239 ? 12.898 11 -10.445 1 96.44 239 PRO B CA 1
ATOM 5457 C C . PRO B 1 239 ? 12.758 10.555 -8.992 1 96.44 239 PRO B C 1
ATOM 5459 O O . PRO B 1 239 ? 12.195 9.492 -8.719 1 96.44 239 PRO B O 1
ATOM 5462 N N . ARG B 1 240 ? 13.188 11.375 -8.086 1 95.62 240 ARG B N 1
ATOM 5463 C CA . ARG B 1 240 ? 13.234 11.023 -6.668 1 95.62 240 ARG B CA 1
ATOM 5464 C C . ARG B 1 240 ? 11.836 10.711 -6.137 1 95.62 240 ARG B C 1
ATOM 5466 O O . ARG B 1 240 ? 11.656 9.789 -5.344 1 95.62 240 ARG B O 1
ATOM 5473 N N . GLU B 1 241 ? 10.82 11.531 -6.539 1 96.25 241 GLU B N 1
ATOM 5474 C CA . GLU B 1 241 ? 9.461 11.312 -6.059 1 96.25 241 GLU B CA 1
ATOM 5475 C C . GLU B 1 241 ? 8.898 9.984 -6.559 1 96.25 241 GLU B C 1
ATOM 5477 O O . GLU B 1 241 ? 8.125 9.328 -5.859 1 96.25 241 GLU B O 1
ATOM 5482 N N . MET B 1 242 ? 9.25 9.578 -7.789 1 97.62 242 MET B N 1
ATOM 5483 C CA . MET B 1 242 ? 8.82 8.297 -8.328 1 97.62 242 MET B CA 1
ATOM 5484 C C . MET B 1 242 ? 9.445 7.137 -7.555 1 97.62 242 MET B C 1
ATOM 5486 O O . MET B 1 242 ? 8.773 6.145 -7.266 1 97.62 242 MET B O 1
ATOM 5490 N N . THR B 1 243 ? 10.758 7.246 -7.238 1 98.44 243 THR B N 1
ATOM 5491 C CA . THR B 1 243 ? 11.422 6.227 -6.434 1 98.44 243 THR B CA 1
ATOM 5492 C C . THR B 1 243 ? 10.734 6.07 -5.078 1 98.44 243 THR B C 1
ATOM 5494 O O . THR B 1 243 ? 10.5 4.953 -4.621 1 98.44 243 THR B O 1
ATOM 5497 N N . ARG B 1 244 ? 10.344 7.203 -4.457 1 97.38 244 ARG B N 1
ATOM 5498 C CA . ARG B 1 244 ? 9.664 7.141 -3.168 1 97.38 244 ARG B CA 1
ATOM 5499 C C . ARG B 1 244 ? 8.32 6.43 -3.293 1 97.38 244 ARG B C 1
ATOM 5501 O O . ARG B 1 244 ? 7.965 5.605 -2.449 1 97.38 244 ARG B O 1
ATOM 5508 N N . ARG B 1 245 ? 7.57 6.719 -4.391 1 97.19 245 ARG B N 1
ATOM 5509 C CA . ARG B 1 245 ? 6.285 6.066 -4.609 1 97.19 245 ARG B CA 1
ATOM 5510 C C . ARG B 1 245 ? 6.461 4.574 -4.859 1 97.19 245 ARG B C 1
ATOM 5512 O O . ARG B 1 245 ? 5.605 3.77 -4.48 1 97.19 245 ARG B O 1
ATOM 5519 N N . TRP B 1 246 ? 7.574 4.242 -5.484 1 98.19 246 TRP B N 1
ATOM 5520 C CA . TRP B 1 246 ? 7.84 2.852 -5.832 1 98.19 246 TRP B CA 1
ATOM 5521 C C . TRP B 1 246 ? 8.234 2.049 -4.598 1 98.19 246 TRP B C 1
ATOM 5523 O O . TRP B 1 246 ? 7.895 0.87 -4.48 1 98.19 246 TRP B O 1
ATOM 5533 N N . LEU B 1 247 ? 8.969 2.68 -3.656 1 98.12 247 LEU B N 1
ATOM 5534 C CA . LEU B 1 247 ? 9.398 2.041 -2.418 1 98.12 247 LEU B CA 1
ATOM 5535 C C . LEU B 1 247 ? 8.297 2.076 -1.371 1 98.12 247 LEU B C 1
ATOM 5537 O O . LEU B 1 247 ? 8.445 2.707 -0.323 1 98.12 247 LEU B O 1
ATOM 5541 N N . LYS B 1 248 ? 7.188 1.405 -1.665 1 97.12 248 LYS B N 1
ATOM 5542 C CA . LYS B 1 248 ? 6 1.281 -0.826 1 97.12 248 LYS B CA 1
ATOM 5543 C C . LYS B 1 248 ? 5.355 -0.093 -0.984 1 97.12 248 LYS B C 1
ATOM 5545 O O . LYS B 1 248 ? 5.492 -0.73 -2.031 1 97.12 248 LYS B O 1
ATOM 5550 N N . PRO B 1 249 ? 4.637 -0.563 0.032 1 96.56 249 PRO B N 1
ATOM 5551 C CA . PRO B 1 249 ? 3.844 -1.785 -0.124 1 96.56 249 PRO B CA 1
ATOM 5552 C C . PRO B 1 249 ? 2.584 -1.568 -0.958 1 96.56 249 PRO B C 1
ATOM 5554 O O . PRO B 1 249 ? 2.123 -0.433 -1.106 1 96.56 249 PRO B O 1
ATOM 5557 N N . VAL B 1 250 ? 2.131 -2.67 -1.557 1 96.62 250 VAL B N 1
ATOM 5558 C CA . VAL B 1 250 ? 0.812 -2.648 -2.182 1 96.62 250 VAL B CA 1
ATOM 5559 C C . VAL B 1 250 ? -0.154 -3.518 -1.38 1 96.62 250 VAL B C 1
ATOM 5561 O O . VAL B 1 250 ? -1.373 -3.404 -1.532 1 96.62 250 VAL B O 1
ATOM 5564 N N . SER B 1 251 ? 0.408 -4.402 -0.594 1 95.56 251 SER B N 1
ATOM 5565 C CA . SER B 1 251 ? -0.334 -5.293 0.295 1 95.56 251 SER B CA 1
ATOM 5566 C C . SER B 1 251 ? 0.575 -5.891 1.361 1 95.56 251 SER B C 1
ATOM 5568 O O . SER B 1 251 ? 1.797 -5.918 1.201 1 95.56 251 SER B O 1
ATOM 5570 N N . HIS B 1 252 ? 0.035 -6.312 2.439 1 91.94 252 HIS B N 1
ATOM 5571 C CA . HIS B 1 252 ? 0.789 -7.195 3.32 1 91.94 252 HIS B CA 1
ATOM 5572 C C . HIS B 1 252 ? 0.397 -8.656 3.105 1 91.94 252 HIS B C 1
ATOM 5574 O O . HIS B 1 252 ? -0.527 -8.945 2.344 1 91.94 252 HIS B O 1
ATOM 5580 N N . THR B 1 253 ? 1.173 -9.531 3.625 1 91.88 253 THR B N 1
ATOM 5581 C CA . THR B 1 253 ? 0.877 -10.961 3.617 1 91.88 253 THR B CA 1
ATOM 5582 C C . THR B 1 253 ? 0.131 -11.359 4.887 1 91.88 253 THR B C 1
ATOM 5584 O O . THR B 1 253 ? -0.498 -10.523 5.535 1 91.88 253 THR B O 1
ATOM 5587 N N . SER B 1 254 ? 0.047 -12.688 5.129 1 88.69 254 SER B N 1
ATOM 5588 C CA . SER B 1 254 ? -0.57 -13.148 6.367 1 88.69 254 SER B CA 1
ATOM 5589 C C . SER B 1 254 ? 0.265 -12.758 7.582 1 88.69 254 SER B C 1
ATOM 5591 O O . SER B 1 254 ? -0.187 -12.891 8.719 1 88.69 254 SER B O 1
ATOM 5593 N N . SER B 1 255 ? 1.467 -12.266 7.332 1 88.69 255 SER B N 1
ATOM 5594 C CA . SER B 1 255 ? 2.336 -11.68 8.352 1 88.69 255 SER B CA 1
ATOM 5595 C C . SER B 1 255 ? 2.457 -10.172 8.164 1 8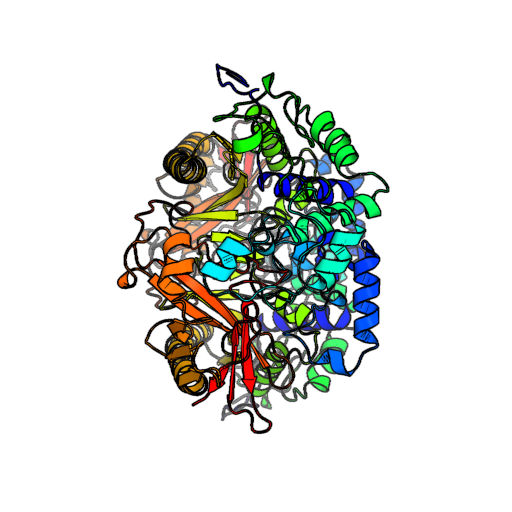8.69 255 SER B C 1
ATOM 5597 O O . SER B 1 255 ? 2.82 -9.703 7.086 1 88.69 255 SER B O 1
ATOM 5599 N N . LEU B 1 256 ? 2.211 -9.43 9.203 1 90.12 256 LEU B N 1
ATOM 5600 C CA . LEU B 1 256 ? 2.23 -7.977 9.102 1 90.12 256 LEU B CA 1
ATOM 5601 C C . LEU B 1 256 ? 3.652 -7.465 8.898 1 90.12 256 LEU B C 1
ATOM 5603 O O . LEU B 1 256 ? 3.852 -6.328 8.469 1 90.12 256 LEU B O 1
ATOM 5607 N N . ASN B 1 257 ? 4.688 -8.297 9.219 1 91.44 257 ASN B N 1
ATOM 5608 C CA . ASN B 1 257 ? 6.066 -7.84 9.062 1 91.44 257 ASN B CA 1
ATOM 5609 C C . ASN B 1 257 ? 6.621 -8.188 7.688 1 91.44 257 ASN B C 1
ATOM 5611 O O . ASN B 1 257 ? 7.82 -8.055 7.445 1 91.44 257 ASN B O 1
ATOM 5615 N N . MET B 1 258 ? 5.797 -8.727 6.805 1 93.38 258 MET B N 1
ATOM 5616 C CA . MET B 1 258 ? 6.152 -9.016 5.418 1 93.38 258 MET B CA 1
ATOM 5617 C C . MET B 1 258 ? 5.113 -8.445 4.461 1 93.38 258 MET B C 1
ATOM 5619 O O . MET B 1 258 ? 3.957 -8.875 4.457 1 93.38 258 MET B O 1
ATOM 5623 N N . ALA B 1 259 ? 5.5 -7.484 3.713 1 95.69 259 ALA B N 1
ATOM 5624 C CA . ALA B 1 259 ? 4.613 -6.871 2.725 1 95.69 259 ALA B CA 1
ATOM 5625 C C . ALA B 1 259 ? 5.137 -7.094 1.308 1 95.69 259 ALA B C 1
ATOM 5627 O O . ALA B 1 259 ? 6.262 -7.562 1.12 1 95.69 259 ALA B O 1
ATOM 5628 N N . VAL B 1 260 ? 4.277 -6.898 0.368 1 97 260 VAL B N 1
ATOM 5629 C CA . VAL B 1 260 ? 4.586 -7.055 -1.049 1 97 260 VAL B CA 1
ATOM 5630 C C . VAL B 1 260 ? 4.504 -5.703 -1.75 1 97 260 VAL B C 1
ATOM 5632 O O . VAL B 1 260 ? 3.584 -4.918 -1.497 1 97 260 VAL B O 1
ATOM 5635 N N . GLY B 1 261 ? 5.531 -5.324 -2.51 1 98 261 GLY B N 1
ATOM 5636 C CA . GLY B 1 261 ? 5.539 -4.191 -3.422 1 98 261 GLY B CA 1
ATOM 5637 C C . GLY B 1 261 ? 5.668 -4.598 -4.879 1 98 261 GLY B C 1
ATOM 5638 O O . GLY B 1 261 ? 5.281 -5.707 -5.254 1 98 261 GLY B O 1
ATOM 5639 N N . ALA B 1 262 ? 6.148 -3.705 -5.723 1 98.56 262 ALA B N 1
ATOM 5640 C CA . ALA B 1 262 ? 6.293 -3.982 -7.148 1 98.56 262 ALA B CA 1
ATOM 5641 C C . ALA B 1 262 ? 7.762 -4.008 -7.555 1 98.56 262 ALA B C 1
ATOM 5643 O O . ALA B 1 262 ? 8.336 -2.975 -7.906 1 98.56 262 ALA B O 1
ATOM 5644 N N . PRO B 1 263 ? 8.492 -5.02 -7.543 1 98.56 263 PRO B N 1
ATOM 5645 C CA . PRO B 1 263 ? 8.062 -6.324 -7.035 1 98.56 263 PRO B CA 1
ATOM 5646 C C . PRO B 1 263 ? 8.664 -6.656 -5.672 1 98.56 263 PRO B C 1
ATOM 5648 O O . PRO B 1 263 ? 9.055 -7.801 -5.434 1 98.56 263 PRO B O 1
ATOM 5651 N N . TRP B 1 264 ? 8.75 -5.824 -4.836 1 98.5 264 TRP B N 1
ATOM 5652 C CA . TRP B 1 264 ? 9.492 -5.883 -3.582 1 98.5 264 TRP B CA 1
ATOM 5653 C C . TRP B 1 264 ? 8.898 -6.922 -2.641 1 98.5 264 TRP B C 1
ATOM 5655 O O . TRP B 1 264 ? 7.676 -7.078 -2.572 1 98.5 264 TRP B O 1
ATOM 5665 N N . GLU B 1 265 ? 9.781 -7.656 -1.97 1 97.25 265 GLU B N 1
ATOM 5666 C CA . GLU B 1 265 ? 9.508 -8.297 -0.685 1 97.25 265 GLU B CA 1
ATOM 5667 C C . GLU B 1 265 ? 9.984 -7.426 0.475 1 97.25 265 GLU B C 1
ATOM 5669 O O . GLU B 1 265 ? 11.188 -7.305 0.72 1 97.25 265 GLU B O 1
ATOM 5674 N N . ILE B 1 266 ? 9.039 -6.848 1.16 1 97.06 266 ILE B N 1
ATOM 5675 C CA . ILE B 1 266 ? 9.359 -5.82 2.143 1 97.06 266 ILE B CA 1
ATOM 5676 C C . ILE B 1 266 ? 9.25 -6.398 3.551 1 97.06 266 ILE B C 1
ATOM 5678 O O . ILE B 1 266 ? 8.156 -6.762 3.998 1 97.06 266 ILE B O 1
ATOM 5682 N N . ALA B 1 267 ? 10.359 -6.523 4.207 1 95.81 267 ALA B N 1
ATOM 5683 C CA . ALA B 1 267 ? 10.391 -6.977 5.598 1 95.81 267 ALA B CA 1
ATOM 5684 C C . ALA B 1 267 ? 10.516 -5.801 6.559 1 95.81 267 ALA B C 1
ATOM 5686 O O . ALA B 1 267 ? 11.258 -4.852 6.293 1 95.81 267 ALA B O 1
ATOM 5687 N N . SER B 1 268 ? 9.75 -5.859 7.605 1 94.25 268 SER B N 1
ATOM 5688 C CA . SER B 1 268 ? 9.812 -4.816 8.625 1 94.25 268 SER B CA 1
ATOM 5689 C C . SER B 1 268 ? 10.422 -5.348 9.914 1 94.25 268 SER B C 1
ATOM 5691 O O . SER B 1 268 ? 9.992 -6.383 10.438 1 94.25 268 SER B O 1
ATOM 5693 N N . TYR B 1 269 ? 11.461 -4.723 10.359 1 92.06 269 TYR B N 1
ATOM 5694 C CA . TYR B 1 269 ? 12.078 -5 11.648 1 92.06 269 TYR B CA 1
ATOM 5695 C C . TYR B 1 269 ? 11.578 -4.031 12.719 1 92.06 269 TYR B C 1
ATOM 5697 O O . TYR B 1 269 ? 11.484 -2.826 12.469 1 92.06 269 TYR B O 1
ATOM 5705 N N . GLU B 1 270 ? 11.078 -4.695 13.891 1 84.94 270 GLU B N 1
ATOM 5706 C CA . GLU B 1 270 ? 10.516 -3.875 14.953 1 84.94 270 GLU B CA 1
ATOM 5707 C C . GLU B 1 270 ? 11.398 -3.912 16.203 1 84.94 270 GLU B C 1
ATOM 5709 O O . GLU B 1 270 ? 11.336 -4.863 16.984 1 84.94 270 GLU B O 1
ATOM 5714 N N . GLU B 1 271 ? 12.352 -3.256 16.406 1 78.81 271 GLU B N 1
ATOM 5715 C CA . GLU B 1 271 ? 13.102 -3.174 17.656 1 78.81 271 GLU B CA 1
ATOM 5716 C C . GLU B 1 271 ? 12.852 -1.847 18.359 1 78.81 271 GLU B C 1
ATOM 5718 O O . GLU B 1 271 ? 11.75 -1.605 18.859 1 78.81 271 GLU B O 1
ATOM 5723 N N . ASP B 1 272 ? 13.594 -0.844 18.047 1 77.69 272 ASP B N 1
ATOM 5724 C CA . ASP B 1 272 ? 13.438 0.488 18.625 1 77.69 272 ASP B CA 1
ATOM 5725 C C . ASP B 1 272 ? 12.477 1.333 17.797 1 77.69 272 ASP B C 1
ATOM 5727 O O . ASP B 1 272 ? 11.688 2.111 18.344 1 77.69 272 ASP B O 1
ATOM 5731 N N . ARG B 1 273 ? 12.445 1.023 16.578 1 86.56 273 ARG B N 1
ATOM 5732 C CA . ARG B 1 273 ? 11.539 1.623 15.594 1 86.56 273 ARG B CA 1
ATOM 5733 C C . ARG B 1 273 ? 11.305 0.681 14.422 1 86.56 273 ARG B C 1
ATOM 5735 O O . ARG B 1 273 ? 12.062 -0.263 14.211 1 86.56 273 ARG B O 1
ATOM 5742 N N . VAL B 1 274 ? 10.258 0.91 13.727 1 90.81 274 VAL B N 1
ATOM 5743 C CA . VAL B 1 274 ? 10 0.098 12.539 1 90.81 274 VAL B CA 1
ATOM 5744 C C . VAL B 1 274 ? 10.961 0.497 11.422 1 90.81 274 VAL B C 1
ATOM 5746 O O . VAL B 1 274 ? 11.086 1.68 11.094 1 90.81 274 VAL B O 1
ATOM 5749 N N . VAL B 1 275 ? 11.688 -0.413 10.906 1 94.5 275 VAL B N 1
ATOM 5750 C CA . VAL B 1 275 ? 12.562 -0.228 9.758 1 94.5 275 VAL B CA 1
ATOM 5751 C C . VAL B 1 275 ? 12.156 -1.194 8.641 1 94.5 275 VAL B C 1
ATOM 5753 O O . VAL B 1 275 ? 12.156 -2.412 8.844 1 94.5 275 VAL B O 1
ATOM 5756 N N . ASP B 1 276 ? 11.781 -0.635 7.551 1 96.19 276 ASP B N 1
ATOM 5757 C CA . ASP B 1 276 ? 11.453 -1.45 6.387 1 96.19 276 ASP B CA 1
ATOM 5758 C C . ASP B 1 276 ? 12.703 -1.729 5.547 1 96.19 276 ASP B C 1
ATOM 5760 O O . ASP B 1 276 ? 13.453 -0.811 5.223 1 96.19 276 ASP B O 1
ATOM 5764 N N . ILE B 1 277 ? 12.875 -2.965 5.184 1 97.5 277 ILE B N 1
ATOM 5765 C CA . ILE B 1 277 ? 13.914 -3.357 4.238 1 97.5 277 ILE B CA 1
ATOM 5766 C C . ILE B 1 277 ? 13.273 -3.859 2.945 1 97.5 277 ILE B C 1
ATOM 5768 O O . ILE B 1 277 ? 12.406 -4.734 2.975 1 97.5 277 ILE B O 1
ATOM 5772 N N . TYR B 1 278 ? 13.664 -3.236 1.882 1 98.5 278 TYR B N 1
ATOM 5773 C CA . TYR B 1 278 ? 13.172 -3.607 0.56 1 98.5 278 TYR B CA 1
ATOM 5774 C C . TYR B 1 278 ? 14.094 -4.629 -0.096 1 98.5 278 TYR B C 1
ATOM 5776 O O . TYR B 1 278 ? 15.281 -4.367 -0.287 1 98.5 278 TYR B O 1
ATOM 5784 N N . THR B 1 279 ? 13.484 -5.797 -0.447 1 98.44 279 THR B N 1
ATOM 5785 C CA . THR B 1 279 ? 14.312 -6.895 -0.939 1 98.44 279 THR B CA 1
ATOM 5786 C C . THR B 1 279 ? 13.703 -7.512 -2.193 1 98.44 279 THR B C 1
ATOM 5788 O O . THR B 1 279 ? 12.516 -7.32 -2.469 1 98.44 279 THR B O 1
ATOM 5791 N N . LYS B 1 280 ? 14.516 -8.133 -2.977 1 98.56 280 LYS B N 1
ATOM 5792 C CA . LYS B 1 280 ? 14.094 -9.055 -4.027 1 98.56 280 LYS B CA 1
ATOM 5793 C C . LYS B 1 280 ? 14.984 -10.289 -4.074 1 98.56 280 LYS B C 1
ATOM 5795 O O . LYS B 1 280 ? 16.188 -10.18 -4.367 1 98.56 280 LYS B O 1
ATOM 5800 N N . SER B 1 281 ? 14.398 -11.375 -3.756 1 97.5 281 SER B N 1
ATOM 5801 C CA . SER B 1 281 ? 15.086 -12.656 -3.781 1 97.5 281 SER B CA 1
ATOM 5802 C C . SER B 1 281 ? 14.938 -13.344 -5.137 1 97.5 281 SER B C 1
ATOM 5804 O O . SER B 1 281 ? 14.086 -12.961 -5.938 1 97.5 281 SER B O 1
ATOM 5806 N N . GLY B 1 282 ? 15.836 -14.234 -5.391 1 97.94 282 GLY B N 1
ATOM 5807 C CA . GLY B 1 282 ? 15.75 -15.039 -6.598 1 97.94 282 GLY B CA 1
ATOM 5808 C C . GLY B 1 282 ? 16.391 -16.406 -6.453 1 97.94 282 GLY B C 1
ATOM 5809 O O . GLY B 1 282 ? 17.453 -16.531 -5.855 1 97.94 282 GLY B O 1
ATOM 5810 N N . ASP B 1 283 ? 15.719 -17.391 -6.941 1 96.75 283 ASP B N 1
ATOM 5811 C CA . ASP B 1 283 ? 16.219 -18.766 -6.984 1 96.75 283 ASP B CA 1
ATOM 5812 C C . ASP B 1 283 ? 15.977 -19.391 -8.352 1 96.75 283 ASP B C 1
ATOM 5814 O O . ASP B 1 283 ? 14.93 -19.188 -8.961 1 96.75 283 ASP B O 1
ATOM 5818 N N . VAL B 1 284 ? 16.938 -20 -8.852 1 95.69 284 VAL B N 1
ATOM 5819 C CA . VAL B 1 284 ? 16.812 -20.844 -10.039 1 95.69 284 VAL B CA 1
ATOM 5820 C C . VAL B 1 284 ? 17.922 -21.891 -10.047 1 95.69 284 VAL B C 1
ATOM 5822 O O . VAL B 1 284 ? 19.109 -21.547 -9.93 1 95.69 284 VAL B O 1
ATOM 5825 N N . GLY B 1 285 ? 17.531 -23.109 -10.188 1 94.5 285 GLY B N 1
ATOM 5826 C CA . GLY B 1 285 ? 18.531 -24.172 -10.148 1 94.5 285 GLY B CA 1
ATOM 5827 C C . GLY B 1 285 ? 19.344 -24.188 -8.875 1 94.5 285 GLY B C 1
ATOM 5828 O O . GLY B 1 285 ? 18.781 -24.203 -7.773 1 94.5 285 GLY B O 1
ATOM 5829 N N . SER B 1 286 ? 20.688 -24.062 -9.055 1 96.75 286 SER B N 1
ATOM 5830 C CA . SER B 1 286 ? 21.594 -24.141 -7.91 1 96.75 286 SER B CA 1
ATOM 5831 C C . SER B 1 286 ? 21.906 -22.75 -7.355 1 96.75 286 SER B C 1
ATOM 5833 O O . SER B 1 286 ? 22.828 -22.594 -6.551 1 96.75 286 SER B O 1
ATOM 5835 N N . TYR B 1 287 ? 21.188 -21.797 -7.859 1 98.06 287 TYR B N 1
ATOM 5836 C CA . TYR B 1 287 ? 21.578 -20.422 -7.551 1 98.06 287 TYR B CA 1
ATOM 5837 C C . TYR B 1 287 ? 20.516 -19.75 -6.688 1 98.06 287 TYR B C 1
ATOM 5839 O O . TYR B 1 287 ? 19.328 -20.016 -6.836 1 98.06 287 TYR B O 1
ATOM 5847 N N . SER B 1 288 ? 20.922 -18.875 -5.777 1 98.25 288 SER B N 1
ATOM 5848 C CA . SER B 1 288 ? 20.078 -18.016 -4.969 1 98.25 288 SER B CA 1
ATOM 5849 C C . SER B 1 288 ? 20.672 -16.609 -4.859 1 98.25 288 SER B C 1
ATOM 5851 O O . SER B 1 288 ? 21.891 -16.453 -4.738 1 98.25 288 SER B O 1
ATOM 5853 N N . SER B 1 289 ? 19.844 -15.648 -4.992 1 98.56 289 SER B N 1
ATOM 5854 C CA . SER B 1 289 ? 20.266 -14.258 -4.938 1 98.56 289 SER B CA 1
ATOM 5855 C C . SER B 1 289 ? 19.375 -13.445 -4.008 1 98.56 289 SER B C 1
ATOM 5857 O O . SER B 1 289 ? 18.219 -13.805 -3.781 1 98.56 289 SER B O 1
ATOM 5859 N N . MET B 1 290 ? 19.953 -12.383 -3.404 1 98.56 290 MET B N 1
ATOM 5860 C CA . MET B 1 290 ? 19.219 -11.43 -2.572 1 98.56 290 MET B CA 1
ATOM 5861 C C . MET B 1 290 ? 19.797 -10.023 -2.729 1 98.56 290 MET B C 1
ATOM 5863 O O . MET B 1 290 ? 21 -9.82 -2.596 1 98.56 290 MET B O 1
ATOM 5867 N N . LEU B 1 291 ? 18.953 -9.141 -3.164 1 98.88 291 LEU B N 1
ATOM 5868 C CA . LEU B 1 291 ? 19.25 -7.715 -3.051 1 98.88 291 LEU B CA 1
ATOM 5869 C C . LEU B 1 291 ? 18.469 -7.082 -1.903 1 98.88 291 LEU B C 1
ATOM 5871 O O . LEU B 1 291 ? 17.266 -7.301 -1.771 1 98.88 291 LEU B O 1
ATOM 5875 N N . VAL B 1 292 ? 19.156 -6.316 -1.036 1 98.81 292 VAL B N 1
ATOM 5876 C CA . VAL B 1 292 ? 18.562 -5.715 0.15 1 98.81 292 VAL B CA 1
ATOM 5877 C C . VAL B 1 292 ? 18.844 -4.211 0.165 1 98.81 292 VAL B C 1
ATOM 5879 O O . VAL B 1 292 ? 19.984 -3.787 0.005 1 98.81 292 VAL B O 1
ATOM 5882 N N . LEU B 1 293 ? 17.797 -3.438 0.343 1 98.81 293 LEU B N 1
ATOM 5883 C CA . LEU B 1 293 ? 17.938 -1.99 0.474 1 98.81 293 LEU B CA 1
ATOM 5884 C C . LEU B 1 293 ? 17.234 -1.494 1.74 1 98.81 293 LEU B C 1
ATOM 5886 O O . LEU B 1 293 ? 16.109 -1.897 2.039 1 98.81 293 LEU B O 1
ATOM 5890 N N . SER B 1 294 ? 17.906 -0.636 2.482 1 98.06 294 SER B N 1
ATOM 5891 C CA . SER B 1 294 ? 17.312 0.142 3.57 1 98.06 294 SER B CA 1
ATOM 5892 C C . SER B 1 294 ? 17.281 1.627 3.227 1 98.06 294 SER B C 1
ATOM 5894 O O . SER B 1 294 ? 18.219 2.367 3.531 1 98.06 294 SER B O 1
ATOM 5896 N N . PRO B 1 295 ? 16.156 2.02 2.688 1 97.06 295 PRO B N 1
ATOM 5897 C CA . PRO B 1 295 ? 16.062 3.443 2.355 1 97.06 295 PRO B CA 1
ATOM 5898 C C . PRO B 1 295 ? 16.234 4.344 3.576 1 97.06 295 PRO B C 1
ATOM 5900 O O . PRO B 1 295 ? 16.828 5.426 3.471 1 97.06 295 PRO B O 1
ATOM 5903 N N . ASP B 1 296 ? 15.773 3.91 4.715 1 94.12 296 ASP B N 1
ATOM 5904 C CA . ASP B 1 296 ? 15.898 4.707 5.93 1 94.12 296 ASP B CA 1
ATOM 5905 C C . ASP B 1 296 ? 17.359 5.016 6.234 1 94.12 296 ASP B C 1
ATOM 5907 O O . ASP B 1 296 ? 17.672 6.07 6.793 1 94.12 296 ASP B O 1
ATOM 5911 N N . HIS B 1 297 ? 18.219 4.098 5.852 1 95.94 297 HIS B N 1
ATOM 5912 C CA . HIS B 1 297 ? 19.625 4.23 6.195 1 95.94 297 HIS B CA 1
ATOM 5913 C C . HIS B 1 297 ? 20.453 4.582 4.969 1 95.94 297 HIS B C 1
ATOM 5915 O O . HIS B 1 297 ? 21.672 4.805 5.078 1 95.94 297 HIS B O 1
ATOM 5921 N N . ASP B 1 298 ? 19.844 4.516 3.816 1 96.38 298 ASP B N 1
ATOM 5922 C CA . ASP B 1 298 ? 20.5 4.762 2.541 1 96.38 298 ASP B CA 1
ATOM 5923 C C . ASP B 1 298 ? 21.672 3.795 2.328 1 96.38 298 ASP B C 1
ATOM 5925 O O . ASP B 1 298 ? 22.766 4.211 1.967 1 96.38 298 ASP B O 1
ATOM 5929 N N . VAL B 1 299 ? 21.406 2.553 2.668 1 97.88 299 VAL B N 1
ATOM 5930 C CA . VAL B 1 299 ? 22.391 1.5 2.502 1 97.88 299 VAL B CA 1
ATOM 5931 C C . VAL B 1 299 ? 21.75 0.255 1.908 1 97.88 299 VAL B C 1
ATOM 5933 O O . VAL B 1 299 ? 20.516 0.165 1.84 1 97.88 299 VAL B O 1
ATOM 5936 N N . GLY B 1 300 ? 22.5 -0.607 1.413 1 98.12 300 GLY B N 1
ATOM 5937 C CA . GLY B 1 300 ? 22.062 -1.922 0.968 1 98.12 300 GLY B CA 1
ATOM 5938 C C . GLY B 1 300 ? 23.188 -2.938 0.92 1 98.12 300 GLY B C 1
ATOM 5939 O O . GLY B 1 300 ? 24.344 -2.607 1.206 1 98.12 300 GLY B O 1
ATOM 5940 N N . PHE B 1 301 ? 22.844 -4.145 0.67 1 98.56 301 PHE B N 1
ATOM 5941 C CA . PHE B 1 301 ? 23.828 -5.188 0.427 1 98.56 301 PHE B CA 1
ATOM 5942 C C . PHE B 1 301 ? 23.25 -6.281 -0.463 1 98.56 301 PHE B C 1
ATOM 5944 O O . PHE B 1 301 ? 22.062 -6.293 -0.74 1 98.56 301 PHE B O 1
ATOM 5951 N N . VAL B 1 302 ? 24.141 -7.133 -0.999 1 98.69 302 VAL B N 1
ATOM 5952 C CA . VAL B 1 302 ? 23.797 -8.211 -1.924 1 98.69 302 VAL B CA 1
ATOM 5953 C C . VAL B 1 302 ? 24.359 -9.531 -1.411 1 98.69 302 VAL B C 1
ATOM 5955 O O . VAL B 1 302 ? 25.469 -9.578 -0.892 1 98.69 302 VAL B O 1
ATOM 5958 N N . VAL B 1 303 ? 23.562 -10.539 -1.492 1 98.38 303 VAL B N 1
ATOM 5959 C CA . VAL B 1 303 ? 24.016 -11.898 -1.225 1 98.38 303 VAL B CA 1
ATOM 5960 C C . VAL B 1 303 ? 23.766 -12.781 -2.451 1 98.38 303 VAL B C 1
ATOM 5962 O O . VAL B 1 303 ? 22.641 -12.875 -2.938 1 98.38 303 VAL B O 1
ATOM 5965 N N . LEU B 1 304 ? 24.797 -13.367 -3.025 1 98.25 304 LEU B N 1
ATOM 5966 C CA . LEU B 1 304 ? 24.719 -14.375 -4.074 1 98.25 304 LEU B CA 1
ATOM 5967 C C . LEU B 1 304 ? 25.312 -15.695 -3.605 1 98.25 304 LEU B C 1
ATOM 5969 O O . LEU B 1 304 ? 26.391 -15.711 -3.002 1 98.25 304 LEU B O 1
ATOM 5973 N N . ALA B 1 305 ? 24.609 -16.734 -3.814 1 97.56 305 ALA B N 1
ATOM 5974 C CA . ALA B 1 305 ? 25.062 -18.062 -3.406 1 97.56 305 ALA B CA 1
ATOM 5975 C C . ALA B 1 305 ? 24.766 -19.094 -4.488 1 97.56 305 ALA B C 1
ATOM 5977 O O . ALA B 1 305 ? 23.844 -18.938 -5.285 1 97.56 305 ALA B O 1
ATOM 5978 N N . ALA B 1 306 ? 25.609 -20.109 -4.57 1 96.69 306 ALA B N 1
ATOM 5979 C CA . ALA B 1 306 ? 25.422 -21.25 -5.465 1 96.69 306 ALA B CA 1
ATOM 5980 C C . ALA B 1 306 ? 25.688 -22.562 -4.738 1 96.69 306 ALA B C 1
ATOM 5982 O O . ALA B 1 306 ? 26.594 -22.656 -3.92 1 96.69 306 ALA B O 1
ATOM 5983 N N . GLY B 1 307 ? 24.828 -23.547 -4.992 1 94.69 307 GLY B N 1
ATOM 5984 C CA . GLY B 1 307 ? 24.953 -24.859 -4.367 1 94.69 307 GLY B CA 1
ATOM 5985 C C . GLY B 1 307 ? 23.625 -25.391 -3.846 1 94.69 307 GLY B C 1
ATOM 5986 O O . GLY B 1 307 ? 22.578 -24.766 -4.043 1 94.69 307 GLY B O 1
ATOM 5987 N N . ASP B 1 308 ? 23.578 -26.562 -3.219 1 89.69 308 ASP B N 1
ATOM 5988 C CA . ASP B 1 308 ? 22.375 -27.281 -2.801 1 89.69 308 ASP B CA 1
ATOM 5989 C C . ASP B 1 308 ? 21.594 -26.484 -1.745 1 89.69 308 ASP B C 1
ATOM 5991 O O . ASP B 1 308 ? 20.359 -26.469 -1.759 1 89.69 308 ASP B O 1
ATOM 5995 N N . SER B 1 309 ? 22.188 -25.766 -0.869 1 91.44 309 SER B N 1
ATOM 5996 C CA . SER B 1 309 ? 21.5 -25.062 0.223 1 91.44 309 SER B CA 1
ATOM 5997 C C . SER B 1 309 ? 21.578 -23.547 0.04 1 91.44 309 SER B C 1
ATOM 5999 O O . SER B 1 309 ? 21.5 -22.797 1.015 1 91.44 309 SER B O 1
ATOM 6001 N N . ALA B 1 310 ? 21.656 -23.203 -1.256 1 94.75 310 ALA B N 1
ATOM 6002 C CA . ALA B 1 310 ? 21.875 -21.781 -1.532 1 94.75 310 ALA B CA 1
ATOM 6003 C C . ALA B 1 310 ? 20.688 -20.938 -1.064 1 94.75 310 ALA B C 1
ATOM 6005 O O . ALA B 1 310 ? 20.859 -19.906 -0.42 1 94.75 310 ALA B O 1
ATOM 6006 N N . PRO B 1 311 ? 19.406 -21.391 -1.312 1 92.62 311 PRO B N 1
ATOM 6007 C CA . PRO B 1 311 ? 18.281 -20.562 -0.883 1 92.62 311 PRO B CA 1
ATOM 6008 C C . PRO B 1 311 ? 18.219 -20.375 0.632 1 92.62 311 PRO B C 1
ATOM 6010 O O . PRO B 1 311 ? 17.984 -19.266 1.111 1 92.62 311 PRO B O 1
ATOM 6013 N N . GLN B 1 312 ? 18.406 -21.391 1.407 1 89.75 312 GLN B N 1
ATOM 6014 C CA . GLN B 1 312 ? 18.422 -21.281 2.863 1 89.75 312 GLN B CA 1
ATOM 6015 C C . GLN B 1 312 ? 19.562 -20.391 3.34 1 89.75 312 GLN B C 1
ATOM 6017 O O . GLN B 1 312 ? 19.375 -19.578 4.25 1 89.75 312 GLN B O 1
ATOM 6022 N N . ALA B 1 313 ? 20.703 -20.547 2.723 1 93.31 313 ALA B N 1
ATOM 6023 C CA . ALA B 1 313 ? 21.875 -19.766 3.104 1 93.31 313 ALA B CA 1
ATOM 6024 C C . ALA B 1 313 ? 21.625 -18.266 2.877 1 93.31 313 ALA B C 1
ATOM 6026 O O . ALA B 1 313 ? 21.953 -17.438 3.732 1 93.31 313 ALA B O 1
ATOM 6027 N N . THR B 1 314 ? 21.062 -17.938 1.712 1 95.31 314 THR B N 1
ATOM 6028 C CA . THR B 1 314 ? 20.828 -16.531 1.383 1 95.31 314 THR B CA 1
ATOM 6029 C C . THR B 1 314 ? 19.844 -15.906 2.357 1 95.31 314 THR B C 1
ATOM 6031 O O . THR B 1 314 ? 20.031 -14.773 2.799 1 95.31 314 THR B O 1
ATOM 6034 N N . ARG B 1 315 ? 18.781 -16.609 2.764 1 93.12 315 ARG B N 1
ATOM 6035 C CA . ARG B 1 315 ? 17.781 -16.094 3.691 1 93.12 315 ARG B CA 1
ATOM 6036 C C . ARG B 1 315 ? 18.375 -15.891 5.078 1 93.12 315 ARG B C 1
ATOM 6038 O O . ARG B 1 315 ? 18.172 -14.836 5.691 1 93.12 315 ARG B O 1
ATOM 6045 N N . ILE B 1 316 ? 19.094 -16.875 5.578 1 93 316 ILE B N 1
ATOM 6046 C CA . ILE B 1 316 ? 19.688 -16.812 6.91 1 93 316 ILE B CA 1
ATOM 6047 C C . ILE B 1 316 ? 20.719 -15.688 6.961 1 93 316 ILE B C 1
ATOM 6049 O O . ILE B 1 316 ? 20.75 -14.906 7.914 1 93 316 ILE B O 1
ATOM 6053 N N . LEU B 1 317 ? 21.547 -15.617 5.922 1 95.31 317 LEU B N 1
ATOM 6054 C CA . LEU B 1 317 ? 22.578 -14.578 5.879 1 95.31 317 LEU B CA 1
ATOM 6055 C C . LEU B 1 317 ? 21.938 -13.195 5.844 1 95.31 317 LEU B C 1
ATOM 6057 O O . LEU B 1 317 ? 22.422 -12.258 6.477 1 95.31 317 LEU B O 1
ATOM 6061 N N . THR B 1 318 ? 20.844 -13.062 5.086 1 95.88 318 THR B N 1
ATOM 6062 C CA . THR B 1 318 ? 20.141 -11.789 5.027 1 95.88 318 THR B CA 1
ATOM 6063 C C . THR B 1 318 ? 19.656 -11.375 6.41 1 95.88 318 THR B C 1
ATOM 6065 O O . THR B 1 318 ? 19.859 -10.234 6.832 1 95.88 318 THR B O 1
ATOM 6068 N N . ASP B 1 319 ? 19.047 -12.281 7.172 1 95.38 319 ASP B N 1
ATOM 6069 C CA . ASP B 1 319 ? 18.578 -12.008 8.531 1 95.38 319 ASP B CA 1
ATOM 6070 C C . ASP B 1 319 ? 19.75 -11.625 9.438 1 95.38 319 ASP B C 1
ATOM 6072 O O . ASP B 1 319 ? 19.656 -10.648 10.188 1 95.38 319 ASP B O 1
ATOM 6076 N N . LEU B 1 320 ? 20.828 -12.359 9.312 1 95.56 320 LEU B N 1
ATOM 6077 C CA . LEU B 1 320 ? 21.984 -12.133 10.172 1 95.56 320 LEU B CA 1
ATOM 6078 C C . LEU B 1 320 ? 22.594 -10.758 9.906 1 95.56 320 LEU B C 1
ATOM 6080 O O . LEU B 1 320 ? 22.922 -10.023 10.836 1 95.56 320 LEU B O 1
ATOM 6084 N N . VAL B 1 321 ? 22.75 -10.461 8.625 1 96.75 321 VAL B N 1
ATOM 6085 C CA . VAL B 1 321 ? 23.344 -9.18 8.258 1 96.75 321 VAL B CA 1
ATOM 6086 C C . VAL B 1 321 ? 22.453 -8.039 8.742 1 96.75 321 VAL B C 1
ATOM 6088 O O . VAL B 1 321 ? 22.953 -7.078 9.352 1 96.75 321 VAL B O 1
ATOM 6091 N N . ASN B 1 322 ? 21.156 -8.086 8.531 1 95.56 322 ASN B N 1
ATOM 6092 C CA . ASN B 1 322 ? 20.25 -7.02 8.953 1 95.56 322 ASN B CA 1
ATOM 6093 C C . ASN B 1 322 ? 20.219 -6.871 10.469 1 95.56 322 ASN B C 1
ATOM 6095 O O . ASN B 1 322 ? 20.156 -5.754 10.992 1 95.56 322 ASN B O 1
ATOM 6099 N N . GLU B 1 323 ? 20.25 -7.996 11.172 1 93.25 323 GLU B N 1
ATOM 6100 C CA . GLU B 1 323 ? 20.234 -7.965 12.625 1 93.25 323 GLU B CA 1
ATOM 6101 C C . GLU B 1 323 ? 21.453 -7.227 13.172 1 93.25 323 GLU B C 1
ATOM 6103 O O . GLU B 1 323 ? 21.375 -6.57 14.211 1 93.25 323 GLU B O 1
ATOM 6108 N N . ALA B 1 324 ? 22.516 -7.367 12.43 1 94.06 324 ALA B N 1
ATOM 6109 C CA . ALA B 1 324 ? 23.734 -6.695 12.844 1 94.06 324 ALA B CA 1
ATOM 6110 C C . ALA B 1 324 ? 23.781 -5.262 12.312 1 94.06 324 ALA B C 1
ATOM 6112 O O . ALA B 1 324 ? 24.188 -4.344 13.031 1 94.06 324 ALA B O 1
ATOM 6113 N N . LEU B 1 325 ? 23.344 -5.035 11.117 1 95 325 LEU B N 1
ATOM 6114 C CA . LEU B 1 325 ? 23.531 -3.781 10.398 1 95 325 LEU B CA 1
ATOM 6115 C C . LEU B 1 325 ? 22.578 -2.707 10.922 1 95 325 LEU B C 1
ATOM 6117 O O . LEU B 1 325 ? 22.984 -1.556 11.109 1 95 325 LEU B O 1
ATOM 6121 N N . ILE B 1 326 ? 21.297 -3.025 11.195 1 94.25 326 ILE B N 1
ATOM 6122 C CA . ILE B 1 326 ? 20.281 -2.023 11.5 1 94.25 326 ILE B CA 1
ATOM 6123 C C . ILE B 1 326 ? 20.641 -1.309 12.805 1 94.25 326 ILE B C 1
ATOM 6125 O O . ILE B 1 326 ? 20.781 -0.083 12.828 1 94.25 326 ILE B O 1
ATOM 6129 N N . PRO B 1 327 ? 20.953 -2.07 13.898 1 93.25 327 PRO B N 1
ATOM 6130 C CA . PRO B 1 327 ? 21.344 -1.358 15.117 1 93.25 327 PRO B CA 1
ATOM 6131 C C . PRO B 1 327 ? 22.641 -0.58 14.953 1 93.25 327 PRO B C 1
ATOM 6133 O O . PRO B 1 327 ? 22.797 0.507 15.516 1 93.25 327 PRO B O 1
ATOM 6136 N N . GLY B 1 328 ? 23.609 -1.195 14.195 1 94.75 328 GLY B N 1
ATOM 6137 C CA . GLY B 1 328 ? 24.859 -0.5 13.945 1 94.75 328 GLY B CA 1
ATOM 6138 C C . GLY B 1 328 ? 24.672 0.819 13.219 1 94.75 328 GLY B C 1
ATOM 6139 O O . GLY B 1 328 ? 25.281 1.823 13.578 1 94.75 328 GLY B O 1
ATOM 6140 N N . LEU B 1 329 ? 23.812 0.833 12.227 1 95.38 329 LEU B N 1
ATOM 6141 C CA . LEU B 1 329 ? 23.531 2.039 11.453 1 95.38 329 LEU B CA 1
ATOM 6142 C C . LEU B 1 329 ? 22.781 3.062 12.305 1 95.38 329 LEU B C 1
ATOM 6144 O O . LEU B 1 329 ? 23.016 4.266 12.18 1 95.38 329 LEU B O 1
ATOM 6148 N N . ASP B 1 330 ? 21.891 2.631 13.148 1 93.38 330 ASP B N 1
ATOM 6149 C CA . ASP B 1 330 ? 21.188 3.531 14.055 1 93.38 330 ASP B CA 1
ATOM 6150 C C . ASP B 1 330 ? 22.141 4.195 15.031 1 93.38 330 ASP B C 1
ATOM 6152 O O . ASP B 1 330 ? 22.016 5.387 15.32 1 93.38 330 ASP B O 1
ATOM 6156 N N . GLN B 1 331 ? 23.078 3.402 15.523 1 92.88 331 GLN B N 1
ATOM 6157 C CA . GLN B 1 331 ? 24.078 3.959 16.422 1 92.88 331 GLN B CA 1
ATOM 6158 C C . GLN B 1 331 ? 24.969 4.98 15.719 1 92.88 331 GLN B C 1
ATOM 6160 O O . GLN B 1 331 ? 25.312 6.012 16.281 1 92.88 331 GLN B O 1
ATOM 6165 N N . ALA B 1 332 ? 25.359 4.648 14.5 1 94.81 332 ALA B N 1
ATOM 6166 C CA . ALA B 1 332 ? 26.141 5.59 13.711 1 94.81 332 ALA B CA 1
ATOM 6167 C C . ALA B 1 332 ? 25.375 6.891 13.484 1 94.81 332 ALA B C 1
ATOM 6169 O O . ALA B 1 332 ? 25.953 7.977 13.539 1 94.81 332 ALA B O 1
ATOM 6170 N N . ALA B 1 333 ? 24.141 6.801 13.195 1 93.19 333 ALA B N 1
ATOM 6171 C CA . ALA B 1 333 ? 23.281 7.969 12.992 1 93.19 333 ALA B CA 1
ATOM 6172 C C . ALA B 1 333 ? 23.188 8.812 14.266 1 93.19 333 ALA B C 1
ATOM 6174 O O . ALA B 1 333 ? 23.188 10.039 14.203 1 93.19 333 ALA B O 1
ATOM 6175 N N . LYS B 1 334 ? 23.062 8.172 15.367 1 92.81 334 LYS B N 1
ATOM 6176 C CA . LYS B 1 334 ? 23.016 8.875 16.641 1 92.81 334 LYS B CA 1
ATOM 6177 C C . LYS B 1 334 ? 24.297 9.664 16.875 1 92.81 334 LYS B C 1
ATOM 6179 O O . LYS B 1 334 ? 24.266 10.797 17.359 1 92.81 334 LYS B O 1
ATOM 6184 N N . LYS B 1 335 ? 25.391 9.047 16.547 1 95 335 LYS B N 1
ATOM 6185 C CA . LYS B 1 335 ? 26.672 9.734 16.672 1 95 335 LYS B CA 1
ATOM 6186 C C . LYS B 1 335 ? 26.719 10.961 15.758 1 95 335 LYS B C 1
ATOM 6188 O O . LYS B 1 335 ? 27.188 12.023 16.172 1 95 335 LYS B O 1
ATOM 6193 N N . GLU B 1 336 ? 26.281 10.781 14.578 1 94.19 336 GLU B N 1
ATOM 6194 C CA . GLU B 1 336 ? 26.266 11.898 13.633 1 94.19 336 GLU B CA 1
ATOM 6195 C C . GLU B 1 336 ? 25.328 13.008 14.109 1 94.19 336 GLU B C 1
ATOM 6197 O O . GLU B 1 336 ? 25.578 14.188 13.867 1 94.19 336 GLU B O 1
ATOM 6202 N N . ALA B 1 337 ? 24.281 12.664 14.742 1 95.94 337 ALA B N 1
ATOM 6203 C CA . ALA B 1 337 ? 23.266 13.602 15.195 1 95.94 337 ALA B CA 1
ATOM 6204 C C . ALA B 1 337 ? 23.812 14.547 16.266 1 95.94 337 ALA B C 1
ATOM 6206 O O . ALA B 1 337 ? 23.219 15.594 16.547 1 95.94 337 ALA B O 1
ATOM 6207 N N . GLN B 1 338 ? 24.969 14.219 16.812 1 96 338 GLN B N 1
ATOM 6208 C CA . GLN B 1 338 ? 25.609 15.047 17.844 1 96 338 GLN B CA 1
ATOM 6209 C C . GLN B 1 338 ? 25.906 16.453 17.297 1 96 338 GLN B C 1
ATOM 6211 O O . GLN B 1 338 ? 25.938 17.422 18.062 1 96 338 GLN B O 1
ATOM 6216 N N . ARG B 1 339 ? 26.031 16.516 16.016 1 96.62 339 ARG B N 1
ATOM 6217 C CA . ARG B 1 339 ? 26.344 17.812 15.414 1 96.62 339 ARG B CA 1
ATOM 6218 C C . ARG B 1 339 ? 25.203 18.812 15.633 1 96.62 339 ARG B C 1
ATOM 6220 O O . ARG B 1 339 ? 25.422 20.016 15.539 1 96.62 339 ARG B O 1
ATOM 6227 N N . PHE B 1 340 ? 24.016 18.328 15.898 1 98.31 340 PHE B N 1
ATOM 6228 C CA . PHE B 1 340 ? 22.844 19.188 16.078 1 98.31 340 PHE B CA 1
ATOM 6229 C C . PHE B 1 340 ? 22.656 19.562 17.547 1 98.31 340 PHE B C 1
ATOM 6231 O O . PHE B 1 340 ? 21.844 20.422 17.875 1 98.31 340 PHE B O 1
ATOM 6238 N N . THR B 1 341 ? 23.359 18.938 18.484 1 98.25 341 THR B N 1
ATOM 6239 C CA . THR B 1 341 ? 23.156 19.141 19.906 1 98.25 341 THR B CA 1
ATOM 6240 C C . THR B 1 341 ? 23.797 20.453 20.359 1 98.25 341 THR B C 1
ATOM 6242 O O . THR B 1 341 ? 24.719 20.953 19.703 1 98.25 341 THR B O 1
ATOM 6245 N N . GLY B 1 342 ? 23.234 21 21.406 1 98.25 342 GLY B N 1
ATOM 6246 C CA . GLY B 1 342 ? 23.797 22.203 22 1 98.25 342 GLY B CA 1
ATOM 6247 C C . GLY B 1 342 ? 22.75 23.188 22.484 1 98.25 342 GLY B C 1
ATOM 6248 O O . GLY B 1 342 ? 21.547 22.859 22.5 1 98.25 342 GLY B O 1
ATOM 6249 N N . ASP B 1 343 ? 23.297 24.266 22.984 1 98.5 343 ASP B N 1
ATOM 6250 C CA . ASP B 1 343 ? 22.469 25.391 23.359 1 98.5 343 ASP B CA 1
ATOM 6251 C C . ASP B 1 343 ? 22.359 26.406 22.219 1 98.5 343 ASP B C 1
ATOM 6253 O O . ASP B 1 343 ? 23.375 26.781 21.625 1 98.5 343 ASP B O 1
ATOM 6257 N N . TYR B 1 344 ? 21.219 26.75 21.891 1 98.81 344 TYR B N 1
ATOM 6258 C CA . TYR B 1 344 ? 20.922 27.766 20.891 1 98.81 344 TYR B CA 1
ATOM 6259 C C . TYR B 1 344 ? 20.203 28.953 21.516 1 98.81 344 TYR B C 1
ATOM 6261 O O . TYR B 1 344 ? 19.188 28.781 22.203 1 98.81 344 TYR B O 1
ATOM 6269 N N . THR B 1 345 ? 20.688 30.141 21.281 1 98.31 345 THR B N 1
ATOM 6270 C CA . THR B 1 345 ? 20.141 31.297 21.984 1 98.31 345 THR B CA 1
ATOM 6271 C C . THR B 1 345 ? 19.984 32.469 21.016 1 98.31 345 THR B C 1
ATOM 6273 O O . THR B 1 345 ? 20.688 32.562 20 1 98.31 345 THR B O 1
ATOM 6276 N N . LEU B 1 346 ? 19.016 33.25 21.297 1 97.5 346 LEU B N 1
ATOM 6277 C CA . LEU B 1 346 ? 18.891 34.562 20.656 1 97.5 346 LEU B CA 1
ATOM 6278 C C . LEU B 1 346 ? 19.766 35.594 21.359 1 97.5 346 LEU B C 1
ATOM 6280 O O . LEU B 1 346 ? 19.969 35.531 22.578 1 97.5 346 LEU B O 1
ATOM 6284 N N . GLU B 1 347 ? 20.219 36.562 20.656 1 93.88 347 GLU B N 1
ATOM 6285 C CA . GLU B 1 347 ? 21.156 37.562 21.172 1 93.88 347 GLU B CA 1
ATOM 6286 C C . GLU B 1 347 ? 20.594 38.312 22.375 1 93.88 347 GLU B C 1
ATOM 6288 O O . GLU B 1 347 ? 21.312 38.625 23.312 1 93.88 347 GLU B O 1
ATOM 6293 N N . ASP B 1 348 ? 19.344 38.562 22.406 1 94.38 348 ASP B N 1
ATOM 6294 C CA . ASP B 1 348 ? 18.75 39.344 23.469 1 94.38 348 ASP B CA 1
ATOM 6295 C C . ASP B 1 348 ? 18.469 3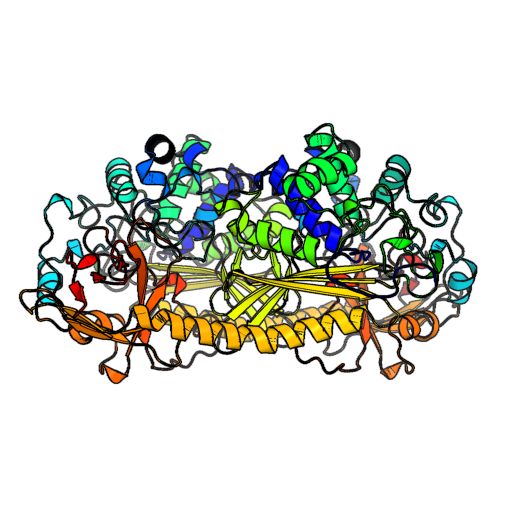8.469 24.703 1 94.38 348 ASP B C 1
ATOM 6297 O O . ASP B 1 348 ? 18.016 39 25.734 1 94.38 348 ASP B O 1
ATOM 6301 N N . GLY B 1 349 ? 18.672 37.188 24.594 1 93.75 349 GLY B N 1
ATOM 6302 C CA . GLY B 1 349 ? 18.578 36.281 25.719 1 93.75 349 GLY B CA 1
ATOM 6303 C C . GLY B 1 349 ? 17.156 35.844 26.016 1 93.75 349 GLY B C 1
ATOM 6304 O O . GLY B 1 349 ? 16.922 35.062 26.938 1 93.75 349 GLY B O 1
ATOM 6305 N N . LYS B 1 350 ? 16.219 36.219 25.266 1 96.75 350 LYS B N 1
ATOM 6306 C CA . LYS B 1 350 ? 14.805 35.969 25.578 1 96.75 350 LYS B CA 1
ATOM 6307 C C . LYS B 1 350 ? 14.352 34.625 25.016 1 96.75 350 LYS B C 1
ATOM 6309 O O . LYS B 1 350 ? 13.289 34.125 25.375 1 96.75 350 LYS B O 1
ATOM 6314 N N . SER B 1 351 ? 15.117 34.125 24.109 1 98.19 351 SER B N 1
ATOM 6315 C CA . SER B 1 351 ? 14.766 32.844 23.516 1 98.19 351 SER B CA 1
ATOM 6316 C C . SER B 1 351 ? 15.953 31.875 23.531 1 98.19 351 SER B C 1
ATOM 6318 O O . SER B 1 351 ? 17.094 32.281 23.359 1 98.19 351 SER B O 1
ATOM 6320 N N . HIS B 1 352 ? 15.617 30.594 23.875 1 98.06 352 HIS B N 1
ATOM 6321 C CA . HIS B 1 352 ? 16.609 29.562 24.078 1 98.06 352 HIS B CA 1
ATOM 6322 C C . HIS B 1 352 ? 16.047 28.172 23.766 1 98.06 352 HIS B C 1
ATOM 6324 O O . HIS B 1 352 ? 14.891 27.891 24.094 1 98.06 352 HIS B O 1
ATOM 6330 N N . MET B 1 353 ? 16.812 27.406 23.031 1 98.56 353 MET B N 1
ATOM 6331 C CA . MET B 1 353 ? 16.484 26 22.812 1 98.56 353 MET B CA 1
ATOM 6332 C C . MET B 1 353 ? 17.703 25.109 23.094 1 98.56 353 MET B C 1
ATOM 6334 O O . MET B 1 353 ? 18.797 25.406 22.609 1 98.56 353 MET B O 1
ATOM 6338 N N . ARG B 1 354 ? 17.562 24.094 23.938 1 98.69 354 ARG B N 1
ATOM 6339 C CA . ARG B 1 354 ? 18.609 23.094 24.172 1 98.69 354 ARG B CA 1
ATOM 6340 C C . ARG B 1 354 ? 18.25 21.766 23.516 1 98.69 354 ARG B C 1
ATOM 6342 O O . ARG B 1 354 ? 17.172 21.203 23.766 1 98.69 354 ARG B O 1
ATOM 6349 N N . VAL B 1 355 ? 19.094 21.312 22.656 1 98.69 355 VAL B N 1
ATOM 6350 C CA . VAL B 1 355 ? 18.906 20.062 21.906 1 98.69 355 VAL B CA 1
ATOM 6351 C C . VAL B 1 355 ? 19.953 19.047 22.344 1 98.69 355 VAL B C 1
ATOM 6353 O O . VAL B 1 355 ? 21.141 19.359 22.406 1 98.69 355 VAL B O 1
ATOM 6356 N N . THR B 1 356 ? 19.531 17.859 22.656 1 97.75 356 THR B N 1
ATOM 6357 C CA . THR B 1 356 ? 20.422 16.781 23.062 1 97.75 356 THR B CA 1
ATOM 6358 C C . THR B 1 356 ? 20.047 15.477 22.359 1 97.75 356 THR B C 1
ATOM 6360 O O . THR B 1 356 ? 19.109 15.445 21.547 1 97.75 356 THR B O 1
ATOM 6363 N N . THR B 1 357 ? 20.906 14.461 22.5 1 95.56 357 THR B N 1
ATOM 6364 C CA . THR B 1 357 ? 20.594 13.109 22.062 1 95.56 357 THR B CA 1
ATOM 6365 C C . THR B 1 357 ? 20.469 12.164 23.25 1 95.56 357 THR B C 1
ATOM 6367 O O . THR B 1 357 ? 20.969 12.453 24.344 1 95.56 357 THR B O 1
ATOM 6370 N N . ASP B 1 358 ? 19.688 11.172 23.188 1 92.25 358 ASP B N 1
ATOM 6371 C CA . ASP B 1 358 ? 19.578 10.055 24.125 1 92.25 358 ASP B CA 1
ATOM 6372 C C . ASP B 1 358 ? 19.328 8.742 23.391 1 92.25 358 ASP B C 1
ATOM 6374 O O . ASP B 1 358 ? 19.719 8.594 22.219 1 92.25 358 ASP B O 1
ATOM 6378 N N . ASP B 1 359 ? 18.797 7.75 24.094 1 86.69 359 ASP B N 1
ATOM 6379 C CA . ASP B 1 359 ? 18.625 6.441 23.469 1 86.69 359 ASP B CA 1
ATOM 6380 C C . ASP B 1 359 ? 17.328 6.387 22.656 1 86.69 359 ASP B C 1
ATOM 6382 O O . ASP B 1 359 ? 17.047 5.391 21.984 1 86.69 359 ASP B O 1
ATOM 6386 N N . GLY B 1 360 ? 16.547 7.434 22.688 1 86.62 360 GLY B N 1
ATOM 6387 C CA . GLY B 1 360 ? 15.328 7.5 21.906 1 86.62 360 GLY B CA 1
ATOM 6388 C C . GLY B 1 360 ? 15.555 7.984 20.484 1 86.62 360 GLY B C 1
ATOM 6389 O O . GLY B 1 360 ? 16.688 8.312 20.109 1 86.62 360 GLY B O 1
ATOM 6390 N N . PRO B 1 361 ? 14.547 7.941 19.719 1 87.44 361 PRO B N 1
ATOM 6391 C CA . PRO B 1 361 ? 14.664 8.398 18.344 1 87.44 361 PRO B CA 1
ATOM 6392 C C . PRO B 1 361 ? 14.781 9.914 18.219 1 87.44 361 PRO B C 1
ATOM 6394 O O . PRO B 1 361 ? 14.352 10.641 19.125 1 87.44 361 PRO B O 1
ATOM 6397 N N . GLY B 1 362 ? 15.406 10.359 17.109 1 92.06 362 GLY B N 1
ATOM 6398 C CA . GLY B 1 362 ? 15.508 11.789 16.859 1 92.06 362 GLY B CA 1
ATOM 6399 C C . GLY B 1 362 ? 16.344 12.508 17.906 1 92.06 362 GLY B C 1
ATOM 6400 O O . GLY B 1 362 ? 17.281 11.93 18.469 1 92.06 362 GLY B O 1
ATOM 6401 N N . LEU B 1 363 ? 16.078 13.867 17.984 1 97.38 363 LEU B N 1
ATOM 6402 C CA . LEU B 1 363 ? 16.75 14.734 18.938 1 97.38 363 LEU B CA 1
ATOM 6403 C C . LEU B 1 363 ? 15.812 15.141 20.078 1 97.38 363 LEU B C 1
ATOM 6405 O O . LEU B 1 363 ? 14.633 15.391 19.844 1 97.38 363 LEU B O 1
ATOM 6409 N N . LEU B 1 364 ? 16.344 15.188 21.281 1 97 364 LEU B N 1
ATOM 6410 C CA . LEU B 1 364 ? 15.539 15.57 22.422 1 97 364 LEU B CA 1
ATOM 6411 C C . LEU B 1 364 ? 15.672 17.062 22.719 1 97 364 LEU B C 1
ATOM 6413 O O . LEU B 1 364 ? 16.781 17.578 22.781 1 97 364 LEU B O 1
ATOM 6417 N N . VAL B 1 365 ? 14.562 17.734 22.797 1 98.12 365 VAL B N 1
ATOM 6418 C CA . VAL B 1 365 ? 14.547 19.125 23.25 1 98.12 365 VAL B CA 1
ATOM 6419 C C . VAL B 1 365 ? 14.328 19.172 24.766 1 98.12 365 VAL B C 1
ATOM 6421 O O . VAL B 1 365 ? 13.297 18.719 25.266 1 98.12 365 VAL B O 1
ATOM 6424 N N . THR B 1 366 ? 15.266 19.75 25.453 1 97.12 366 THR B N 1
ATOM 6425 C CA . THR B 1 366 ? 15.172 19.703 26.906 1 97.12 366 THR B CA 1
ATOM 6426 C C . THR B 1 366 ? 14.844 21.094 27.453 1 97.12 366 THR B C 1
ATOM 6428 O O . THR B 1 366 ? 14.492 21.234 28.625 1 97.12 366 THR B O 1
ATOM 6431 N N . LYS B 1 367 ? 14.992 22.109 26.688 1 97 367 LYS B N 1
ATOM 6432 C CA . LYS B 1 367 ? 14.617 23.469 27 1 97 367 LYS B CA 1
ATOM 6433 C C . LYS B 1 367 ? 14.094 24.203 25.766 1 97 367 LYS B C 1
ATOM 6435 O O . LYS B 1 367 ? 14.68 24.094 24.688 1 97 367 LYS B O 1
ATOM 6440 N N . TRP B 1 368 ? 13.047 24.875 25.891 1 97.88 368 TRP B N 1
ATOM 6441 C CA . TRP B 1 368 ? 12.453 25.641 24.812 1 97.88 368 TRP B CA 1
ATOM 6442 C C . TRP B 1 368 ? 11.789 26.906 25.344 1 97.88 368 TRP B C 1
ATOM 6444 O O . TRP B 1 368 ? 10.609 26.891 25.703 1 97.88 368 TRP B O 1
ATOM 6454 N N . ILE B 1 369 ? 12.578 27.969 25.359 1 98 369 ILE B N 1
ATOM 6455 C CA . ILE B 1 369 ? 12.125 29.281 25.812 1 98 369 ILE B CA 1
ATOM 6456 C C . ILE B 1 369 ? 11.914 30.203 24.609 1 98 369 ILE B C 1
ATOM 6458 O O . ILE B 1 369 ? 12.797 30.328 23.766 1 98 369 ILE B O 1
ATOM 6462 N N . SER B 1 370 ? 10.812 30.766 24.453 1 97.88 370 SER B N 1
ATOM 6463 C CA . SER B 1 370 ? 10.484 31.75 23.422 1 97.88 370 SER B CA 1
ATOM 6464 C C . SER B 1 370 ? 9.953 33.031 24.031 1 97.88 370 SER B C 1
ATOM 6466 O O . SER B 1 370 ? 8.922 33.031 24.703 1 97.88 370 SER B O 1
ATOM 6468 N N . ASN B 1 371 ? 10.648 34.156 23.781 1 97.31 371 ASN B N 1
ATOM 6469 C CA . ASN B 1 371 ? 10.266 35.469 24.328 1 97.31 371 ASN B CA 1
ATOM 6470 C C . ASN B 1 371 ? 10.023 35.375 25.844 1 97.31 371 ASN B C 1
ATOM 6472 O O . ASN B 1 371 ? 8.969 35.781 26.328 1 97.31 371 ASN B O 1
ATOM 6476 N N . SER B 1 372 ? 10.891 34.719 26.5 1 97.5 372 SER B N 1
ATOM 6477 C CA . SER B 1 372 ? 10.992 34.625 27.953 1 97.5 372 SER B CA 1
ATOM 6478 C C . SER B 1 372 ? 9.891 33.719 28.516 1 97.5 372 SER B C 1
ATOM 6480 O O . SER B 1 372 ? 9.609 33.75 29.719 1 97.5 372 SER B O 1
ATOM 6482 N N . LYS B 1 373 ? 9.203 32.969 27.672 1 97.81 373 LYS B N 1
ATOM 6483 C CA . LYS B 1 373 ? 8.188 32.031 28.109 1 97.81 373 LYS B CA 1
ATOM 6484 C C . LYS B 1 373 ? 8.625 30.594 27.844 1 97.81 373 LYS B C 1
ATOM 6486 O O . LYS B 1 373 ? 9.211 30.297 26.797 1 97.81 373 LYS B O 1
ATOM 6491 N N . ASP B 1 374 ? 8.375 29.703 28.781 1 96.81 374 ASP B N 1
ATOM 6492 C CA . ASP B 1 374 ? 8.672 28.281 28.625 1 96.81 374 ASP B CA 1
ATOM 6493 C C . ASP B 1 374 ? 7.586 27.578 27.828 1 96.81 374 ASP B C 1
ATOM 6495 O O . ASP B 1 374 ? 6.52 27.266 28.359 1 96.81 374 ASP B O 1
ATOM 6499 N N . LEU B 1 375 ? 7.871 27.219 26.641 1 96 375 LEU B N 1
ATOM 6500 C CA . LEU B 1 375 ? 6.875 26.656 25.734 1 96 375 LEU B CA 1
ATOM 6501 C C . LEU B 1 375 ? 6.395 25.297 26.234 1 96 375 LEU B C 1
ATOM 6503 O O . LEU B 1 375 ? 5.297 24.844 25.875 1 96 375 LEU B O 1
ATOM 6507 N N . PHE B 1 376 ? 7.188 24.516 26.984 1 95.31 376 PHE B N 1
ATOM 6508 C CA . PHE B 1 376 ? 6.699 23.297 27.594 1 95.31 376 PHE B CA 1
ATOM 6509 C C . PHE B 1 376 ? 5.461 23.562 28.453 1 95.31 376 PHE B C 1
ATOM 6511 O O . PHE B 1 376 ? 4.438 22.891 28.297 1 95.31 376 PHE B O 1
ATOM 6518 N N . SER B 1 377 ? 5.523 24.562 29.234 1 94.25 377 SER B N 1
ATOM 6519 C CA . SER B 1 377 ? 4.453 24.875 30.172 1 94.25 377 SER B CA 1
ATOM 6520 C C . SER B 1 377 ? 3.314 25.625 29.484 1 94.25 377 SER B C 1
ATOM 6522 O O . SER B 1 377 ? 2.143 25.391 29.797 1 94.25 377 SER B O 1
ATOM 6524 N N . THR B 1 378 ? 3.654 26.484 28.594 1 93.62 378 THR B N 1
ATOM 6525 C CA . THR B 1 378 ? 2.646 27.406 28.078 1 93.62 378 THR B CA 1
ATOM 6526 C C . THR B 1 378 ? 1.889 26.781 26.906 1 93.62 378 THR B C 1
ATOM 6528 O O . THR B 1 378 ? 0.736 27.125 26.656 1 93.62 378 THR B O 1
ATOM 6531 N N . VAL B 1 379 ? 2.518 25.906 26.188 1 94.06 379 VAL B N 1
ATOM 6532 C CA . VAL B 1 379 ? 1.9 25.422 24.953 1 94.06 379 VAL B CA 1
ATOM 6533 C C . VAL B 1 379 ? 1.77 23.906 25 1 94.06 379 VAL B C 1
ATOM 6535 O O . VAL B 1 379 ? 0.668 23.375 24.875 1 94.06 379 VAL B O 1
ATOM 6538 N N . ILE B 1 380 ? 2.838 23.188 25.266 1 93.56 380 ILE B N 1
ATOM 6539 C CA . ILE B 1 380 ? 2.914 21.75 25.031 1 93.56 380 ILE B CA 1
ATOM 6540 C C . ILE B 1 380 ? 2.105 21.016 26.094 1 93.56 380 ILE B C 1
ATOM 6542 O O . ILE B 1 380 ? 1.291 20.156 25.766 1 93.56 380 ILE B O 1
ATOM 6546 N N . MET B 1 381 ? 2.299 21.281 27.359 1 92.44 381 MET B N 1
ATOM 6547 C CA . MET B 1 381 ? 1.592 20.609 28.438 1 92.44 381 MET B CA 1
ATOM 6548 C C . MET B 1 381 ? 0.085 20.812 28.312 1 92.44 381 MET B C 1
ATOM 6550 O O . MET B 1 381 ? -0.681 19.844 28.391 1 92.44 381 MET B O 1
ATOM 6554 N N . PRO B 1 382 ? -0.326 22.047 28.094 1 88.5 382 PRO B N 1
ATOM 6555 C CA . PRO B 1 382 ? -1.766 22.219 27.875 1 88.5 382 PRO B CA 1
ATOM 6556 C C . PRO B 1 382 ? -2.287 21.438 26.672 1 88.5 382 PRO B C 1
ATOM 6558 O O . PRO B 1 382 ? -3.367 20.844 26.734 1 88.5 382 PRO B O 1
ATOM 6561 N N . ALA B 1 383 ? -1.557 21.453 25.594 1 86.25 383 ALA B N 1
ATOM 6562 C CA . ALA B 1 383 ? -1.975 20.75 24.375 1 86.25 383 ALA B CA 1
ATOM 6563 C C . ALA B 1 383 ? -2.107 19.25 24.625 1 86.25 383 ALA B C 1
ATOM 6565 O O . ALA B 1 383 ? -2.977 18.594 24.031 1 86.25 383 ALA B O 1
ATOM 6566 N N . LEU B 1 384 ? -1.262 18.656 25.453 1 87.56 384 LEU B N 1
ATOM 6567 C CA . LEU B 1 384 ? -1.25 17.219 25.703 1 87.56 384 LEU B CA 1
ATOM 6568 C C . LEU B 1 384 ? -2.107 16.875 26.922 1 87.56 384 LEU B C 1
ATOM 6570 O O . LEU B 1 384 ? -2.336 15.703 27.219 1 87.56 384 LEU B O 1
ATOM 6574 N N . GLY B 1 385 ? -2.568 17.891 27.672 1 86.69 385 GLY B N 1
ATOM 6575 C CA . GLY B 1 385 ? -3.406 17.688 28.844 1 86.69 385 GLY B CA 1
ATOM 6576 C C . GLY B 1 385 ? -2.65 17.094 30.016 1 86.69 385 GLY B C 1
ATOM 6577 O O . GLY B 1 385 ? -3.178 16.25 30.734 1 86.69 385 GLY B O 1
ATOM 6578 N N . VAL B 1 386 ? -1.386 17.438 30.078 1 89.06 386 VAL B N 1
ATOM 6579 C CA . VAL B 1 386 ? -0.588 16.922 31.188 1 89.06 386 VAL B CA 1
ATOM 6580 C C . VAL B 1 386 ? -0.196 18.078 32.125 1 89.06 386 VAL B C 1
ATOM 6582 O O . VAL B 1 386 ? -0.183 19.234 31.703 1 89.06 386 VAL B O 1
ATOM 6585 N N . LYS B 1 387 ? 0.171 17.672 33.438 1 88.19 387 LYS B N 1
ATOM 6586 C CA . LYS B 1 387 ? 0.348 18.703 34.438 1 88.19 387 LYS B CA 1
ATOM 6587 C C . LYS B 1 387 ? 1.812 18.828 34.844 1 88.19 387 LYS B C 1
ATOM 6589 O O . LYS B 1 387 ? 2.189 19.766 35.562 1 88.19 387 LYS B O 1
ATOM 6594 N N . LYS B 1 388 ? 2.578 17.828 34.438 1 89.44 388 LYS B N 1
ATOM 6595 C CA . LYS B 1 388 ? 3.984 17.844 34.844 1 89.44 388 LYS B CA 1
ATOM 6596 C C . LYS B 1 388 ? 4.898 17.734 33.625 1 89.44 388 LYS B C 1
ATOM 6598 O O . LYS B 1 388 ? 4.645 16.938 32.719 1 89.44 388 LYS B O 1
ATOM 6603 N N . PRO B 1 389 ? 5.891 18.562 33.656 1 86.62 389 PRO B N 1
ATOM 6604 C CA . PRO B 1 389 ? 6.828 18.516 32.531 1 86.62 389 PRO B CA 1
ATOM 6605 C C . PRO B 1 389 ? 7.465 17.141 32.344 1 86.62 389 PRO B C 1
ATOM 6607 O O . PRO B 1 389 ? 7.82 16.766 31.219 1 86.62 389 PRO B O 1
ATOM 6610 N N . SER B 1 390 ? 7.621 16.438 33.438 1 89 390 SER B N 1
ATOM 6611 C CA . SER B 1 390 ? 8.258 15.125 33.375 1 89 390 SER B CA 1
ATOM 6612 C C . SER B 1 390 ? 7.41 14.141 32.562 1 89 390 SER B C 1
ATOM 6614 O O . SER B 1 390 ? 7.898 13.078 32.156 1 89 390 SER B O 1
ATOM 6616 N N . LEU B 1 391 ? 6.238 14.562 32.281 1 91.44 391 LEU B N 1
ATOM 6617 C CA . LEU B 1 391 ? 5.305 13.656 31.609 1 91.44 391 LEU B CA 1
ATOM 6618 C C . LEU B 1 391 ? 5.281 13.914 30.109 1 91.44 391 LEU B C 1
ATOM 6620 O O . LEU B 1 391 ? 4.488 13.305 29.375 1 91.44 391 LEU B O 1
ATOM 6624 N N . ILE B 1 392 ? 6.129 14.812 29.688 1 92.69 392 ILE B N 1
ATOM 6625 C CA . ILE B 1 392 ? 6.148 15.086 28.25 1 92.69 392 ILE B CA 1
ATOM 6626 C C . ILE B 1 392 ? 7.578 14.984 27.719 1 92.69 392 ILE B C 1
ATOM 6628 O O . ILE B 1 392 ? 8.539 15.055 28.5 1 92.69 392 ILE B O 1
ATOM 6632 N N . GLU B 1 393 ? 7.688 14.766 26.484 1 93.88 393 GLU B N 1
ATOM 6633 C CA . GLU B 1 393 ? 8.93 14.898 25.75 1 93.88 393 GLU B CA 1
ATOM 6634 C C . GLU B 1 393 ? 8.695 15.523 24.375 1 93.88 393 GLU B C 1
ATOM 6636 O O . GLU B 1 393 ? 7.621 15.352 23.781 1 93.88 393 GLU B O 1
ATOM 6641 N N . VAL B 1 394 ? 9.586 16.312 23.969 1 96 394 VAL B N 1
ATOM 6642 C CA . VAL B 1 394 ? 9.578 16.875 22.625 1 96 394 VAL B CA 1
ATOM 6643 C C . VAL B 1 394 ? 10.797 16.391 21.844 1 96 394 VAL B C 1
ATOM 6645 O O . VAL B 1 394 ? 11.93 16.547 22.297 1 96 394 VAL B O 1
ATOM 6648 N N . ARG B 1 395 ? 10.516 15.812 20.75 1 96.12 395 ARG B N 1
ATOM 6649 C CA . ARG B 1 395 ? 11.617 15.305 19.953 1 96.12 395 ARG B CA 1
ATOM 6650 C C . ARG B 1 395 ? 11.594 15.914 18.547 1 96.12 395 ARG B C 1
ATOM 6652 O O . ARG B 1 395 ? 10.523 16.094 17.969 1 96.12 395 ARG B O 1
ATOM 6659 N N . LEU B 1 396 ? 12.797 16.25 18.062 1 97.88 396 LEU B N 1
ATOM 6660 C CA . LEU B 1 396 ? 12.969 16.703 16.672 1 97.88 396 LEU B CA 1
ATOM 6661 C C . LEU B 1 396 ? 13.25 15.523 15.758 1 97.88 396 LEU B C 1
ATOM 6663 O O . LEU B 1 396 ? 14.203 14.766 15.984 1 97.88 396 LEU B O 1
ATOM 6667 N N . TYR B 1 397 ? 12.43 15.406 14.781 1 95.69 397 TYR B N 1
ATOM 6668 C CA . TYR B 1 397 ? 12.633 14.383 13.758 1 95.69 397 TYR B CA 1
ATOM 6669 C C . TYR B 1 397 ? 12.969 15.016 12.414 1 95.69 397 TYR B C 1
ATOM 6671 O O . TYR B 1 397 ? 12.305 15.961 11.984 1 95.69 397 TYR B O 1
ATOM 6679 N N . PRO B 1 398 ? 14.062 14.523 11.766 1 96.38 398 PRO B N 1
ATOM 6680 C CA . PRO B 1 398 ? 14.312 15.039 10.414 1 96.38 398 PRO B CA 1
ATOM 6681 C C . PRO B 1 398 ? 13.188 14.711 9.438 1 96.38 398 PRO B C 1
ATOM 6683 O O . PRO B 1 398 ? 12.602 13.625 9.5 1 96.38 398 PRO B O 1
ATOM 6686 N N . THR B 1 399 ? 12.836 15.633 8.57 1 96.81 399 THR B N 1
ATOM 6687 C CA . THR B 1 399 ? 11.742 15.43 7.629 1 96.81 399 THR B CA 1
ATOM 6688 C C . THR B 1 399 ? 12.258 14.828 6.324 1 96.81 399 THR B C 1
ATOM 6690 O O . THR B 1 399 ? 11.477 14.312 5.523 1 96.81 399 THR B O 1
ATOM 6693 N N . GLY B 1 400 ? 13.492 14.898 6.074 1 95.19 400 GLY B N 1
ATOM 6694 C CA . GLY B 1 400 ? 14.07 14.523 4.793 1 95.19 400 GLY B CA 1
ATOM 6695 C C . GLY B 1 400 ? 14.133 15.672 3.807 1 95.19 400 GLY B C 1
ATOM 6696 O O . GLY B 1 400 ? 14.68 15.531 2.713 1 95.19 400 GLY B O 1
ATOM 6697 N N . LEU B 1 401 ? 13.641 16.844 4.168 1 97.19 401 LEU B N 1
ATOM 6698 C CA . LEU B 1 401 ? 13.695 18.047 3.332 1 97.19 401 LEU B CA 1
ATOM 6699 C C . LEU B 1 401 ? 14.93 18.875 3.648 1 97.19 401 LEU B C 1
ATOM 6701 O O . LEU B 1 401 ? 15.305 19.031 4.812 1 97.19 401 LEU B O 1
ATOM 6705 N N . LYS B 1 402 ? 15.539 19.312 2.596 1 95.81 402 LYS B N 1
ATOM 6706 C CA . LYS B 1 402 ? 16.734 20.141 2.73 1 95.81 402 LYS B CA 1
ATOM 6707 C C . LYS B 1 402 ? 16.719 21.312 1.746 1 95.81 402 LYS B C 1
ATOM 6709 O O . LYS B 1 402 ? 16.109 21.203 0.674 1 95.81 402 LYS B O 1
ATOM 6714 N N . SER B 1 403 ? 17.234 22.422 2.148 1 95.44 403 SER B N 1
ATOM 6715 C CA . SER B 1 403 ? 17.562 23.562 1.312 1 95.44 403 SER B CA 1
ATOM 6716 C C . SER B 1 403 ? 19.016 23.984 1.486 1 95.44 403 SER B C 1
ATOM 6718 O O . SER B 1 403 ? 19.703 23.5 2.379 1 95.44 403 SER B O 1
ATOM 6720 N N . PRO B 1 404 ? 19.484 24.844 0.517 1 93.06 404 PRO B N 1
ATOM 6721 C CA . PRO B 1 404 ? 20.859 25.297 0.746 1 93.06 404 PRO B CA 1
ATOM 6722 C C . PRO B 1 404 ? 21.062 25.859 2.154 1 93.06 404 PRO B C 1
ATOM 6724 O O . PRO B 1 404 ? 20.438 26.859 2.529 1 93.06 404 PRO B O 1
ATOM 6727 N N . ARG B 1 405 ? 21.812 25.188 2.98 1 95.19 405 ARG B N 1
ATOM 6728 C CA . ARG B 1 405 ? 22.234 25.578 4.32 1 95.19 405 ARG B CA 1
ATOM 6729 C C . ARG B 1 405 ? 21.125 25.359 5.336 1 95.19 405 ARG B C 1
ATOM 6731 O O . ARG B 1 405 ? 21.109 25.984 6.402 1 95.19 405 ARG B O 1
ATOM 6738 N N . GLN B 1 406 ? 20.125 24.625 4.961 1 97.56 406 GLN B N 1
ATOM 6739 C CA . GLN B 1 406 ? 19.047 24.344 5.902 1 97.56 406 GLN B CA 1
ATOM 6740 C C . GLN B 1 406 ? 18.688 22.859 5.898 1 97.56 406 GLN B C 1
ATOM 6742 O O . GLN B 1 406 ? 18.719 22.203 4.848 1 97.56 406 GLN B O 1
ATOM 6747 N N . ILE B 1 407 ? 18.406 22.312 7.035 1 98.06 407 ILE B N 1
ATOM 6748 C CA . ILE B 1 407 ? 17.844 20.984 7.188 1 98.06 407 ILE B CA 1
ATOM 6749 C C . ILE B 1 407 ? 16.547 21.047 7.996 1 98.06 407 ILE B C 1
ATOM 6751 O O . ILE B 1 407 ? 16.516 21.641 9.078 1 98.06 407 ILE B O 1
ATOM 6755 N N . SER B 1 408 ? 15.516 20.469 7.445 1 98.5 408 SER B N 1
ATOM 6756 C CA . SER B 1 408 ? 14.18 20.578 8.023 1 98.5 408 SER B CA 1
ATOM 6757 C C . SER B 1 408 ? 13.922 19.484 9.039 1 98.5 408 SER B C 1
ATOM 6759 O O . SER B 1 408 ? 14.273 18.328 8.812 1 98.5 408 SER B O 1
ATOM 6761 N N . PHE B 1 409 ? 13.375 19.828 10.188 1 98.56 409 PHE B N 1
ATOM 6762 C CA . PHE B 1 409 ? 12.922 18.922 11.242 1 98.56 409 PHE B CA 1
ATOM 6763 C C . PHE B 1 409 ? 11.5 19.266 11.672 1 98.56 409 PHE B C 1
ATOM 6765 O O . PHE B 1 409 ? 10.992 20.344 11.344 1 98.56 409 PHE B O 1
ATOM 6772 N N . ARG B 1 410 ? 10.805 18.359 12.336 1 98.06 410 ARG B N 1
ATOM 6773 C CA . ARG B 1 410 ? 9.555 18.625 13.047 1 98.06 410 ARG B CA 1
ATOM 6774 C C . ARG B 1 410 ? 9.695 18.312 14.531 1 98.06 410 ARG B C 1
ATOM 6776 O O . ARG B 1 410 ? 10.258 17.281 14.914 1 98.06 410 ARG B O 1
ATOM 6783 N N . ALA B 1 411 ? 9.25 19.219 15.352 1 97.69 411 ALA B N 1
ATOM 6784 C CA . ALA B 1 411 ? 9.227 19.031 16.797 1 97.69 411 ALA B CA 1
ATOM 6785 C C . ALA B 1 411 ? 7.91 18.391 17.234 1 97.69 411 ALA B C 1
ATOM 6787 O O . ALA B 1 411 ? 6.875 19.062 17.281 1 97.69 411 ALA B O 1
ATOM 6788 N N . ILE B 1 412 ? 8.008 17.156 17.641 1 95.12 412 ILE B N 1
ATOM 6789 C CA . ILE B 1 412 ? 6.789 16.422 17.953 1 95.12 412 ILE B CA 1
ATOM 6790 C C . ILE B 1 412 ? 6.711 16.188 19.453 1 95.12 412 ILE B C 1
ATOM 6792 O O . ILE B 1 412 ? 7.559 15.492 20.031 1 95.12 412 ILE B O 1
ATOM 6796 N N . PRO B 1 413 ? 5.73 16.75 20.078 1 93.56 413 PRO B N 1
ATOM 6797 C CA . PRO B 1 413 ? 5.52 16.453 21.5 1 93.56 413 PRO B CA 1
ATOM 6798 C C . PRO B 1 413 ? 4.871 15.086 21.719 1 93.56 413 PRO B C 1
ATOM 6800 O O . PRO B 1 413 ? 4.023 14.656 20.938 1 93.56 413 PRO B O 1
ATOM 6803 N N . ARG B 1 414 ? 5.246 14.43 22.719 1 88.31 414 ARG B N 1
ATOM 6804 C CA . ARG B 1 414 ? 4.645 13.156 23.094 1 88.31 414 ARG B CA 1
ATOM 6805 C C . ARG B 1 414 ? 4.438 13.086 24.609 1 88.31 414 ARG B C 1
ATOM 6807 O O . ARG B 1 414 ? 5.203 13.664 25.375 1 88.31 414 ARG B O 1
ATOM 6814 N N . SER B 1 415 ? 3.385 12.445 24.953 1 86.31 415 SER B N 1
ATOM 6815 C CA . SER B 1 415 ? 3.137 12.141 26.344 1 86.31 415 SER B CA 1
ATOM 6816 C C . SER B 1 415 ? 3.84 10.852 26.766 1 86.31 415 SER B C 1
ATOM 6818 O O . SER B 1 415 ? 3.859 9.875 26.016 1 86.31 415 SER B O 1
ATOM 6820 N N . ARG B 1 416 ? 4.465 10.875 27.891 1 83.19 416 ARG B N 1
ATOM 6821 C CA . ARG B 1 416 ? 5.094 9.688 28.453 1 83.19 416 ARG B CA 1
ATOM 6822 C C . ARG B 1 416 ? 4.078 8.836 29.203 1 83.19 416 ARG B C 1
ATOM 6824 O O . ARG B 1 416 ? 4.387 7.723 29.641 1 83.19 416 ARG B O 1
ATOM 6831 N N . VAL B 1 417 ? 2.895 9.391 29.312 1 75.88 417 VAL B N 1
ATOM 6832 C CA . VAL B 1 417 ? 1.84 8.664 30 1 75.88 417 VAL B CA 1
ATOM 6833 C C . VAL B 1 417 ? 1.277 7.57 29.094 1 75.88 417 VAL B C 1
ATOM 6835 O O . VAL B 1 417 ? 0.905 7.832 27.953 1 75.88 417 VAL B O 1
ATOM 6838 N N . GLU B 1 418 ? 1.452 6.355 29.625 1 66.5 418 GLU B N 1
ATOM 6839 C CA . GLU B 1 418 ? 0.877 5.246 28.875 1 66.5 418 GLU B CA 1
ATOM 6840 C C . GLU B 1 418 ? -0.644 5.223 29 1 66.5 418 GLU B C 1
ATOM 6842 O O . GLU B 1 418 ? -1.185 5.32 30.094 1 66.5 418 GLU B O 1
ATOM 6847 N N . THR B 1 419 ? -1.342 5.652 28.031 1 64.88 419 THR B N 1
ATOM 6848 C CA . THR B 1 419 ? -2.783 5.426 28.062 1 64.88 419 THR B CA 1
ATOM 6849 C C . THR B 1 419 ? -3.117 3.986 27.688 1 64.88 419 THR B C 1
ATOM 6851 O O . THR B 1 419 ? -2.764 3.527 26.594 1 64.88 419 THR B O 1
ATOM 6854 N N . PRO B 1 420 ? -3.574 3.246 28.734 1 64.06 420 PRO B N 1
ATOM 6855 C CA . PRO B 1 420 ? -3.918 1.855 28.422 1 64.06 420 PRO B CA 1
ATOM 6856 C C . PRO B 1 420 ? -4.898 1.732 27.266 1 64.06 420 PRO B C 1
ATOM 6858 O O . PRO B 1 420 ? -5.871 2.486 27.188 1 64.06 420 PRO B O 1
ATOM 6861 N N . GLY B 1 421 ? -4.496 1.4 26.094 1 66.94 421 GLY B N 1
ATOM 6862 C CA . GLY B 1 421 ? -5.449 1.056 25.062 1 66.94 421 GLY B CA 1
ATOM 6863 C C . GLY B 1 421 ? -5.516 -0.434 24.781 1 66.94 421 GLY B C 1
ATOM 6864 O O . GLY B 1 421 ? -4.652 -1.193 25.219 1 66.94 421 GLY B O 1
ATOM 6865 N N . PHE B 1 422 ? -6.77 -0.955 24.469 1 75.12 422 PHE B N 1
ATOM 6866 C CA . PHE B 1 422 ? -6.891 -2.4 24.297 1 75.12 422 PHE B CA 1
ATOM 6867 C C . PHE B 1 422 ? -7 -2.773 22.828 1 75.12 422 PHE B C 1
ATOM 6869 O O . PHE B 1 422 ? -7.012 -3.957 22.484 1 75.12 422 PHE B O 1
ATOM 6876 N N . GLY B 1 423 ? -7.066 -1.701 22 1 83.38 423 GLY B N 1
ATOM 6877 C CA . GLY B 1 423 ? -7.121 -2.023 20.594 1 83.38 423 GLY B CA 1
ATOM 6878 C C . GLY B 1 423 ? -6.371 -1.028 19.719 1 83.38 423 GLY B C 1
ATOM 6879 O O . GLY B 1 423 ? -5.812 -0.054 20.234 1 83.38 423 GLY B O 1
ATOM 6880 N N . PRO B 1 424 ? -6.344 -1.4 18.391 1 85.12 424 PRO B N 1
ATOM 6881 C CA . PRO B 1 424 ? -5.531 -0.587 17.484 1 85.12 424 PRO B CA 1
ATOM 6882 C C . PRO B 1 424 ? -5.996 0.865 17.422 1 85.12 424 PRO B C 1
ATOM 6884 O O . PRO B 1 424 ? -5.195 1.762 17.141 1 85.12 424 PRO B O 1
ATOM 6887 N N . PHE B 1 425 ? -7.234 1.128 17.656 1 86.25 425 PHE B N 1
ATOM 6888 C CA . PHE B 1 425 ? -7.73 2.494 17.531 1 86.25 425 PHE B CA 1
ATOM 6889 C C . PHE B 1 425 ? -7.488 3.275 18.812 1 86.25 425 PHE B C 1
ATOM 6891 O O . PHE B 1 425 ? -7.141 4.457 18.781 1 86.25 425 PHE B O 1
ATOM 6898 N N . SER B 1 426 ? -7.594 2.676 19.938 1 81.56 426 SER B N 1
ATOM 6899 C CA . SER B 1 426 ? -7.398 3.373 21.203 1 81.56 426 SER B CA 1
ATOM 6900 C C . SER B 1 426 ? -5.918 3.465 21.562 1 81.56 426 SER B C 1
ATOM 6902 O O . SER B 1 426 ? -5.523 4.289 22.391 1 81.56 426 SER B O 1
ATOM 6904 N N . ASN B 1 427 ? -5.066 2.607 20.906 1 76.12 427 ASN B N 1
ATOM 6905 C CA . ASN B 1 427 ? -3.652 2.549 21.25 1 76.12 427 ASN B CA 1
ATOM 6906 C C . ASN B 1 427 ? -2.771 3.035 20.109 1 76.12 427 ASN B C 1
ATOM 6908 O O . ASN B 1 427 ? -1.544 2.971 20.188 1 76.12 427 ASN B O 1
ATOM 6912 N N . SER B 1 428 ? -3.275 3.5 19.156 1 72.69 428 SER B N 1
ATOM 6913 C CA . SER B 1 428 ? -2.455 3.77 17.984 1 72.69 428 SER B CA 1
ATOM 6914 C C . SER B 1 428 ? -1.659 5.062 18.141 1 72.69 428 SER B C 1
ATOM 6916 O O . SER B 1 428 ? -2.088 5.973 18.859 1 72.69 428 SER B O 1
ATOM 6918 N N . CYS B 1 429 ? -0.424 4.961 17.547 1 75.38 429 CYS B N 1
ATOM 6919 C CA . CYS B 1 429 ? 0.375 6.172 17.422 1 75.38 429 CYS B CA 1
ATOM 6920 C C . CYS B 1 429 ? -0.319 7.188 16.516 1 75.38 429 CYS B C 1
ATOM 6922 O O . CYS B 1 429 ? -0.779 6.844 15.43 1 75.38 429 CYS B O 1
ATOM 6924 N N . THR B 1 430 ? -0.46 8.383 17.031 1 80.5 430 THR B N 1
ATOM 6925 C CA . THR B 1 430 ? -1.24 9.391 16.312 1 80.5 430 THR B CA 1
ATOM 6926 C C . THR B 1 430 ? -0.329 10.453 15.711 1 80.5 430 THR B C 1
ATOM 6928 O O . THR B 1 430 ? -0.794 11.531 15.32 1 80.5 430 THR B O 1
ATOM 6931 N N . SER B 1 431 ? 0.979 10.125 15.633 1 85.25 431 SER B N 1
ATOM 6932 C CA . SER B 1 431 ? 1.917 11.141 15.164 1 85.25 431 SER B CA 1
ATOM 6933 C C . SER B 1 431 ? 1.59 11.586 13.742 1 85.25 431 SER B C 1
ATOM 6935 O O . SER B 1 431 ? 1.664 12.773 13.422 1 85.25 431 SER B O 1
ATOM 6937 N N . TRP B 1 432 ? 1.142 10.641 12.852 1 90.81 432 TRP B N 1
ATOM 6938 C CA . TRP B 1 432 ? 0.858 11.016 11.469 1 90.81 432 TRP B CA 1
ATOM 6939 C C . TRP B 1 432 ? -0.387 11.891 11.391 1 90.81 432 TRP B C 1
ATOM 6941 O O . TRP B 1 432 ? -0.585 12.602 10.398 1 90.81 432 TRP B O 1
ATOM 6951 N N . LEU B 1 433 ? -1.185 11.922 12.477 1 91.94 433 LEU B N 1
ATOM 6952 C CA . LEU B 1 433 ? -2.389 12.742 12.531 1 91.94 433 LEU B CA 1
ATOM 6953 C C . LEU B 1 433 ? -2.084 14.109 13.141 1 91.94 433 LEU B C 1
ATOM 6955 O O . LEU B 1 433 ? -2.789 15.086 12.867 1 91.94 433 LEU B O 1
ATOM 6959 N N . SER B 1 434 ? -1.011 14.195 13.945 1 91.12 434 SER B N 1
ATOM 6960 C CA . SER B 1 434 ? -0.806 15.391 14.742 1 91.12 434 SER B CA 1
ATOM 6961 C C . SER B 1 434 ? 0.282 16.281 14.148 1 91.12 434 SER B C 1
ATOM 6963 O O . SER B 1 434 ? 0.422 17.438 14.531 1 91.12 434 SER B O 1
ATOM 6965 N N . MET B 1 435 ? 1.072 15.711 13.273 1 94.56 435 MET B N 1
ATOM 6966 C CA . MET B 1 435 ? 2.109 16.516 12.633 1 94.56 435 MET B CA 1
ATOM 6967 C C . MET B 1 435 ? 1.499 17.672 11.859 1 94.56 435 MET B C 1
ATOM 6969 O O . MET B 1 435 ? 0.517 17.5 11.141 1 94.56 435 MET B O 1
ATOM 6973 N N . ASP B 1 436 ? 2.029 18.891 12.094 1 96.19 436 ASP B N 1
ATOM 6974 C CA . ASP B 1 436 ? 1.614 20.109 11.43 1 96.19 436 ASP B CA 1
ATOM 6975 C C . ASP B 1 436 ? 0.182 20.484 11.805 1 96.19 436 ASP B C 1
ATOM 6977 O O . ASP B 1 436 ? -0.434 21.344 11.156 1 96.19 436 ASP B O 1
ATOM 6981 N N . ALA B 1 437 ? -0.364 19.922 12.891 1 93.25 437 ALA B N 1
ATOM 6982 C CA . ALA B 1 437 ? -1.772 20.078 13.25 1 93.25 437 ALA B CA 1
ATOM 6983 C C . ALA B 1 437 ? -2.053 21.484 13.781 1 93.25 437 ALA B C 1
ATOM 6985 O O . ALA B 1 437 ? -3.164 21.984 13.633 1 93.25 437 ALA B O 1
ATOM 6986 N N . GLN B 1 438 ? -1.075 22.062 14.445 1 93.88 438 GLN B N 1
ATOM 6987 C CA . GLN B 1 438 ? -1.222 23.406 15 1 93.88 438 GLN B CA 1
ATOM 6988 C C . GLN B 1 438 ? -0.385 24.406 14.219 1 93.88 438 GLN B C 1
ATOM 6990 O O . GLN B 1 438 ? 0.817 24.219 14.031 1 93.88 438 GLN B O 1
ATOM 6995 N N . ARG B 1 439 ? -1.062 25.438 13.836 1 95.88 439 ARG B N 1
ATOM 6996 C CA . ARG B 1 439 ? -0.398 26.438 13.008 1 95.88 439 ARG B CA 1
ATOM 6997 C C . ARG B 1 439 ? -0.513 27.828 13.617 1 95.88 439 ARG B C 1
ATOM 6999 O O . ARG B 1 439 ? -1.453 28.109 14.367 1 95.88 439 ARG B O 1
ATOM 7006 N N . TYR B 1 440 ? 0.437 28.656 13.352 1 97.44 440 TYR B N 1
ATOM 7007 C CA . TYR B 1 440 ? 0.493 30.062 13.742 1 97.44 440 TYR B CA 1
ATOM 7008 C C . TYR B 1 440 ? 0.959 30.938 12.586 1 97.44 440 TYR B C 1
ATOM 7010 O O . TYR B 1 440 ? 2.141 30.922 12.234 1 97.44 440 TYR B O 1
ATOM 7018 N N . GLY B 1 441 ? -0.017 31.688 11.938 1 97.5 441 GLY B N 1
ATOM 7019 C CA . GLY B 1 441 ? 0.311 32.5 10.773 1 97.5 441 GLY B CA 1
ATOM 7020 C C . GLY B 1 441 ? 0.767 31.688 9.578 1 97.5 441 GLY B C 1
ATOM 7021 O O . GLY B 1 441 ? 1.811 31.969 8.992 1 97.5 441 GLY B O 1
ATOM 7022 N N . ASN B 1 442 ? 0.108 30.578 9.297 1 97.19 442 ASN B N 1
ATOM 7023 C CA . ASN B 1 442 ? 0.333 29.703 8.148 1 97.19 442 ASN B CA 1
ATOM 7024 C C . ASN B 1 442 ? 1.641 28.938 8.273 1 97.19 442 ASN B C 1
ATOM 7026 O O . ASN B 1 442 ? 2.172 28.438 7.285 1 97.19 442 ASN B O 1
ATOM 7030 N N . VAL B 1 443 ? 2.209 28.875 9.484 1 97.94 443 VAL B N 1
ATOM 7031 C CA . VAL B 1 443 ? 3.416 28.094 9.766 1 97.94 443 VAL B CA 1
ATOM 7032 C C . VAL B 1 443 ? 3.129 27.062 10.844 1 97.94 443 VAL B C 1
ATOM 7034 O O . VAL B 1 443 ? 2.486 27.375 11.852 1 97.94 443 VAL B O 1
ATOM 7037 N N . GLY B 1 444 ? 3.498 25.828 10.578 1 97.06 444 GLY B N 1
ATOM 7038 C CA . GLY B 1 444 ? 3.344 24.812 11.609 1 97.06 444 GLY B CA 1
ATOM 7039 C C . GLY B 1 444 ? 4.113 25.141 12.875 1 97.06 444 GLY B C 1
ATOM 7040 O O . GLY B 1 444 ? 5.277 25.531 12.82 1 97.06 444 GLY B O 1
ATOM 7041 N N . MET B 1 445 ? 3.473 24.969 14.031 1 96.5 445 MET B N 1
ATOM 7042 C CA . MET B 1 445 ? 4.137 25.25 15.297 1 96.5 445 MET B CA 1
ATOM 7043 C C . MET B 1 445 ? 5.27 24.266 15.547 1 96.5 445 MET B C 1
ATOM 7045 O O . MET B 1 445 ? 6.172 24.531 16.344 1 96.5 445 MET B O 1
ATOM 7049 N N . ASP B 1 446 ? 5.188 23.125 14.883 1 97.12 446 ASP B N 1
ATOM 7050 C CA . ASP B 1 446 ? 6.199 22.094 15.055 1 97.12 446 ASP B CA 1
ATOM 7051 C C . ASP B 1 446 ? 7.301 22.219 14 1 97.12 446 ASP B C 1
ATOM 7053 O O . ASP B 1 446 ? 8.203 21.391 13.93 1 97.12 446 ASP B O 1
ATOM 7057 N N . ASP B 1 447 ? 7.246 23.219 13.109 1 98.38 447 ASP B N 1
ATOM 7058 C CA . ASP B 1 447 ? 8.18 23.422 12.008 1 98.38 447 ASP B CA 1
ATOM 7059 C C . ASP B 1 447 ? 9.5 24 12.508 1 98.38 447 ASP B C 1
ATOM 7061 O O . ASP B 1 447 ? 9.539 25.109 13.023 1 98.38 447 ASP B O 1
ATOM 7065 N N . VAL B 1 448 ? 10.578 23.25 12.336 1 98.75 448 VAL B N 1
ATOM 7066 C CA . VAL B 1 448 ? 11.906 23.656 12.797 1 98.75 448 VAL B CA 1
ATOM 7067 C C . VAL B 1 448 ? 12.93 23.438 11.68 1 98.75 448 VAL B C 1
ATOM 7069 O O . VAL B 1 448 ? 12.891 22.422 10.984 1 98.75 448 VAL B O 1
ATOM 7072 N N . VAL B 1 449 ? 13.859 24.406 11.523 1 98.69 449 VAL B N 1
ATOM 7073 C CA . VAL B 1 449 ? 14.93 24.266 10.547 1 98.69 449 VAL B CA 1
ATOM 7074 C C . VAL B 1 449 ? 16.281 24.531 11.211 1 98.69 449 VAL B C 1
ATOM 7076 O O . VAL B 1 449 ? 16.422 25.484 11.977 1 98.69 449 VAL B O 1
ATOM 7079 N N . PHE B 1 450 ? 17.188 23.625 11 1 98.81 450 PHE B N 1
ATOM 7080 C CA . PHE B 1 450 ? 18.578 23.891 11.367 1 98.81 450 PHE B CA 1
ATOM 7081 C C . PHE B 1 450 ? 19.297 24.656 10.258 1 98.81 450 PHE B C 1
ATOM 7083 O O . PHE B 1 450 ? 19.078 24.391 9.078 1 98.81 450 PHE B O 1
ATOM 7090 N N . GLU B 1 451 ? 20.141 25.547 10.695 1 98.38 451 GLU B N 1
ATOM 7091 C CA . GLU B 1 451 ? 20.953 26.312 9.758 1 98.38 451 GLU B CA 1
ATOM 7092 C C . GLU B 1 451 ? 22.406 25.859 9.781 1 98.38 451 GLU B C 1
ATOM 7094 O O . GLU B 1 451 ? 22.969 25.609 10.852 1 98.38 451 GLU B O 1
ATOM 7099 N N . MET B 1 452 ? 22.875 25.75 8.617 1 97.56 452 MET B N 1
ATOM 7100 C CA . MET B 1 452 ? 24.266 25.328 8.461 1 97.56 452 MET B CA 1
ATOM 7101 C C . MET B 1 452 ? 25.109 26.438 7.836 1 97.56 452 MET B C 1
ATOM 7103 O O . MET B 1 452 ? 24.594 27.25 7.078 1 97.56 452 MET B O 1
ATOM 7107 N N . ASN B 1 453 ? 26.422 26.5 8.203 1 97.31 453 ASN B N 1
ATOM 7108 C CA . ASN B 1 453 ? 27.328 27.391 7.488 1 97.31 453 ASN B CA 1
ATOM 7109 C C . ASN B 1 453 ? 27.875 26.719 6.23 1 97.31 453 ASN B C 1
ATOM 7111 O O . ASN B 1 453 ? 27.406 25.656 5.832 1 97.31 453 ASN B O 1
ATOM 7115 N N . GLU B 1 454 ? 28.812 27.344 5.57 1 95 454 GLU B N 1
ATOM 7116 C CA . GLU B 1 454 ? 29.344 26.875 4.301 1 95 454 GLU B CA 1
ATOM 7117 C C . GLU B 1 454 ? 30.109 25.562 4.477 1 95 454 GLU B C 1
ATOM 7119 O O . GLU B 1 454 ? 30.234 24.781 3.535 1 95 454 GLU B O 1
ATOM 7124 N N . LYS B 1 455 ? 30.609 25.344 5.691 1 93.94 455 LYS B N 1
ATOM 7125 C CA . LYS B 1 455 ? 31.391 24.141 5.973 1 93.94 455 LYS B CA 1
ATOM 7126 C C . LYS B 1 455 ? 30.484 22.984 6.387 1 93.94 455 LYS B C 1
ATOM 7128 O O . LYS B 1 455 ? 30.969 21.875 6.656 1 93.94 455 LYS B O 1
ATOM 7133 N N . GLY B 1 456 ? 29.125 23.266 6.449 1 93.19 456 GLY B N 1
ATOM 7134 C CA . GLY B 1 456 ? 28.188 22.219 6.805 1 93.19 456 GLY B CA 1
ATOM 7135 C C . GLY B 1 456 ? 27.984 22.078 8.305 1 93.19 456 GLY B C 1
ATOM 7136 O O . GLY B 1 456 ? 27.359 21.109 8.758 1 93.19 456 GLY B O 1
ATOM 7137 N N . GLU B 1 457 ? 28.531 22.953 9.008 1 96.88 457 GLU B N 1
ATOM 7138 C CA . GLU B 1 457 ? 28.359 22.922 10.461 1 96.88 457 GLU B CA 1
ATOM 7139 C C . GLU B 1 457 ? 27.062 23.594 10.883 1 96.88 457 GLU B C 1
ATOM 7141 O O . GLU B 1 457 ? 26.656 24.594 10.297 1 96.88 457 GLU B O 1
ATOM 7146 N N . VAL B 1 458 ? 26.484 23.031 11.875 1 98.5 458 VAL B N 1
ATOM 7147 C CA . VAL B 1 458 ? 25.25 23.594 12.391 1 98.5 458 VAL B CA 1
ATOM 7148 C C . VAL B 1 458 ? 25.547 24.859 13.188 1 98.5 458 VAL B C 1
ATOM 7150 O O . VAL B 1 458 ? 26.312 24.828 14.156 1 98.5 458 VAL B O 1
ATOM 7153 N N . VAL B 1 459 ? 24.938 25.969 12.797 1 98.5 459 VAL B N 1
ATOM 7154 C CA . VAL B 1 459 ? 25.281 27.234 13.438 1 98.5 459 VAL B CA 1
ATOM 7155 C C . VAL B 1 459 ? 24.031 27.875 14.047 1 98.5 459 VAL B C 1
ATOM 7157 O O . VAL B 1 459 ? 24.125 28.859 14.789 1 98.5 459 VAL B O 1
ATOM 7160 N N . GLY B 1 460 ? 22.891 27.297 13.758 1 98.69 460 GLY B N 1
ATOM 7161 C CA . GLY B 1 460 ? 21.672 27.859 14.297 1 98.69 460 GLY B CA 1
ATOM 7162 C C . GLY B 1 460 ? 20.469 26.938 14.156 1 98.69 460 GLY B C 1
ATOM 7163 O O . GLY B 1 460 ? 20.547 25.906 13.484 1 98.69 460 GLY B O 1
ATOM 7164 N N . ILE B 1 461 ? 19.422 27.25 14.812 1 98.75 461 ILE B N 1
ATOM 7165 C CA . ILE B 1 461 ? 18.141 26.562 14.742 1 98.75 461 ILE B CA 1
ATOM 7166 C C . ILE B 1 461 ? 17.016 27.594 14.703 1 98.75 461 ILE B C 1
ATOM 7168 O O . ILE B 1 461 ? 17.109 28.641 15.336 1 98.75 461 ILE B O 1
ATOM 7172 N N . SER B 1 462 ? 16.047 27.359 13.875 1 98.38 462 SER B N 1
ATOM 7173 C CA . SER B 1 462 ? 14.914 28.266 13.758 1 98.38 462 SER B CA 1
ATOM 7174 C C . SER B 1 462 ? 13.594 27.531 13.953 1 98.38 462 SER B C 1
ATOM 7176 O O . SER B 1 462 ? 13.125 26.828 13.055 1 98.38 462 SER B O 1
ATOM 7178 N N . PRO B 1 463 ? 12.984 27.578 15.164 1 98.25 463 PRO B N 1
ATOM 7179 C CA . PRO B 1 463 ? 11.547 27.312 15.211 1 98.25 463 PRO B CA 1
ATOM 7180 C C . PRO B 1 463 ? 10.727 28.312 14.406 1 98.25 463 PRO B C 1
ATOM 7182 O O . PRO B 1 463 ? 10.492 29.438 14.867 1 98.25 463 PRO B O 1
ATOM 7185 N N . ARG B 1 464 ? 10.18 27.953 13.391 1 97.88 464 ARG B N 1
ATOM 7186 C CA . ARG B 1 464 ? 9.789 28.906 12.359 1 97.88 464 ARG B CA 1
ATOM 7187 C C . ARG B 1 464 ? 8.531 29.688 12.773 1 97.88 464 ARG B C 1
ATOM 7189 O O . ARG B 1 464 ? 8.336 30.828 12.352 1 97.88 464 ARG B O 1
ATOM 7196 N N . ALA B 1 465 ? 7.727 29.094 13.57 1 97.25 465 ALA B N 1
ATOM 7197 C CA . ALA B 1 465 ? 6.543 29.812 14.047 1 97.25 465 ALA B CA 1
ATOM 7198 C C . ALA B 1 465 ? 6.93 30.969 14.961 1 97.25 465 ALA B C 1
ATOM 7200 O O . ALA B 1 465 ? 6.152 31.906 15.141 1 97.25 465 ALA B O 1
ATOM 7201 N N . SER B 1 466 ? 8.125 30.938 15.586 1 96.81 466 SER B N 1
ATOM 7202 C CA . SER B 1 466 ? 8.609 32 16.453 1 96.81 466 SER B CA 1
ATOM 7203 C C . SER B 1 466 ? 9.258 33.125 15.656 1 96.81 466 SER B C 1
ATOM 7205 O O . SER B 1 466 ? 9.539 34.188 16.188 1 96.81 466 SER B O 1
ATOM 7207 N N . ARG B 1 467 ? 9.539 32.938 14.469 1 96.44 467 ARG B N 1
ATOM 7208 C CA . ARG B 1 467 ? 10.062 33.938 13.531 1 96.44 467 ARG B CA 1
ATOM 7209 C C . ARG B 1 467 ? 11.438 34.438 13.984 1 96.44 467 ARG B C 1
ATOM 7211 O O . ARG B 1 467 ? 11.742 35.625 13.852 1 96.44 467 ARG B O 1
ATOM 7218 N N . VAL B 1 468 ? 12.195 33.562 14.609 1 96.62 468 VAL B N 1
ATOM 7219 C CA . VAL B 1 468 ? 13.555 33.938 15 1 96.62 468 VAL B CA 1
ATOM 7220 C C . VAL B 1 468 ? 14.508 32.781 14.656 1 96.62 468 VAL B C 1
ATOM 7222 O O . VAL B 1 468 ? 14.078 31.641 14.453 1 96.62 468 VAL B O 1
ATOM 7225 N N . THR B 1 469 ? 15.734 33.125 14.523 1 97.56 469 THR B N 1
ATOM 7226 C CA . THR B 1 469 ? 16.812 32.156 14.43 1 97.56 469 THR B CA 1
ATOM 7227 C C . THR B 1 469 ? 17.734 32.219 15.648 1 97.56 469 THR B C 1
ATOM 7229 O O . THR B 1 469 ? 18.281 33.281 15.953 1 97.56 469 THR B O 1
ATOM 7232 N N . LEU B 1 470 ? 17.766 31.156 16.281 1 98.69 470 LEU B N 1
ATOM 7233 C CA . LEU B 1 470 ? 18.672 31.047 17.422 1 98.69 470 LEU B CA 1
ATOM 7234 C C . LEU B 1 470 ? 20.062 30.609 16.969 1 98.69 470 LEU B C 1
ATOM 7236 O O . LEU B 1 470 ? 20.188 29.75 16.094 1 98.69 470 LEU B O 1
ATOM 7240 N N . ARG B 1 471 ? 21.094 31.172 17.609 1 98.44 471 ARG B N 1
ATOM 7241 C CA . ARG B 1 471 ? 22.469 30.844 17.25 1 98.44 471 ARG B CA 1
ATOM 7242 C C . ARG B 1 471 ? 23.078 29.844 18.219 1 98.44 471 ARG B C 1
ATOM 7244 O O . ARG B 1 471 ? 22.844 29.922 19.422 1 98.44 471 ARG B O 1
ATOM 7251 N N . LYS B 1 472 ? 23.781 28.984 17.625 1 97.94 472 LYS B N 1
ATOM 7252 C CA . LYS B 1 472 ? 24.453 27.984 18.438 1 97.94 472 LYS B CA 1
ATOM 7253 C C . LYS B 1 472 ? 25.547 28.609 19.297 1 97.94 472 LYS B C 1
ATOM 7255 O O . LYS B 1 472 ? 26.344 29.422 18.812 1 97.94 472 LYS B O 1
ATOM 7260 N N . GLU B 1 473 ? 25.656 28.234 20.547 1 94.19 473 GLU B N 1
ATOM 7261 C CA . GLU B 1 473 ? 26.672 28.75 21.469 1 94.19 473 GLU B CA 1
ATOM 7262 C C . GLU B 1 473 ? 27.953 27.938 21.375 1 94.19 473 GLU B C 1
ATOM 7264 O O . GLU B 1 473 ? 27.906 26.719 21.125 1 94.19 473 GLU B O 1
#

Foldseek 3Di:
DQAEDDDDQLAKDFFFQVLLVLLVVLVCLQPNPVQQAAQLCVQPVLLVVLQVVQVVDPVSPPVQQFFQNSRPAGLNLLLFQQAQFDAAPLAPPCLVVQVVVVVVPDDNDDPVVHQPHRPPHADDPVSRSVRRRRDTGRDHRRDDGDHHLSSQLSSQSRSCRVPVHHSQVSCCPVQCVVLVFPNKHLAQDRSHRHDDDPDCVQQVSHPQNDSSSSRGRMMGGQNSLQSVLLCLLVVVSHPPVSSVVQPDFPAADVDPQWGAGSHWTWGWDDDQHTWIKTWTWRDDRQKIKMWIDGSVLSDIGIDIDGGDCHNVVRVVVVVVCCVVVVVVSVVVVLVVLQLVAAWWADPVRQWIWGWAGDPHPAIWIPFTGARNRTCLCPPVCVVVVHDDSVQKTWGWDFPPDDDVQKTKTFIDMDGNDQDDDPDCVSRPDCRVVCTLVDDAPNHRQRIKMFGGDPVRGTFWMDSPSSVDITGGD/DFAEDDADQLAKDFFFQVLLVLLVVLVCLQPNPVQQAAQLCVQPVLLVVLQVVQVPDPVSPPVQQFFQNSRPAGLNLLLFQQAQFDAAPQAPPCLVVQVVVVVVPDDNDDPVVHQPHRPPHADDPVSRSVRRRRDTGRDHRRDDGDHHLSSQLSSQSRSCRVPVHHSQVSCCPLQCVVLVFPNKHLAQDRSHRHDDDPDCVQQVSHPRNDSSSSRGRMMGGQNSLQSVQLCLLVVVSHPPVSSVVQPDFPAADVDPQWGAGSHWTWGWDPDQHTWIKTKTWRDDRQKIKMWIDGSVLSDIGIDIDGGDCHNVVRVVVVVVCCVPVVVVSVVVVLVVLQLVAAWWADPVRQWIWGWAGDPHPAIWIPFTGARNRTCLCPPVCVVVVHDDSVQKTWGWDFPPDDDVQKTKTFIDMDGNDQDDDDDCVSRPDCRVVCTLVDDAPNHRQRIKMFGGDPVRGTFWMDSPSSVDITGGD

Organism: Aspergillus candidus (NCBI:txid41067)

Nearest PDB structures (foldseek):
  3wwx-assembly1_A  TM=7.228E-01  e=2.760E-14  Streptomyces sp. 82F2
  3rju-assembly1_A  TM=7.571E-01  e=1.920E-12  Yersinia pestis CO92
  2efu-assembly5_E  TM=7.299E-01  e=6.297E-12  Brucella anthropi
  2efx-assembly3_C  TM=6.936E-01  e=1.241E-11  Brucella anthropi
  2dns-assembly6_F  TM=7.293E-01  e=3.636E-11  Brucella anthropi

Secondary structure (DSSP, 8-state):
--S-SS--TT-BEE-TTHHHHHHHHHHHHHH-GGGGGSBGGGT-HHHHHHHHHHHT-GGGGG-TTTS--GGG-BHHHHHTT-S---S-SSTT-GGG-HHHHHHTTPPPPPGGGS-SSSSSS---HHHHHHHHTTSPPSS-TTSS----HHHHHHHHHHHHHHHTS-HHHHHIIIIIHHHT-TT-BSS---GGGB--SS-TTTTTTT---GGGHHHHT-EE-HHHHHHHHHHHHTTSSS-HHHHHHHSS-SEE-SSTTEEE-SS-EEEEEESSSEEEEEEEEEEETTEEEEEEEETTTTEEEEEEEESTTHHHHHHHHHHHHHHHHHHHHHHHHHHHGGGG-EEEE-TTSS-EEEEE--SSSSEEEEEEEETTEEHIIIIIHHHHT-S-GGGEEEEEEEEEEEETTEEEEEEEEEE-S----SSTTTS---HHHHTT-SBSSSSBTTEEEEEE-TTS-EEEEEEGGGT--EEE-/--S-SS--TT-BEE-TTHHHHHHHHHHHHHH-GGGGGSBGGGT-HHHHHHHHHHHT-GGGGG-TTTS--GGG-BHHHHHTT-S---S-SSTT-GGG-HHHHHHTTPPPPPGGGS-SSSSSS---HHHHHHHHTTSPPSS-TTSS----HHHHHHHHHHHHHHHTS-HHHHHIIIIIHHHT-TT-BSS---GGGB--SS-TTTTTTT---GGGHHHHT-EE-HHHHHHHHHHHHTTSSS-HHHHHHHSS-SEE-SSTTEEE-SS-EEEEEESSSEEEEEEEEEEETTEEEEEEEETTTTEEEEEEEESTTHHHHHHHHHHHHHHHHHHHHHHHHHHHHGGG-EEEE-TTSS-EEEEE--SSSSEEEEEEEETTEEHIIIIIHHHHT-S-GGGEEEEEEEEEEEETTEEEEEEEEEE-S-----STTTS---HHHHTT-SBSSSSBTTEEEEEE-TTS-EEEEEEGGGT--EEE-

Sequence (946 aa):
TTGVRHVDKDTVFRIGSGSKLWTVLLLLKEMGDRVFSHPVGAYVPELLEAAEKFRHNKTAANDQANLMRWDEVTVGELASHMAGVTRDYGFMDTAFEPELMQAAGFPKLRDQDVPPCGETKACNRKDFFEGLLKSHPVVPTGGTPVYSNAAFQILGYVVENATGRSYNDLVHTELVDRLGLNGSYSSPPDPKLGVIPGDVRSSMWGLDIADETPAGGLFSSTRDMANVGRAILNSTLLPREMTRRWLKPVSHTSSLNMAVGAPWEIASYEEDRVVDIYTKSGDVGSYSSMLVLSPDHDVGFVVLAAGDSAPQATRILTDLVNEALIPGLDQAAKKEAQRFTGDYTLEDGKSHMRVTTDDGPGLLVTKWISNSKDLFSTVIMPALGVKKPSLIEVRLYPTGLKSPRQISFRAIPRSRVETPGFGPFSNSCTSWLSMDAQRYGNVGMDDVVFEMNEKGEVVGISPRASRVTLRKETTGVRHVDKDTVFRIGSGSKLWTVLLLLKEMGDRVFSHPVGAYVPELLEAAEKFRHNKTAANDQANLMRWDEVTVGELASHMAGVTRDYGFMDTAFEPELMQAAGFPKLRDQDVPPCGETKACNRKDFFEGLLKSHPVVPTGGTPVYSNAAFQILGYVVENATGRSYNDLVHTELVDRLGLNGSYSSPPDPKLGVIPGDVRSSMWGLDIADETPAGGLFSSTRDMANVGRAILNSTLLPREMTRRWLKPVSHTSSLNMAVGAPWEIASYEEDRVVDIYTKSGDVGSYSSMLVLSPDHDVGFVVLAAGDSAPQATRILTDLVNEALIPGLDQAAKKEAQRFTGDYTLEDGKSHMRVTTDDGPGLLVTKWISNSKDLFSTVIMPALGVKKPSLIEVRLYPTGLKSPRQISFRAIPRSRVETPGFGPFSNSCTSWLSMDAQRYGNVGMDDVVFEMNEKGEVVGISPRASRVTLRKE

Solvent-accessible surface area (backbone atoms only — not comparable to full-atom values): 47994 Å² total; per-residue (Å²): 125,66,28,48,92,70,86,57,55,64,38,22,39,55,24,8,35,35,22,33,49,54,43,44,51,49,40,37,56,76,61,38,72,55,46,33,59,34,49,40,34,81,43,34,63,72,44,34,52,52,26,52,54,45,73,73,32,74,77,52,75,52,28,42,42,58,42,63,63,45,71,73,32,27,41,35,28,34,46,33,22,18,36,12,51,48,23,59,71,35,57,79,35,46,48,78,39,53,67,63,39,40,71,38,22,35,59,84,75,60,72,89,42,41,64,95,32,26,83,91,42,55,46,50,73,68,59,40,52,64,51,52,76,67,27,44,35,61,35,45,47,38,64,56,60,30,41,33,46,41,35,28,24,50,50,35,47,33,48,19,58,72,68,74,44,54,53,63,56,46,47,43,59,69,42,29,60,70,66,65,27,88,39,51,37,74,51,62,68,70,54,68,52,17,69,40,52,79,40,52,71,81,23,42,56,64,60,61,46,61,64,41,23,31,24,33,34,27,30,29,11,52,48,37,52,41,49,52,51,49,32,56,77,64,28,69,75,42,59,61,53,57,42,34,56,53,71,37,46,57,42,62,56,87,42,75,45,35,27,31,15,60,54,31,45,30,33,48,45,78,76,97,53,69,43,61,34,44,24,38,55,13,61,46,76,26,20,11,24,36,43,39,33,26,72,92,72,69,46,68,54,62,44,78,39,68,31,96,59,13,60,61,50,49,32,47,49,50,36,53,48,49,67,53,45,52,59,51,51,52,53,52,49,54,58,59,51,53,62,69,41,43,50,23,35,31,94,87,66,35,27,36,39,30,34,39,74,67,95,60,79,59,30,37,49,80,41,47,29,30,70,73,22,52,32,58,70,57,47,49,28,62,74,71,71,48,92,48,75,87,41,48,48,36,28,36,36,76,38,82,26,39,25,89,47,34,42,30,30,36,48,46,73,42,68,68,65,79,65,92,42,93,31,67,67,53,50,49,84,54,60,43,62,51,48,48,63,50,30,37,40,72,27,31,63,31,34,29,35,36,32,34,49,96,87,66,45,64,46,28,40,22,50,54,43,53,73,49,68,21,36,51,112,125,67,28,50,91,70,86,56,55,64,36,23,39,55,25,8,35,35,22,32,50,54,43,44,53,50,41,37,57,76,61,38,72,56,47,32,59,36,48,41,33,82,42,33,62,72,44,34,51,52,26,52,54,46,73,73,30,76,76,53,73,51,28,43,43,58,41,62,65,44,72,71,33,27,40,34,27,34,46,34,20,18,38,11,52,48,22,59,68,36,57,78,35,46,47,80,40,52,69,64,39,41,73,36,21,34,59,86,75,59,73,89,41,41,63,94,31,25,81,89,41,53,46,48,73,68,59,40,53,63,49,52,75,66,27,44,35,63,34,44,46,37,64,57,58,30,41,34,46,41,36,27,23,51,48,36,47,33,49,18,57,71,69,74,44,54,53,63,56,46,48,42,59,70,44,29,61,70,67,64,28,87,38,53,37,72,51,62,66,69,56,67,50,17,69,40,52,78,40,54,71,80,23,41,57,65,60,62,45,62,63,41,23,32,23,33,32,27,32,30,13,53,48,38,52,42,48,52,51,49,32,55,77,64,28,69,75,41,60,62,54,57,43,34,55,54,71,34,47,56,40,63,54,88,42,76,43,35,26,32,14,60,52,30,45,30,35,48,45,78,76,94,53,68,44,62,34,44,23,37,55,14,61,47,75,27,21,10,25,35,43,40,35,27,72,90,73,70,46,68,52,62,44,77,38,69,33,95,58,14,60,64,48,49,31,46,49,50,38,52,48,46,66,53,44,52,60,51,50,52,52,52,49,54,60,58,51,52,63,70,40,44,50,24,36,30,93,87,65,36,27,35,38,31,34,40,76,69,95,58,78,59,31,37,50,80,41,47,30,31,67,73,22,52,32,58,70,56,47,49,26,62,74,71,71,50,95,50,74,88,41,47,46,38,28,38,35,76,37,82,27,39,23,88,47,33,41,29,29,38,49,46,74,44,69,68,64,82,66,92,42,94,30,64,68,54,49,50,84,52,60,44,64,52,49,49,62,49,31,37,42,71,27,31,63,31,36,29,33,36,30,33,48,96,87,67,44,63,47,28,40,22,50,53,44,54,73,48,68,23,35,51,114

pLDDT: mean 94.98, std 5.56, range [56.75, 98.94]